Protein 9DFW (pdb70)

Organism: Hypocrea virens (strain Gv29-8 / FGSC 10586) (NCBI:txid413071)

Secondary structure (DSSP, 8-state):
-----EEEEE-----S---TT-SS--S------HHHHHHHHHHHHHHT--EEEEESS-GGG-HHHHHHHHHIIIIIS--SEEEEEE-STT--HHHHHHHGGG-SEEEEE---SSHHHHHHHTS-SS-HHHHHHHHHHHHHHHT-EEEEEEEE-TTTTT---HHHHHHH--SEEEEEEP---TTTSBSTTSS-B-GGG---HHHHHHHHHHTTT-TTEEEE-HHHHTTS--EE-TTSEEEE-TTSS-EEEEEHHHHHHHHHHHT----HHHHHHTT-SS--STT-/-----EEEEE-----S---TT-SS--S------HHHHHHHHHHHHHTT--EEEEESS-GGG-HHHHHHHHHHHHHTS--SEEEEEE-STT--HHHHHHHGGG-SEEEEE-S-S-HHHHHHHTS-SS-HHHHHHHHHHHHHHHT-EEEEEEEE-TTTTT---HHHHHHH--SEEEEEEP---TTTSBSTTSS-BGGGG---HHHHHHHHHHTTT-TTEEEE-HHHHTTS-EEE-TTSEEEE-GGG--EEEEEHHHH-HHHHHHTS---HHHHHHTT-SS--STT--GGGGGG---/-----EEEEE-----S---TT-SS--S------HHHHHHHHHHHHHHT--EEEEESS-GGG-HHHHHHHHHIIIIIS--SEEEEEE-STT--HHHHHHHGGG-SEEEEE-S-S-HHHHHHHTS-SS-HHHHHHHHHHHHHHHT-EEEEEEEE-TTTTT---HHHHHHH--SEEEEEEP---TTTSBSSSSS-B-GGG---HHHHHHHHHHTTT-TTEEEE-HHHHTTS--EE-TTSEEEE-GGG--EEEEEHHHH-HHHHHHTS---HHHHHHTT-SS--S--

Structure (mmCIF, N/CA/C/O backbone):
data_9DFW
#
_entry.id   9DFW
#
_cell.length_a   85.131
_cell.length_b   85.131
_cell.length_c   110.471
_cell.angle_alpha   90.00
_cell.angle_beta   90.00
_cell.angle_gamma   120.00
#
_symmetry.space_group_name_H-M   'P 31'
#
loop_
_entity.id
_entity.type
_entity.pdbx_description
1 polymer 'Radical SAM core domain-containing protein'
2 non-polymer 'IRON/SULFUR CLUSTER'
3 non-polymer S-ADENOSYLMETHIONINE
4 non-polymer "CYTIDINE-5'-TRIPHOSPHATE"
5 non-polymer '4-(2-HYDROXYETHYL)-1-PIPERAZINE ETHANESULFONIC ACID'
6 non-polymer 'MAGNESIUM ION'
7 non-polymer GLYCEROL
8 water water
#
loop_
_atom_site.group_PDB
_atom_site.id
_atom_site.type_symbol
_atom_site.label_atom_id
_atom_site.label_alt_id
_atom_site.label_comp_id
_atom_site.label_asym_id
_atom_site.label_entity_id
_atom_site.label_seq_id
_atom_site.pdbx_PDB_ins_code
_atom_site.Cartn_x
_atom_site.Cartn_y
_atom_site.Cartn_z
_atom_site.occupancy
_atom_site.B_iso_or_equiv
_atom_site.auth_seq_id
_atom_site.auth_comp_id
_atom_site.auth_asym_id
_atom_site.auth_atom_id
_atom_site.pdbx_PDB_model_num
ATOM 1 N N . GLY A 1 24 ? 22.506 -1.874 4.809 1.00 41.38 18 GLY A N 1
ATOM 2 C CA . GLY A 1 24 ? 21.514 -0.983 4.182 1.00 37.17 18 GLY A CA 1
ATOM 3 C C . GLY A 1 24 ? 20.109 -1.556 4.325 1.00 36.55 18 GLY A C 1
ATOM 4 O O . GLY A 1 24 ? 19.944 -2.687 4.815 1.00 34.50 18 GLY A O 1
ATOM 5 N N . GLN A 1 25 ? 19.102 -0.814 3.881 1.00 32.64 19 GLN A N 1
ATOM 6 C CA . GLN A 1 25 ? 17.685 -1.201 4.063 1.00 27.32 19 GLN A CA 1
ATOM 7 C C . GLN A 1 25 ? 17.356 -2.368 3.123 1.00 28.18 19 GLN A C 1
ATOM 8 O O . GLN A 1 25 ? 17.980 -2.485 2.063 1.00 30.81 19 GLN A O 1
ATOM 14 N N . VAL A 1 26 ? 16.448 -3.226 3.563 1.00 26.08 20 VAL A N 1
ATOM 15 C CA . VAL A 1 26 ? 15.898 -4.405 2.846 1.00 28.25 20 VAL A CA 1
ATOM 16 C C . VAL A 1 26 ? 14.622 -3.995 2.125 1.00 26.25 20 VAL A C 1
ATOM 17 O O . VAL A 1 26 ? 13.591 -3.708 2.757 1.00 25.64 20 VAL A O 1
ATOM 21 N N . PRO A 1 27 ? 14.666 -3.988 0.776 1.00 24.52 21 PRO A N 1
ATOM 22 C CA . PRO A 1 27 ? 13.534 -3.520 -0.020 1.00 23.90 21 PRO A CA 1
ATOM 23 C C . PRO A 1 27 ? 12.412 -4.556 -0.117 1.00 23.90 21 PRO A C 1
ATOM 24 O O . PRO A 1 27 ? 12.194 -5.123 -1.157 1.00 23.20 21 PRO A O 1
ATOM 28 N N . VAL A 1 28 ? 11.654 -4.737 0.955 1.00 22.79 22 VAL A N 1
ATOM 29 C CA . VAL A 1 28 ? 10.751 -5.902 1.099 1.00 21.19 22 VAL A CA 1
ATOM 30 C C . VAL A 1 28 ? 9.548 -5.787 0.140 1.00 21.69 22 VAL A C 1
ATOM 31 O O . VAL A 1 28 ? 8.958 -6.848 -0.240 1.00 20.69 22 VAL A O 1
ATOM 35 N N . SER A 1 29 ? 9.108 -4.560 -0.166 1.00 20.18 23 SER A N 1
ATOM 36 C CA . SER A 1 29 ? 7.864 -4.308 -0.932 1.00 19.43 23 SER A CA 1
ATOM 37 C C . SER A 1 29 ? 8.129 -3.137 -1.871 1.00 20.04 23 SER A C 1
ATOM 38 O O . SER A 1 29 ? 8.435 -2.066 -1.355 1.00 20.09 23 SER A O 1
ATOM 41 N N . VAL A 1 30 ? 8.138 -3.384 -3.173 1.00 19.56 24 VAL A N 1
ATOM 42 C CA . VAL A 1 30 ? 8.625 -2.406 -4.179 1.00 20.84 24 VAL A CA 1
ATOM 43 C C . VAL A 1 30 ? 7.536 -2.122 -5.203 1.00 18.87 24 VAL A C 1
ATOM 44 O O . VAL A 1 30 ? 6.842 -3.059 -5.628 1.00 19.49 24 VAL A O 1
ATOM 48 N N . ASN A 1 31 ? 7.422 -0.849 -5.565 1.00 18.11 25 ASN A N 1
ATOM 49 C CA . ASN A 1 31 ? 6.539 -0.352 -6.641 1.00 18.66 25 ASN A CA 1
ATOM 50 C C . ASN A 1 31 ? 7.381 -0.118 -7.895 1.00 18.17 25 ASN A C 1
ATOM 51 O O . ASN A 1 31 ? 8.288 0.731 -7.844 1.00 20.99 25 ASN A O 1
ATOM 56 N N . TYR A 1 32 ? 7.091 -0.838 -8.966 1.00 19.35 26 TYR A N 1
ATOM 57 C CA . TYR A 1 32 ? 7.799 -0.682 -10.259 1.00 18.12 26 TYR A CA 1
ATOM 58 C C . TYR A 1 32 ? 6.871 0.087 -11.221 1.00 16.37 26 TYR A C 1
ATOM 59 O O . TYR A 1 32 ? 5.899 -0.443 -11.711 1.00 18.00 26 TYR A O 1
ATOM 68 N N . HIS A 1 33 ? 7.082 1.395 -11.299 1.00 16.69 27 HIS A N 1
ATOM 69 C CA . HIS A 1 33 ? 6.391 2.308 -12.248 1.00 17.56 27 HIS A CA 1
ATOM 70 C C . HIS A 1 33 ? 7.070 2.138 -13.622 1.00 16.53 27 HIS A C 1
ATOM 71 O O . HIS A 1 33 ? 7.970 2.955 -13.982 1.00 17.16 27 HIS A O 1
ATOM 78 N N . PHE A 1 34 ? 6.765 1.049 -14.309 1.00 17.12 28 PHE A N 1
ATOM 79 C CA . PHE A 1 34 ? 7.604 0.585 -15.449 1.00 17.75 28 PHE A CA 1
ATOM 80 C C . PHE A 1 34 ? 7.373 1.453 -16.692 1.00 18.78 28 PHE A C 1
ATOM 81 O O . PHE A 1 34 ? 8.232 1.396 -17.605 1.00 20.40 28 PHE A O 1
ATOM 89 N N . SER A 1 35 ? 6.301 2.251 -16.740 1.00 16.94 29 SER A N 1
ATOM 90 C CA . SER A 1 35 ? 6.025 3.222 -17.827 1.00 19.49 29 SER A CA 1
ATOM 91 C C . SER A 1 35 ? 5.284 4.417 -17.237 1.00 19.62 29 SER A C 1
ATOM 92 O O . SER A 1 35 ? 4.572 4.213 -16.253 1.00 20.82 29 SER A O 1
ATOM 95 N N . ARG A 1 36 ? 5.451 5.603 -17.819 1.00 19.13 30 ARG A N 1
ATOM 96 C CA . ARG A 1 36 ? 4.696 6.803 -17.415 1.00 19.55 30 ARG A CA 1
ATOM 97 C C . ARG A 1 36 ? 3.521 7.085 -18.350 1.00 21.08 30 ARG A C 1
ATOM 98 O O . ARG A 1 36 ? 2.781 8.017 -18.058 1.00 20.94 30 ARG A O 1
ATOM 106 N N . LYS A 1 37 ? 3.309 6.285 -19.392 1.00 22.59 31 LYS A N 1
ATOM 107 C CA . LYS A 1 37 ? 2.199 6.493 -20.357 1.00 23.22 31 LYS A CA 1
ATOM 108 C C . LYS A 1 37 ? 0.864 6.188 -19.676 1.00 21.28 31 LYS A C 1
ATOM 109 O O . LYS A 1 37 ? 0.768 5.206 -18.916 1.00 19.60 31 LYS A O 1
ATOM 115 N N . CYS A 1 38 ? -0.162 6.973 -19.973 1.00 19.64 32 CYS A N 1
ATOM 116 C CA . CYS A 1 38 ? -1.524 6.752 -19.433 1.00 21.55 32 CYS A CA 1
ATOM 117 C C . CYS A 1 38 ? -2.631 7.210 -20.390 1.00 23.39 32 CYS A C 1
ATOM 118 O O . CYS A 1 38 ? -2.447 8.194 -21.071 1.00 27.79 32 CYS A O 1
ATOM 121 N N . ASN A 1 39 ? -3.752 6.492 -20.360 1.00 25.22 33 ASN A N 1
ATOM 122 C CA . ASN A 1 39 ? -4.946 6.771 -21.204 1.00 30.38 33 ASN A CA 1
ATOM 123 C C . ASN A 1 39 ? -5.892 7.813 -20.554 1.00 31.88 33 ASN A C 1
ATOM 124 O O . ASN A 1 39 ? -6.857 8.214 -21.238 1.00 32.30 33 ASN A O 1
ATOM 129 N N A LYS A 1 40 ? -5.640 8.255 -19.309 0.47 28.29 34 LYS A N 1
ATOM 130 N N B LYS A 1 40 ? -5.601 8.308 -19.342 0.53 27.14 34 LYS A N 1
ATOM 131 C CA A LYS A 1 40 ? -6.594 9.099 -18.529 0.47 26.57 34 LYS A CA 1
ATOM 132 C CA B LYS A 1 40 ? -6.568 9.137 -18.571 0.53 25.06 34 LYS A CA 1
ATOM 133 C C A LYS A 1 40 ? -5.952 10.454 -18.198 0.47 25.73 34 LYS A C 1
ATOM 134 C C B LYS A 1 40 ? -5.924 10.467 -18.171 0.53 24.89 34 LYS A C 1
ATOM 135 O O A LYS A 1 40 ? -4.801 10.678 -18.602 0.47 25.71 34 LYS A O 1
ATOM 136 O O B LYS A 1 40 ? -4.760 10.704 -18.529 0.53 25.09 34 LYS A O 1
ATOM 147 N N . GLU A 1 41 ? -6.697 11.332 -17.515 1.00 23.47 35 GLU A N 1
ATOM 148 C CA . GLU A 1 41 ? -6.378 12.769 -17.335 1.00 26.51 35 GLU A CA 1
ATOM 149 C C . GLU A 1 41 ? -6.610 13.215 -15.881 1.00 21.70 35 GLU A C 1
ATOM 150 O O . GLU A 1 41 ? -6.897 14.404 -15.679 1.00 19.66 35 GLU A O 1
ATOM 156 N N . CYS A 1 42 ? -6.463 12.331 -14.896 1.00 20.25 36 CYS A N 1
ATOM 157 C CA . CYS A 1 42 ? -6.726 12.660 -13.479 1.00 20.75 36 CYS A CA 1
ATOM 158 C C . CYS A 1 42 ? -6.043 13.977 -13.121 1.00 20.74 36 CYS A C 1
ATOM 159 O O . CYS A 1 42 ? -4.817 14.085 -13.271 1.00 17.57 36 CYS A O 1
ATOM 162 N N . LEU A 1 43 ? -6.803 14.952 -12.625 1.00 17.78 37 LEU A N 1
ATOM 163 C CA . LEU A 1 43 ? -6.275 16.319 -12.403 1.00 18.76 37 LEU A CA 1
ATOM 164 C C . LEU A 1 43 ? -5.172 16.317 -11.347 1.00 17.62 37 LEU A C 1
ATOM 165 O O . LEU A 1 43 ? -4.388 17.261 -11.364 1.00 21.11 37 LEU A O 1
ATOM 170 N N . PHE A 1 44 ? -5.132 15.321 -10.455 1.00 18.03 38 PHE A N 1
ATOM 171 C CA . PHE A 1 44 ? -4.183 15.316 -9.321 1.00 20.57 38 PHE A CA 1
ATOM 172 C C . PHE A 1 44 ? -2.975 14.428 -9.599 1.00 17.94 38 PHE A C 1
ATOM 173 O O . PHE A 1 44 ? -2.081 14.444 -8.766 1.00 18.87 38 PHE A O 1
ATOM 181 N N . CYS A 1 45 ? -2.883 13.794 -10.765 1.00 18.98 39 CYS A N 1
ATOM 182 C CA . CYS A 1 45 ? -1.892 12.708 -10.984 1.00 16.23 39 CYS A CA 1
ATOM 183 C C . CYS A 1 45 ? -0.507 13.130 -10.466 1.00 16.10 39 CYS A C 1
ATOM 184 O O . CYS A 1 45 ? 0.052 14.163 -10.936 1.00 16.51 39 CYS A O 1
ATOM 187 N N . PHE A 1 46 ? 0.116 12.291 -9.621 1.00 16.53 40 PHE A N 1
ATOM 188 C CA . PHE A 1 46 ? 1.467 12.579 -9.076 1.00 15.13 40 PHE A CA 1
ATOM 189 C C . PHE A 1 46 ? 2.554 11.735 -9.734 1.00 16.32 40 PHE A C 1
ATOM 190 O O . PHE A 1 46 ? 3.687 11.770 -9.229 1.00 17.11 40 PHE A O 1
ATOM 198 N N . HIS A 1 47 ? 2.267 11.066 -10.833 1.00 16.20 41 HIS A N 1
ATOM 199 C CA . HIS A 1 47 ? 3.290 10.267 -11.560 1.00 17.18 41 HIS A CA 1
ATOM 200 C C . HIS A 1 47 ? 3.012 10.377 -13.062 1.00 17.61 41 HIS A C 1
ATOM 201 O O . HIS A 1 47 ? 2.429 9.445 -13.632 1.00 18.02 41 HIS A O 1
ATOM 208 N N . THR A 1 48 ? 3.378 11.531 -13.630 1.00 19.17 42 THR A N 1
ATOM 209 C CA . THR A 1 48 ? 2.814 12.068 -14.890 1.00 19.55 42 THR A CA 1
ATOM 210 C C . THR A 1 48 ? 3.561 11.525 -16.109 1.00 19.96 42 THR A C 1
ATOM 211 O O . THR A 1 48 ? 4.664 10.963 -15.956 1.00 19.82 42 THR A O 1
ATOM 215 N N . ALA A 1 49 ? 3.036 11.780 -17.289 1.00 21.09 43 ALA A N 1
ATOM 216 C CA . ALA A 1 49 ? 3.514 11.161 -18.555 1.00 21.95 43 ALA A CA 1
ATOM 217 C C . ALA A 1 49 ? 4.659 11.970 -19.147 1.00 24.82 43 ALA A C 1
ATOM 218 O O . ALA A 1 49 ? 4.510 12.469 -20.269 1.00 27.90 43 ALA A O 1
ATOM 220 N N . THR A 1 50 ? 5.751 12.113 -18.406 1.00 24.36 44 THR A N 1
ATOM 221 C CA . THR A 1 50 ? 6.910 12.947 -18.804 1.00 26.98 44 THR A CA 1
ATOM 222 C C . THR A 1 50 ? 7.850 12.194 -19.743 1.00 28.09 44 THR A C 1
ATOM 223 O O . THR A 1 50 ? 8.717 12.854 -20.295 1.00 29.81 44 THR A O 1
ATOM 227 N N . THR A 1 51 ? 7.754 10.869 -19.828 1.00 27.66 45 THR A N 1
ATOM 228 C CA . THR A 1 51 ? 8.565 10.024 -20.746 1.00 29.20 45 THR A CA 1
ATOM 229 C C . THR A 1 51 ? 7.685 8.906 -21.299 1.00 27.13 45 THR A C 1
ATOM 230 O O . THR A 1 51 ? 6.519 8.757 -20.849 1.00 32.48 45 THR A O 1
ATOM 234 N N . SER A 1 52 ? 8.207 8.139 -22.257 1.00 29.48 46 SER A N 1
ATOM 235 C CA . SER A 1 52 ? 7.528 6.907 -22.730 1.00 30.20 46 SER A CA 1
ATOM 236 C C . SER A 1 52 ? 8.502 5.729 -22.758 1.00 26.57 46 SER A C 1
ATOM 237 O O . SER A 1 52 ? 8.046 4.642 -23.155 1.00 27.03 46 SER A O 1
ATOM 240 N N . HIS A 1 53 ? 9.729 5.902 -22.249 1.00 26.68 47 HIS A N 1
ATOM 241 C CA . HIS A 1 53 ? 10.699 4.783 -22.093 1.00 25.66 47 HIS A CA 1
ATOM 242 C C . HIS A 1 53 ? 10.103 3.645 -21.232 1.00 25.14 47 HIS A C 1
ATOM 243 O O . HIS A 1 53 ? 9.506 3.919 -20.162 1.00 23.81 47 HIS A O 1
ATOM 250 N N . VAL A 1 54 ? 10.279 2.406 -21.679 1.00 23.71 48 VAL A N 1
ATOM 251 C CA . VAL A 1 54 ? 10.022 1.156 -20.917 1.00 23.06 48 VAL A CA 1
ATOM 252 C C . VAL A 1 54 ? 11.245 0.254 -21.103 1.00 26.89 48 VAL A C 1
ATOM 253 O O . VAL A 1 54 ? 11.752 0.181 -22.241 1.00 24.03 48 VAL A O 1
ATOM 257 N N . GLU A 1 55 ? 11.715 -0.400 -20.041 1.00 25.58 49 GLU A N 1
ATOM 258 C CA . GLU A 1 55 ? 12.890 -1.307 -20.135 1.00 28.06 49 GLU A CA 1
ATOM 259 C C . GLU A 1 55 ? 12.522 -2.463 -21.056 1.00 2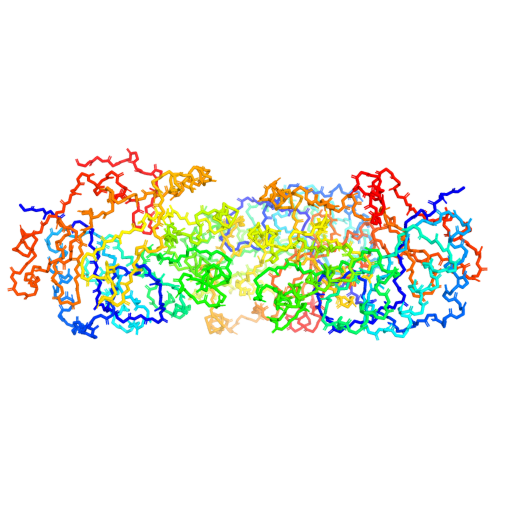6.60 49 GLU A C 1
ATOM 260 O O . GLU A 1 55 ? 11.361 -2.972 -20.998 1.00 24.75 49 GLU A O 1
ATOM 266 N N . LYS A 1 56 ? 13.480 -2.939 -21.853 1.00 26.07 50 LYS A N 1
ATOM 267 C CA . LYS A 1 56 ? 13.232 -4.209 -22.584 1.00 29.91 50 LYS A CA 1
ATOM 268 C C . LYS A 1 56 ? 13.100 -5.336 -21.561 1.00 28.29 50 LYS A C 1
ATOM 269 O O . LYS A 1 56 ? 13.724 -5.276 -20.507 1.00 28.27 50 LYS A O 1
ATOM 275 N N . PRO A 1 57 ? 12.300 -6.387 -21.842 1.00 28.77 51 PRO A N 1
ATOM 276 C CA . PRO A 1 57 ? 12.026 -7.452 -20.880 1.00 29.74 51 PRO A CA 1
ATOM 277 C C . PRO A 1 57 ? 13.280 -8.082 -20.243 1.00 30.39 51 PRO A C 1
ATOM 278 O O . PRO A 1 57 ? 13.227 -8.350 -19.078 1.00 25.59 51 PRO A O 1
ATOM 282 N N . GLU A 1 58 ? 14.359 -8.299 -20.989 1.00 31.51 52 GLU A N 1
ATOM 283 C CA . GLU A 1 58 ? 15.582 -8.938 -20.418 1.00 34.14 52 GLU A CA 1
ATOM 284 C C . GLU A 1 58 ? 16.134 -8.048 -19.281 1.00 30.92 52 GLU A C 1
ATOM 285 O O . GLU A 1 58 ? 16.578 -8.609 -18.259 1.00 27.24 52 GLU A O 1
ATOM 291 N N . ASN A 1 59 ? 16.144 -6.723 -19.466 1.00 26.94 53 ASN A N 1
ATOM 292 C CA . ASN A 1 59 ? 16.624 -5.720 -18.475 1.00 29.94 53 ASN A CA 1
ATOM 293 C C . ASN A 1 59 ? 15.650 -5.713 -17.290 1.00 28.17 53 ASN A C 1
ATOM 294 O O . ASN A 1 59 ? 16.130 -5.724 -16.142 1.00 25.29 53 ASN A O 1
ATOM 299 N N . ALA A 1 60 ? 14.327 -5.681 -17.515 1.00 24.20 54 ALA A N 1
ATOM 300 C CA . ALA A 1 60 ? 13.374 -5.632 -16.386 1.00 23.60 54 ALA A CA 1
ATOM 301 C C . ALA A 1 60 ? 13.547 -6.904 -15.539 1.00 24.57 54 ALA A C 1
ATOM 302 O O . ALA A 1 60 ? 13.533 -6.823 -14.298 1.00 22.67 54 ALA A O 1
ATOM 304 N N . LYS A 1 61 ? 13.715 -8.059 -16.186 1.00 25.28 55 LYS A N 1
ATOM 305 C CA . LYS A 1 61 ? 13.848 -9.345 -15.469 1.00 24.64 55 LYS A CA 1
ATOM 306 C C . LYS A 1 61 ? 15.125 -9.315 -14.633 1.00 25.25 55 LYS A C 1
ATOM 307 O O . LYS A 1 61 ? 15.071 -9.776 -13.478 1.00 26.74 55 LYS A O 1
ATOM 313 N N . ARG A 1 62 ? 16.222 -8.832 -15.193 1.00 23.04 56 ARG A N 1
ATOM 314 C CA . ARG A 1 62 ? 17.484 -8.661 -14.437 1.00 26.43 56 ARG A CA 1
ATOM 315 C C . ARG A 1 62 ? 17.228 -7.797 -13.191 1.00 24.34 56 ARG A C 1
ATOM 316 O O . ARG A 1 62 ? 17.649 -8.198 -12.091 1.00 23.76 56 ARG A O 1
ATOM 324 N N . GLY A 1 63 ? 16.601 -6.636 -13.341 1.00 22.66 57 GLY A N 1
ATOM 325 C CA . GLY A 1 63 ? 16.305 -5.736 -12.203 1.00 21.83 57 GLY A CA 1
ATOM 326 C C . GLY A 1 63 ? 15.497 -6.403 -11.102 1.00 21.42 57 GLY A C 1
ATOM 327 O O . GLY A 1 63 ? 15.864 -6.264 -9.916 1.00 22.72 57 GLY A O 1
ATOM 328 N N . LEU A 1 64 ? 14.402 -7.065 -11.453 1.00 20.37 58 LEU A N 1
ATOM 329 C CA . LEU A 1 64 ? 13.515 -7.797 -10.527 1.00 22.95 58 LEU A CA 1
ATOM 330 C C . LEU A 1 64 ? 14.296 -8.933 -9.838 1.00 24.00 58 LEU A C 1
ATOM 331 O O . LEU A 1 64 ? 14.071 -9.137 -8.642 1.00 22.34 58 LEU A O 1
ATOM 336 N N . THR A 1 65 ? 15.229 -9.583 -10.545 1.00 25.70 59 THR A N 1
ATOM 337 C CA . THR A 1 65 ? 16.130 -10.610 -9.961 1.00 26.22 59 THR A CA 1
ATOM 338 C C . THR A 1 65 ? 17.012 -9.976 -8.869 1.00 24.97 59 THR A C 1
ATOM 339 O O . THR A 1 65 ? 17.088 -10.555 -7.758 1.00 24.52 59 THR A O 1
ATOM 343 N N . LEU A 1 66 ? 17.631 -8.830 -9.139 1.00 24.06 60 LEU A N 1
ATOM 344 C CA . LEU A 1 66 ? 18.491 -8.108 -8.169 1.00 23.96 60 LEU A CA 1
ATOM 345 C C . LEU A 1 66 ? 17.649 -7.739 -6.927 1.00 26.90 60 LEU A C 1
ATOM 346 O O . LEU A 1 66 ? 18.161 -7.840 -5.776 1.00 24.54 60 LEU A O 1
ATOM 351 N N . LEU A 1 67 ? 16.412 -7.273 -7.124 1.00 25.58 61 LEU A N 1
ATOM 352 C CA . LEU A 1 67 ? 15.519 -6.933 -5.987 1.00 24.03 61 LEU A CA 1
ATOM 353 C C . LEU A 1 67 ? 15.195 -8.184 -5.159 1.00 25.20 61 LEU A C 1
ATOM 354 O O . LEU A 1 67 ? 15.271 -8.075 -3.932 1.00 25.02 61 LEU A O 1
ATOM 359 N N . LYS A 1 68 ? 14.841 -9.311 -5.784 1.00 23.78 62 LYS A N 1
ATOM 360 C CA . LYS A 1 68 ? 14.538 -10.591 -5.098 1.00 26.47 62 LYS A CA 1
ATOM 361 C C . LYS A 1 68 ? 15.757 -10.943 -4.233 1.00 26.49 62 LYS A C 1
ATOM 362 O O . LYS A 1 68 ? 15.578 -11.284 -3.056 1.00 28.64 62 LYS A O 1
ATOM 368 N N . GLN A 1 69 ? 16.956 -10.795 -4.778 1.00 27.49 63 GLN A N 1
ATOM 369 C CA . GLN A 1 69 ? 18.211 -11.167 -4.077 1.00 29.11 63 GLN A CA 1
ATOM 370 C C . GLN A 1 69 ? 18.453 -10.239 -2.898 1.00 30.21 63 GLN A C 1
ATOM 371 O O . GLN A 1 69 ? 19.080 -10.696 -1.929 1.00 30.33 63 GLN A O 1
ATOM 377 N N . ALA A 1 70 ? 17.955 -9.009 -2.962 1.00 28.85 64 ALA A N 1
ATOM 378 C CA . ALA A 1 70 ? 18.110 -7.998 -1.884 1.00 27.55 64 ALA A CA 1
ATOM 379 C C . ALA A 1 70 ? 17.050 -8.201 -0.794 1.00 26.16 64 ALA A C 1
ATOM 380 O O . ALA A 1 70 ? 17.187 -7.550 0.224 1.00 25.90 64 ALA A O 1
ATOM 382 N N . GLY A 1 71 ? 16.057 -9.072 -0.983 1.00 25.21 65 GLY A N 1
ATOM 383 C CA . GLY A 1 71 ? 15.041 -9.454 0.014 1.00 25.22 65 GLY A CA 1
ATOM 384 C C . GLY A 1 71 ? 13.622 -9.007 -0.329 1.00 25.08 65 GLY A C 1
ATOM 385 O O . GLY A 1 71 ? 12.741 -9.088 0.561 1.00 24.34 65 GLY A O 1
ATOM 386 N N . MET A 1 72 ? 13.350 -8.601 -1.584 1.00 24.28 66 MET A N 1
ATOM 387 C CA . MET A 1 72 ? 11.984 -8.250 -2.028 1.00 22.51 66 MET A CA 1
ATOM 388 C C . MET A 1 72 ? 11.063 -9.467 -1.915 1.00 23.21 66 MET A C 1
ATOM 389 O O . MET A 1 72 ? 11.436 -10.546 -2.350 1.00 24.74 66 MET A O 1
ATOM 394 N N . LYS A 1 73 ? 9.932 -9.306 -1.247 1.00 22.07 67 LYS A N 1
ATOM 395 C CA . LYS A 1 73 ? 8.882 -10.336 -1.100 1.00 23.74 67 LYS A CA 1
ATOM 396 C C . LYS A 1 73 ? 7.643 -9.944 -1.901 1.00 22.15 67 LYS A C 1
ATOM 397 O O . LYS A 1 73 ? 6.915 -10.843 -2.302 1.00 21.43 67 LYS A O 1
ATOM 403 N N . LYS A 1 74 ? 7.386 -8.644 -2.096 1.00 19.91 68 LYS A N 1
ATOM 404 C CA . LYS A 1 74 ? 6.183 -8.157 -2.798 1.00 20.45 68 LYS A CA 1
ATOM 405 C C . LYS A 1 74 ? 6.585 -7.118 -3.851 1.00 18.16 68 LYS A C 1
ATOM 406 O O . LYS A 1 74 ? 7.437 -6.296 -3.591 1.00 17.35 68 LYS A O 1
ATOM 412 N N . ILE A 1 75 ? 6.030 -7.256 -5.036 1.00 18.51 69 ILE A N 1
ATOM 413 C CA . ILE A 1 75 ? 6.236 -6.335 -6.181 1.00 18.38 69 ILE A CA 1
ATOM 414 C C . ILE A 1 75 ? 4.835 -5.860 -6.561 1.00 19.08 69 ILE A C 1
ATOM 415 O O . ILE A 1 75 ? 3.910 -6.699 -6.671 1.00 19.95 69 ILE A O 1
ATOM 420 N N . ASN A 1 76 ? 4.688 -4.547 -6.707 1.00 18.03 70 ASN A N 1
ATOM 421 C CA . ASN A 1 76 ? 3.465 -3.891 -7.213 1.00 19.73 70 ASN A CA 1
ATOM 422 C C . ASN A 1 76 ? 3.817 -3.236 -8.557 1.00 19.92 70 ASN A C 1
ATOM 423 O O . ASN A 1 76 ? 4.745 -2.416 -8.614 1.00 18.45 70 ASN A O 1
ATOM 428 N N . PHE A 1 77 ? 3.134 -3.644 -9.630 1.00 18.42 71 PHE A N 1
ATOM 429 C CA . PHE A 1 77 ? 3.318 -3.060 -10.982 1.00 19.02 71 PHE A CA 1
ATOM 430 C C . PHE A 1 77 ? 2.419 -1.840 -11.120 1.00 19.22 71 PHE A C 1
ATOM 431 O O . PHE A 1 77 ? 1.200 -1.961 -10.949 1.00 19.14 71 PHE A O 1
ATOM 439 N N . ALA A 1 78 ? 3.020 -0.684 -11.392 1.00 18.79 72 ALA A N 1
ATOM 440 C CA . ALA A 1 78 ? 2.277 0.592 -11.416 1.00 18.85 72 ALA A CA 1
ATOM 441 C C . ALA A 1 78 ? 2.754 1.414 -12.605 1.00 18.64 72 ALA A C 1
ATOM 442 O O . ALA A 1 78 ? 3.388 0.859 -13.475 1.00 19.72 72 ALA A O 1
ATOM 444 N N . GLY A 1 79 ? 2.496 2.721 -12.605 1.00 20.12 73 GLY A N 1
ATOM 445 C CA . GLY A 1 79 ? 2.882 3.621 -13.710 1.00 19.46 73 GLY A CA 1
ATOM 446 C C . GLY A 1 79 ? 2.381 5.020 -13.429 1.00 18.68 73 GLY A C 1
ATOM 447 O O . GLY A 1 79 ? 2.477 5.449 -12.283 1.00 20.81 73 GLY A O 1
ATOM 448 N N . GLY A 1 80 ? 1.840 5.718 -14.451 1.00 18.12 74 GLY A N 1
ATOM 449 C CA . GLY A 1 80 ? 1.410 5.172 -15.733 1.00 19.27 74 GLY A CA 1
ATOM 450 C C . GLY A 1 80 ? 0.277 4.169 -15.586 1.00 19.28 74 GLY A C 1
ATOM 451 O O . GLY A 1 80 ? -0.048 3.777 -14.439 1.00 20.23 74 GLY A O 1
ATOM 452 N N . GLU A 1 81 ? -0.304 3.733 -16.695 1.00 18.35 75 GLU A N 1
ATOM 453 C CA . GLU A 1 81 ? -1.341 2.695 -16.717 1.00 18.44 75 GLU A CA 1
ATOM 454 C C . GLU A 1 81 ? -0.707 1.372 -17.123 1.00 21.65 75 GLU A C 1
ATOM 455 O O . GLU A 1 81 ? -0.309 1.210 -18.278 1.00 21.13 75 GLU A O 1
ATOM 461 N N . PRO A 1 82 ? -0.587 0.374 -16.216 1.00 19.79 76 PRO A N 1
ATOM 462 C CA . PRO A 1 82 ? 0.073 -0.880 -16.584 1.00 19.13 76 PRO A CA 1
ATOM 463 C C . PRO A 1 82 ? -0.618 -1.654 -17.703 1.00 20.06 76 PRO A C 1
ATOM 464 O O . PRO A 1 82 ? 0.091 -2.304 -18.440 1.00 19.30 76 PRO A O 1
ATOM 468 N N . PHE A 1 83 ? -1.951 -1.567 -17.835 1.00 20.48 77 PHE A N 1
ATOM 469 C CA . PHE A 1 83 ? -2.683 -2.391 -18.835 1.00 21.51 77 PHE A CA 1
ATOM 470 C C . PHE A 1 83 ? -2.605 -1.792 -20.239 1.00 20.18 77 PHE A C 1
ATOM 471 O O . PHE A 1 83 ? -3.163 -2.398 -21.156 1.00 19.94 77 PHE A O 1
ATOM 479 N N . LEU A 1 84 ? -1.885 -0.699 -20.428 1.00 20.39 78 LEU A N 1
ATOM 480 C CA . LEU A 1 84 ? -1.435 -0.279 -21.7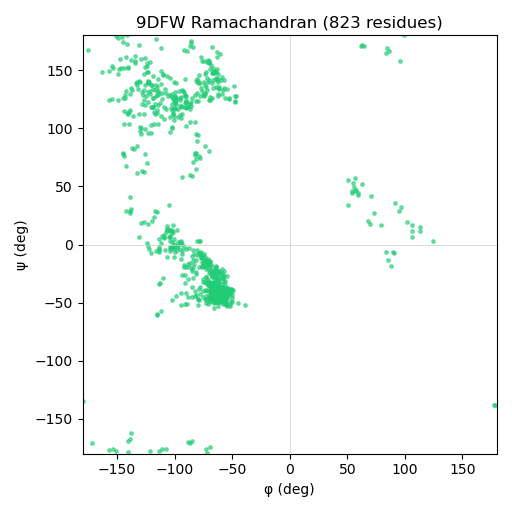64 1.00 20.60 78 LEU A CA 1
ATOM 481 C C . LEU A 1 84 ? -0.375 -1.264 -22.279 1.00 22.66 78 LEU A C 1
ATOM 482 O O . LEU A 1 84 ? -0.065 -1.194 -23.475 1.00 23.38 78 LEU A O 1
ATOM 487 N N . TYR A 1 85 ? 0.237 -2.072 -21.414 1.00 23.05 79 TYR A N 1
ATOM 488 C CA . TYR A 1 85 ? 1.367 -2.960 -21.814 1.00 21.07 79 TYR A CA 1
ATOM 489 C C . TYR A 1 85 ? 1.112 -4.386 -21.372 1.00 20.56 79 TYR A C 1
ATOM 490 O O . TYR A 1 85 ? 1.870 -4.956 -20.582 1.00 21.49 79 TYR A O 1
ATOM 499 N N . PRO A 1 86 ? 0.067 -5.028 -21.899 1.00 19.26 80 PRO A N 1
ATOM 500 C CA . PRO A 1 86 ? -0.303 -6.353 -21.428 1.00 19.53 80 PRO A CA 1
ATOM 501 C C . PRO A 1 86 ? 0.740 -7.429 -21.724 1.00 20.45 80 PRO A C 1
ATOM 502 O O . PRO A 1 86 ? 0.809 -8.399 -20.951 1.00 21.68 80 PRO A O 1
ATOM 506 N N . LYS A 1 87 ? 1.467 -7.303 -22.831 1.00 22.65 81 LYS A N 1
ATOM 507 C CA . LYS A 1 87 ? 2.537 -8.264 -23.178 1.00 23.61 81 LYS A CA 1
ATOM 508 C C . LYS A 1 87 ? 3.652 -8.151 -22.132 1.00 23.82 81 LYS A C 1
ATOM 509 O O . LYS A 1 87 ? 3.964 -9.187 -21.471 1.00 24.48 81 LYS A O 1
ATOM 515 N N . PHE A 1 88 ? 4.185 -6.948 -21.914 1.00 21.65 82 PHE A N 1
ATOM 516 C CA . PHE A 1 88 ? 5.224 -6.723 -20.866 1.00 21.43 82 PHE A CA 1
ATOM 517 C C . PHE A 1 88 ? 4.722 -7.182 -19.490 1.00 21.52 82 PHE A C 1
ATOM 518 O O . PHE A 1 88 ? 5.399 -7.883 -18.766 1.00 22.22 82 PHE A O 1
ATOM 526 N N . LEU A 1 89 ? 3.519 -6.777 -19.123 1.00 23.08 83 LEU A N 1
ATOM 527 C CA . LEU A 1 89 ? 2.974 -6.951 -17.775 1.00 22.97 83 LEU A CA 1
ATOM 528 C C . LEU A 1 89 ? 2.807 -8.448 -17.551 1.00 25.14 83 LEU A C 1
ATOM 529 O O . LEU A 1 89 ? 3.316 -8.916 -16.550 1.00 24.86 83 LEU A O 1
ATOM 534 N N . GLY A 1 90 ? 2.184 -9.155 -18.497 1.00 23.10 84 GLY A N 1
ATOM 535 C CA . GLY A 1 90 ? 2.063 -10.629 -18.449 1.00 24.96 84 GLY A CA 1
ATOM 536 C C . GLY A 1 90 ? 3.392 -11.352 -18.297 1.00 25.28 84 GLY A C 1
ATOM 537 O O . GLY A 1 90 ? 3.494 -12.298 -17.452 1.00 26.77 84 GLY A O 1
ATOM 538 N N . GLU A 1 91 ? 4.401 -10.964 -19.069 1.00 26.12 85 GLU A N 1
ATOM 539 C CA . GLU A 1 91 ? 5.750 -11.553 -18.970 1.00 28.06 85 GLU A CA 1
ATOM 540 C C . GLU A 1 91 ? 6.326 -11.346 -17.561 1.00 27.84 85 GLU A C 1
ATOM 541 O O . GLU A 1 91 ? 6.977 -12.282 -17.029 1.00 25.85 85 GLU A O 1
ATOM 547 N N . MET A 1 92 ? 6.201 -10.133 -17.010 1.00 24.60 86 MET A N 1
ATOM 548 C CA . MET A 1 92 ? 6.889 -9.810 -15.727 1.00 23.18 86 MET A CA 1
ATOM 549 C C . MET A 1 92 ? 6.151 -10.522 -14.568 1.00 22.15 86 MET A C 1
ATOM 550 O O . MET A 1 92 ? 6.819 -11.096 -13.687 1.00 25.48 86 MET A O 1
ATOM 555 N N . ILE A 1 93 ? 4.817 -10.574 -14.609 1.00 22.47 87 ILE A N 1
ATOM 556 C CA . ILE A 1 93 ? 3.959 -11.235 -13.589 1.00 25.43 87 ILE A CA 1
ATOM 557 C C . ILE A 1 93 ? 4.363 -12.711 -13.549 1.00 28.54 87 ILE A C 1
ATOM 558 O O . ILE A 1 93 ? 4.625 -13.222 -12.465 1.00 27.49 87 ILE A O 1
ATOM 563 N N . ASP A 1 94 ? 4.470 -13.350 -14.716 1.00 26.62 88 ASP A N 1
ATOM 564 C CA . ASP A 1 94 ? 4.763 -14.804 -14.810 1.00 27.33 88 ASP A CA 1
ATOM 565 C C . ASP A 1 94 ? 6.193 -15.034 -14.301 1.00 27.30 88 ASP A C 1
ATOM 566 O O . ASP A 1 94 ? 6.453 -16.013 -13.520 1.00 29.92 88 ASP A O 1
ATOM 571 N N . PHE A 1 95 ? 7.127 -14.183 -14.681 1.00 26.09 89 PHE A N 1
ATOM 572 C CA . PHE A 1 95 ? 8.542 -14.306 -14.239 1.00 26.08 89 PHE A CA 1
ATOM 573 C C . PHE A 1 95 ? 8.631 -14.165 -12.707 1.00 29.16 89 PHE A C 1
ATOM 574 O O . PHE A 1 95 ? 9.162 -15.073 -12.046 1.00 28.45 89 PHE A O 1
ATOM 582 N N . CYS A 1 96 ? 8.066 -13.086 -12.137 1.00 25.91 90 CYS A N 1
ATOM 583 C CA . CYS A 1 96 ? 8.087 -12.812 -10.678 1.00 24.23 90 CYS A CA 1
ATOM 584 C C . CYS A 1 96 ? 7.506 -13.968 -9.857 1.00 26.81 90 CYS A C 1
ATOM 585 O O . CYS A 1 96 ? 8.078 -14.248 -8.829 1.00 27.97 90 CYS A O 1
ATOM 588 N N . LYS A 1 97 ? 6.386 -14.557 -10.271 1.00 28.23 91 LYS A N 1
ATOM 589 C CA . LYS A 1 97 ? 5.696 -15.631 -9.516 1.00 31.95 91 LYS A CA 1
ATOM 590 C C . LYS A 1 97 ? 6.397 -16.966 -9.805 1.00 35.22 91 LYS A C 1
ATOM 591 O O . LYS A 1 97 ? 6.663 -17.677 -8.837 1.00 39.25 91 LYS A O 1
ATOM 597 N N . GLU A 1 98 ? 6.763 -17.272 -11.052 1.00 33.49 92 GLU A N 1
ATOM 598 C CA . GLU A 1 98 ? 7.191 -18.660 -11.408 1.00 37.98 92 GLU A CA 1
ATOM 599 C C . GLU A 1 98 ? 8.701 -18.811 -11.180 1.00 37.41 92 GLU A C 1
ATOM 600 O O . GLU A 1 98 ? 9.113 -19.829 -10.617 1.00 41.72 92 GLU A O 1
ATOM 606 N N . THR A 1 99 ? 9.504 -17.851 -11.613 1.00 30.85 93 THR A N 1
ATOM 607 C CA . THR A 1 99 ? 10.978 -17.935 -11.558 1.00 30.17 93 THR A CA 1
ATOM 608 C C . THR A 1 99 ? 11.464 -17.381 -10.214 1.00 33.40 93 THR A C 1
ATOM 609 O O . THR A 1 99 ? 12.248 -18.058 -9.532 1.00 31.28 93 THR A O 1
ATOM 613 N N . LEU A 1 100 ? 11.038 -16.182 -9.830 1.00 29.52 94 LEU A N 1
ATOM 614 C C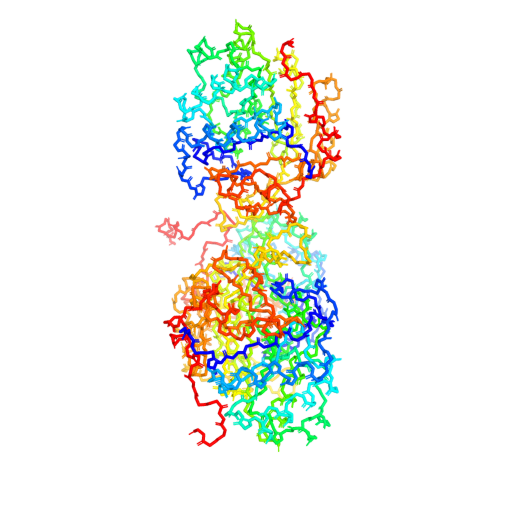A . LEU A 1 100 ? 11.583 -15.503 -8.631 1.00 29.90 94 LEU A CA 1
ATOM 615 C C . LEU A 1 100 ? 10.861 -16.007 -7.380 1.00 29.19 94 LEU A C 1
ATOM 616 O O . LEU A 1 100 ? 11.408 -15.811 -6.294 1.00 31.61 94 LEU A O 1
ATOM 621 N N . GLN A 1 101 ? 9.682 -16.597 -7.533 1.00 29.10 95 GLN A N 1
ATOM 622 C CA . GLN A 1 101 ? 8.898 -17.157 -6.417 1.00 34.18 95 GLN A CA 1
ATOM 623 C C . GLN A 1 101 ? 8.672 -16.064 -5.362 1.00 33.89 95 GLN A C 1
ATOM 624 O O . GLN A 1 101 ? 8.926 -16.326 -4.200 1.00 31.75 95 GLN A O 1
ATOM 630 N N . LEU A 1 102 ? 8.215 -14.874 -5.773 1.00 30.93 96 LEU A N 1
ATOM 631 C CA . LEU A 1 102 ? 7.819 -13.785 -4.835 1.00 29.50 96 LEU A CA 1
ATOM 632 C C . LEU A 1 102 ? 6.571 -14.200 -4.065 1.00 27.55 96 LEU A C 1
ATOM 633 O O . LEU A 1 102 ? 5.697 -14.905 -4.613 1.00 26.56 96 LEU A O 1
ATOM 638 N N . GLU A 1 103 ? 6.452 -13.742 -2.827 1.00 28.88 97 GLU A N 1
ATOM 639 C CA . GLU A 1 103 ? 5.258 -14.051 -2.016 1.00 28.95 97 GLU A CA 1
ATOM 640 C C . GLU A 1 103 ? 4.068 -13.334 -2.620 1.00 27.94 97 GLU A C 1
ATOM 641 O O . GLU A 1 103 ? 2.960 -13.848 -2.489 1.00 26.84 97 GLU A O 1
ATOM 647 N N . SER A 1 104 ? 4.255 -12.133 -3.182 1.00 26.43 98 SER A N 1
ATOM 648 C CA . SER A 1 104 ? 3.081 -11.325 -3.574 1.00 22.83 98 SER A CA 1
ATOM 649 C C . SER A 1 104 ? 3.357 -10.582 -4.870 1.00 22.17 98 SER A C 1
ATOM 650 O O . SER A 1 104 ? 4.361 -9.829 -4.902 1.00 22.61 98 SER A O 1
ATOM 653 N N . VAL A 1 105 ? 2.479 -10.758 -5.860 1.00 22.32 99 VAL A N 1
ATOM 654 C CA . VAL A 1 105 ? 2.553 -9.987 -7.136 1.00 21.92 99 VAL A CA 1
ATOM 655 C C . VAL A 1 105 ? 1.266 -9.203 -7.220 1.00 22.38 99 VAL A C 1
ATOM 656 O O . VAL A 1 105 ? 0.220 -9.839 -7.212 1.00 22.17 99 VAL A O 1
ATOM 660 N N . SER A 1 106 ? 1.341 -7.871 -7.249 1.00 20.56 100 SER A N 1
ATOM 661 C CA . SER A 1 106 ? 0.137 -7.001 -7.306 1.00 22.00 100 SER A CA 1
ATOM 662 C C . SER A 1 106 ? 0.227 -6.065 -8.516 1.00 19.57 100 SER A C 1
ATOM 663 O O . SER A 1 106 ? 1.338 -5.823 -9.043 1.00 20.30 100 SER A O 1
ATOM 666 N N . ILE A 1 107 ? -0.928 -5.604 -8.968 1.00 20.89 101 ILE A N 1
ATOM 667 C CA . ILE A 1 107 ? -1.024 -4.582 -10.036 1.00 19.19 101 ILE A CA 1
ATOM 668 C C . ILE A 1 107 ? -1.966 -3.489 -9.540 1.00 20.71 101 ILE A C 1
ATOM 669 O O . ILE A 1 107 ? -2.943 -3.808 -8.867 1.00 22.54 101 ILE A O 1
ATOM 674 N N . VAL A 1 108 ? -1.645 -2.230 -9.810 1.00 20.74 102 VAL A N 1
ATOM 675 C CA . VAL A 1 108 ? -2.608 -1.120 -9.563 1.00 20.26 102 VAL A CA 1
ATOM 676 C C . VAL A 1 108 ? -3.008 -0.534 -10.926 1.00 19.38 102 VAL A C 1
ATOM 677 O O . VAL A 1 108 ? -2.120 -0.205 -11.710 1.00 19.30 102 VAL A O 1
ATOM 681 N N . THR A 1 109 ? -4.309 -0.387 -11.181 1.00 19.48 103 THR A N 1
ATOM 682 C CA . THR A 1 109 ? -4.836 -0.038 -12.515 1.00 20.15 103 THR A CA 1
ATOM 683 C C . THR A 1 109 ? -6.048 0.889 -12.419 1.00 19.61 103 THR A C 1
ATOM 684 O O . THR A 1 109 ? -6.807 0.787 -11.446 1.00 19.73 103 THR A O 1
ATOM 688 N N . ASN A 1 110 ? -6.265 1.715 -13.449 1.00 18.15 104 ASN A N 1
ATOM 689 C CA . ASN A 1 110 ? -7.480 2.552 -13.546 1.00 19.45 104 ASN A CA 1
ATOM 690 C C . ASN A 1 110 ? -8.639 1.659 -13.997 1.00 21.06 104 ASN A C 1
ATOM 691 O O . ASN A 1 110 ? -9.769 2.153 -14.001 1.00 23.58 104 ASN A O 1
ATOM 696 N N . GLY A 1 111 ? -8.356 0.420 -14.434 1.00 22.21 105 GLY A N 1
ATOM 697 C CA . GLY A 1 111 ? -9.378 -0.613 -14.702 1.00 22.62 105 GLY A CA 1
ATOM 698 C C . GLY A 1 111 ? -9.937 -0.575 -16.131 1.00 22.21 105 GLY A C 1
ATOM 699 O O . GLY A 1 111 ? -10.506 -1.617 -16.556 1.00 23.01 105 GLY A O 1
ATOM 700 N N . SER A 1 112 ? -9.787 0.529 -16.852 1.00 20.95 106 SER A N 1
ATOM 701 C CA . SER A 1 112 ? -10.450 0.760 -18.173 1.00 25.36 106 SER A CA 1
ATOM 702 C C . SER A 1 112 ? -9.998 -0.275 -19.219 1.00 25.22 106 SER A C 1
ATOM 703 O O . SER A 1 112 ? -10.829 -0.643 -20.047 1.00 25.93 106 SER A O 1
ATOM 706 N N . LEU A 1 113 ? -8.765 -0.775 -19.171 1.00 23.28 107 LEU A N 1
ATOM 707 C CA . LEU A 1 113 ? -8.235 -1.653 -20.232 1.00 25.19 107 LEU A CA 1
ATOM 708 C C . LEU A 1 113 ? -8.059 -3.077 -19.715 1.00 25.52 107 LEU A C 1
ATOM 709 O O . LEU A 1 113 ? -7.478 -3.884 -20.464 1.00 31.78 107 LEU A O 1
ATOM 714 N N . VAL A 1 114 ? -8.514 -3.394 -18.499 1.00 25.98 108 VAL A N 1
ATOM 715 C CA . VAL A 1 114 ? -8.473 -4.786 -17.963 1.00 25.63 108 VAL A CA 1
ATOM 716 C C . VAL A 1 114 ? -9.496 -5.631 -18.745 1.00 28.01 108 VAL A C 1
ATOM 717 O O . VAL A 1 114 ? -10.672 -5.226 -18.825 1.00 26.68 108 VAL A O 1
ATOM 721 N N . LYS A 1 115 ? -9.028 -6.728 -19.339 1.00 31.43 109 LYS A N 1
ATOM 722 C CA . LYS A 1 115 ? -9.878 -7.702 -20.068 1.00 32.51 109 LYS A CA 1
ATOM 723 C C . LYS A 1 115 ? -9.851 -9.023 -19.326 1.00 25.84 109 LYS A C 1
ATOM 724 O O . LYS A 1 115 ? -8.800 -9.447 -18.867 1.00 26.48 109 LYS A O 1
ATOM 730 N N . GLU A 1 116 ? -10.994 -9.688 -19.293 1.00 28.14 110 GLU A N 1
ATOM 731 C CA . GLU A 1 116 ? -11.127 -10.986 -18.619 1.00 26.47 110 GLU A CA 1
ATOM 732 C C . GLU A 1 116 ? -10.067 -11.946 -19.150 1.00 27.21 110 GLU A C 1
ATOM 733 O O . GLU A 1 116 ? -9.538 -12.714 -18.342 1.00 27.76 110 GLU A O 1
ATOM 739 N N . GLN A 1 117 ? -9.748 -11.910 -20.441 1.00 28.11 111 GLN A N 1
ATOM 740 C CA . GLN A 1 117 ? -8.785 -12.878 -21.030 1.00 31.30 111 GLN A CA 1
ATOM 741 C C . GLN A 1 117 ? -7.428 -12.777 -20.328 1.00 30.14 111 GLN A C 1
ATOM 742 O O . GLN A 1 117 ? -6.748 -13.816 -20.213 1.00 26.34 111 GLN A O 1
ATOM 748 N N . PHE A 1 118 ? -6.990 -11.572 -19.942 1.00 26.54 112 PHE A N 1
ATOM 749 C CA . PHE A 1 118 ? -5.710 -11.378 -19.209 1.00 24.95 112 PHE A CA 1
ATOM 750 C C . PHE A 1 118 ? -5.752 -12.121 -17.867 1.00 23.18 112 PHE A C 1
ATOM 751 O O . PHE A 1 118 ? -4.780 -12.789 -17.487 1.00 25.91 112 PHE A O 1
ATOM 759 N N . LEU A 1 119 ? -6.850 -11.980 -17.134 1.00 27.43 113 LEU A N 1
ATOM 760 C CA . LEU A 1 119 ? -6.998 -12.618 -15.803 1.00 29.92 113 LEU A CA 1
ATOM 761 C C . LEU A 1 119 ? -7.062 -14.144 -15.964 1.00 31.98 113 LEU A C 1
ATOM 762 O O . LEU A 1 119 ? -6.400 -14.828 -15.166 1.00 31.46 113 LEU A O 1
ATOM 767 N N . GLN A 1 120 ? -7.719 -14.675 -17.004 1.00 32.75 114 GLN A N 1
ATOM 768 C CA . GLN A 1 120 ? -7.671 -16.136 -17.327 1.00 36.57 114 GLN A CA 1
ATOM 769 C C . GLN A 1 120 ? -6.222 -16.571 -17.585 1.00 35.77 114 GLN A C 1
ATOM 770 O O . GLN A 1 120 ? -5.797 -17.563 -17.002 1.00 35.05 114 GLN A O 1
ATOM 776 N N . LYS A 1 121 ? -5.478 -15.857 -18.437 1.00 31.55 115 LYS A N 1
ATOM 777 C CA . LYS A 1 121 ? -4.128 -16.305 -18.857 1.00 31.08 115 LYS A CA 1
ATOM 778 C C . LYS A 1 121 ? -3.140 -16.193 -17.688 1.00 32.98 115 LYS A C 1
ATOM 779 O O . LYS A 1 121 ? -2.313 -17.108 -17.539 1.00 35.32 115 LYS A O 1
ATOM 785 N N . HIS A 1 122 ? -3.157 -15.099 -16.909 1.00 29.21 116 HIS A N 1
ATOM 786 C CA . HIS A 1 122 ? -2.078 -14.815 -15.922 1.00 27.59 116 HIS A CA 1
ATOM 787 C C . HIS A 1 122 ? -2.544 -14.870 -14.457 1.00 25.73 116 HIS A C 1
ATOM 788 O O . HIS A 1 122 ? -1.675 -14.668 -13.578 1.00 27.91 116 HIS A O 1
ATOM 795 N N . GLY A 1 123 ? -3.835 -15.075 -14.207 1.00 28.12 117 GLY A N 1
ATOM 796 C CA . GLY A 1 123 ? -4.495 -14.933 -12.898 1.00 28.95 117 GLY A CA 1
ATOM 797 C C . GLY A 1 123 ? -3.871 -15.826 -11.845 1.00 30.28 117 GLY A C 1
ATOM 798 O O . GLY A 1 123 ? -3.921 -15.464 -10.665 1.00 30.88 117 GLY A O 1
ATOM 799 N N . ARG A 1 124 ? -3.304 -16.964 -12.232 1.00 31.84 118 ARG A N 1
ATOM 800 C CA . ARG A 1 124 ? -2.660 -17.892 -11.268 1.00 31.99 118 ARG A CA 1
ATOM 801 C C . ARG A 1 124 ? -1.439 -17.208 -10.632 1.00 31.24 118 ARG A C 1
ATOM 802 O O . ARG A 1 124 ? -1.035 -17.592 -9.521 1.00 31.05 118 ARG A O 1
ATOM 810 N N . ASN A 1 125 ? -0.847 -16.232 -11.319 1.00 28.18 119 ASN A N 1
ATOM 811 C CA . ASN A 1 125 ? 0.390 -15.536 -10.912 1.00 27.04 119 ASN A CA 1
ATOM 812 C C . ASN A 1 125 ? 0.084 -14.167 -10.278 1.00 28.09 119 ASN A C 1
ATOM 813 O O . ASN A 1 125 ? 1.070 -13.471 -9.899 1.00 29.98 119 ASN A O 1
ATOM 818 N N . ILE A 1 126 ? -1.183 -13.765 -10.245 1.00 27.30 120 ILE A N 1
ATOM 819 C CA . ILE A 1 126 ? -1.591 -12.441 -9.683 1.00 26.13 120 ILE A CA 1
ATOM 820 C C . ILE A 1 126 ? -2.152 -12.651 -8.278 1.00 23.40 120 ILE A C 1
ATOM 821 O O . ILE A 1 126 ? -3.267 -13.195 -8.150 1.00 27.06 120 ILE A O 1
ATOM 826 N N . ASP A 1 127 ? -1.460 -12.150 -7.254 1.00 23.78 121 ASP A N 1
ATOM 827 C CA . ASP A 1 127 ? -1.999 -12.243 -5.869 1.00 23.37 121 ASP A CA 1
ATOM 828 C C . ASP A 1 127 ? -3.117 -11.216 -5.670 1.00 21.98 121 ASP A C 1
ATOM 829 O O . ASP A 1 127 ? -4.147 -11.538 -5.075 1.00 22.73 121 ASP A O 1
ATOM 834 N N . ILE A 1 128 ? -2.915 -9.983 -6.116 1.00 21.11 122 ILE A N 1
ATOM 835 C CA . ILE A 1 128 ? -3.783 -8.828 -5.744 1.00 21.17 122 ILE A CA 1
ATOM 836 C C . ILE A 1 128 ? -3.932 -7.953 -6.973 1.00 19.93 122 ILE A C 1
ATOM 837 O O . ILE A 1 128 ? -2.909 -7.643 -7.585 1.00 20.93 122 ILE A O 1
ATOM 842 N N . LEU A 1 129 ? -5.161 -7.573 -7.288 1.00 20.43 123 LEU A N 1
ATOM 843 C CA . LEU A 1 129 ? -5.447 -6.529 -8.290 1.00 22.20 123 LEU A CA 1
ATOM 844 C C . LEU A 1 129 ? -6.144 -5.368 -7.576 1.00 22.18 123 LEU A C 1
ATOM 845 O O . LEU A 1 129 ? -7.265 -5.551 -7.063 1.00 21.75 123 LEU A O 1
ATOM 850 N N . ALA A 1 130 ? -5.532 -4.192 -7.645 1.00 20.32 124 ALA A N 1
ATOM 851 C CA . ALA A 1 130 ? -6.044 -2.922 -7.096 1.00 21.46 124 ALA A CA 1
ATOM 852 C C . ALA A 1 130 ? -6.618 -2.116 -8.249 1.00 21.94 124 ALA A C 1
ATOM 853 O O . ALA A 1 130 ? -5.896 -1.901 -9.215 1.00 20.79 124 ALA A O 1
ATOM 855 N N . VAL A 1 131 ? -7.865 -1.704 -8.135 1.00 19.39 125 VAL A N 1
ATOM 856 C CA . VAL A 1 131 ? -8.515 -0.801 -9.101 1.00 19.82 125 VAL A CA 1
ATOM 857 C C . VAL A 1 131 ? -8.662 0.557 -8.423 1.00 20.57 125 VAL A C 1
ATOM 858 O O . VAL A 1 131 ? -9.201 0.633 -7.279 1.00 18.57 125 VAL A O 1
ATOM 862 N N . SER A 1 132 ? -8.242 1.604 -9.116 1.00 18.96 126 SER A N 1
ATOM 863 C CA . SER A 1 132 ? -8.361 2.987 -8.646 1.00 20.69 126 SER A CA 1
ATOM 864 C C . SER A 1 132 ? -9.735 3.492 -9.050 1.00 23.79 126 SER A C 1
ATOM 865 O O . SER A 1 132 ? -9.992 3.592 -10.274 1.00 24.60 126 SER A O 1
ATOM 868 N N . CYS A 1 133 ? -10.570 3.816 -8.065 1.00 23.09 127 CYS A N 1
ATOM 869 C CA . CYS A 1 133 ? -11.895 4.455 -8.348 1.00 26.17 127 CYS A CA 1
ATOM 870 C C . CYS A 1 133 ? -12.186 5.454 -7.237 1.00 23.93 127 CYS A C 1
ATOM 871 O O . CYS A 1 133 ? -12.186 5.047 -6.096 1.00 24.96 127 CYS A O 1
ATOM 874 N N . ASP A 1 134 ? -12.247 6.736 -7.569 1.00 21.41 128 ASP A N 1
ATOM 875 C CA . ASP A 1 134 ? -12.259 7.795 -6.546 1.00 23.62 128 ASP A CA 1
ATOM 876 C C . ASP A 1 134 ? -13.688 8.102 -6.107 1.00 23.78 128 ASP A C 1
ATOM 877 O O . ASP A 1 134 ? -13.852 8.736 -5.046 1.00 25.70 128 ASP A O 1
ATOM 882 N N . SER A 1 135 ? -14.690 7.688 -6.874 1.00 24.16 129 SER A N 1
ATOM 883 C CA . SER A 1 135 ? -16.083 8.067 -6.571 1.00 22.53 129 SER A CA 1
ATOM 884 C C . SER A 1 135 ? -17.034 7.023 -7.143 1.00 24.82 129 SER A C 1
ATOM 885 O O . SER A 1 135 ? -16.699 6.337 -8.120 1.00 24.07 129 SER A O 1
ATOM 888 N N . PHE A 1 136 ? -18.199 6.911 -6.525 1.00 26.12 130 PHE A N 1
ATOM 889 C CA . PHE A 1 136 ? -19.314 6.105 -7.057 1.00 26.45 130 PHE A CA 1
ATOM 890 C C . PHE A 1 136 ? -20.292 7.017 -7.781 1.00 26.72 130 PHE A C 1
ATOM 891 O O . PHE A 1 136 ? -21.260 6.485 -8.363 1.00 29.63 130 PHE A O 1
ATOM 899 N N . ASN A 1 137 ? -20.040 8.317 -7.787 1.00 24.53 131 ASN A N 1
ATOM 900 C CA . ASN A 1 137 ? -20.840 9.288 -8.571 1.00 26.54 131 ASN A CA 1
ATOM 901 C C . ASN A 1 137 ? -20.126 9.580 -9.894 1.00 27.46 131 ASN A C 1
ATOM 902 O O . ASN A 1 137 ? -19.029 10.200 -9.879 1.00 24.17 131 ASN A O 1
ATOM 907 N N . GLU A 1 138 ? -20.746 9.242 -11.029 1.00 28.39 132 GLU A N 1
ATOM 908 C CA . GLU A 1 138 ? -20.053 9.386 -12.331 1.00 29.10 132 GLU A CA 1
ATOM 909 C C . GLU A 1 138 ? -19.747 10.850 -12.629 1.00 29.50 132 GLU A C 1
ATOM 910 O O . GLU A 1 138 ? -18.661 11.094 -13.170 1.00 29.60 132 GLU A O 1
ATOM 916 N N . ALA A 1 139 ? -20.562 11.821 -12.213 1.00 25.55 133 ALA A N 1
ATOM 917 C CA . ALA A 1 139 ? -20.251 13.239 -12.457 1.00 26.30 133 ALA A CA 1
ATOM 918 C C . ALA A 1 139 ? -18.919 13.599 -11.756 1.00 28.77 133 ALA A C 1
ATOM 919 O O . ALA A 1 139 ? -18.191 14.460 -12.286 1.00 26.31 133 ALA A O 1
ATOM 921 N N . THR A 1 140 ? -18.598 12.959 -10.632 1.00 24.46 134 THR A N 1
ATOM 922 C CA . THR A 1 140 ? -17.331 13.216 -9.900 1.00 25.74 134 THR A CA 1
ATOM 923 C C . THR A 1 140 ? -16.141 12.599 -10.676 1.00 24.37 134 THR A C 1
ATOM 924 O O . THR A 1 140 ? -15.085 13.254 -10.790 1.00 25.52 134 THR A O 1
ATOM 928 N N . ASN A 1 141 ? -16.282 11.350 -11.128 1.00 24.85 135 ASN A N 1
ATOM 929 C CA . ASN A 1 141 ? -15.227 10.653 -11.917 1.00 24.70 135 ASN A CA 1
ATOM 930 C C . ASN A 1 141 ? -14.906 11.496 -13.159 1.00 28.24 135 ASN A C 1
ATOM 931 O O . ASN A 1 141 ? -13.719 11.629 -13.488 1.00 23.08 135 ASN A O 1
ATOM 936 N N . ILE A 1 142 ? -15.932 12.059 -13.812 1.00 24.27 136 ILE A N 1
ATOM 937 C CA . ILE A 1 142 ? -15.752 12.889 -15.036 1.00 27.21 136 ILE A CA 1
ATOM 938 C C . ILE A 1 142 ? -15.022 14.177 -14.665 1.00 26.40 136 ILE A C 1
ATOM 939 O O . ILE A 1 142 ? -14.060 14.519 -15.376 1.00 27.07 136 ILE A O 1
ATOM 944 N N . LYS A 1 143 ? -15.412 14.861 -13.585 1.00 27.10 137 LYS A N 1
ATOM 945 C CA . LYS A 1 143 ? -14.768 16.124 -13.142 1.00 28.91 137 LYS A CA 1
ATOM 946 C C . LYS A 1 143 ? -13.298 15.859 -12.755 1.00 30.63 137 LYS A C 1
ATOM 947 O O . LYS A 1 143 ? -12.456 16.776 -12.930 1.00 27.37 137 LYS A O 1
ATOM 953 N N . ILE A 1 144 ? -12.996 14.686 -12.180 1.00 27.32 138 ILE A N 1
ATOM 954 C CA . ILE A 1 144 ? -11.600 14.360 -11.745 1.00 25.63 138 ILE A CA 1
ATOM 955 C C . ILE A 1 144 ? -10.707 14.170 -12.979 1.00 27.64 138 ILE A C 1
ATOM 956 O O . ILE A 1 144 ? -9.487 14.494 -12.874 1.00 28.69 138 ILE A O 1
ATOM 961 N N . GLY A 1 145 ? -11.272 13.607 -14.054 1.00 26.33 139 GLY A N 1
ATOM 962 C CA . GLY A 1 145 ? -10.599 13.278 -15.323 1.00 26.65 139 GLY A CA 1
ATOM 963 C C . GLY A 1 145 ? -10.266 11.805 -15.461 1.00 26.86 139 GLY A C 1
ATOM 964 O O . GLY A 1 145 ? -9.436 11.446 -16.348 1.00 26.45 139 GLY A O 1
ATOM 965 N N . ARG A 1 146 ? -10.925 10.952 -14.694 1.00 30.87 140 ARG A N 1
ATOM 966 C CA . ARG A 1 146 ? -10.602 9.508 -14.689 1.00 31.82 140 ARG A CA 1
ATOM 967 C C . ARG A 1 146 ? -11.503 8.734 -15.651 1.00 39.28 140 ARG A C 1
ATOM 968 O O . ARG A 1 146 ? -11.234 7.559 -15.926 1.00 36.92 140 ARG A O 1
ATOM 976 N N . GLY A 1 147 ? -12.560 9.328 -16.139 1.00 32.71 141 GLY A N 1
ATOM 977 C CA . GLY A 1 147 ? -13.377 8.542 -17.066 1.00 42.34 141 GLY A CA 1
ATOM 978 C C . GLY A 1 147 ? -14.439 9.382 -17.701 1.00 35.68 141 GLY A C 1
ATOM 979 O O . GLY A 1 147 ? -14.374 10.588 -17.546 1.00 36.97 141 GLY A O 1
ATOM 980 N N . SER A 1 148 ? -15.336 8.712 -18.412 1.00 40.44 142 SER A N 1
ATOM 981 C CA . SER A 1 148 ? -16.462 9.307 -19.159 1.00 44.08 142 SER A CA 1
ATOM 982 C C . SER A 1 148 ? -17.755 8.579 -18.772 1.00 44.22 142 SER A C 1
ATOM 983 O O . SER A 1 148 ? -18.711 8.688 -19.501 1.00 40.75 142 SER A O 1
ATOM 986 N N . GLY A 1 149 ? -17.778 7.863 -17.643 1.00 45.74 143 GLY A N 1
ATOM 987 C CA . GLY A 1 149 ? -19.036 7.490 -16.965 1.00 43.84 143 GLY A CA 1
ATOM 988 C C . GLY A 1 149 ? -19.209 6.004 -16.725 1.00 43.06 143 GLY A C 1
ATOM 989 O O . GLY A 1 149 ? -20.286 5.635 -16.182 1.00 47.21 143 GLY A O 1
ATOM 990 N N . ASP A 1 150 ? -18.230 5.155 -17.062 1.00 37.90 144 ASP A N 1
ATOM 991 C CA . ASP A 1 150 ? -18.400 3.682 -16.962 1.00 40.01 144 ASP A CA 1
ATOM 992 C C . ASP A 1 150 ? -17.483 3.085 -15.879 1.00 33.96 144 ASP A C 1
ATOM 993 O O . ASP A 1 150 ? -17.501 1.846 -15.736 1.00 27.15 144 ASP A O 1
ATOM 998 N N . ASN A 1 151 ? -16.752 3.920 -15.125 1.00 32.41 145 ASN A N 1
ATOM 999 C CA . ASN A 1 151 ? -15.762 3.453 -14.110 1.00 31.69 145 ASN A CA 1
ATOM 1000 C C . ASN A 1 151 ? -16.447 2.535 -13.100 1.00 28.15 145 ASN A C 1
ATOM 1001 O O . ASN A 1 151 ? -15.944 1.430 -12.841 1.00 25.46 145 ASN A O 1
ATOM 1006 N N . VAL A 1 152 ? -17.596 2.941 -12.571 1.00 28.42 146 VAL A N 1
ATOM 1007 C CA . VAL A 1 152 ? -18.272 2.136 -11.513 1.00 28.82 146 VAL A CA 1
ATOM 1008 C C . VAL A 1 152 ? -18.686 0.773 -12.071 1.00 27.83 146 VAL A C 1
ATOM 1009 O O . VAL A 1 152 ? -18.403 -0.246 -11.437 1.00 24.75 146 VAL A O 1
ATOM 1013 N N . GLN A 1 153 ? -19.346 0.730 -13.220 1.00 31.08 147 GLN A N 1
ATOM 1014 C CA . GLN A 1 153 ? -19.763 -0.574 -13.807 1.00 30.03 147 GLN A CA 1
ATOM 1015 C C . GLN A 1 153 ? -18.516 -1.443 -14.030 1.00 26.69 147 GLN A C 1
ATOM 1016 O O . GLN A 1 153 ? -18.561 -2.623 -13.744 1.00 24.06 147 GLN A O 1
ATOM 1022 N N . LYS A 1 154 ? -17.440 -0.891 -14.570 1.00 26.06 148 LYS A N 1
ATOM 1023 C CA . LYS A 1 154 ? -16.205 -1.681 -14.814 1.00 26.30 148 LYS A CA 1
ATOM 1024 C C . LYS A 1 154 ? -15.657 -2.214 -13.481 1.00 23.40 148 LYS A C 1
ATOM 1025 O O . LYS A 1 154 ? -15.176 -3.358 -13.435 1.00 23.33 148 LYS A O 1
ATOM 1031 N N . LEU A 1 155 ? -15.679 -1.399 -12.429 1.00 25.72 149 LEU A N 1
ATOM 1032 C CA . LEU A 1 155 ? -15.126 -1.790 -11.095 1.00 24.23 149 LEU A CA 1
ATOM 1033 C C . LEU A 1 155 ? -15.856 -3.040 -10.555 1.00 23.88 149 LEU A C 1
ATOM 1034 O O . LEU A 1 155 ? -15.196 -3.969 -10.088 1.00 23.44 149 LEU A O 1
ATOM 1039 N N . TYR A 1 156 ? -17.190 -3.064 -10.596 1.00 27.44 150 TYR A N 1
ATOM 1040 C CA . TYR A 1 156 ? -18.022 -4.228 -10.172 1.00 27.77 150 TYR A CA 1
ATOM 1041 C C . TYR A 1 156 ? -17.687 -5.467 -11.013 1.00 26.97 150 TYR A C 1
ATOM 1042 O O . TYR A 1 156 ? -17.532 -6.565 -10.473 1.00 29.99 150 TYR A O 1
ATOM 1051 N N . GLU A 1 157 ? -17.446 -5.289 -12.313 1.00 29.42 151 GLU A N 1
ATOM 1052 C CA . GLU A 1 157 ? -17.103 -6.417 -13.219 1.00 29.60 151 GLU A CA 1
ATOM 1053 C C . GLU A 1 157 ? -15.722 -6.944 -12.839 1.00 27.54 151 GLU A C 1
ATOM 1054 O O . GLU A 1 157 ? -15.540 -8.153 -12.718 1.00 29.83 151 GLU A O 1
ATOM 1060 N N . ILE A 1 158 ? -14.748 -6.059 -12.636 1.00 24.83 152 ILE A N 1
ATOM 1061 C CA . ILE A 1 158 ? -13.401 -6.539 -12.210 1.00 25.10 152 ILE A CA 1
ATOM 1062 C C . ILE A 1 158 ? -13.513 -7.291 -10.873 1.00 22.41 152 ILE A C 1
ATOM 1063 O O . ILE A 1 158 ? -12.860 -8.323 -10.726 1.00 25.15 152 ILE A O 1
ATOM 1068 N N . GLY A 1 159 ? -14.262 -6.768 -9.904 1.00 25.72 153 GLY A N 1
ATOM 1069 C CA . GLY A 1 159 ? -14.534 -7.469 -8.640 1.00 27.52 153 GLY A CA 1
ATOM 1070 C C . GLY A 1 159 ? -15.035 -8.893 -8.865 1.00 29.28 153 GLY A C 1
ATOM 1071 O O . GLY A 1 159 ? -14.537 -9.801 -8.198 1.00 28.52 153 GLY A O 1
ATOM 1072 N N . SER A 1 160 ? -15.986 -9.103 -9.776 1.00 33.09 154 SER A N 1
ATOM 1073 C CA . SER A 1 160 ? -16.492 -10.464 -10.124 1.00 34.10 154 SER A CA 1
ATOM 1074 C C . SER A 1 160 ? -15.364 -11.302 -10.695 1.00 30.91 154 SER A C 1
ATOM 1075 O O . SER A 1 160 ? -15.253 -12.461 -10.294 1.00 33.10 154 SER A O 1
ATOM 1078 N N . TRP A 1 161 ? -14.576 -10.751 -11.620 1.00 29.24 155 TRP A N 1
ATOM 1079 C CA . TRP A 1 161 ? -13.471 -11.508 -12.261 1.00 28.93 155 TRP A CA 1
ATOM 1080 C C . TRP A 1 161 ? -12.489 -11.952 -11.188 1.00 27.69 155 TRP A C 1
ATOM 1081 O O . TRP A 1 161 ? -11.977 -13.060 -11.314 1.00 30.01 155 TRP A O 1
ATOM 1092 N N . CYS A 1 162 ? -12.208 -11.121 -10.185 1.00 29.40 156 CYS A N 1
ATOM 1093 C CA . CYS A 1 162 ? -11.219 -11.463 -9.130 1.00 28.54 156 CYS A CA 1
ATOM 1094 C C . CYS A 1 162 ? -11.731 -12.668 -8.327 1.00 30.38 156 CYS A C 1
ATOM 1095 O O . CYS A 1 162 ? -10.943 -13.529 -7.975 1.00 30.74 156 CYS A O 1
ATOM 1098 N N . GLN A 1 163 ? -13.023 -12.714 -8.050 1.00 33.90 157 GLN A N 1
ATOM 1099 C CA . GLN A 1 163 ? -13.651 -13.882 -7.385 1.00 36.60 157 GLN A CA 1
ATOM 1100 C C . GLN A 1 163 ? -13.552 -15.123 -8.287 1.00 36.41 157 GLN A C 1
ATOM 1101 O O . GLN A 1 163 ? -13.198 -16.179 -7.759 1.00 35.65 157 GLN A O 1
ATOM 1107 N N . LYS A 1 164 ? -13.834 -15.014 -9.592 1.00 39.67 158 LYS A N 1
ATOM 1108 C CA . LYS A 1 164 ? -13.765 -16.166 -10.538 1.00 39.21 158 LYS A CA 1
ATOM 1109 C C . LYS A 1 164 ? -12.334 -16.715 -10.643 1.00 41.90 158 LYS A C 1
ATOM 1110 O O . LYS A 1 164 ? -12.223 -17.936 -10.727 1.00 38.49 158 LYS A O 1
ATOM 1116 N N . TYR A 1 165 ? -11.281 -15.872 -10.674 1.00 33.25 159 TYR A N 1
ATOM 1117 C CA . TYR A 1 165 ? -9.891 -16.301 -11.008 1.00 34.59 159 TYR A CA 1
ATOM 1118 C C . TYR A 1 165 ? -9.021 -16.295 -9.751 1.00 33.25 159 TYR A C 1
ATOM 1119 O O . TYR A 1 165 ? -7.779 -16.454 -9.886 1.00 33.75 159 TYR A O 1
ATOM 1128 N N . ASP A 1 166 ? -9.646 -16.151 -8.567 1.00 33.34 160 ASP A N 1
ATOM 1129 C CA . ASP A 1 166 ? -8.988 -16.342 -7.248 1.00 33.28 160 ASP A CA 1
ATOM 1130 C C . ASP A 1 166 ? -7.877 -15.303 -7.085 1.00 28.96 160 ASP A C 1
ATOM 1131 O O . ASP A 1 166 ? -6.739 -15.662 -6.812 1.00 29.91 160 ASP A O 1
ATOM 1136 N N . ILE A 1 167 ? -8.230 -14.038 -7.296 1.00 28.88 161 ILE A N 1
ATOM 1137 C CA . ILE A 1 167 ? -7.325 -12.869 -7.143 1.00 26.45 161 ILE A CA 1
ATOM 1138 C C . ILE A 1 167 ? -7.904 -12.036 -5.998 1.00 25.30 161 ILE A C 1
ATOM 1139 O O . ILE A 1 167 ? -9.144 -11.891 -5.956 1.00 24.25 161 ILE A O 1
ATOM 1144 N N . LYS A 1 168 ? -7.071 -11.553 -5.073 1.00 24.46 162 LYS A N 1
ATOM 1145 C CA . LYS A 1 168 ? -7.581 -10.672 -3.970 1.00 25.09 162 LYS A CA 1
ATOM 1146 C C . LYS A 1 168 ? -7.947 -9.311 -4.571 1.00 25.50 162 LYS A C 1
ATOM 1147 O O . LYS A 1 168 ? -7.129 -8.754 -5.366 1.00 23.21 162 LYS A O 1
ATOM 1153 N N . PHE A 1 169 ? -9.116 -8.795 -4.237 1.00 22.90 163 PHE A N 1
ATOM 1154 C CA . PHE A 1 169 ? -9.657 -7.571 -4.855 1.00 25.54 163 PHE A CA 1
ATOM 1155 C C . PHE A 1 169 ? -9.405 -6.382 -3.924 1.00 23.78 163 PHE A C 1
ATOM 1156 O O . PHE A 1 169 ? -9.880 -6.379 -2.788 1.00 22.19 163 PHE A O 1
ATOM 1164 N N . LYS A 1 170 ? -8.715 -5.374 -4.462 1.00 20.67 164 LYS A N 1
ATOM 1165 C CA . LYS A 1 170 ? -8.306 -4.160 -3.729 1.00 21.64 164 LYS A CA 1
ATOM 1166 C C . LYS A 1 170 ? -8.853 -2.915 -4.426 1.00 20.22 164 LYS A C 1
ATOM 1167 O O . LYS A 1 170 ? -8.881 -2.872 -5.639 1.00 20.67 164 LYS A O 1
ATOM 1173 N N . LEU A 1 171 ? -9.302 -1.932 -3.654 1.00 19.35 165 LEU A N 1
ATOM 1174 C CA . LEU A 1 171 ? -9.827 -0.655 -4.149 1.00 18.30 165 LEU A CA 1
ATOM 1175 C C . LEU A 1 171 ? -8.909 0.482 -3.652 1.00 19.69 165 LEU A C 1
ATOM 1176 O O . LEU A 1 171 ? -8.575 0.513 -2.464 1.00 19.00 165 LEU A O 1
ATOM 1181 N N . ASN A 1 172 ? -8.529 1.399 -4.536 1.00 19.44 166 ASN A N 1
ATOM 1182 C CA . ASN A 1 172 ? -7.699 2.592 -4.226 1.00 18.47 166 ASN A CA 1
ATOM 1183 C C . ASN A 1 172 ? -8.525 3.838 -4.499 1.00 18.56 166 ASN A C 1
ATOM 1184 O O . ASN A 1 172 ? -9.084 3.951 -5.598 1.00 18.61 166 ASN A O 1
ATOM 1189 N N . THR A 1 173 ? -8.601 4.734 -3.527 1.00 16.92 167 THR A N 1
ATOM 1190 C CA . THR A 1 173 ? -9.382 5.989 -3.580 1.00 18.73 167 THR A CA 1
ATOM 1191 C C . THR A 1 173 ? -8.447 7.120 -3.209 1.00 19.77 167 THR A C 1
ATOM 1192 O O . THR A 1 173 ? -7.879 7.014 -2.136 1.00 18.25 167 THR A O 1
ATOM 1196 N N . VAL A 1 174 ? -8.389 8.161 -4.036 1.00 18.61 168 VAL A N 1
ATOM 1197 C CA . VAL A 1 174 ? -7.728 9.437 -3.714 1.00 18.83 168 VAL A CA 1
ATOM 1198 C C . VAL A 1 174 ? -8.787 10.373 -3.144 1.00 18.50 168 VAL A C 1
ATOM 1199 O O . VAL A 1 174 ? -9.743 10.653 -3.849 1.00 19.06 168 VAL A O 1
ATOM 1203 N N . VAL A 1 175 ? -8.606 10.786 -1.908 1.00 17.60 169 VAL A N 1
ATOM 1204 C CA . VAL A 1 175 ? -9.599 11.653 -1.215 1.00 18.87 169 VAL A CA 1
ATOM 1205 C C . VAL A 1 175 ? -9.160 13.071 -1.541 1.00 19.11 169 VAL A C 1
ATOM 1206 O O . VAL A 1 175 ? -8.068 13.469 -1.158 1.00 19.86 169 VAL A O 1
ATOM 1210 N N . ASN A 1 176 ? -10.010 13.804 -2.222 1.00 18.50 170 ASN A N 1
ATOM 1211 C CA . ASN A 1 176 ? -9.638 15.129 -2.778 1.00 19.44 170 ASN A CA 1
ATOM 1212 C C . ASN A 1 176 ? -10.844 16.072 -2.622 1.00 19.85 170 ASN A C 1
ATOM 1213 O O . ASN A 1 176 ? -11.899 15.651 -2.104 1.00 21.41 170 ASN A O 1
ATOM 1218 N N . LYS A 1 177 ? -10.697 17.310 -3.063 1.00 22.29 171 LYS A N 1
ATOM 1219 C CA . LYS A 1 177 ? -11.745 18.348 -2.909 1.00 25.05 171 LYS A CA 1
ATOM 1220 C C . LYS A 1 177 ? -13.045 17.892 -3.569 1.00 23.94 171 LYS A C 1
ATOM 1221 O O . LYS A 1 177 ? -14.120 18.259 -3.057 1.00 23.93 171 LYS A O 1
ATOM 1227 N N . PHE A 1 178 ? -13.006 17.082 -4.621 1.00 24.62 172 PHE A N 1
ATOM 1228 C CA . PHE A 1 178 ? -14.265 16.725 -5.349 1.00 25.93 172 PHE A CA 1
ATOM 1229 C C . PHE A 1 178 ? -15.023 15.601 -4.651 1.00 23.98 172 PHE A C 1
ATOM 1230 O O . PHE A 1 178 ? -16.225 15.447 -4.933 1.00 24.71 172 PHE A O 1
ATOM 1238 N N . ASN A 1 179 ? -14.385 14.748 -3.841 1.00 21.31 173 ASN A N 1
ATOM 1239 C CA . ASN A 1 179 ? -15.079 13.564 -3.283 1.00 20.00 173 ASN A CA 1
ATOM 1240 C C . ASN A 1 179 ? -15.037 13.484 -1.747 1.00 20.22 173 ASN A C 1
ATOM 1241 O O . ASN A 1 179 ? -15.539 12.528 -1.205 1.00 20.63 173 ASN A O 1
ATOM 1246 N N . HIS A 1 180 ? -14.446 14.422 -1.029 1.00 19.77 174 HIS A N 1
ATOM 1247 C CA . HIS A 1 180 ? -14.127 14.184 0.404 1.00 22.09 174 HIS A CA 1
ATOM 1248 C C . HIS A 1 180 ? -15.399 14.161 1.284 1.00 23.12 174 HIS A C 1
ATOM 1249 O O . HIS A 1 180 ? -15.314 13.656 2.386 1.00 20.83 174 HIS A O 1
ATOM 1256 N N . LEU A 1 181 ? -16.540 14.655 0.775 1.00 22.80 175 LEU A N 1
ATOM 1257 C CA . LEU A 1 181 ? -17.826 14.685 1.520 1.00 22.23 175 LEU A CA 1
ATOM 1258 C C . LEU A 1 181 ? -18.661 13.452 1.217 1.00 23.70 175 LEU A C 1
ATOM 1259 O O . LEU A 1 181 ? -19.688 13.296 1.867 1.00 23.64 175 LEU A O 1
ATOM 1264 N N . GLU A 1 182 ? -18.224 12.593 0.286 1.00 21.73 176 GLU A N 1
ATOM 1265 C CA . GLU A 1 182 ? -19.051 11.486 -0.225 1.00 22.66 176 GLU A CA 1
ATOM 1266 C C . GLU A 1 182 ? -19.122 10.381 0.831 1.00 24.80 176 GLU A C 1
ATOM 1267 O O . GLU A 1 182 ? -18.113 10.127 1.516 1.00 22.20 176 GLU A O 1
ATOM 1273 N N . ASP A 1 183 ? -20.308 9.788 0.977 1.00 22.55 177 ASP A N 1
ATOM 1274 C CA . ASP A 1 183 ? -20.585 8.529 1.729 1.00 24.44 177 ASP A CA 1
ATOM 1275 C C . ASP A 1 183 ? -20.607 7.369 0.727 1.00 23.98 177 ASP A C 1
ATOM 1276 O O . ASP A 1 183 ? -21.566 7.262 -0.097 1.00 24.01 177 ASP A O 1
ATOM 1281 N N . MET A 1 184 ? -19.584 6.509 0.787 1.00 22.44 178 MET A N 1
ATOM 1282 C CA . MET A 1 184 ? -19.382 5.374 -0.129 1.00 21.50 178 MET A CA 1
ATOM 1283 C C . MET A 1 184 ? -19.725 4.038 0.556 1.00 22.57 178 MET A C 1
ATOM 1284 O O . MET A 1 184 ? -19.478 2.993 -0.068 1.00 22.80 178 MET A O 1
ATOM 1289 N N . ASN A 1 185 ? -20.278 4.036 1.784 1.00 20.98 179 ASN A N 1
ATOM 1290 C CA . ASN A 1 185 ? -20.513 2.804 2.580 1.00 20.73 179 ASN A CA 1
ATOM 1291 C C . ASN A 1 185 ? -21.338 1.758 1.806 1.00 22.37 179 ASN A C 1
ATOM 1292 O O . ASN A 1 185 ? -20.983 0.565 1.826 1.00 21.86 179 ASN A O 1
ATOM 1297 N N . ASP A 1 186 ? -22.394 2.177 1.105 1.00 26.25 180 ASP A N 1
ATOM 1298 C CA . ASP A 1 186 ? -23.344 1.228 0.467 1.00 30.55 180 ASP A CA 1
ATOM 1299 C C . ASP A 1 186 ? -22.632 0.445 -0.642 1.00 27.86 180 ASP A C 1
ATOM 1300 O O . ASP A 1 186 ? -22.795 -0.766 -0.716 1.00 29.09 180 ASP A O 1
ATOM 1305 N N . HIS A 1 187 ? -21.813 1.117 -1.448 1.00 29.62 181 HIS A N 1
ATOM 1306 C CA . HIS A 1 187 ? -20.974 0.480 -2.492 1.00 28.92 181 HIS A CA 1
ATOM 1307 C C . HIS A 1 187 ? -19.875 -0.377 -1.853 1.00 27.16 181 HIS A C 1
ATOM 1308 O O . HIS A 1 187 ? -19.682 -1.502 -2.311 1.00 27.41 181 HIS A O 1
ATOM 1315 N N . LEU A 1 188 ? -19.163 0.111 -0.828 1.00 26.43 182 LEU A N 1
ATOM 1316 C CA . LEU A 1 188 ? -18.129 -0.726 -0.169 1.00 24.46 182 LEU A CA 1
ATOM 1317 C C . LEU A 1 188 ? -18.748 -2.016 0.406 1.00 24.62 182 LEU A C 1
ATOM 1318 O O . LEU A 1 188 ? -18.066 -3.088 0.412 1.00 23.45 182 LEU A O 1
ATOM 1323 N N . ASN A 1 189 ? -19.968 -1.937 0.950 1.00 26.06 183 ASN A N 1
ATOM 1324 C CA . ASN A 1 189 ? -20.690 -3.109 1.544 1.00 27.08 183 ASN A CA 1
ATOM 1325 C C . ASN A 1 189 ? -21.052 -4.119 0.436 1.00 28.35 183 ASN A C 1
ATOM 1326 O O . ASN A 1 189 ? -21.037 -5.317 0.703 1.00 31.90 183 ASN A O 1
ATOM 1331 N N . ALA A 1 190 ? -21.325 -3.665 -0.787 1.00 28.88 184 ALA A N 1
ATOM 1332 C CA . ALA A 1 190 ? -21.605 -4.559 -1.937 1.00 28.04 184 ALA A CA 1
ATOM 1333 C C . ALA A 1 190 ? -20.286 -5.133 -2.498 1.00 31.06 184 ALA A C 1
ATOM 1334 O O . ALA A 1 190 ? -20.203 -6.349 -2.659 1.00 32.57 184 ALA A O 1
ATOM 1336 N N . LEU A 1 191 ? -19.256 -4.307 -2.738 1.00 31.19 185 LEU A N 1
ATOM 1337 C CA . LEU A 1 191 ? -17.958 -4.709 -3.388 1.00 30.36 185 LEU A CA 1
ATOM 1338 C C . LEU A 1 191 ? -17.092 -5.555 -2.466 1.00 29.86 185 LEU A C 1
ATOM 1339 O O . LEU A 1 191 ? -16.418 -6.468 -2.976 1.00 29.13 185 LEU A O 1
ATOM 1344 N N . GLN A 1 192 ? -17.040 -5.209 -1.177 1.00 29.53 186 GLN A N 1
ATOM 1345 C CA . GLN A 1 192 ? -16.271 -5.960 -0.153 1.00 31.26 186 GLN A CA 1
ATOM 1346 C C . GLN A 1 192 ? -14.824 -6.217 -0.585 1.00 30.33 186 GLN A C 1
ATOM 1347 O O . GLN A 1 192 ? -14.328 -7.345 -0.523 1.00 28.04 186 GLN A O 1
ATOM 1353 N N . PRO A 1 193 ? -14.033 -5.173 -0.931 1.00 26.23 187 PRO A N 1
ATOM 1354 C CA . PRO A 1 193 ? -12.602 -5.391 -1.160 1.00 25.42 187 PRO A CA 1
ATOM 1355 C C . PRO A 1 193 ? -11.941 -5.824 0.146 1.00 25.71 187 PRO A C 1
ATOM 1356 O O . PRO A 1 193 ? -12.411 -5.407 1.172 1.00 27.61 187 PRO A O 1
ATOM 1360 N N . PHE A 1 194 ? -10.905 -6.649 0.106 1.00 24.88 188 PHE A N 1
ATOM 1361 C CA . PHE A 1 194 ? -10.191 -7.069 1.324 1.00 24.38 188 PHE A CA 1
ATOM 1362 C C . PHE A 1 194 ? -9.364 -5.877 1.818 1.00 25.59 188 PHE A C 1
ATOM 1363 O O . PHE A 1 194 ? -9.061 -5.834 2.998 1.00 25.46 188 PHE A O 1
ATOM 1371 N N . ARG A 1 195 ? -9.069 -4.904 0.950 1.00 22.48 189 ARG A N 1
ATOM 1372 C CA . ARG A 1 195 ? -8.150 -3.780 1.249 1.00 21.22 189 ARG A CA 1
ATOM 1373 C C . ARG A 1 195 ? -8.623 -2.572 0.450 1.00 20.86 189 ARG A C 1
ATOM 1374 O O . ARG A 1 195 ? -8.859 -2.722 -0.751 1.00 20.28 189 ARG A O 1
ATOM 1382 N N . TRP A 1 196 ? -8.876 -1.461 1.141 1.00 20.50 190 TRP A N 1
ATOM 1383 C CA . TRP A 1 196 ? -9.374 -0.198 0.572 1.00 20.68 190 TRP A CA 1
ATOM 1384 C C . TRP A 1 196 ? -8.417 0.909 0.980 1.00 23.03 190 TRP A C 1
ATOM 1385 O O . TRP A 1 196 ? -8.527 1.404 2.123 1.00 21.21 190 TRP A O 1
ATOM 1396 N N . LYS A 1 197 ? -7.519 1.283 0.064 1.00 20.07 191 LYS A N 1
ATOM 1397 C CA . LYS A 1 197 ? -6.567 2.377 0.318 1.00 20.34 191 LYS A CA 1
ATOM 1398 C C . LYS A 1 197 ? -7.294 3.701 0.150 1.00 20.38 191 LYS A C 1
ATOM 1399 O O . LYS A 1 197 ? -7.890 3.896 -0.915 1.00 19.12 191 LYS A O 1
ATOM 1405 N N . CYS A 1 198 ? -7.209 4.583 1.139 1.00 18.63 192 CYS A N 1
ATOM 1406 C CA . CYS A 1 198 ? -7.751 5.961 1.048 1.00 17.67 192 CYS A CA 1
ATOM 1407 C C . CYS A 1 198 ? -6.574 6.919 1.180 1.00 18.22 192 CYS A C 1
ATOM 1408 O O . CYS A 1 198 ? -6.076 7.068 2.266 1.00 17.90 192 CYS A O 1
ATOM 1411 N N . PHE A 1 199 ? -6.145 7.485 0.052 1.00 19.08 193 PHE A N 1
ATOM 1412 C CA . PHE A 1 199 ? -4.967 8.383 0.009 1.00 18.71 193 PHE A CA 1
ATOM 1413 C C . PHE A 1 199 ? -5.465 9.820 0.130 1.00 19.43 193 PHE A C 1
ATOM 1414 O O . PHE A 1 199 ? -6.234 10.255 -0.723 1.00 20.80 193 PHE A O 1
ATOM 1422 N N . GLN A 1 200 ? -4.923 10.588 1.074 1.00 18.96 194 GLN A N 1
ATOM 1423 C CA . GLN A 1 200 ? -5.038 12.056 0.989 1.00 18.30 194 GLN A CA 1
ATOM 1424 C C . GLN A 1 200 ? -4.288 12.478 -0.268 1.00 18.54 194 GLN A C 1
ATOM 1425 O O . GLN A 1 200 ? -3.122 11.990 -0.512 1.00 18.81 194 GLN A O 1
ATOM 1431 N N . VAL A 1 201 ? -4.866 13.373 -1.064 1.00 18.75 195 VAL A N 1
ATOM 1432 C CA . VAL A 1 201 ? -4.185 13.849 -2.289 1.00 19.86 195 VAL A CA 1
ATOM 1433 C C . VAL A 1 201 ? -2.831 14.472 -1.877 1.00 18.35 195 VAL A C 1
ATOM 1434 O O . VAL A 1 201 ? -2.725 15.219 -0.862 1.00 19.24 195 VAL A O 1
ATOM 1438 N N . LEU A 1 202 ? -1.788 14.096 -2.597 1.00 18.08 196 LEU A N 1
ATOM 1439 C CA . LEU A 1 202 ? -0.392 14.438 -2.262 1.00 17.97 196 LEU A CA 1
ATOM 1440 C C . LEU A 1 202 ? 0.201 15.266 -3.403 1.00 20.27 196 LEU A C 1
ATOM 1441 O O . LEU A 1 202 ? 0.031 14.888 -4.585 1.00 19.95 196 LEU A O 1
ATOM 1446 N N . ILE A 1 203 ? 0.870 16.361 -3.047 1.00 19.87 197 ILE A N 1
ATOM 1447 C CA . ILE A 1 203 ? 1.636 17.228 -3.979 1.00 21.01 197 ILE A CA 1
ATOM 1448 C C . ILE A 1 203 ? 3.079 16.729 -4.036 1.00 21.50 197 ILE A C 1
ATOM 1449 O O . ILE A 1 203 ? 3.653 16.460 -2.964 1.00 21.67 197 ILE A O 1
ATOM 1454 N N . ILE A 1 204 ? 3.586 16.521 -5.249 1.00 20.99 198 ILE A N 1
ATOM 1455 C CA . ILE A 1 204 ? 5.003 16.167 -5.525 1.00 21.13 198 ILE A CA 1
ATOM 1456 C C . ILE A 1 204 ? 5.597 17.213 -6.492 1.00 22.87 198 ILE A C 1
ATOM 1457 O O . ILE A 1 204 ? 5.103 17.387 -7.598 1.00 22.17 198 ILE A O 1
ATOM 1462 N N . GLU A 1 205 ? 6.675 17.865 -6.068 1.00 26.09 199 GLU A N 1
ATOM 1463 C CA . GLU A 1 205 ? 7.418 18.864 -6.882 1.00 28.81 199 GLU A CA 1
ATOM 1464 C C . GLU A 1 205 ? 7.900 18.182 -8.165 1.00 29.78 199 GLU A C 1
ATOM 1465 O O . GLU A 1 205 ? 8.409 17.040 -8.084 1.00 31.25 199 GLU A O 1
ATOM 1471 N N . GLY A 1 206 ? 7.622 18.805 -9.318 1.00 26.57 200 GLY A N 1
ATOM 1472 C CA . GLY A 1 206 ? 7.950 18.302 -10.667 1.00 26.58 200 GLY A CA 1
ATOM 1473 C C . GLY A 1 206 ? 6.857 17.437 -11.292 1.00 31.09 200 GLY A C 1
ATOM 1474 O O . GLY A 1 206 ? 6.986 17.093 -12.481 1.00 27.63 200 GLY A O 1
ATOM 1475 N N . GLU A 1 207 ? 5.786 17.101 -10.559 1.00 23.80 201 GLU A N 1
ATOM 1476 C CA . GLU A 1 207 ? 4.717 16.234 -11.069 1.00 23.22 201 GLU A CA 1
ATOM 1477 C C . GLU A 1 207 ? 3.434 17.041 -11.145 1.00 22.67 201 GLU A C 1
ATOM 1478 O O . GLU A 1 207 ? 2.892 17.156 -12.245 1.00 22.29 201 GLU A O 1
ATOM 1484 N N . ASN A 1 208 ? 2.963 17.565 -10.013 1.00 20.96 202 ASN A N 1
ATOM 1485 C CA . ASN A 1 208 ? 1.594 18.124 -9.962 1.00 19.26 202 ASN A CA 1
ATOM 1486 C C . ASN A 1 208 ? 1.564 19.417 -9.154 1.00 21.04 202 ASN A C 1
ATOM 1487 O O . ASN A 1 208 ? 0.496 19.717 -8.648 1.00 20.89 202 ASN A O 1
ATOM 1492 N N . ASP A 1 209 ? 2.659 20.180 -9.109 1.00 22.10 203 ASP A N 1
ATOM 1493 C CA . ASP A 1 209 ? 2.809 21.282 -8.117 1.00 24.11 203 ASP A CA 1
ATOM 1494 C C . ASP A 1 209 ? 2.829 22.668 -8.767 1.00 23.08 203 ASP A C 1
ATOM 1495 O O . ASP A 1 209 ? 2.878 23.668 -8.009 1.00 24.72 203 ASP A O 1
ATOM 1500 N N . SER A 1 210 ? 2.848 22.760 -10.093 1.00 23.26 204 SER A N 1
ATOM 1501 C CA . SER A 1 210 ? 3.243 24.003 -10.795 1.00 21.93 204 SER A CA 1
ATOM 1502 C C . SER A 1 210 ? 2.286 24.354 -11.928 1.00 23.31 204 SER A C 1
ATOM 1503 O O . SER A 1 210 ? 1.612 23.485 -12.497 1.00 22.69 204 SER A O 1
ATOM 1506 N N . ASP A 1 211 ? 2.278 25.634 -12.296 1.00 21.91 205 ASP A N 1
ATOM 1507 C CA . ASP A 1 211 ? 1.719 26.126 -13.582 1.00 24.71 205 ASP A CA 1
ATOM 1508 C C . ASP A 1 211 ? 2.367 25.376 -14.764 1.00 24.33 205 ASP A C 1
ATOM 1509 O O . ASP A 1 211 ? 1.752 25.304 -15.850 1.00 25.19 205 ASP A O 1
ATOM 1514 N N . LYS A 1 212 ? 3.595 24.893 -14.593 1.00 23.07 206 LYS A N 1
ATOM 1515 C CA . LYS A 1 212 ? 4.447 24.424 -15.717 1.00 26.70 206 LYS A CA 1
ATOM 1516 C C . LYS A 1 212 ? 4.446 22.901 -15.838 1.00 26.69 206 LYS A C 1
ATOM 1517 O O . LYS A 1 212 ? 4.969 22.414 -16.864 1.00 25.35 206 LYS A O 1
ATOM 1523 N N . THR A 1 213 ? 3.911 22.174 -14.856 1.00 24.67 207 THR A N 1
ATOM 1524 C CA . THR A 1 213 ? 3.971 20.683 -14.854 1.00 24.00 207 THR A CA 1
ATOM 1525 C C . THR A 1 213 ? 2.793 20.181 -15.677 1.00 22.36 207 THR A C 1
ATOM 1526 O O . THR A 1 213 ? 1.925 20.992 -16.029 1.00 23.18 207 THR A O 1
ATOM 1530 N N . LEU A 1 214 ? 2.699 18.874 -15.890 1.00 21.66 208 LEU A N 1
ATOM 1531 C CA . LEU A 1 214 ? 1.585 18.261 -16.659 1.00 22.68 208 LEU A CA 1
ATOM 1532 C C . LEU A 1 214 ? 0.290 18.353 -15.857 1.00 22.70 208 LEU A C 1
ATOM 1533 O O . LEU A 1 214 ? -0.807 18.252 -16.478 1.00 21.54 208 LEU A O 1
ATOM 1538 N N . ARG A 1 215 ? 0.402 18.451 -14.525 1.00 19.66 209 ARG A N 1
ATOM 1539 C CA . ARG A 1 215 ? -0.791 18.627 -13.674 1.00 21.59 209 ARG A CA 1
ATOM 1540 C C . ARG A 1 215 ? -0.491 19.709 -12.662 1.00 20.12 209 ARG A C 1
ATOM 1541 O O . ARG A 1 215 ? 0.682 19.956 -12.363 1.00 21.00 209 ARG A O 1
ATOM 1549 N N . ASN A 1 216 ? -1.553 20.233 -12.079 1.00 21.41 210 ASN A N 1
ATOM 1550 C CA . ASN A 1 216 ? -1.492 21.169 -10.941 1.00 21.41 210 ASN A CA 1
ATOM 1551 C C . ASN A 1 216 ? -2.630 20.761 -9.996 1.00 21.73 210 ASN A C 1
ATOM 1552 O O . ASN A 1 216 ? -3.830 20.991 -10.327 1.00 21.83 210 ASN A O 1
ATOM 1557 N N . ALA A 1 217 ? -2.279 20.091 -8.897 1.00 21.10 211 ALA A N 1
ATOM 1558 C CA . ALA A 1 217 ? -3.270 19.479 -7.992 1.00 21.53 211 ALA A CA 1
ATOM 1559 C C . ALA A 1 217 ? -3.635 20.460 -6.879 1.00 21.79 211 ALA A C 1
ATOM 1560 O O . ALA A 1 217 ? -4.383 20.050 -5.969 1.00 21.31 211 ALA A O 1
ATOM 1562 N N . HIS A 1 218 ? -3.033 21.653 -6.835 1.00 23.09 212 HIS A N 1
ATOM 1563 C CA . HIS A 1 218 ? -3.171 22.544 -5.645 1.00 22.34 212 HIS A CA 1
ATOM 1564 C C . HIS A 1 218 ? -4.630 22.870 -5.336 1.00 25.06 212 HIS A C 1
ATOM 1565 O O . HIS A 1 218 ? -4.959 22.960 -4.143 1.00 26.80 212 HIS A O 1
ATOM 1572 N N . SER A 1 219 ? -5.504 22.965 -6.332 1.00 22.89 213 SER A N 1
ATOM 1573 C CA . SER A 1 219 ? -6.943 23.283 -6.113 1.00 25.35 213 SER A CA 1
ATOM 1574 C C . SER A 1 219 ? -7.691 22.087 -5.526 1.00 27.13 213 SER A C 1
ATOM 1575 O O . SER A 1 219 ? -8.828 22.275 -5.037 1.00 27.69 213 SER A O 1
ATOM 1578 N N . LEU A 1 220 ? -7.103 20.891 -5.548 1.00 24.07 214 LEU A N 1
ATOM 1579 C CA . LEU A 1 220 ? -7.814 19.649 -5.174 1.00 24.04 214 LEU A CA 1
ATOM 1580 C C . LEU A 1 220 ? -7.390 19.180 -3.773 1.00 22.02 214 LEU A C 1
ATOM 1581 O O . LEU A 1 220 ? -7.957 18.200 -3.318 1.00 22.26 214 LEU A O 1
ATOM 1586 N N . THR A 1 221 ? -6.442 19.844 -3.126 1.00 21.40 215 THR A N 1
ATOM 1587 C CA . THR A 1 221 ? -5.935 19.438 -1.788 1.00 22.52 215 THR A CA 1
ATOM 1588 C C . THR A 1 221 ? -7.016 19.671 -0.718 1.00 24.36 215 THR A C 1
ATOM 1589 O O . THR A 1 221 ? -7.907 20.547 -0.887 1.00 22.91 215 THR A O 1
ATOM 1593 N N . ILE A 1 222 ? -6.957 18.854 0.324 1.00 22.67 216 ILE A N 1
ATOM 1594 C CA . ILE A 1 222 ? -7.860 18.943 1.498 1.00 24.11 216 ILE A CA 1
ATOM 1595 C C . ILE A 1 222 ? -7.008 19.033 2.756 1.00 23.79 216 ILE A C 1
ATOM 1596 O O . ILE A 1 222 ? -5.806 18.667 2.759 1.00 24.00 216 ILE A O 1
ATOM 1601 N N . SER A 1 223 ? -7.638 19.508 3.821 1.00 23.34 217 SER A N 1
ATOM 1602 C CA . SER A 1 223 ? -6.993 19.638 5.138 1.00 24.01 217 SER A CA 1
ATOM 1603 C C . SER A 1 223 ? -6.917 18.258 5.793 1.00 22.32 217 SER A C 1
ATOM 1604 O O . SER A 1 223 ? -7.655 17.334 5.409 1.00 21.19 217 SER A O 1
ATOM 1607 N N . ASP A 1 224 ? -6.037 18.134 6.776 1.00 25.63 218 ASP A N 1
ATOM 1608 C CA . ASP A 1 224 ? -5.917 16.950 7.651 1.00 26.75 218 ASP A CA 1
ATOM 1609 C C . ASP A 1 224 ? -7.286 16.634 8.290 1.00 24.59 218 ASP A C 1
ATOM 1610 O O . ASP A 1 224 ? -7.638 15.471 8.288 1.00 23.05 218 ASP A O 1
ATOM 1615 N N . ASP A 1 225 ? -8.066 17.633 8.730 1.00 23.04 219 ASP A N 1
ATOM 1616 C CA . ASP A 1 225 ? -9.389 17.455 9.388 1.00 27.28 219 ASP A CA 1
ATOM 1617 C C . ASP A 1 225 ? -10.432 16.942 8.371 1.00 22.03 219 ASP A C 1
ATOM 1618 O O . ASP A 1 225 ? -11.179 16.030 8.714 1.00 24.65 219 ASP A O 1
ATOM 1623 N N . GLU A 1 226 ? -10.424 17.432 7.140 1.00 23.15 220 GLU A N 1
ATOM 1624 C CA . GLU A 1 226 ? -11.330 16.969 6.050 1.00 23.79 220 GLU A CA 1
ATOM 1625 C C . GLU A 1 226 ? -11.039 15.499 5.744 1.00 21.40 220 GLU A C 1
ATOM 1626 O O . GLU A 1 226 ? -11.970 14.718 5.607 1.00 21.63 220 GLU A O 1
ATOM 1632 N N . PHE A 1 227 ? -9.766 15.128 5.678 1.00 21.89 221 PHE A N 1
ATOM 1633 C CA . PHE A 1 227 ? -9.341 13.729 5.458 1.00 21.94 221 PHE A CA 1
ATOM 1634 C C . PHE A 1 227 ? -9.792 12.857 6.638 1.00 21.39 221 PHE A C 1
ATOM 1635 O O . PHE A 1 227 ? -10.364 11.798 6.402 1.00 21.23 221 PHE A O 1
ATOM 1643 N N . ASP A 1 228 ? -9.573 13.305 7.880 1.00 23.65 222 ASP A N 1
ATOM 1644 C CA . ASP A 1 228 ? -10.027 12.563 9.092 1.00 27.04 222 ASP A CA 1
ATOM 1645 C C . ASP A 1 228 ? -11.557 12.397 9.057 1.00 23.97 222 ASP A C 1
ATOM 1646 O O . 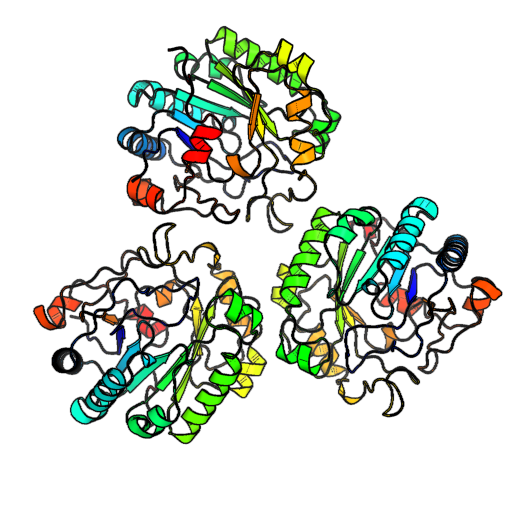ASP A 1 228 ? -12.022 11.299 9.394 1.00 24.24 222 ASP A O 1
ATOM 1651 N N . ARG A 1 229 ? -12.313 13.410 8.602 1.00 23.28 223 ARG A N 1
ATOM 1652 C CA . ARG A 1 229 ? -13.806 13.322 8.550 1.00 23.16 223 ARG A CA 1
ATOM 1653 C C . ARG A 1 229 ? -14.241 12.313 7.496 1.00 21.55 223 ARG A C 1
ATOM 1654 O O . ARG A 1 229 ? -15.175 11.524 7.764 1.00 22.86 223 ARG A O 1
ATOM 1662 N N . PHE A 1 230 ? -13.530 12.225 6.370 1.00 21.70 224 PHE A N 1
ATOM 1663 C CA . PHE A 1 230 ? -13.765 11.160 5.377 1.00 21.56 224 PHE A CA 1
ATOM 1664 C C . PHE A 1 230 ? -13.599 9.789 6.029 1.00 20.10 224 PHE A C 1
ATOM 1665 O O . PHE A 1 230 ? -14.445 8.907 5.844 1.00 21.57 224 PHE A O 1
ATOM 1673 N N . CYS A 1 231 ? -12.496 9.545 6.725 1.00 20.49 225 CYS A N 1
ATOM 1674 C CA . CYS A 1 231 ? -12.258 8.236 7.381 1.00 21.92 225 CYS A CA 1
ATOM 1675 C C . CYS A 1 231 ? -13.354 7.962 8.447 1.00 21.60 225 CYS A C 1
ATOM 1676 O O . CYS A 1 231 ? -13.798 6.846 8.510 1.00 22.48 225 CYS A O 1
ATOM 1679 N N . GLU A 1 232 ? -13.718 8.929 9.281 1.00 23.90 226 GLU A N 1
ATOM 1680 C CA . GLU A 1 232 ? -14.756 8.786 10.326 1.00 26.08 226 GLU A CA 1
ATOM 1681 C C . GLU A 1 232 ? -16.074 8.436 9.633 1.00 24.25 226 GLU A C 1
ATOM 1682 O O . GLU A 1 232 ? -16.822 7.600 10.129 1.00 23.09 226 GLU A O 1
ATOM 1688 N N . ARG A 1 233 ? -16.334 8.998 8.463 1.00 24.17 227 ARG A N 1
ATOM 1689 C CA . ARG A 1 233 ? -17.620 8.737 7.762 1.00 22.01 227 ARG A CA 1
ATOM 1690 C C . ARG A 1 233 ? -17.671 7.261 7.386 1.00 21.10 227 ARG A C 1
ATOM 1691 O O . ARG A 1 233 ? -18.766 6.730 7.181 1.00 25.05 227 ARG A O 1
ATOM 1699 N N . HIS A 1 234 ? -16.520 6.611 7.284 1.00 19.72 228 HIS A N 1
ATOM 1700 C CA . HIS A 1 234 ? -16.394 5.215 6.819 1.00 20.52 228 HIS A CA 1
ATOM 1701 C C . HIS A 1 234 ? -15.816 4.315 7.924 1.00 23.79 228 HIS A C 1
ATOM 1702 O O . HIS A 1 234 ? -15.198 3.274 7.603 1.00 21.21 228 HIS A O 1
ATOM 1709 N N . SER A 1 235 ? -16.051 4.650 9.191 1.00 25.86 229 SER A N 1
ATOM 1710 C CA . SER A 1 235 ? -15.530 3.903 10.378 1.00 26.85 229 SER A CA 1
ATOM 1711 C C . SER A 1 235 ? -16.014 2.442 10.418 1.00 26.57 229 SER A C 1
ATOM 1712 O O . SER A 1 235 ? -15.293 1.612 10.975 1.00 29.43 229 SER A O 1
ATOM 1715 N N . SER A 1 236 ? -17.137 2.087 9.795 1.00 26.93 230 SER A N 1
ATOM 1716 C CA . SER A 1 236 ? -17.631 0.690 9.747 1.00 28.53 230 SER A CA 1
ATOM 1717 C C . SER A 1 236 ? -16.841 -0.152 8.734 1.00 28.94 230 SER A C 1
ATOM 1718 O O . SER A 1 236 ? -16.952 -1.382 8.780 1.00 27.30 230 SER A O 1
ATOM 1721 N N . GLN A 1 237 ? -16.014 0.443 7.874 1.00 24.72 231 GLN A N 1
ATOM 1722 C CA . GLN A 1 237 ? -15.272 -0.351 6.850 1.00 23.82 231 GLN A CA 1
ATOM 1723 C C . GLN A 1 237 ? -13.935 -0.795 7.438 1.00 25.62 231 GLN A C 1
ATOM 1724 O O . GLN A 1 237 ? -13.003 0.052 7.523 1.00 26.14 231 GLN A O 1
ATOM 1730 N N . THR A 1 238 ? -13.868 -2.060 7.853 1.00 25.54 232 THR A N 1
ATOM 1731 C CA . THR A 1 238 ? -12.671 -2.667 8.488 1.00 28.12 232 THR A CA 1
ATOM 1732 C C . THR A 1 238 ? -11.562 -2.790 7.425 1.00 30.39 232 THR A C 1
ATOM 1733 O O . THR A 1 238 ? -10.374 -2.799 7.813 1.00 28.50 232 THR A O 1
ATOM 1737 N N . CYS A 1 239 ? -11.893 -2.794 6.127 1.00 24.46 233 CYS A N 1
ATOM 1738 C CA . CYS A 1 239 ? -10.880 -2.835 5.036 1.00 25.91 233 CYS A CA 1
ATOM 1739 C C . CYS A 1 239 ? -10.154 -1.483 4.810 1.00 22.13 233 CYS A C 1
ATOM 1740 O O . CYS A 1 239 ? -9.139 -1.469 4.070 1.00 20.76 233 CYS A O 1
ATOM 1743 N N A LEU A 1 240 ? -10.622 -0.398 5.427 0.32 22.09 234 LEU A N 1
ATOM 1744 N N B LEU A 1 240 ? -10.586 -0.393 5.448 0.68 22.53 234 LEU A N 1
ATOM 1745 C CA A LEU A 1 240 ? -10.071 0.966 5.224 0.32 21.63 234 LEU A CA 1
ATOM 1746 C CA B LEU A 1 240 ? -10.066 0.961 5.138 0.68 22.40 234 LEU A CA 1
ATOM 1747 C C A LEU A 1 240 ? -8.597 0.991 5.661 0.32 20.92 234 LEU A C 1
ATOM 1748 C C B LEU A 1 240 ? -8.626 1.075 5.663 0.68 21.12 234 LEU A C 1
ATOM 1749 O O A LEU A 1 240 ? -8.317 0.572 6.793 0.32 20.57 234 LEU A O 1
ATOM 1750 O O B LEU A 1 240 ? -8.422 0.891 6.867 0.68 20.44 234 LEU A O 1
ATOM 1759 N N . VAL A 1 241 ? -7.695 1.432 4.774 1.00 20.58 235 VAL A N 1
ATOM 1760 C CA . VAL A 1 241 ? -6.262 1.713 5.079 1.00 21.36 235 VAL A CA 1
ATOM 1761 C C . VAL A 1 241 ? -6.023 3.191 4.771 1.00 23.26 235 VAL A C 1
ATOM 1762 O O . VAL A 1 241 ? -5.929 3.596 3.611 1.00 19.73 235 VAL A O 1
ATOM 1766 N N . PRO A 1 242 ? -6.048 4.054 5.801 1.00 21.66 236 PRO A N 1
ATOM 1767 C CA . PRO A 1 242 ? -5.938 5.490 5.576 1.00 20.53 236 PRO A CA 1
ATOM 1768 C C . PRO A 1 242 ? -4.476 5.894 5.384 1.00 21.08 236 PRO A C 1
ATOM 1769 O O . PRO A 1 242 ? -3.598 5.412 6.124 1.00 20.72 236 PRO A O 1
ATOM 1773 N N . GLU A 1 243 ? -4.240 6.821 4.463 1.00 19.29 237 GLU A N 1
ATOM 1774 C CA . GLU A 1 243 ? -2.871 7.305 4.201 1.00 18.82 237 GLU A CA 1
ATOM 1775 C C . GLU A 1 243 ? -2.889 8.812 4.044 1.00 18.89 237 GLU A C 1
ATOM 1776 O O . GLU A 1 243 ? -2.897 9.337 2.934 1.00 18.60 237 GLU A O 1
ATOM 1782 N N . PRO A 1 244 ? -2.863 9.533 5.187 1.00 17.72 238 PRO A N 1
ATOM 1783 C CA . PRO A 1 244 ? -2.627 10.971 5.169 1.00 18.18 238 PRO A CA 1
ATOM 1784 C C . PRO A 1 244 ? -1.231 11.228 4.616 1.00 18.96 238 PRO A C 1
ATOM 1785 O O . PRO A 1 244 ? -0.424 10.318 4.570 1.00 17.97 238 PRO A O 1
ATOM 1789 N N . ASN A 1 245 ? -0.977 12.453 4.170 1.00 18.04 239 ASN A N 1
ATOM 1790 C CA . ASN A 1 245 ? 0.308 12.801 3.537 1.00 18.79 239 ASN A CA 1
ATOM 1791 C C . ASN A 1 245 ? 1.464 12.343 4.414 1.00 19.41 239 ASN A C 1
ATOM 1792 O O . ASN A 1 245 ? 2.475 11.905 3.844 1.00 19.72 239 ASN A O 1
ATOM 1797 N N . ARG A 1 246 ? 1.358 12.502 5.743 1.00 20.57 240 ARG A N 1
ATOM 1798 C CA . ARG A 1 246 ? 2.509 12.214 6.648 1.00 22.20 240 ARG A CA 1
ATOM 1799 C C . ARG A 1 246 ? 2.876 10.738 6.553 1.00 21.80 240 ARG A C 1
ATOM 1800 O O . ARG A 1 246 ? 4.058 10.421 6.779 1.00 23.43 240 ARG A O 1
ATOM 1808 N N . LEU A 1 247 ? 1.922 9.857 6.250 1.00 19.63 241 LEU A N 1
ATOM 1809 C CA . LEU A 1 247 ? 2.217 8.410 6.101 1.00 18.41 241 LEU A CA 1
ATOM 1810 C C . LEU A 1 247 ? 2.571 8.061 4.656 1.00 21.25 241 LEU A C 1
ATOM 1811 O O . LEU A 1 247 ? 3.349 7.109 4.485 1.00 24.78 241 LEU A O 1
ATOM 1816 N N . MET A 1 248 ? 1.981 8.731 3.658 1.00 19.30 242 MET A N 1
ATOM 1817 C CA . MET A 1 248 ? 2.149 8.335 2.238 1.00 21.08 242 MET A CA 1
ATOM 1818 C C . MET A 1 248 ? 3.484 8.803 1.642 1.00 19.68 242 MET A C 1
ATOM 1819 O O . MET A 1 248 ? 4.043 8.060 0.839 1.00 20.42 242 MET A O 1
ATOM 1824 N N . ALA A 1 249 ? 3.965 9.996 1.977 1.00 20.32 243 ALA A N 1
ATOM 1825 C CA . ALA A 1 249 ? 4.961 10.730 1.157 1.00 21.20 243 ALA A CA 1
ATOM 1826 C C . ALA A 1 249 ? 6.258 9.922 1.000 1.00 21.26 243 ALA A C 1
ATOM 1827 O O . ALA A 1 249 ? 6.757 9.810 -0.139 1.00 20.25 243 ALA A O 1
ATOM 1829 N N . LYS A 1 250 ? 6.788 9.374 2.094 1.00 19.66 244 LYS A N 1
ATOM 1830 C CA . LYS A 1 250 ? 8.178 8.816 2.120 1.00 20.10 244 LYS A CA 1
ATOM 1831 C C . LYS A 1 250 ? 8.219 7.344 2.538 1.00 17.68 244 LYS A C 1
ATOM 1832 O O . LYS A 1 250 ? 9.320 6.814 2.887 1.00 20.81 244 LYS A O 1
ATOM 1838 N N . SER A 1 251 ? 7.104 6.657 2.473 1.00 17.75 245 SER A N 1
ATOM 1839 C CA . SER A 1 251 ? 6.982 5.286 3.021 1.00 16.37 245 SER A CA 1
ATOM 1840 C C . SER A 1 251 ? 7.003 4.241 1.906 1.00 17.17 245 SER A C 1
ATOM 1841 O O . SER A 1 251 ? 6.715 3.063 2.236 1.00 17.47 245 SER A O 1
ATOM 1844 N N . TYR A 1 252 ? 7.246 4.629 0.638 1.00 18.46 246 TYR A N 1
ATOM 1845 C CA . TYR A 1 252 ? 7.222 3.706 -0.514 1.00 18.85 246 TYR A CA 1
ATOM 1846 C C . TYR A 1 252 ? 8.626 3.555 -1.057 1.00 19.38 246 TYR A C 1
ATOM 1847 O O . TYR A 1 252 ? 9.460 4.440 -0.922 1.00 19.36 246 TYR A O 1
ATOM 1856 N N . LEU A 1 253 ? 8.888 2.385 -1.611 1.00 19.85 247 LEU A N 1
ATOM 1857 C CA . LEU A 1 253 ? 10.102 2.144 -2.422 1.00 18.98 247 LEU A CA 1
ATOM 1858 C C . LEU A 1 253 ? 9.624 2.205 -3.869 1.00 20.79 247 LEU A C 1
ATOM 1859 O O . LEU A 1 253 ? 8.804 1.346 -4.277 1.00 20.31 247 LEU A O 1
ATOM 1864 N N . ILE A 1 254 ? 10.067 3.242 -4.575 1.00 19.34 248 ILE A N 1
ATOM 1865 C CA . ILE A 1 254 ? 9.489 3.601 -5.896 1.00 19.22 248 ILE A CA 1
ATOM 1866 C C . ILE A 1 254 ? 10.581 3.457 -6.936 1.00 18.95 248 ILE A C 1
ATOM 1867 O O . ILE A 1 254 ? 11.526 4.215 -6.847 1.00 20.63 248 ILE A O 1
ATOM 1872 N N . LEU A 1 255 ? 10.445 2.488 -7.829 1.00 19.33 249 LEU A N 1
ATOM 1873 C CA . LEU A 1 255 ? 11.351 2.289 -8.978 1.00 20.70 249 LEU A CA 1
ATOM 1874 C C . LEU A 1 255 ? 10.706 2.905 -10.236 1.00 20.36 249 LEU A C 1
ATOM 1875 O O . LEU A 1 255 ? 9.572 2.515 -10.563 1.00 21.40 249 LEU A O 1
ATOM 1880 N N . ASP A 1 256 ? 11.400 3.786 -10.930 1.00 19.71 250 ASP A N 1
ATOM 1881 C CA . ASP A 1 256 ? 10.873 4.477 -12.141 1.00 20.33 250 ASP A CA 1
ATOM 1882 C C . ASP A 1 256 ? 11.134 3.609 -13.381 1.00 21.13 250 ASP A C 1
ATOM 1883 O O . ASP A 1 256 ? 11.543 2.419 -13.268 1.00 18.65 250 ASP A O 1
ATOM 1888 N N . GLU A 1 257 ? 10.880 4.187 -14.543 1.00 19.26 251 GLU A N 1
ATOM 1889 C CA . GLU A 1 257 ? 10.838 3.450 -15.824 1.00 20.64 251 GLU A CA 1
ATOM 1890 C C . GLU A 1 257 ? 12.281 3.069 -16.252 1.00 19.95 251 GLU A C 1
ATOM 1891 O O . GLU A 1 257 ? 12.424 2.197 -17.158 1.00 20.40 251 GLU A O 1
ATOM 1897 N N . TYR A 1 258 ? 13.305 3.666 -15.627 1.00 20.75 252 TYR A N 1
ATOM 1898 C CA . TYR A 1 258 ? 14.737 3.296 -15.820 1.00 22.88 252 TYR A CA 1
ATOM 1899 C C . TYR A 1 258 ? 15.256 2.424 -14.672 1.00 23.94 252 TYR A C 1
ATOM 1900 O O . TYR A 1 258 ? 16.490 2.207 -14.605 1.00 25.04 252 TYR A O 1
ATOM 1909 N N . MET A 1 259 ? 14.365 1.938 -13.802 1.00 21.63 253 MET A N 1
ATOM 1910 C CA . MET A 1 259 ? 14.706 1.174 -12.571 1.00 20.98 253 MET A CA 1
ATOM 1911 C C . MET A 1 259 ? 15.694 1.969 -11.705 1.00 21.66 253 MET A C 1
ATOM 1912 O O . MET A 1 259 ? 16.640 1.379 -11.095 1.00 22.99 253 MET A O 1
ATOM 1917 N N . ARG A 1 260 ? 15.412 3.266 -11.562 1.00 20.73 254 ARG A N 1
ATOM 1918 C CA . ARG A 1 260 ? 16.016 4.158 -10.552 1.00 21.13 254 ARG A CA 1
ATOM 1919 C C . ARG A 1 260 ? 15.064 4.325 -9.356 1.00 22.71 254 ARG A C 1
ATOM 1920 O O . ARG A 1 260 ? 13.819 4.465 -9.580 1.00 18.87 254 ARG A O 1
ATOM 1928 N N . PHE A 1 261 ? 15.612 4.317 -8.138 1.00 20.73 255 PHE A N 1
ATOM 1929 C CA . PHE A 1 261 ? 14.792 4.586 -6.925 1.00 20.66 255 PHE A CA 1
ATOM 1930 C C . PHE A 1 261 ? 14.497 6.076 -6.903 1.00 20.53 255 PHE A C 1
ATOM 1931 O O . PHE A 1 261 ? 15.412 6.863 -7.126 1.00 23.34 255 PHE A O 1
ATOM 1939 N N . LEU A 1 262 ? 13.250 6.444 -6.581 1.00 20.64 256 LEU A N 1
ATOM 1940 C CA . LEU A 1 262 ? 12.875 7.862 -6.421 1.00 21.53 256 LEU A CA 1
ATOM 1941 C C . LEU A 1 262 ? 12.852 8.227 -4.938 1.00 22.58 256 LEU A C 1
ATOM 1942 O O . LEU A 1 262 ? 12.124 7.584 -4.146 1.00 22.84 256 LEU A O 1
ATOM 1947 N N . ASN A 1 263 ? 13.589 9.287 -4.618 1.00 21.50 257 ASN A N 1
ATOM 1948 C CA . ASN A 1 263 ? 13.790 9.817 -3.257 1.00 25.16 257 ASN A CA 1
ATOM 1949 C C . ASN A 1 263 ? 12.768 10.924 -3.061 1.00 23.77 257 ASN A C 1
ATOM 1950 O O . ASN A 1 263 ? 12.809 11.914 -3.850 1.00 26.61 257 ASN A O 1
ATOM 1955 N N . CYS A 1 264 ? 11.878 10.789 -2.087 1.00 25.05 258 CYS A N 1
ATOM 1956 C CA . CYS A 1 264 ? 10.818 11.802 -1.848 1.00 26.10 258 CYS A CA 1
ATOM 1957 C C . CYS A 1 264 ? 11.155 12.710 -0.667 1.00 29.17 258 CYS A C 1
ATOM 1958 O O . CYS A 1 264 ? 10.292 13.500 -0.279 1.00 30.32 258 CYS A O 1
ATOM 1961 N N . THR A 1 265 ? 12.391 12.673 -0.186 1.00 31.07 259 THR A N 1
ATOM 1962 C CA . THR A 1 265 ? 12.817 13.442 1.001 1.00 42.05 259 THR A CA 1
ATOM 1963 C C . THR A 1 265 ? 12.451 14.910 0.748 1.00 47.76 259 THR A C 1
ATOM 1964 O O . THR A 1 265 ? 11.915 15.545 1.667 1.00 53.98 259 THR A O 1
ATOM 1968 N N . GLY A 1 266 ? 12.614 15.410 -0.476 1.00 46.96 260 GLY A N 1
ATOM 1969 C CA . GLY A 1 266 ? 12.419 16.846 -0.761 1.00 52.29 260 GLY A CA 1
ATOM 1970 C C . GLY A 1 266 ? 10.958 17.242 -0.929 1.00 52.99 260 GLY A C 1
ATOM 1971 O O . GLY A 1 266 ? 10.694 18.451 -1.073 1.00 51.34 260 GLY A O 1
ATOM 1972 N N . GLY A 1 267 ? 10.029 16.281 -0.912 1.00 50.29 261 GLY A N 1
ATOM 1973 C CA . GLY A 1 267 ? 8.718 16.417 -1.575 1.00 42.27 261 GLY A CA 1
ATOM 1974 C C . GLY A 1 267 ? 8.887 16.443 -3.100 1.00 33.64 261 GLY A C 1
ATOM 1975 O O . GLY A 1 267 ? 8.011 16.960 -3.772 1.00 29.47 261 GLY A O 1
ATOM 1976 N N . ARG A 1 268 ? 10.010 15.948 -3.609 1.00 31.48 262 ARG A N 1
ATOM 1977 C CA . ARG A 1 268 ? 10.320 15.757 -5.042 1.00 31.84 262 ARG A CA 1
ATOM 1978 C C . ARG A 1 268 ? 10.269 14.255 -5.350 1.00 28.96 262 ARG A C 1
ATOM 1979 O O . ARG A 1 268 ? 9.918 13.465 -4.440 1.00 31.71 262 ARG A O 1
ATOM 1987 N N . LYS A 1 269 ? 10.601 13.860 -6.579 1.00 23.76 263 LYS A N 1
ATOM 1988 C CA . LYS A 1 269 ? 10.874 12.448 -6.939 1.00 26.75 263 LYS A CA 1
ATOM 1989 C C . LYS A 1 269 ? 12.258 12.399 -7.590 1.00 25.90 263 LYS A C 1
ATOM 1990 O O . LYS A 1 269 ? 12.319 12.445 -8.807 1.00 32.31 263 LYS A O 1
ATOM 1996 N N . ASP A 1 270 ? 13.317 12.451 -6.791 1.00 27.89 264 ASP A N 1
ATOM 1997 C CA . ASP A 1 270 ? 14.699 12.621 -7.297 1.00 27.35 264 ASP A CA 1
ATOM 1998 C C . ASP A 1 270 ? 15.268 11.233 -7.513 1.00 25.81 264 ASP A C 1
ATOM 1999 O O . ASP A 1 270 ? 15.324 10.434 -6.575 1.00 26.85 264 ASP A O 1
ATOM 2004 N N . PRO A 1 271 ? 15.692 10.904 -8.748 1.00 25.01 265 PRO A N 1
ATOM 2005 C CA . PRO A 1 271 ? 16.160 9.553 -9.047 1.00 24.44 265 PRO A CA 1
ATOM 2006 C C . PRO A 1 271 ? 17.595 9.259 -8.600 1.00 25.73 265 PRO A C 1
ATOM 2007 O O . PRO A 1 271 ? 18.470 10.098 -8.732 1.00 28.28 265 PRO A O 1
ATOM 2011 N N . SER A 1 272 ? 17.797 8.069 -8.070 1.00 24.44 266 SER A N 1
ATOM 2012 C CA . SER A 1 272 ? 19.126 7.458 -7.861 1.00 25.18 266 SER A CA 1
ATOM 2013 C C . SER A 1 272 ? 19.736 7.105 -9.233 1.00 27.95 266 SER A C 1
ATOM 2014 O O . SER A 1 272 ? 19.074 7.287 -10.255 1.00 26.26 266 SER A O 1
ATOM 2017 N N . LYS A 1 273 ? 20.889 6.442 -9.243 1.00 28.91 267 LYS A N 1
ATOM 2018 C CA . LYS A 1 273 ? 21.365 5.671 -10.424 1.00 30.01 267 LYS A CA 1
ATOM 2019 C C . LYS A 1 273 ? 20.507 4.421 -10.602 1.00 25.37 267 LYS A C 1
ATOM 2020 O O . LYS A 1 273 ? 19.894 3.982 -9.631 1.00 26.12 267 LYS A O 1
ATOM 2026 N N . SER A 1 274 ? 20.472 3.848 -11.796 1.00 24.21 268 SER A N 1
ATOM 2027 C CA . SER A 1 274 ? 19.681 2.615 -12.058 1.00 24.90 268 SER A CA 1
ATOM 2028 C C . SER A 1 274 ? 20.279 1.451 -11.280 1.00 25.12 268 SER A C 1
ATOM 2029 O O . SER A 1 274 ? 21.536 1.364 -11.178 1.00 26.93 268 SER A O 1
ATOM 2032 N N . ILE A 1 275 ? 19.417 0.589 -10.752 1.00 22.67 269 ILE A N 1
ATOM 2033 C CA . ILE A 1 275 ? 19.851 -0.694 -10.149 1.00 24.19 269 ILE A CA 1
ATOM 2034 C C . ILE A 1 275 ? 20.540 -1.541 -11.225 1.00 26.79 269 ILE A C 1
ATOM 2035 O O . ILE A 1 275 ? 21.409 -2.316 -10.844 1.00 24.95 269 ILE A O 1
ATOM 2040 N N . LEU A 1 276 ? 20.268 -1.316 -12.517 1.00 27.29 270 LEU A N 1
ATOM 2041 C CA . LEU A 1 276 ? 20.964 -2.023 -13.636 1.00 27.55 270 LEU A CA 1
ATOM 2042 C C . LEU A 1 276 ? 22.384 -1.473 -13.866 1.00 27.36 270 LEU A C 1
ATOM 2043 O O . LEU A 1 276 ? 23.169 -2.194 -14.522 1.00 31.90 270 LEU A O 1
ATOM 2048 N N . GLU A 1 277 ? 22.722 -0.279 -13.385 1.00 29.76 271 GLU A N 1
ATOM 2049 C CA . GLU A 1 277 ? 24.085 0.322 -13.451 1.00 35.30 271 GLU A CA 1
ATOM 2050 C C . GLU A 1 277 ? 24.869 0.021 -12.153 1.00 37.91 271 GLU A C 1
ATOM 2051 O O . GLU A 1 277 ? 25.980 -0.502 -12.278 1.00 34.29 271 GLU A O 1
ATOM 2057 N N . VAL A 1 278 ? 24.329 0.310 -10.954 1.00 33.99 272 VAL A N 1
ATOM 2058 C CA . VAL A 1 278 ? 25.125 0.310 -9.670 1.00 34.75 272 VAL A CA 1
ATOM 2059 C C . VAL A 1 278 ? 24.687 -0.793 -8.694 1.00 34.12 272 VAL A C 1
ATOM 2060 O O . VAL A 1 278 ? 25.338 -0.914 -7.614 1.00 35.60 272 VAL A O 1
ATOM 2064 N N . GLY A 1 279 ? 23.632 -1.558 -9.000 1.00 29.88 273 GLY A N 1
ATOM 2065 C CA . GLY A 1 279 ? 23.054 -2.545 -8.071 1.00 30.41 273 GLY A CA 1
ATOM 2066 C C . GLY A 1 279 ? 22.063 -1.928 -7.077 1.00 26.57 273 GLY A C 1
ATOM 2067 O O . GLY A 1 279 ? 22.044 -0.711 -6.895 1.00 27.00 273 GLY A O 1
ATOM 2068 N N . VAL A 1 280 ? 21.282 -2.766 -6.419 1.00 29.31 274 VAL A N 1
ATOM 2069 C CA . VAL A 1 280 ? 20.220 -2.317 -5.465 1.00 29.32 274 VAL A CA 1
ATOM 2070 C C . VAL A 1 280 ? 20.845 -1.570 -4.273 1.00 32.43 274 VAL A C 1
ATOM 2071 O O . VAL A 1 280 ? 20.363 -0.490 -3.906 1.00 27.58 274 VAL A O 1
ATOM 2075 N N . GLN A 1 281 ? 21.897 -2.120 -3.672 1.00 31.88 275 GLN A N 1
ATOM 2076 C CA . GLN A 1 281 ? 22.446 -1.578 -2.405 1.00 35.31 275 GLN A CA 1
ATOM 2077 C C . GLN A 1 281 ? 22.952 -0.153 -2.635 1.00 30.36 275 GLN A C 1
ATOM 2078 O O . GLN A 1 281 ? 22.509 0.776 -1.913 1.00 28.48 275 GLN A O 1
ATOM 2084 N N . GLN A 1 282 ? 23.748 0.068 -3.679 1.00 29.36 276 GLN A N 1
ATOM 2085 C CA . GLN A 1 282 ? 24.270 1.415 -3.988 1.00 34.02 276 GLN A CA 1
ATOM 2086 C C . GLN A 1 282 ? 23.115 2.349 -4.351 1.00 30.31 276 GLN A C 1
ATOM 2087 O O . GLN A 1 282 ? 23.185 3.495 -3.969 1.00 29.50 276 GLN A O 1
ATOM 2093 N N . ALA A 1 283 ? 22.093 1.892 -5.088 1.00 28.26 277 ALA A N 1
ATOM 2094 C CA . ALA A 1 283 ? 21.001 2.792 -5.541 1.00 27.11 277 ALA A CA 1
ATOM 2095 C C . ALA A 1 283 ? 20.167 3.240 -4.330 1.00 26.94 277 ALA A C 1
ATOM 2096 O O . ALA A 1 283 ? 19.781 4.422 -4.254 1.00 28.36 277 ALA A O 1
ATOM 2098 N N . LEU A 1 284 ? 19.907 2.318 -3.409 1.00 27.13 278 LEU A N 1
ATOM 2099 C CA . LEU A 1 284 ? 19.058 2.548 -2.213 1.00 28.18 278 LEU A CA 1
ATOM 2100 C C . LEU A 1 284 ? 19.793 3.420 -1.191 1.00 33.22 278 LEU A C 1
ATOM 2101 O O . LEU A 1 284 ? 19.107 4.180 -0.441 1.00 27.83 278 LEU A O 1
ATOM 2106 N N . GLN A 1 285 ? 21.131 3.367 -1.190 1.00 32.89 279 GLN A N 1
ATOM 2107 C CA . GLN A 1 285 ? 21.959 3.889 -0.072 1.00 39.62 279 GLN A CA 1
ATOM 2108 C C . GLN A 1 285 ? 21.533 5.309 0.281 1.00 37.49 279 GLN A C 1
ATOM 2109 O O . GLN A 1 285 ? 21.298 5.559 1.487 1.00 45.66 279 GLN A O 1
ATOM 2115 N N . ALA A 1 286 ? 21.421 6.197 -0.704 1.00 36.53 280 ALA A N 1
ATOM 2116 C CA . ALA A 1 286 ? 21.060 7.625 -0.509 1.00 39.69 280 ALA A CA 1
ATOM 2117 C C . ALA A 1 286 ? 19.601 7.875 -0.944 1.00 39.47 280 ALA A C 1
ATOM 2118 O O . ALA A 1 286 ? 19.297 8.908 -1.574 1.00 43.95 280 ALA A O 1
ATOM 2120 N N . VAL A 1 287 ? 18.736 6.895 -0.737 1.00 34.18 281 VAL A N 1
ATOM 2121 C CA . VAL A 1 287 ? 17.272 7.083 -0.878 1.00 32.05 281 VAL A CA 1
ATOM 2122 C C . VAL A 1 287 ? 16.708 7.039 0.543 1.00 28.05 281 VAL A C 1
ATOM 2123 O O . VAL A 1 287 ? 17.025 6.106 1.289 1.00 27.32 281 VAL A O 1
ATOM 2127 N N . PHE A 1 288 ? 15.830 7.980 0.870 1.00 24.28 282 PHE A N 1
ATOM 2128 C CA . PHE A 1 288 ? 15.084 7.942 2.148 1.00 24.27 282 PHE A CA 1
ATOM 2129 C C . PHE A 1 288 ? 13.885 7.001 1.969 1.00 23.08 282 PHE A C 1
ATOM 2130 O O . PHE A 1 288 ? 13.137 7.106 0.989 1.00 26.36 282 PHE A O 1
ATOM 2138 N N . TRP A 1 289 ? 13.748 6.063 2.881 1.00 21.15 283 TRP A N 1
ATOM 2139 C CA . TRP A 1 289 ? 12.585 5.166 3.002 1.00 20.97 283 TRP A CA 1
ATOM 2140 C C . TRP A 1 289 ? 12.225 5.091 4.488 1.00 22.96 283 TRP A C 1
ATOM 2141 O O . TRP A 1 289 ? 13.053 4.578 5.258 1.00 23.59 283 TRP A O 1
ATOM 2152 N N . ASP A 1 290 ? 11.088 5.674 4.860 1.00 21.77 284 ASP A N 1
ATOM 2153 C CA . ASP A 1 290 ? 10.631 5.748 6.275 1.00 22.87 284 ASP A CA 1
ATOM 2154 C C . ASP A 1 290 ? 9.966 4.425 6.654 1.00 20.94 284 ASP A C 1
ATOM 2155 O O . ASP A 1 290 ? 8.742 4.221 6.422 1.00 22.05 284 ASP A O 1
ATOM 2160 N N . GLU A 1 291 ? 10.742 3.543 7.248 1.00 20.60 285 GLU A N 1
ATOM 2161 C CA . GLU A 1 291 ? 10.250 2.199 7.580 1.00 22.13 285 GLU A CA 1
ATOM 2162 C C . GLU A 1 291 ? 9.215 2.265 8.700 1.00 21.21 285 GLU A C 1
ATOM 2163 O O . GLU A 1 291 ? 8.278 1.464 8.670 1.00 21.01 285 GLU A O 1
ATOM 2169 N N . GLU A 1 292 ? 9.320 3.209 9.626 1.00 18.97 286 GLU A N 1
ATOM 2170 C CA . GLU A 1 292 ? 8.271 3.319 10.675 1.00 20.51 286 GLU A CA 1
ATOM 2171 C C . GLU A 1 292 ? 6.952 3.727 9.998 1.00 21.02 286 GLU A C 1
ATOM 2172 O O . GLU A 1 292 ? 5.896 3.150 10.313 1.00 21.85 286 GLU A O 1
ATOM 2178 N N . ALA A 1 293 ? 6.971 4.697 9.088 1.00 19.02 287 ALA A N 1
ATOM 2179 C CA . ALA A 1 293 ? 5.751 5.093 8.330 1.00 19.33 287 ALA A CA 1
ATOM 2180 C C . ALA A 1 293 ? 5.234 3.886 7.538 1.00 18.33 287 ALA A C 1
ATOM 2181 O O . ALA A 1 293 ? 4.012 3.679 7.479 1.00 18.72 287 ALA A O 1
ATOM 2183 N N . PHE A 1 294 ? 6.126 3.133 6.914 1.00 17.49 288 PHE A N 1
ATOM 2184 C CA . PHE A 1 294 ? 5.755 1.960 6.076 1.00 17.79 288 PHE A CA 1
ATOM 2185 C C . PHE A 1 294 ? 5.010 0.929 6.938 1.00 18.56 288 PHE A C 1
ATOM 2186 O O . PHE A 1 294 ? 3.898 0.464 6.593 1.00 19.14 288 PHE A O 1
ATOM 2194 N N . VAL A 1 295 ? 5.560 0.599 8.098 1.00 19.01 289 VAL A N 1
ATOM 2195 C CA . VAL A 1 295 ? 4.877 -0.334 9.036 1.00 20.29 289 VAL A CA 1
ATOM 2196 C C . VAL A 1 295 ? 3.545 0.297 9.502 1.00 19.30 289 VAL A C 1
ATOM 2197 O O . VAL A 1 295 ? 2.520 -0.383 9.448 1.00 20.05 289 VAL A O 1
ATOM 2201 N N . GLU A 1 296 ? 3.534 1.577 9.875 1.00 18.65 290 GLU A N 1
ATOM 2202 C CA . GLU A 1 296 ? 2.341 2.232 10.452 1.00 19.32 290 GLU A CA 1
ATOM 2203 C C . GLU A 1 296 ? 1.195 2.215 9.453 1.00 19.74 290 GLU A C 1
ATOM 2204 O O . GLU A 1 296 ? 0.073 1.962 9.886 1.00 20.11 290 GLU A O 1
ATOM 2210 N N . ARG A 1 297 ? 1.441 2.450 8.153 1.00 19.30 291 ARG A N 1
ATOM 2211 C CA . ARG A 1 297 ? 0.334 2.443 7.169 1.00 20.42 291 ARG A CA 1
ATOM 2212 C C . ARG A 1 297 ? -0.145 1.023 6.863 1.00 22.11 291 ARG A C 1
ATOM 2213 O O . ARG A 1 297 ? -1.134 0.896 6.128 1.00 25.42 291 ARG A O 1
ATOM 2221 N N . GLY A 1 298 ? 0.532 -0.017 7.338 1.00 21.07 292 GLY A N 1
ATOM 2222 C CA . GLY A 1 298 ? 0.161 -1.410 7.051 1.00 22.67 292 GLY A CA 1
ATOM 2223 C C . GLY A 1 298 ? 0.846 -1.985 5.812 1.00 22.54 292 GLY A C 1
ATOM 2224 O O . GLY A 1 298 ? 0.226 -2.825 5.132 1.00 21.97 292 GLY A O 1
ATOM 2225 N N . GLY A 1 299 ? 2.099 -1.620 5.557 1.00 21.78 293 GLY A N 1
ATOM 2226 C CA . GLY A 1 299 ? 2.869 -2.098 4.402 1.00 23.87 293 GLY A CA 1
ATOM 2227 C C . GLY A 1 299 ? 3.137 -3.594 4.422 1.00 23.36 293 GLY A C 1
ATOM 2228 O O . GLY A 1 299 ? 3.355 -4.166 3.346 1.00 22.36 293 GLY A O 1
ATOM 2229 N N . ILE A 1 300 ? 3.199 -4.202 5.620 1.00 25.23 294 ILE A N 1
ATOM 2230 C CA . ILE A 1 300 ? 3.335 -5.674 5.814 1.00 26.55 294 ILE A CA 1
ATOM 2231 C C . ILE A 1 300 ? 1.968 -6.212 6.198 1.00 24.94 294 ILE A C 1
ATOM 2232 O O . ILE A 1 300 ? 1.408 -5.765 7.216 1.00 26.72 294 ILE A O 1
ATOM 2237 N N . TYR A 1 301 ? 1.420 -7.081 5.357 1.00 24.30 295 TYR A N 1
ATOM 2238 C CA . TYR A 1 301 ? 0.079 -7.650 5.572 1.00 24.03 295 TYR A CA 1
ATOM 2239 C C . TYR A 1 301 ? 0.010 -9.038 4.955 1.00 25.77 295 TYR A C 1
ATOM 2240 O O . TYR A 1 301 ? 1.011 -9.473 4.378 1.00 24.55 295 TYR A O 1
ATOM 2249 N N . ASP A 1 302 ? -1.156 -9.669 5.089 1.00 27.35 296 ASP A N 1
ATOM 2250 C CA . ASP A 1 302 ? -1.490 -10.981 4.466 1.00 31.02 296 ASP A CA 1
ATOM 2251 C C . ASP A 1 302 ? -1.720 -10.759 2.958 1.00 24.94 296 ASP A C 1
ATOM 2252 O O . ASP A 1 302 ? -2.866 -10.567 2.528 1.00 28.70 296 ASP A O 1
ATOM 2257 N N . TRP A 1 303 ? -0.635 -10.762 2.202 1.00 25.90 297 TRP A N 1
ATOM 2258 C CA . TRP A 1 303 ? -0.592 -10.268 0.804 1.00 26.49 297 TRP A CA 1
ATOM 2259 C C . TRP A 1 303 ? -0.618 -11.414 -0.211 1.00 28.64 297 TRP A C 1
ATOM 2260 O O . TRP A 1 303 ? -0.352 -11.167 -1.395 1.00 25.02 297 TRP A O 1
ATOM 2271 N N . ASN A 1 304 ? -1.014 -12.611 0.213 1.00 30.12 298 ASN A N 1
ATOM 2272 C CA . ASN A 1 304 ? -1.352 -13.705 -0.738 1.00 33.93 298 ASN A CA 1
ATOM 2273 C C . ASN A 1 304 ? -2.437 -14.598 -0.135 1.00 39.61 298 ASN A C 1
ATOM 2274 O O . ASN A 1 304 ? -2.835 -14.351 1.025 1.00 37.37 298 ASN A O 1
ATOM 2279 N N . LYS A 1 305 ? -2.892 -15.606 -0.882 1.00 46.40 299 LYS A N 1
ATOM 2280 C CA . LYS A 1 305 ? -4.087 -16.416 -0.513 1.00 55.31 299 LYS A CA 1
ATOM 2281 C C . LYS A 1 305 ? -3.783 -17.375 0.653 1.00 64.07 299 LYS A C 1
ATOM 2282 O O . LYS A 1 305 ? -4.704 -17.625 1.440 1.00 73.77 299 LYS A O 1
ATOM 2288 N N . SER A 1 306 ? -2.563 -17.898 0.786 1.00 69.29 300 SER A N 1
ATOM 2289 C CA . SER A 1 306 ? -2.207 -18.851 1.872 1.00 78.45 300 SER A CA 1
ATOM 2290 C C . SER A 1 306 ? -2.037 -18.102 3.209 1.00 89.11 300 SER A C 1
ATOM 2291 O O . SER A 1 306 ? -2.121 -18.767 4.265 1.00 95.49 300 SER A O 1
ATOM 2294 N N . SER A 1 307 ? -1.825 -16.778 3.178 1.00 85.56 301 SER A N 1
ATOM 2295 C CA . SER A 1 307 ? -1.687 -15.912 4.382 1.00 86.41 301 SER A CA 1
ATOM 2296 C C . SER A 1 307 ? -2.963 -16.007 5.227 1.00 84.21 301 SER A C 1
ATOM 2297 O O . SER A 1 307 ? -2.954 -16.659 6.267 1.00 88.60 301 SER A O 1
ATOM 2300 N N . GLY B 1 24 ? -62.999 31.694 13.288 1.00 46.74 18 GLY B N 1
ATOM 2301 C CA . GLY B 1 24 ? -62.305 31.211 12.047 1.00 41.01 18 GLY B CA 1
ATOM 2302 C C . GLY B 1 24 ? -60.792 31.287 12.191 1.00 37.89 18 GLY B C 1
ATOM 2303 O O . GLY B 1 24 ? -60.321 32.264 12.763 1.00 33.68 18 GLY B O 1
ATOM 2304 N N . GLN B 1 25 ? -60.052 30.284 11.692 1.00 35.59 19 GLN B N 1
ATOM 2305 C CA . GLN B 1 25 ? -58.571 30.196 11.822 1.00 33.00 19 GLN B CA 1
ATOM 2306 C C . GLN B 1 25 ? -57.945 31.255 10.904 1.00 33.98 19 GLN B C 1
ATOM 2307 O O . GLN B 1 25 ? -58.534 31.537 9.824 1.00 33.97 19 GLN B O 1
ATOM 2313 N N . VAL B 1 26 ? -56.841 31.872 11.338 1.00 28.51 20 VAL B N 1
ATOM 2314 C CA . VAL B 1 26 ? -56.080 32.881 10.552 1.00 25.89 20 VAL B CA 1
ATOM 2315 C C . VAL B 1 26 ? -55.007 32.141 9.743 1.00 27.40 20 VAL B C 1
ATOM 2316 O O . VAL B 1 26 ? -54.102 31.552 10.328 1.00 26.28 20 VAL B O 1
ATOM 2320 N N . PRO B 1 27 ? -55.051 32.199 8.393 1.00 26.12 21 PRO B N 1
ATOM 2321 C CA . PRO B 1 27 ? -54.168 31.386 7.547 1.00 25.63 21 PRO B CA 1
ATOM 2322 C C . PRO B 1 27 ? -52.787 32.030 7.408 1.00 24.41 21 PRO B C 1
ATOM 2323 O O . PRO B 1 27 ? -52.470 32.591 6.357 1.00 25.76 21 PRO B O 1
ATOM 2327 N N . VAL B 1 28 ? -51.983 31.970 8.481 1.00 22.96 22 VAL B N 1
ATOM 2328 C CA . VAL B 1 28 ? -50.756 32.804 8.574 1.00 22.35 22 VAL B CA 1
ATOM 2329 C C . VAL B 1 28 ? -49.709 32.332 7.547 1.00 20.39 22 VAL B C 1
ATOM 2330 O O . VAL B 1 28 ? -48.916 33.177 7.107 1.00 21.59 22 VAL B O 1
ATOM 2334 N N . SER B 1 29 ? -49.655 31.035 7.241 1.00 22.29 23 SER B N 1
ATOM 2335 C CA . SER B 1 29 ? -48.590 30.445 6.387 1.00 22.24 23 SER B CA 1
ATOM 2336 C C . SER B 1 29 ? -49.244 29.419 5.470 1.00 19.90 23 SER B C 1
ATOM 2337 O O . SER B 1 29 ? -49.777 28.432 5.983 1.00 20.92 23 SER B O 1
ATOM 2340 N N . VAL B 1 30 ? -49.245 29.687 4.164 1.00 20.66 24 VAL B N 1
ATOM 2341 C CA . VAL B 1 30 ? -50.030 28.895 3.179 1.00 20.18 24 VAL B CA 1
ATOM 2342 C C . VAL B 1 30 ? -49.108 28.338 2.088 1.00 18.04 24 VAL B C 1
ATOM 2343 O O . VAL B 1 30 ? -48.261 29.085 1.576 1.00 20.79 24 VAL B O 1
ATOM 2347 N N . ASN B 1 31 ? -49.383 27.096 1.698 1.00 20.30 25 ASN B N 1
ATOM 2348 C CA . ASN B 1 31 ? -48.774 26.387 0.555 1.00 20.34 25 ASN B CA 1
ATOM 2349 C C . ASN B 1 31 ? -49.736 26.450 -0.626 1.00 20.97 25 ASN B C 1
ATOM 2350 O O . ASN B 1 31 ? -50.852 25.940 -0.499 1.00 21.72 25 ASN B O 1
ATOM 2355 N N . TYR B 1 32 ? -49.310 27.109 -1.691 1.00 20.74 26 TYR B N 1
ATOM 2356 C CA . TYR B 1 32 ? -50.064 27.154 -2.963 1.00 19.30 26 TYR B CA 1
ATOM 2357 C C . TYR B 1 32 ? -49.390 26.187 -3.929 1.00 18.28 26 TYR B C 1
ATOM 2358 O O . TYR B 1 32 ? -48.374 26.500 -4.544 1.00 18.18 26 TYR B O 1
ATOM 2367 N N . HIS B 1 33 ? -49.976 25.008 -4.058 1.00 20.26 27 HIS B N 1
ATOM 2368 C CA . HIS B 1 33 ? -49.578 24.015 -5.077 1.00 20.19 27 HIS B CA 1
ATOM 2369 C C . HIS B 1 33 ? -50.277 24.411 -6.381 1.00 21.77 27 HIS B C 1
ATOM 2370 O O . HIS B 1 33 ? -51.371 23.918 -6.679 1.00 22.32 27 HIS B O 1
ATOM 2377 N N . PHE B 1 34 ? -49.728 25.401 -7.071 1.00 20.69 28 PHE B N 1
ATOM 2378 C CA . PHE B 1 34 ? -50.418 26.090 -8.175 1.00 20.84 28 PHE B CA 1
ATOM 2379 C C . PHE B 1 34 ? -50.515 25.241 -9.460 1.00 22.04 28 PHE B C 1
ATOM 2380 O O . PHE B 1 34 ? -51.311 25.579 -10.349 1.00 21.75 28 PHE B O 1
ATOM 2388 N N A SER B 1 35 ? -49.740 24.162 -9.548 0.69 19.84 29 SER B N 1
ATOM 2389 N N B SER B 1 35 ? -49.706 24.189 -9.559 0.31 21.09 29 SER B N 1
ATOM 2390 C CA A SER B 1 35 ? -49.588 23.303 -10.752 0.69 21.06 29 SER B CA 1
ATOM 2391 C CA B SER B 1 35 ? -49.617 23.286 -10.733 0.31 21.72 29 SER B CA 1
ATOM 2392 C C A SER B 1 35 ? -49.150 21.907 -10.300 0.69 21.88 29 SER B C 1
ATOM 2393 C C B SER B 1 35 ? -49.249 21.889 -10.240 0.31 22.12 29 SER B C 1
ATOM 2394 O O A SER B 1 35 ? -48.536 21.812 -9.218 0.69 20.41 29 SER B O 1
ATOM 2395 O O B SER B 1 35 ? -48.734 21.785 -9.102 0.31 20.83 29 SER B O 1
ATOM 2400 N N . ARG B 1 36 ? -49.559 20.860 -11.036 1.00 22.49 30 ARG B N 1
ATOM 2401 C CA . ARG B 1 36 ? -49.276 19.464 -10.668 1.00 21.68 30 ARG B CA 1
ATOM 2402 C C . ARG B 1 36 ? -48.258 18.834 -11.620 1.00 22.85 30 ARG B C 1
ATOM 2403 O O . ARG B 1 36 ? -47.851 17.708 -11.322 1.00 22.07 30 ARG B O 1
ATOM 2411 N N . LYS B 1 37 ? -47.842 19.529 -12.670 1.00 23.61 31 LYS B N 1
ATOM 2412 C CA . LYS B 1 37 ? -46.869 18.980 -13.639 1.00 22.97 31 LYS B CA 1
ATOM 2413 C C . LYS B 1 37 ? -45.529 18.822 -12.915 1.00 22.43 31 LYS B C 1
ATOM 2414 O O . LYS B 1 37 ? -45.186 19.700 -12.068 1.00 20.58 31 LYS B O 1
ATOM 2420 N N . CYS B 1 38 ? -44.740 17.824 -13.299 1.00 19.04 32 CYS B N 1
ATOM 2421 C CA . CYS B 1 38 ? -43.370 17.677 -12.754 1.00 18.76 32 CYS B CA 1
ATOM 2422 C C . CYS B 1 38 ? -42.472 16.936 -13.756 1.00 21.08 32 CYS B C 1
ATOM 2423 O O . CYS B 1 38 ? -42.994 16.129 -14.525 1.00 22.64 32 CYS B O 1
ATOM 2426 N N . ASN B 1 39 ? -41.181 17.217 -13.714 1.00 21.24 33 ASN B N 1
ATOM 2427 C CA . ASN B 1 39 ? -40.173 16.628 -14.628 1.00 23.18 33 ASN B CA 1
ATOM 2428 C C . ASN B 1 39 ? -39.505 15.417 -13.971 1.00 24.17 33 ASN B C 1
ATOM 2429 O O . ASN B 1 39 ? -38.735 14.740 -14.647 1.00 25.07 33 ASN B O 1
ATOM 2434 N N . LYS B 1 40 ? -39.828 15.105 -12.718 1.00 22.80 34 LYS B N 1
ATOM 2435 C CA . LYS B 1 40 ? -39.175 13.999 -11.993 1.00 21.84 34 LYS B CA 1
ATOM 2436 C C . LYS B 1 40 ? -40.213 12.937 -11.672 1.00 22.50 34 LYS B C 1
ATOM 2437 O O . LYS B 1 40 ? -41.359 13.094 -12.116 1.00 23.45 34 LYS B O 1
ATOM 2443 N N . GLU B 1 41 ? -39.795 11.819 -11.074 1.00 20.04 35 GLU B N 1
ATOM 2444 C CA . GLU B 1 41 ? -40.656 10.618 -10.895 1.00 23.11 35 GLU B CA 1
ATOM 2445 C C . GLU B 1 41 ? -40.476 9.999 -9.514 1.00 20.75 35 GLU B C 1
ATOM 2446 O O . GLU B 1 41 ? -40.504 8.751 -9.392 1.00 20.70 35 GLU B O 1
ATOM 2452 N N . CYS B 1 42 ? -40.378 10.811 -8.462 1.00 21.73 36 CYS B N 1
ATOM 2453 C CA . CYS B 1 42 ? -40.131 10.320 -7.087 1.00 21.14 36 CYS B CA 1
ATOM 2454 C C . CYS B 1 42 ? -41.230 9.310 -6.722 1.00 21.73 36 CYS B C 1
ATOM 2455 O O . CYS B 1 42 ? -42.445 9.643 -6.843 1.00 22.17 36 CYS B O 1
ATOM 2458 N N . LEU B 1 43 ? -40.847 8.110 -6.300 1.00 21.22 37 LEU B N 1
ATOM 2459 C CA . LEU B 1 43 ? -41.775 6.974 -6.082 1.00 21.86 37 LEU B CA 1
ATOM 2460 C C . LEU B 1 43 ? -42.769 7.263 -4.957 1.00 20.58 37 LEU B C 1
ATOM 2461 O O . LEU B 1 43 ? -43.816 6.632 -4.929 1.00 21.22 37 LEU B O 1
ATOM 2466 N N . PHE B 1 44 ? -42.485 8.217 -4.075 1.00 20.81 38 PHE B N 1
ATOM 2467 C CA . PHE B 1 44 ? -43.321 8.478 -2.880 1.00 21.50 38 PHE B CA 1
ATOM 2468 C C . PHE B 1 44 ? -44.191 9.719 -3.068 1.00 19.30 38 PHE B C 1
ATOM 2469 O O . PHE B 1 44 ? -44.975 9.953 -2.154 1.00 20.33 38 PHE B O 1
ATOM 2477 N N . CYS B 1 45 ? -44.098 10.431 -4.192 1.00 18.17 39 CYS B N 1
ATOM 2478 C CA . CYS B 1 45 ? -44.659 11.782 -4.360 1.00 19.38 39 CYS B CA 1
ATOM 2479 C C . CYS B 1 45 ? -46.104 11.797 -3.851 1.00 20.34 39 CYS B C 1
ATOM 2480 O O . CYS B 1 45 ? -46.922 10.991 -4.365 1.00 19.63 39 CYS B O 1
ATOM 2483 N N . PHE B 1 46 ? -46.459 12.733 -2.972 1.00 20.52 40 PHE B N 1
ATOM 2484 C CA . PHE B 1 46 ? -47.844 12.807 -2.416 1.00 20.00 40 PHE B CA 1
ATOM 2485 C C . PHE B 1 46 ? -48.639 13.949 -3.053 1.00 19.66 40 PHE B C 1
ATOM 2486 O O . PHE B 1 46 ? -49.701 14.333 -2.520 1.00 21.25 40 PHE B O 1
ATOM 2494 N N . HIS B 1 47 ? -48.147 14.532 -4.138 1.00 19.34 41 HIS B N 1
ATOM 2495 C CA . HIS B 1 47 ? -48.872 15.615 -4.831 1.00 20.92 41 HIS B CA 1
ATOM 2496 C C . HIS B 1 47 ? -48.631 15.482 -6.339 1.00 23.06 41 HIS B C 1
ATOM 2497 O O . HIS B 1 47 ? -47.838 16.257 -6.889 1.00 24.21 41 HIS B O 1
ATOM 2504 N N . THR B 1 48 ? -49.365 14.546 -6.948 1.00 21.87 42 THR B N 1
ATOM 2505 C CA . THR B 1 48 ? -49.082 13.878 -8.232 1.00 24.54 42 THR B CA 1
ATOM 2506 C C . THR B 1 48 ? -49.752 14.628 -9.405 1.00 24.17 42 THR B C 1
ATOM 2507 O O . THR B 1 48 ? -50.611 15.516 -9.172 1.00 23.99 42 THR B O 1
ATOM 2511 N N . ALA B 1 49 ? -49.360 14.269 -10.626 1.00 23.49 43 ALA B N 1
ATOM 2512 C CA . ALA B 1 49 ? -49.632 14.997 -11.883 1.00 25.27 43 ALA B CA 1
ATOM 2513 C C . ALA B 1 49 ? -51.012 14.601 -12.433 1.00 25.78 43 ALA B C 1
ATOM 2514 O O . ALA B 1 49 ? -51.049 14.097 -13.572 1.00 26.94 43 ALA B O 1
ATOM 2516 N N . THR B 1 50 ? -52.078 14.816 -11.660 1.00 26.98 44 THR B N 1
ATOM 2517 C CA . THR B 1 50 ? -53.471 14.375 -11.972 1.00 28.06 44 THR B CA 1
ATOM 2518 C C . THR B 1 50 ? -54.198 15.385 -12.874 1.00 30.99 44 THR B C 1
ATOM 2519 O O . THR B 1 50 ? -55.196 14.976 -13.495 1.00 32.79 44 THR B O 1
ATOM 2523 N N . THR B 1 51 ? -53.773 16.652 -12.936 1.00 27.89 45 THR B N 1
ATOM 2524 C CA . THR B 1 51 ? -54.376 17.698 -13.816 1.00 29.11 45 THR B CA 1
ATOM 2525 C C . THR B 1 51 ? -53.261 18.581 -14.367 1.00 30.44 45 THR B C 1
ATOM 2526 O O . THR B 1 51 ? -52.176 18.621 -13.771 1.00 30.37 45 THR B O 1
ATOM 2530 N N . SER B 1 52 ? -53.533 19.306 -15.447 1.00 27.89 46 SER B N 1
ATOM 2531 C CA . SER B 1 52 ? -52.604 20.320 -15.989 1.00 28.97 46 SER B CA 1
ATOM 2532 C C . SER B 1 52 ? -53.175 21.723 -15.734 1.00 26.10 46 SER B C 1
ATOM 2533 O O . SER B 1 52 ? -52.583 22.687 -16.222 1.00 26.86 46 SER B O 1
ATOM 2536 N N . HIS B 1 53 ? -54.263 21.839 -14.968 1.00 24.75 47 HIS B N 1
ATOM 2537 C CA . HIS B 1 53 ? -54.936 23.145 -14.756 1.00 24.59 47 HIS B CA 1
ATOM 2538 C C . HIS B 1 53 ? -53.995 24.060 -13.959 1.00 23.21 47 HIS B C 1
ATOM 2539 O O . HIS B 1 53 ? -53.444 23.602 -12.919 1.00 23.33 47 HIS B O 1
ATOM 2546 N N . VAL B 1 54 ? -53.862 25.318 -14.394 1.00 22.76 48 VAL B N 1
ATOM 2547 C CA . VAL B 1 54 ? -53.225 26.412 -13.601 1.00 23.00 48 VAL B CA 1
ATOM 2548 C C . VAL B 1 54 ? -54.127 27.627 -13.685 1.00 26.26 48 VAL B C 1
ATOM 2549 O O . VAL B 1 54 ? -54.723 27.844 -14.777 1.00 25.65 48 VAL B O 1
ATOM 2553 N N . GLU B 1 55 ? -54.307 28.343 -12.583 1.00 25.67 49 GLU B N 1
ATOM 2554 C CA . GLU B 1 55 ? -55.170 29.551 -12.574 1.00 25.29 49 GLU B CA 1
ATOM 2555 C C . GLU B 1 55 ? -54.557 30.558 -13.534 1.00 25.72 49 GLU B C 1
ATOM 2556 O O . GLU B 1 55 ? -53.326 30.575 -13.684 1.00 26.43 49 GLU B O 1
ATOM 2562 N N . LYS B 1 56 ? -55.384 31.350 -14.203 1.00 26.08 50 LYS B N 1
ATOM 2563 C CA . LYS B 1 56 ? -54.898 32.526 -14.956 1.00 30.52 50 LYS B CA 1
ATOM 2564 C C . LYS B 1 56 ? -54.255 33.486 -13.963 1.00 28.70 50 LYS B C 1
ATOM 2565 O O . LYS B 1 56 ? -54.785 33.672 -12.864 1.00 27.33 50 LYS B O 1
ATOM 2571 N N . PRO B 1 57 ? -53.144 34.169 -14.315 1.00 29.21 51 PRO B N 1
ATOM 2572 C CA . PRO B 1 57 ? -52.480 35.054 -13.357 1.00 30.76 51 PRO B CA 1
ATOM 2573 C C . PRO B 1 57 ? -53.421 36.052 -12.643 1.00 28.93 51 PRO B C 1
ATOM 2574 O O . PRO B 1 57 ? -53.242 36.282 -11.471 1.00 28.89 51 PRO B O 1
ATOM 2578 N N . GLU B 1 58 ? -54.401 36.629 -13.345 1.00 31.13 52 GLU B N 1
ATOM 2579 C CA . GLU B 1 58 ? -55.344 37.615 -12.756 1.00 32.68 52 GLU B CA 1
ATOM 2580 C C . GLU B 1 58 ? -56.147 36.955 -11.627 1.00 30.80 52 GLU B C 1
ATOM 2581 O O . GLU B 1 58 ? -56.427 37.614 -10.621 1.00 32.08 52 GLU B O 1
ATOM 2587 N N . ASN B 1 59 ? -56.530 35.695 -11.804 1.00 30.17 53 ASN B N 1
ATOM 2588 C CA . ASN B 1 59 ? -57.318 34.919 -10.817 1.00 27.66 53 ASN B CA 1
ATOM 2589 C C . ASN B 1 59 ? -56.406 34.554 -9.629 1.00 27.40 53 ASN B C 1
ATOM 2590 O O . ASN B 1 59 ? -56.825 34.783 -8.480 1.00 24.22 53 ASN B O 1
ATOM 2595 N N . ALA B 1 60 ? -55.170 34.111 -9.875 1.00 25.25 54 ALA B N 1
ATOM 2596 C CA . ALA B 1 60 ? -54.208 33.809 -8.794 1.00 24.54 54 ALA B CA 1
ATOM 2597 C C . ALA B 1 60 ? -53.959 35.065 -7.952 1.00 25.59 54 ALA B C 1
ATOM 2598 O O . ALA B 1 60 ? -54.026 34.970 -6.695 1.00 26.98 54 ALA B O 1
ATOM 2600 N N . LYS B 1 61 ? -53.748 36.212 -8.595 1.00 27.40 55 LYS B N 1
ATOM 2601 C CA . LYS B 1 61 ? -53.523 37.502 -7.890 1.00 29.19 55 LYS B CA 1
ATOM 2602 C C . LYS B 1 61 ? -54.722 37.867 -7.014 1.00 29.57 55 LYS B C 1
ATOM 2603 O O . LYS B 1 61 ? -54.504 38.332 -5.884 1.00 27.32 55 LYS B O 1
ATOM 2609 N N A ARG B 1 62 ? -55.964 37.686 -7.473 0.47 31.19 56 ARG B N 1
ATOM 2610 N N B ARG B 1 62 ? -55.937 37.688 -7.537 0.53 29.84 56 ARG B N 1
ATOM 2611 C CA A ARG B 1 62 ? -57.129 38.007 -6.604 0.47 31.97 56 ARG B CA 1
ATOM 2612 C CA B ARG B 1 62 ? -57.219 37.868 -6.803 0.53 29.45 56 ARG B CA 1
ATOM 2613 C C A ARG B 1 62 ? -57.133 37.044 -5.412 0.47 29.24 56 ARG B C 1
ATOM 2614 C C B ARG B 1 62 ? -57.153 37.048 -5.506 0.53 28.17 56 ARG B C 1
ATOM 2615 O O A ARG B 1 62 ? -57.398 37.510 -4.289 0.47 28.56 56 ARG B O 1
ATOM 2616 O O B ARG B 1 62 ? -57.346 37.625 -4.429 0.53 28.59 56 ARG B O 1
ATOM 2631 N N . GLY B 1 63 ? -56.835 35.758 -5.620 1.00 26.79 57 GLY B N 1
ATOM 2632 C CA . GLY B 1 63 ? -56.837 34.800 -4.502 1.00 23.76 57 GLY B CA 1
ATOM 2633 C C . GLY B 1 63 ? -55.770 35.148 -3.485 1.00 23.45 57 GLY B C 1
ATOM 2634 O O . GLY B 1 63 ? -56.042 35.044 -2.275 1.00 23.99 57 GLY B O 1
ATOM 2635 N N . LEU B 1 64 ? -54.582 35.512 -3.948 1.00 23.49 58 LEU B N 1
ATOM 2636 C CA . LEU B 1 64 ? -53.472 35.887 -3.045 1.00 25.50 58 LEU B CA 1
ATOM 2637 C C . LEU B 1 64 ? -53.857 37.152 -2.264 1.00 26.66 58 LEU B C 1
ATOM 2638 O O . LEU B 1 64 ? -53.577 37.176 -1.071 1.00 22.89 58 LEU B O 1
ATOM 2643 N N . THR B 1 65 ? -54.514 38.123 -2.916 1.00 26.83 59 THR B N 1
ATOM 2644 C CA . THR B 1 65 ? -55.062 39.356 -2.285 1.00 28.41 59 THR B CA 1
ATOM 2645 C C . THR B 1 65 ? -56.014 38.946 -1.154 1.00 25.90 59 THR B C 1
ATOM 2646 O O . THR B 1 65 ? -55.868 39.488 -0.049 1.00 27.53 59 THR B O 1
ATOM 2650 N N . LEU B 1 66 ? -56.956 38.037 -1.389 1.00 25.64 60 LEU B N 1
ATOM 2651 C CA . LEU B 1 66 ? -57.927 37.588 -0.360 1.00 25.41 60 LEU B CA 1
ATOM 2652 C C . LEU B 1 66 ? -57.194 36.903 0.811 1.00 27.44 60 LEU B C 1
ATOM 2653 O O . LEU B 1 66 ? -57.668 37.009 1.961 1.00 29.18 60 LEU B O 1
ATOM 2658 N N . LEU B 1 67 ? -56.089 36.200 0.556 1.00 24.55 61 LEU B N 1
ATOM 2659 C CA . LEU B 1 67 ? -55.347 35.522 1.631 1.00 24.67 61 LEU B CA 1
ATOM 2660 C C . LEU B 1 67 ? -54.637 36.551 2.515 1.00 24.13 61 LEU B C 1
ATOM 2661 O O . LEU B 1 67 ? -54.684 36.400 3.775 1.00 24.32 61 LEU B O 1
ATOM 2666 N N . LYS B 1 68 ? -53.975 37.523 1.889 1.00 23.75 62 LYS B N 1
ATOM 2667 C CA . LYS B 1 68 ? -53.355 38.688 2.563 1.00 26.50 62 LYS B CA 1
ATOM 2668 C C . LYS B 1 68 ? -54.393 39.344 3.481 1.00 30.69 62 LYS B C 1
ATOM 2669 O O . LYS B 1 68 ? -54.090 39.586 4.659 1.00 28.05 62 LYS B O 1
ATOM 2675 N N . GLN B 1 69 ? -55.593 39.586 2.964 1.00 32.28 63 GLN B N 1
ATOM 2676 C CA . GLN B 1 69 ? -56.649 40.308 3.714 1.00 31.98 63 GLN B CA 1
ATOM 2677 C C . GLN B 1 69 ? -57.097 39.439 4.893 1.00 29.97 63 GLN B C 1
ATOM 2678 O O . GLN B 1 69 ? -57.509 40.024 5.924 1.00 31.20 63 GLN B O 1
ATOM 2684 N N . ALA B 1 70 ? -56.970 38.107 4.804 1.00 28.39 64 ALA B N 1
ATOM 2685 C CA . ALA B 1 70 ? -57.366 37.161 5.869 1.00 27.72 64 ALA B CA 1
ATOM 2686 C C . ALA B 1 70 ? -56.245 37.008 6.915 1.00 27.88 64 ALA B C 1
ATOM 2687 O O . ALA B 1 70 ? -56.483 36.323 7.923 1.00 27.72 64 ALA B O 1
ATOM 2689 N N . GLY B 1 71 ? -55.082 37.625 6.700 1.00 26.01 65 GLY B N 1
ATOM 2690 C CA . GLY B 1 71 ? -53.969 37.634 7.671 1.00 28.26 65 GLY B CA 1
ATOM 2691 C C . GLY B 1 71 ? -52.799 36.741 7.275 1.00 28.38 65 GLY B C 1
ATOM 2692 O O . GLY B 1 71 ? -51.937 36.474 8.135 1.00 27.87 65 GLY B O 1
ATOM 2693 N N . MET B 1 72 ? -52.703 36.328 6.008 1.00 27.48 66 MET B N 1
ATOM 2694 C CA . MET B 1 72 ? -51.513 35.566 5.530 1.00 25.69 66 MET B CA 1
ATOM 2695 C C . MET B 1 72 ? -50.257 36.427 5.683 1.00 23.85 66 MET B C 1
ATOM 2696 O O . MET B 1 72 ? -50.277 37.601 5.227 1.00 27.22 66 MET B O 1
ATOM 2701 N N . LYS B 1 73 ? -49.178 35.838 6.190 1.00 23.02 67 LYS B N 1
ATOM 2702 C CA . LYS B 1 73 ? -47.849 36.480 6.291 1.00 24.90 67 LYS B CA 1
ATOM 2703 C C . LYS B 1 73 ? -46.830 35.798 5.373 1.00 23.29 67 LYS B C 1
ATOM 2704 O O . LYS B 1 73 ? -45.909 36.495 4.866 1.00 24.36 67 LYS B O 1
ATOM 2710 N N . LYS B 1 74 ? -46.958 34.493 5.192 1.00 21.94 68 LYS B N 1
ATOM 2711 C CA . LYS B 1 74 ? -45.989 33.689 4.418 1.00 20.61 68 LYS B CA 1
ATOM 2712 C C . LYS B 1 74 ? -46.755 32.911 3.343 1.00 19.73 68 LYS B C 1
ATOM 2713 O O . LYS B 1 74 ? -47.698 32.223 3.674 1.00 19.17 68 LYS B O 1
ATOM 2719 N N . ILE B 1 75 ? -46.256 32.943 2.122 1.00 21.49 69 ILE B N 1
ATOM 2720 C CA . ILE B 1 75 ? -46.760 32.072 1.024 1.00 21.46 69 ILE B CA 1
ATOM 2721 C C . ILE B 1 75 ? -45.590 31.212 0.573 1.00 21.21 69 ILE B C 1
ATOM 2722 O O . ILE B 1 75 ? -44.474 31.747 0.437 1.00 22.06 69 ILE B O 1
ATOM 2727 N N . ASN B 1 76 ? -45.831 29.941 0.349 1.00 18.67 70 ASN B N 1
ATOM 2728 C CA . ASN B 1 76 ? -44.847 29.010 -0.243 1.00 18.55 70 ASN B CA 1
ATOM 2729 C C . ASN B 1 76 ? -45.454 28.501 -1.547 1.00 18.20 70 ASN B C 1
ATOM 2730 O O . ASN B 1 76 ? -46.547 27.913 -1.492 1.00 19.02 70 ASN B O 1
ATOM 2735 N N . PHE B 1 77 ? -44.712 28.654 -2.628 1.00 18.95 71 PHE B N 1
ATOM 2736 C CA . PHE B 1 77 ? -45.075 28.195 -3.987 1.00 20.88 71 PHE B CA 1
ATOM 2737 C C . PHE B 1 77 ? -44.533 26.785 -4.113 1.00 19.25 71 PHE B C 1
ATOM 2738 O O . PHE B 1 77 ? -43.340 26.564 -3.913 1.00 22.46 71 PHE B O 1
ATOM 2746 N N . ALA B 1 78 ? -45.415 25.857 -4.401 1.00 19.11 72 ALA B N 1
ATOM 2747 C CA . ALA B 1 78 ? -45.164 24.416 -4.403 1.00 21.38 72 ALA B CA 1
ATOM 2748 C C . ALA B 1 78 ? -45.903 23.807 -5.586 1.00 19.04 72 ALA B C 1
ATOM 2749 O O . ALA B 1 78 ? -46.421 24.567 -6.404 1.00 20.73 72 ALA B O 1
ATOM 2751 N N . GLY B 1 79 ? -45.973 22.485 -5.622 1.00 21.46 73 GLY B N 1
ATOM 2752 C CA . GLY B 1 79 ? -46.662 21.752 -6.696 1.00 20.08 73 GLY B CA 1
ATOM 2753 C C . GLY B 1 79 ? -46.521 20.268 -6.447 1.00 19.82 73 GLY B C 1
ATOM 2754 O O . GLY B 1 79 ? -46.680 19.855 -5.308 1.00 21.44 73 GLY B O 1
ATOM 2755 N N . GLY B 1 80 ? -46.259 19.475 -7.502 1.00 20.21 74 GLY B N 1
ATOM 2756 C CA . GLY B 1 80 ? -45.723 19.928 -8.763 1.00 22.51 74 GLY B CA 1
ATOM 2757 C C . GLY B 1 80 ? -44.344 20.553 -8.650 1.00 22.20 74 GLY B C 1
ATOM 2758 O O . GLY B 1 80 ? -43.909 20.852 -7.518 1.00 21.85 74 GLY B O 1
ATOM 2759 N N . GLU B 1 81 ? -43.713 20.815 -9.793 1.00 21.89 75 GLU B N 1
ATOM 2760 C CA . GLU B 1 81 ? -42.436 21.549 -9.878 1.00 20.39 75 GLU B CA 1
ATOM 2761 C C . GLU B 1 81 ? -42.682 22.995 -10.277 1.00 20.13 75 GLU B C 1
ATOM 2762 O O . GLU B 1 81 ? -42.977 23.282 -11.446 1.00 20.58 75 GLU B O 1
ATOM 2768 N N . PRO B 1 82 ? -42.534 23.982 -9.355 1.00 18.17 76 PRO B N 1
ATOM 2769 C CA . PRO B 1 82 ? -42.823 25.375 -9.705 1.00 18.94 76 PRO B CA 1
ATOM 2770 C C . PRO B 1 82 ? -42.051 25.922 -10.911 1.00 19.06 76 PRO B C 1
ATOM 2771 O O . PRO B 1 82 ? -42.558 26.782 -11.592 1.00 21.60 76 PRO B O 1
ATOM 2775 N N . PHE B 1 83 ? -40.806 25.501 -11.100 1.00 22.00 77 PHE B N 1
ATOM 2776 C CA . PHE B 1 83 ? -39.930 26.082 -12.149 1.00 20.87 77 PHE B CA 1
ATOM 2777 C C . PHE B 1 83 ? -40.278 25.529 -13.543 1.00 20.85 77 PHE B C 1
ATOM 2778 O O . PHE B 1 83 ? -39.646 25.990 -14.489 1.00 20.29 77 PHE B O 1
ATOM 2786 N N . LEU B 1 84 ? -41.301 24.679 -13.683 1.00 22.93 78 LEU B N 1
ATOM 2787 C CA . LEU B 1 84 ? -41.918 24.395 -15.011 1.00 22.56 78 LEU B CA 1
ATOM 2788 C C . LEU B 1 84 ? -42.768 25.581 -15.464 1.00 23.54 78 LEU B C 1
ATOM 2789 O O . LEU B 1 84 ? -43.048 25.650 -16.661 1.00 22.10 78 LEU B O 1
ATOM 2794 N N . TYR B 1 85 ? -43.135 26.488 -14.557 1.00 20.19 79 TYR B N 1
ATOM 2795 C CA . TYR B 1 85 ? -43.971 27.677 -14.854 1.00 21.85 79 TYR B CA 1
ATOM 2796 C C . TYR B 1 85 ? -43.279 28.940 -14.367 1.00 21.80 79 TYR B C 1
ATOM 2797 O O . TYR B 1 85 ? -43.843 29.629 -13.530 1.00 22.02 79 TYR B O 1
ATOM 2806 N N . PRO B 1 86 ? -42.085 29.299 -14.897 1.00 20.89 80 PRO B N 1
ATOM 2807 C CA . PRO B 1 86 ? -41.329 30.438 -14.404 1.00 22.24 80 PRO B CA 1
ATOM 2808 C C . PRO B 1 86 ? -42.052 31.744 -14.704 1.00 24.48 80 PRO B C 1
ATOM 2809 O O . PRO B 1 86 ? -41.868 32.693 -13.941 1.00 24.78 80 PRO B O 1
ATOM 2813 N N . LYS B 1 87 ? -42.879 31.792 -15.750 1.00 21.57 81 LYS B N 1
ATOM 2814 C CA . LYS B 1 87 ? -43.557 33.089 -16.058 1.00 23.37 81 LYS B CA 1
ATOM 2815 C C . LYS B 1 87 ? -44.615 33.347 -14.981 1.00 22.58 81 LYS B C 1
ATOM 2816 O O . LYS B 1 87 ? -44.640 34.466 -14.392 1.00 23.26 81 LYS B O 1
ATOM 2822 N N . PHE B 1 88 ? -45.483 32.363 -14.730 1.00 21.17 82 PHE B N 1
ATOM 2823 C CA . PHE B 1 88 ? -46.489 32.419 -13.645 1.00 22.82 82 PHE B CA 1
ATOM 2824 C C . PHE B 1 88 ? -45.781 32.697 -12.300 1.00 20.34 82 PHE B C 1
ATOM 2825 O O . PHE B 1 88 ? -46.181 33.616 -11.559 1.00 20.35 82 PHE B O 1
ATOM 2833 N N . LEU B 1 89 ? -44.775 31.906 -11.982 1.00 21.38 83 LEU B N 1
ATOM 2834 C CA . LEU B 1 89 ? -44.053 31.957 -10.674 1.00 22.06 83 LEU B CA 1
ATOM 2835 C C . LEU B 1 89 ? -43.426 33.353 -10.476 1.00 24.24 83 LEU B C 1
ATOM 2836 O O . LEU B 1 89 ? -43.630 33.934 -9.394 1.00 23.43 83 LEU B O 1
ATOM 2841 N N . GLY B 1 90 ? -42.760 33.904 -11.495 1.00 23.58 84 GLY B N 1
ATOM 2842 C CA . GLY B 1 90 ? -42.161 35.255 -11.445 1.00 25.36 84 GLY B CA 1
ATOM 2843 C C . GLY B 1 90 ? -43.207 36.328 -11.199 1.00 27.00 84 GLY B C 1
ATOM 2844 O O . GLY B 1 90 ? -42.967 37.224 -10.354 1.00 24.56 84 GLY B O 1
ATOM 2845 N N . GLU B 1 91 ? -44.364 36.232 -11.862 1.00 25.03 85 GLU B N 1
ATOM 2846 C CA . GLU B 1 91 ? -45.459 37.230 -11.743 1.00 26.61 85 GLU B CA 1
ATOM 2847 C C . GLU B 1 91 ? -46.041 37.189 -10.328 1.00 27.00 85 GLU B C 1
ATOM 2848 O O . GLU B 1 91 ? -46.369 38.265 -9.797 1.00 24.36 85 GLU B O 1
ATOM 2854 N N . MET B 1 92 ? -46.203 35.993 -9.755 1.00 23.82 86 MET B N 1
ATOM 2855 C CA . MET B 1 92 ? -46.835 35.810 -8.427 1.00 24.90 86 MET B CA 1
ATOM 2856 C C . MET B 1 92 ? -45.851 36.236 -7.339 1.00 25.99 86 MET B C 1
ATOM 2857 O O . MET B 1 92 ? -46.307 36.903 -6.391 1.00 25.73 86 MET B O 1
ATOM 2862 N N . ILE B 1 93 ? -44.564 35.923 -7.488 1.00 25.57 87 ILE B N 1
ATOM 2863 C CA . ILE B 1 93 ? -43.525 36.338 -6.495 1.00 25.74 87 ILE B CA 1
ATOM 2864 C C . ILE B 1 93 ? -43.450 37.867 -6.453 1.00 26.43 87 ILE B C 1
ATOM 2865 O O . ILE B 1 93 ? -43.469 38.447 -5.337 1.00 25.24 87 ILE B O 1
ATOM 2870 N N . ASP B 1 94 ? -43.346 38.520 -7.608 1.00 25.85 88 ASP B N 1
ATOM 2871 C CA . ASP B 1 94 ? -43.255 40.003 -7.638 1.00 27.80 88 ASP B CA 1
ATOM 2872 C C . ASP B 1 94 ? -44.516 40.636 -7.039 1.00 26.14 88 ASP B C 1
ATOM 2873 O O . ASP B 1 94 ? -44.388 41.597 -6.256 1.00 25.72 88 ASP B O 1
ATOM 2878 N N . PHE B 1 95 ? -45.698 40.128 -7.377 1.00 25.61 89 PHE B N 1
ATOM 2879 C CA . PHE B 1 95 ? -46.981 40.648 -6.848 1.00 26.90 89 PHE B CA 1
ATOM 2880 C C . PHE B 1 95 ? -47.055 40.506 -5.320 1.00 28.94 89 PHE B C 1
ATOM 2881 O O . PHE B 1 95 ? -47.467 41.457 -4.618 1.00 26.79 89 PHE B O 1
ATOM 2889 N N . CYS B 1 96 ? -46.695 39.338 -4.806 1.00 25.19 90 CYS B N 1
ATOM 2890 C CA . CYS B 1 96 ? -46.742 39.020 -3.363 1.00 27.84 90 CYS B CA 1
ATOM 2891 C C . CYS B 1 96 ? -45.819 39.941 -2.551 1.00 27.37 90 CYS B C 1
ATOM 2892 O O . CYS B 1 96 ? -46.266 40.408 -1.467 1.00 32.16 90 CYS B O 1
ATOM 2895 N N . LYS B 1 97 ? -44.603 40.190 -3.010 1.00 29.72 91 LYS B N 1
ATOM 2896 C CA . LYS B 1 97 ? -43.661 41.073 -2.269 1.00 31.39 91 LYS B CA 1
ATOM 2897 C C . LYS B 1 97 ? -43.987 42.546 -2.531 1.00 33.34 91 LYS B C 1
ATOM 2898 O O . LYS B 1 97 ? -44.132 43.273 -1.552 1.00 35.39 91 LYS B O 1
ATOM 2904 N N . GLU B 1 98 ? -44.100 42.974 -3.791 1.00 33.81 92 GLU B N 1
ATOM 2905 C CA . GLU B 1 98 ? -44.161 44.413 -4.170 1.00 32.38 92 GLU B CA 1
ATOM 2906 C C . GLU B 1 98 ? -45.547 44.999 -3.902 1.00 37.30 92 GLU B C 1
ATOM 2907 O O . GLU B 1 98 ? -45.596 46.177 -3.536 1.00 39.07 92 GLU B O 1
ATOM 2913 N N . THR B 1 99 ? -46.630 44.251 -4.106 1.00 36.15 93 THR B N 1
ATOM 2914 C CA . THR B 1 99 ? -48.017 44.782 -3.990 1.00 35.13 93 THR B CA 1
ATOM 2915 C C . THR B 1 99 ? -48.624 44.337 -2.662 1.00 32.75 93 THR B C 1
ATOM 2916 O O . THR B 1 99 ? -49.239 45.164 -1.998 1.00 36.25 93 THR B O 1
ATOM 2920 N N . LEU B 1 100 ? -48.520 43.063 -2.308 1.00 30.88 94 LEU B N 1
ATOM 2921 C CA . LEU B 1 100 ? -49.170 42.552 -1.089 1.00 28.82 94 LEU B CA 1
ATOM 2922 C C . LEU B 1 100 ? -48.260 42.808 0.113 1.00 29.78 94 LEU B C 1
ATOM 2923 O O . LEU B 1 100 ? -48.777 42.748 1.231 1.00 32.74 94 LEU B O 1
ATOM 2928 N N . GLN B 1 101 ? -46.960 42.975 -0.098 1.00 31.51 95 GLN B N 1
ATOM 2929 C CA . GLN B 1 101 ? -45.973 43.235 0.989 1.00 34.40 95 GLN B CA 1
ATOM 2930 C C . GLN B 1 101 ? -46.052 42.094 1.999 1.00 34.73 95 GLN B C 1
ATOM 2931 O O . GLN B 1 101 ? -46.091 42.368 3.207 1.00 34.45 95 GLN B O 1
ATOM 2937 N N . LEU B 1 102 ? -46.066 40.846 1.521 1.00 30.16 96 LEU B N 1
ATOM 2938 C CA . LEU B 1 102 ? -46.062 39.665 2.418 1.00 29.61 96 LEU B CA 1
ATOM 2939 C C . LEU B 1 102 ? -44.749 39.663 3.182 1.00 27.27 96 LEU B C 1
ATOM 2940 O O . LEU B 1 102 ? -43.768 40.176 2.625 1.00 25.32 96 LEU B O 1
ATOM 2945 N N . GLU B 1 103 ? -44.747 39.152 4.414 1.00 28.73 97 GLU B N 1
ATOM 2946 C CA . GLU B 1 103 ? -43.516 39.049 5.240 1.00 29.07 97 GLU B CA 1
ATOM 2947 C C . GLU B 1 103 ? -42.569 38.060 4.574 1.00 27.46 97 GLU B C 1
ATOM 2948 O O . GLU B 1 103 ? -41.354 38.288 4.602 1.00 27.99 97 GLU B O 1
ATOM 2954 N N . SER B 1 104 ? -43.084 36.974 3.989 1.00 23.90 98 SER B N 1
ATOM 2955 C CA . SER B 1 104 ? -42.183 35.897 3.497 1.00 21.88 98 SER B CA 1
ATOM 2956 C C . SER B 1 104 ? -42.735 35.283 2.218 1.00 21.15 98 SER B C 1
ATOM 2957 O O . SER B 1 104 ? -43.902 34.862 2.203 1.00 22.47 98 SER B O 1
ATOM 2960 N N . VAL B 1 105 ? -41.919 35.265 1.193 1.00 21.38 99 VAL B N 1
ATOM 2961 C CA . VAL B 1 105 ? -42.246 34.597 -0.086 1.00 22.10 99 VAL B CA 1
ATOM 2962 C C . VAL B 1 105 ? -41.233 33.466 -0.217 1.00 21.42 99 VAL B C 1
ATOM 2963 O O . VAL B 1 105 ? -40.033 33.745 -0.260 1.00 24.01 99 VAL B O 1
ATOM 2967 N N . SER B 1 106 ? -41.712 32.234 -0.201 1.00 22.41 100 SER B N 1
ATOM 2968 C CA . SER B 1 106 ? -40.832 31.056 -0.310 1.00 22.67 100 SER B CA 1
ATOM 2969 C C . SER B 1 106 ? -41.252 30.229 -1.533 1.00 21.46 100 SER B C 1
ATOM 2970 O O . SER B 1 106 ? -42.409 30.364 -2.020 1.00 20.10 100 SER B O 1
ATOM 2973 N N . ILE B 1 107 ? -40.310 29.453 -2.018 1.00 22.12 101 ILE B N 1
ATOM 2974 C CA . ILE B 1 107 ? -40.508 28.448 -3.105 1.00 22.45 101 ILE B CA 1
ATOM 2975 C C . ILE B 1 107 ? -39.856 27.142 -2.670 1.00 22.67 101 ILE B C 1
ATOM 2976 O O . ILE B 1 107 ? -38.750 27.185 -2.055 1.00 24.84 101 ILE B O 1
ATOM 2981 N N . VAL B 1 108 ? -40.500 26.022 -2.954 1.00 20.33 102 VAL B N 1
ATOM 2982 C CA . VAL B 1 108 ? -39.876 24.684 -2.799 1.00 18.86 102 VAL B CA 1
ATOM 2983 C C . VAL B 1 108 ? -39.763 24.064 -4.200 1.00 22.00 102 VAL B C 1
ATOM 2984 O O . VAL B 1 108 ? -40.748 24.078 -4.970 1.00 20.18 102 VAL B O 1
ATOM 2988 N N . THR B 1 109 ? -38.570 23.594 -4.535 1.00 19.38 103 THR B N 1
ATOM 2989 C CA . THR B 1 109 ? -38.212 23.171 -5.899 1.00 19.11 103 THR B CA 1
ATOM 2990 C C . THR B 1 109 ? -37.353 21.913 -5.822 1.00 20.78 103 THR B C 1
ATOM 2991 O O . THR B 1 109 ? -36.487 21.796 -4.884 1.00 18.71 103 THR B O 1
ATOM 2995 N N . ASN B 1 110 ? -37.411 21.090 -6.878 1.00 18.10 104 ASN B N 1
ATOM 2996 C CA . ASN B 1 110 ? -36.437 19.980 -7.072 1.00 18.79 104 ASN B CA 1
ATOM 2997 C C . ASN B 1 110 ? -35.093 20.526 -7.592 1.00 19.53 104 ASN B C 1
ATOM 2998 O O . ASN B 1 110 ? -34.139 19.707 -7.697 1.00 22.07 104 ASN B O 1
ATOM 3003 N N . GLY B 1 111 ? -35.015 21.814 -7.915 1.00 20.12 105 GLY B N 1
ATOM 3004 C CA . GLY B 1 111 ? -33.778 22.540 -8.302 1.00 22.15 105 GLY B CA 1
ATOM 3005 C C . GLY B 1 111 ? -33.286 22.344 -9.750 1.00 22.67 105 GLY B C 1
ATOM 3006 O O . GLY B 1 111 ? -32.451 23.140 -10.206 1.00 25.05 105 GLY B O 1
ATOM 3007 N N A SER B 1 112 ? -33.811 21.354 -10.471 0.72 23.59 106 SER B N 1
ATOM 3008 N N B SER B 1 112 ? -33.754 21.325 -10.466 0.28 23.35 106 SER B N 1
ATOM 3009 C CA A SER B 1 112 ? -33.324 20.950 -11.827 0.72 24.34 106 SER B CA 1
ATOM 3010 C CA B SER B 1 112 ? -33.262 21.011 -11.837 0.28 23.62 106 SER B CA 1
ATOM 3011 C C A SER B 1 112 ? -33.490 22.078 -12.847 0.72 24.12 106 SER B C 1
ATOM 3012 C C B SER B 1 112 ? -33.377 22.235 -12.745 0.28 23.71 106 SER B C 1
ATOM 3013 O O A SER B 1 112 ? -32.628 22.184 -13.750 0.72 22.43 106 SER B O 1
ATOM 3014 O O B SER B 1 112 ? -32.385 22.557 -13.432 0.28 22.75 106 SER B O 1
ATOM 3019 N N . LEU B 1 113 ? -34.522 22.916 -12.721 1.00 23.35 107 LEU B N 1
ATOM 3020 C CA . LEU B 1 113 ? -34.838 23.940 -13.736 1.00 24.83 107 LEU B CA 1
ATOM 3021 C C . LEU B 1 113 ? -34.570 25.358 -13.229 1.00 25.33 107 LEU B C 1
ATOM 3022 O O . LEU B 1 113 ? -34.952 26.321 -13.934 1.00 27.27 107 LEU B O 1
ATOM 3027 N N . VAL B 1 114 ? -33.888 25.519 -12.095 1.00 23.24 108 VAL B N 1
ATOM 3028 C CA . VAL B 1 114 ? -33.576 26.860 -11.530 1.00 24.89 108 VAL B CA 1
ATOM 3029 C C . VAL B 1 114 ? -32.370 27.389 -12.296 1.00 25.65 108 VAL B C 1
ATOM 3030 O O . VAL B 1 114 ? -31.376 26.664 -12.372 1.00 24.07 108 VAL B O 1
ATOM 3034 N N . LYS B 1 115 ? -32.447 28.623 -12.787 1.00 30.20 109 LYS B N 1
ATOM 3035 C CA . LYS B 1 115 ? -31.332 29.266 -13.527 1.00 32.75 109 LYS B CA 1
ATOM 3036 C C . LYS B 1 115 ? -31.011 30.562 -12.803 1.00 29.73 109 LYS B C 1
ATOM 3037 O O . LYS B 1 115 ? -31.936 31.168 -12.242 1.00 28.37 109 LYS B O 1
ATOM 3043 N N . GLU B 1 116 ? -29.777 31.029 -12.914 1.00 29.35 110 GLU B N 1
ATOM 3044 C CA . GLU B 1 116 ? -29.337 32.254 -12.221 1.00 32.96 110 GLU B CA 1
ATOM 3045 C C . GLU B 1 116 ? -30.210 33.412 -12.688 1.00 30.22 110 GLU B C 1
ATOM 3046 O O . GLU B 1 116 ? -30.578 34.265 -11.837 1.00 30.63 110 GLU B O 1
ATOM 3052 N N . GLN B 1 117 ? -30.560 33.437 -13.979 1.00 29.86 111 GLN B N 1
ATOM 3053 C CA . GLN B 1 117 ? -31.325 34.566 -14.587 1.00 29.44 111 GLN B CA 1
ATOM 3054 C C . GLN B 1 117 ? -32.606 34.807 -13.798 1.00 26.13 111 GLN B C 1
ATOM 3055 O O . GLN B 1 117 ? -32.983 35.974 -13.627 1.00 25.50 111 GLN B O 1
ATOM 3061 N N . PHE B 1 118 ? -33.275 33.763 -13.308 1.00 27.45 112 PHE B N 1
ATOM 3062 C CA . PHE B 1 118 ? -34.546 33.913 -12.544 1.00 25.51 112 PHE B CA 1
ATOM 3063 C C . PHE B 1 118 ? -34.283 34.648 -11.224 1.00 26.26 112 PHE B C 1
ATOM 3064 O O . PHE B 1 118 ? -35.074 35.528 -10.853 1.00 28.35 112 PHE B O 1
ATOM 3072 N N . LEU B 1 119 ? -33.193 34.309 -10.535 1.00 29.13 113 LEU B N 1
ATOM 3073 C CA . LEU B 1 119 ? -32.855 34.910 -9.206 1.00 31.54 113 LEU B CA 1
ATOM 3074 C C . LEU B 1 119 ? -32.329 36.331 -9.392 1.00 29.75 113 LEU B C 1
ATOM 3075 O O . LEU B 1 119 ? -32.687 37.139 -8.574 1.00 29.84 113 LEU B O 1
ATOM 3080 N N . GLN B 1 120 ? -31.682 36.646 -10.512 1.00 32.34 114 GLN B N 1
ATOM 3081 C CA . GLN B 1 120 ? -31.337 38.042 -10.852 1.00 33.74 114 GLN B CA 1
ATOM 3082 C C . GLN B 1 120 ? -32.617 38.840 -11.042 1.00 33.82 114 GLN B C 1
ATOM 3083 O O . GLN B 1 120 ? -32.687 39.963 -10.544 1.00 33.03 114 GLN B O 1
ATOM 3089 N N . LYS B 1 121 ? -33.584 38.304 -11.793 1.00 28.77 115 LYS B N 1
ATOM 3090 C CA . LYS B 1 121 ? -34.823 39.058 -12.085 1.00 29.36 115 LYS B CA 1
ATOM 3091 C C . LYS B 1 121 ? -35.680 39.197 -10.824 1.00 27.29 115 LYS B C 1
ATOM 3092 O O . LYS B 1 121 ? -36.268 40.265 -10.639 1.00 29.18 115 LYS B O 1
ATOM 3098 N N . HIS B 1 122 ? -35.886 38.126 -10.063 1.00 25.09 116 HIS B N 1
ATOM 3099 C CA . HIS B 1 122 ? -36.943 38.072 -9.020 1.00 24.97 116 HIS B CA 1
ATOM 3100 C C . HIS B 1 122 ? -36.375 37.921 -7.597 1.00 26.48 116 HIS B C 1
ATOM 3101 O O . HIS B 1 122 ? -37.192 37.904 -6.673 1.00 25.38 116 HIS B O 1
ATOM 3108 N N . GLY B 1 123 ? -35.063 37.746 -7.446 1.00 26.08 117 GLY B N 1
ATOM 3109 C CA . GLY B 1 123 ? -34.402 37.426 -6.167 1.00 29.13 117 GLY B CA 1
ATOM 3110 C C . GLY B 1 123 ? -34.685 38.453 -5.087 1.00 28.97 117 GLY B C 1
ATOM 3111 O O . GLY B 1 123 ? -34.869 38.068 -3.937 1.00 27.31 117 GLY B O 1
ATOM 3112 N N . ARG B 1 124 ? -34.765 39.729 -5.415 1.00 30.65 118 ARG B N 1
ATOM 3113 C CA . ARG B 1 124 ? -35.059 40.743 -4.370 1.00 36.30 118 ARG B CA 1
ATOM 3114 C C . ARG B 1 124 ? -36.417 40.415 -3.709 1.00 35.90 118 ARG B C 1
ATOM 3115 O O . ARG B 1 124 ? -36.623 40.803 -2.561 1.00 34.72 118 ARG B O 1
ATOM 3123 N N . ASN B 1 125 ? -37.321 39.709 -4.393 1.00 29.27 119 ASN B N 1
ATOM 3124 C CA . ASN B 1 125 ? -38.706 39.482 -3.927 1.00 27.42 119 ASN B CA 1
ATOM 3125 C C . ASN B 1 125 ? -38.841 38.114 -3.242 1.00 24.44 119 ASN B C 1
ATOM 3126 O O . ASN B 1 125 ? -39.964 37.819 -2.800 1.00 25.70 119 ASN B O 1
ATOM 3131 N N . ILE B 1 126 ? -37.783 37.300 -3.238 1.00 24.87 120 ILE B N 1
ATOM 3132 C CA . ILE B 1 126 ? -37.794 35.931 -2.666 1.00 23.47 120 ILE B CA 1
ATOM 3133 C C . ILE B 1 126 ? -37.098 35.978 -1.312 1.00 23.61 120 ILE B C 1
ATOM 3134 O O . ILE B 1 126 ? -35.915 36.348 -1.289 1.00 26.10 120 ILE B O 1
ATOM 3139 N N . ASP B 1 127 ? -37.744 35.481 -0.260 1.00 23.74 121 ASP B N 1
ATOM 3140 C CA . ASP B 1 127 ? -37.126 35.426 1.086 1.00 24.26 121 ASP B CA 1
ATOM 3141 C C . ASP B 1 127 ? -36.379 34.104 1.264 1.00 22.35 121 ASP B C 1
ATOM 3142 O O . ASP B 1 127 ? -35.329 34.079 1.939 1.00 22.81 121 ASP B O 1
ATOM 3147 N N . ILE B 1 128 ? -36.976 33.008 0.809 1.00 21.96 122 ILE B N 1
ATOM 3148 C CA . ILE B 1 128 ? -36.524 31.623 1.103 1.00 21.97 122 ILE B CA 1
ATOM 3149 C C . ILE B 1 128 ? -36.633 30.784 -0.170 1.00 21.74 122 ILE B C 1
ATOM 3150 O O . ILE B 1 128 ? -37.702 30.761 -0.790 1.00 20.55 122 ILE B O 1
ATOM 3155 N N . LEU B 1 129 ? -35.565 30.092 -0.520 1.00 19.77 123 LEU B N 1
ATOM 3156 C CA . LEU B 1 129 ? -35.609 29.103 -1.613 1.00 21.57 123 LEU B CA 1
ATOM 3157 C C . LEU B 1 129 ? -35.261 27.772 -0.988 1.00 21.39 123 LEU B C 1
ATOM 3158 O O . LEU B 1 129 ? -34.166 27.657 -0.435 1.00 22.67 123 LEU B O 1
ATOM 3163 N N . ALA B 1 130 ? -36.170 26.808 -1.036 1.00 19.37 124 ALA B N 1
ATOM 3164 C CA . ALA B 1 130 ? -35.961 25.443 -0.510 1.00 19.56 124 ALA B CA 1
ATOM 3165 C C . ALA B 1 130 ? -35.712 24.506 -1.691 1.00 20.30 124 ALA B C 1
ATOM 3166 O O . ALA B 1 130 ? -36.499 24.519 -2.643 1.00 20.89 124 ALA B O 1
ATOM 3168 N N . VAL B 1 131 ? -34.640 23.727 -1.628 1.00 19.06 125 VAL B N 1
ATOM 3169 C CA . VAL B 1 131 ? -34.325 22.706 -2.642 1.00 19.52 125 VAL B CA 1
ATOM 3170 C C . VAL B 1 131 ? -34.497 21.347 -2.009 1.00 20.64 125 VAL B C 1
ATOM 3171 O O . VAL B 1 131 ? -33.994 21.094 -0.885 1.00 19.51 125 VAL B O 1
ATOM 3175 N N . SER B 1 132 ? -35.240 20.490 -2.701 1.00 19.91 126 SER B N 1
ATOM 3176 C CA . SER B 1 132 ? -35.372 19.076 -2.294 1.00 20.27 126 SER B CA 1
ATOM 3177 C C . SER B 1 132 ? -34.085 18.326 -2.628 1.00 23.83 126 SER B C 1
ATOM 3178 O O . SER B 1 132 ? -33.641 18.394 -3.783 1.00 23.70 126 SER B O 1
ATOM 3181 N N . CYS B 1 133 ? -33.520 17.628 -1.645 1.00 23.86 127 CYS B N 1
ATOM 3182 C CA . CYS B 1 133 ? -32.315 16.775 -1.823 1.00 24.23 127 CYS B CA 1
ATOM 3183 C C . CYS B 1 133 ? -32.488 15.566 -0.933 1.00 24.74 127 CYS B C 1
ATOM 3184 O O . CYS B 1 133 ? -32.319 15.690 0.294 1.00 23.57 127 CYS B O 1
ATOM 3187 N N . ASP B 1 134 ? -32.823 14.438 -1.538 1.00 22.74 128 ASP B N 1
ATOM 3188 C CA . ASP B 1 134 ? -33.007 13.176 -0.800 1.00 22.33 128 ASP B CA 1
ATOM 3189 C C . ASP B 1 134 ? -31.681 12.429 -0.668 1.00 23.12 128 ASP B C 1
ATOM 3190 O O . ASP B 1 134 ? -31.625 11.549 0.162 1.00 23.61 128 ASP B O 1
ATOM 3195 N N . SER B 1 135 ? -30.682 12.721 -1.491 1.00 22.01 129 SER B N 1
ATOM 3196 C CA . SER B 1 135 ? -29.409 11.971 -1.464 1.00 23.25 129 SER B CA 1
ATOM 3197 C C . SER B 1 135 ? -28.346 12.760 -2.182 1.00 22.45 129 SER B C 1
ATOM 3198 O O . SER B 1 135 ? -28.687 13.459 -3.162 1.00 20.92 129 SER B O 1
ATOM 3201 N N . PHE B 1 136 ? -27.108 12.592 -1.714 1.00 23.79 130 PHE B N 1
ATOM 3202 C CA . PHE B 1 136 ? -25.893 13.135 -2.369 1.00 23.15 130 PHE B CA 1
ATOM 3203 C C . PHE B 1 136 ? -25.280 12.047 -3.261 1.00 23.39 130 PHE B C 1
ATOM 3204 O O . PHE B 1 136 ? -24.261 12.362 -3.884 1.00 26.69 130 PHE B O 1
ATOM 3212 N N . ASN B 1 137 ? -25.904 10.865 -3.361 1.00 24.39 131 ASN B N 1
ATOM 3213 C CA . ASN B 1 137 ? -25.416 9.707 -4.154 1.00 24.48 131 ASN B CA 1
ATOM 3214 C C . ASN B 1 137 ? -26.318 9.461 -5.371 1.00 25.60 131 ASN B C 1
ATOM 3215 O O . ASN B 1 137 ? -27.552 9.243 -5.212 1.00 22.10 131 ASN B O 1
ATOM 3220 N N . GLU B 1 138 ? -25.706 9.436 -6.560 1.00 25.63 132 GLU B N 1
ATOM 3221 C CA . GLU B 1 138 ? -26.412 9.174 -7.851 1.00 28.12 132 GLU B CA 1
ATOM 3222 C C . GLU B 1 138 ? -27.241 7.907 -7.767 1.00 24.95 132 GLU B C 1
ATOM 3223 O O . GLU B 1 138 ? -28.427 7.949 -8.159 1.00 28.28 132 GLU B O 1
ATOM 3229 N N . ALA B 1 139 ? -26.670 6.789 -7.329 1.00 25.39 133 ALA B N 1
ATOM 3230 C CA . ALA B 1 139 ? -27.372 5.489 -7.348 1.00 26.44 133 ALA B CA 1
ATOM 3231 C C . ALA B 1 139 ? -28.666 5.587 -6.520 1.00 26.92 133 ALA B C 1
ATOM 3232 O O . ALA B 1 139 ? -29.685 5.011 -6.892 1.00 26.04 133 ALA B O 1
ATOM 3234 N N . THR B 1 140 ? -28.622 6.325 -5.424 1.00 24.00 134 THR B N 1
ATOM 3235 C CA . THR B 1 140 ? -29.768 6.447 -4.491 1.00 22.80 134 THR B CA 1
ATOM 3236 C C . THR B 1 140 ? -30.843 7.315 -5.163 1.00 19.95 134 THR B C 1
ATOM 3237 O O . THR B 1 140 ? -32.040 6.934 -5.128 1.00 24.23 134 THR B O 1
ATOM 3241 N N . ASN B 1 141 ? -30.443 8.443 -5.720 1.00 21.25 135 ASN B N 1
ATOM 3242 C CA . ASN B 1 141 ? -31.352 9.325 -6.491 1.00 22.48 135 ASN B CA 1
ATOM 3243 C C . ASN B 1 141 ? -32.014 8.518 -7.603 1.00 23.51 135 ASN B C 1
ATOM 3244 O O . ASN B 1 141 ? -33.207 8.731 -7.849 1.00 21.78 135 ASN B O 1
ATOM 3249 N N . ILE B 1 142 ? -31.267 7.668 -8.294 1.00 23.69 136 ILE B N 1
ATOM 3250 C CA . ILE B 1 142 ? -31.852 6.867 -9.400 1.00 23.45 136 ILE B CA 1
ATOM 3251 C C . ILE B 1 142 ? -32.947 5.970 -8.838 1.00 22.40 136 ILE B C 1
ATOM 3252 O O . ILE B 1 142 ? -34.061 5.966 -9.432 1.00 23.22 136 ILE B O 1
ATOM 3257 N N . LYS B 1 143 ? -32.720 5.302 -7.720 1.00 21.61 137 LYS B N 1
ATOM 3258 C CA . LYS B 1 143 ? -33.725 4.357 -7.161 1.00 23.93 137 LYS B CA 1
ATOM 3259 C C . LYS B 1 143 ? -34.952 5.117 -6.676 1.00 24.09 137 LYS B C 1
ATOM 3260 O O . LYS B 1 143 ? -36.057 4.602 -6.841 1.00 24.50 137 LYS B O 1
ATOM 3266 N N . ILE B 1 144 ? -34.756 6.303 -6.121 1.00 21.17 138 ILE B N 1
ATOM 3267 C CA . ILE B 1 144 ? -35.901 7.091 -5.574 1.00 22.29 138 ILE B CA 1
ATOM 3268 C C . ILE B 1 144 ? -36.786 7.589 -6.729 1.00 21.96 138 ILE B C 1
ATOM 3269 O O . ILE B 1 144 ? -38.011 7.734 -6.498 1.00 22.26 138 ILE B O 1
ATOM 3274 N N . GLY B 1 145 ? -36.214 7.918 -7.883 1.00 23.22 139 GLY B N 1
ATOM 3275 C CA . GLY B 1 145 ? -36.937 8.586 -8.992 1.00 25.19 139 GLY B CA 1
ATOM 3276 C C . GLY B 1 145 ? -36.580 10.046 -9.145 1.00 21.68 139 GLY B C 1
ATOM 3277 O O . GLY B 1 145 ? -37.217 10.720 -9.974 1.00 21.68 139 GLY B O 1
ATOM 3278 N N . ARG B 1 146 ? -35.516 10.519 -8.473 1.00 22.14 140 ARG B N 1
ATOM 3279 C CA . ARG B 1 146 ? -35.030 11.913 -8.601 1.00 22.08 140 ARG B CA 1
ATOM 3280 C C . ARG B 1 146 ? -34.108 12.041 -9.822 1.00 23.52 140 ARG B C 1
ATOM 3281 O O . ARG B 1 146 ? -33.792 13.182 -10.183 1.00 26.42 140 ARG B O 1
ATOM 3289 N N . GLY B 1 147 ? -33.655 10.927 -10.399 1.00 25.85 141 GLY B N 1
ATOM 3290 C CA . GLY B 1 147 ? -32.888 10.907 -11.661 1.00 27.55 141 GLY B CA 1
ATOM 3291 C C . GLY B 1 147 ? -31.385 10.788 -11.459 1.00 27.99 141 GLY B C 1
ATOM 3292 O O . GLY B 1 147 ? -30.938 10.779 -10.308 1.00 26.58 141 GLY B O 1
ATOM 3293 N N . SER B 1 148 ? -30.612 10.760 -12.556 1.00 27.90 142 SER B N 1
ATOM 3294 C CA . SER B 1 148 ? -29.153 10.446 -12.561 1.00 30.87 142 SER B CA 1
ATOM 3295 C C . SER B 1 148 ? -28.295 11.709 -12.741 1.00 31.71 142 SER B C 1
ATOM 3296 O O . SER B 1 148 ? -27.065 11.579 -12.849 1.00 37.85 142 SER B O 1
ATOM 3299 N N . GLY B 1 149 ? -28.915 12.884 -12.809 1.00 31.86 143 GLY B N 1
ATOM 3300 C CA . GLY B 1 149 ? -28.232 14.171 -13.045 1.00 32.19 143 GLY B CA 1
ATOM 3301 C C . GLY B 1 149 ? -27.343 14.584 -11.883 1.00 30.38 143 GLY B C 1
ATOM 3302 O O . GLY B 1 149 ? -27.395 13.956 -10.804 1.00 28.26 143 GLY B O 1
ATOM 3303 N N . ASP B 1 150 ? -26.538 15.623 -12.103 1.00 32.99 144 ASP B N 1
ATOM 3304 C CA . ASP B 1 150 ? -25.575 16.144 -11.100 1.00 32.06 144 ASP B CA 1
ATOM 3305 C C . ASP B 1 150 ? -26.347 17.110 -10.173 1.00 28.70 144 ASP B C 1
ATOM 3306 O O . ASP B 1 150 ? -26.124 18.322 -10.268 1.00 24.55 144 ASP B O 1
ATOM 3311 N N . ASN B 1 151 ? -27.225 16.576 -9.317 1.00 28.97 145 ASN B N 1
ATOM 3312 C CA . ASN B 1 151 ? -28.056 17.384 -8.376 1.00 30.12 145 ASN B CA 1
ATOM 3313 C C . ASN B 1 151 ? -27.150 18.095 -7.358 1.00 28.55 145 ASN B C 1
ATOM 3314 O O . ASN B 1 151 ? -27.431 19.255 -7.003 1.00 28.60 145 ASN B O 1
ATOM 3319 N N . VAL B 1 152 ? -26.029 17.485 -6.974 1.00 28.45 146 VAL B N 1
ATOM 3320 C CA . VAL B 1 152 ? -25.153 18.064 -5.920 1.00 27.54 146 VAL B CA 1
ATOM 3321 C C . VAL B 1 152 ? -24.487 19.318 -6.480 1.00 27.21 146 VAL B C 1
ATOM 3322 O O . VAL B 1 152 ? -24.499 20.352 -5.811 1.00 24.25 146 VAL B O 1
ATOM 3326 N N . GLN B 1 153 ? -23.952 19.279 -7.704 1.00 26.83 147 GLN B N 1
ATOM 3327 C CA . GLN B 1 153 ? -23.368 20.517 -8.275 1.00 24.12 147 GLN B CA 1
ATOM 3328 C C . GLN B 1 153 ? -24.425 21.618 -8.314 1.00 22.92 147 GLN B C 1
ATOM 3329 O O . GLN B 1 153 ? -24.075 22.777 -8.016 1.00 22.33 147 GLN B O 1
ATOM 3335 N N . LYS B 1 154 ? -25.669 21.280 -8.691 1.00 23.87 148 LYS B N 1
ATOM 3336 C CA . LYS B 1 154 ? -26.771 22.277 -8.822 1.00 25.32 148 LYS B CA 1
ATOM 3337 C C . LYS B 1 154 ? -27.127 22.849 -7.438 1.00 22.28 148 LYS B C 1
ATOM 3338 O O . LYS B 1 154 ? -27.382 24.037 -7.314 1.00 23.09 148 LYS B O 1
ATOM 3344 N N . LEU B 1 155 ? -27.057 22.016 -6.413 1.00 24.57 149 LEU B N 1
ATOM 3345 C CA . LEU B 1 155 ? -27.367 22.409 -5.029 1.00 27.66 149 LEU B CA 1
ATOM 3346 C C . LEU B 1 155 ? -26.335 23.432 -4.535 1.00 24.77 149 LEU B C 1
ATOM 3347 O O . LEU B 1 155 ? -26.739 24.492 -4.029 1.00 26.22 149 LEU B O 1
ATOM 3352 N N . TYR B 1 156 ? -25.026 23.197 -4.734 1.00 29.67 150 TYR B N 1
ATOM 3353 C CA . TYR B 1 156 ? -23.960 24.167 -4.349 1.00 28.74 150 TYR B CA 1
ATOM 3354 C C . TYR B 1 156 ? -24.159 25.443 -5.169 1.00 29.10 150 TYR B C 1
ATOM 3355 O O . TYR B 1 156 ? -24.036 26.544 -4.608 1.00 28.71 150 TYR B O 1
ATOM 3364 N N . GLU B 1 157 ? -24.572 25.339 -6.445 1.00 29.02 151 GLU B N 1
ATOM 3365 C CA . GLU B 1 157 ? -24.771 26.540 -7.283 1.00 27.91 151 GLU B CA 1
ATOM 3366 C C . GLU B 1 157 ? -25.922 27.369 -6.723 1.00 24.27 151 GLU B C 1
ATOM 3367 O O . GLU B 1 157 ? -25.780 28.594 -6.649 1.00 26.18 151 GLU B O 1
ATOM 3373 N N . ILE B 1 158 ? -27.079 26.740 -6.465 1.00 24.03 152 ILE B N 1
ATOM 3374 C CA . ILE B 1 158 ? -28.227 27.485 -5.900 1.00 23.76 152 ILE B CA 1
ATOM 3375 C C . ILE B 1 158 ? -27.845 28.178 -4.576 1.00 22.59 152 ILE B C 1
ATOM 3376 O O . ILE B 1 158 ? -28.236 29.354 -4.357 1.00 26.42 152 ILE B O 1
ATOM 3381 N N . GLY B 1 159 ? -27.145 27.473 -3.692 1.00 26.49 153 GLY B N 1
ATOM 3382 C CA . GLY B 1 159 ? -26.690 27.989 -2.385 1.00 30.17 153 GLY B CA 1
ATOM 3383 C C . GLY B 1 159 ? -25.860 29.244 -2.573 1.00 27.81 153 GLY B C 1
ATOM 3384 O O . GLY B 1 159 ? -26.138 30.246 -1.897 1.00 29.49 153 GLY B O 1
ATOM 3385 N N . SER B 1 160 ? -24.952 29.240 -3.549 1.00 28.76 154 SER B N 1
ATOM 3386 C CA . SER B 1 160 ? -24.141 30.426 -3.923 1.00 29.82 154 SER B CA 1
ATOM 3387 C C . SER B 1 160 ? -25.033 31.554 -4.450 1.00 29.02 154 SER B C 1
ATOM 3388 O O . SER B 1 160 ? -24.869 32.675 -3.984 1.00 28.59 154 SER B O 1
ATOM 3391 N N . TRP B 1 161 ? -25.987 31.284 -5.354 1.00 26.27 155 TRP B N 1
ATOM 3392 C CA . TRP B 1 161 ? -26.922 32.329 -5.845 1.00 27.56 155 TRP B CA 1
ATOM 3393 C C . TRP B 1 161 ? -27.732 32.924 -4.686 1.00 25.05 155 TRP B C 1
ATOM 3394 O O . TRP B 1 161 ? -27.978 34.137 -4.698 1.00 25.21 155 TRP B O 1
ATOM 3405 N N . CYS B 1 162 ? -28.203 32.118 -3.728 1.00 26.05 156 CYS B N 1
ATOM 3406 C CA . CYS B 1 162 ? -28.990 32.634 -2.582 1.00 24.18 156 CYS B CA 1
ATOM 3407 C C . CYS B 1 162 ? -28.162 33.688 -1.821 1.00 25.14 156 CYS B C 1
ATOM 3408 O O . CYS B 1 162 ? -28.705 34.717 -1.387 1.00 28.73 156 CYS B O 1
ATOM 3411 N N . GLN B 1 163 ? -26.865 33.447 -1.667 1.00 26.56 157 GLN B N 1
ATOM 3412 C CA . GLN B 1 163 ? -25.970 34.396 -0.964 1.00 29.91 157 GLN B CA 1
ATOM 3413 C C . GLN B 1 163 ? -25.935 35.718 -1.739 1.00 30.41 157 GLN B C 1
ATOM 3414 O O . GLN B 1 163 ? -26.128 36.784 -1.125 1.00 38.14 157 GLN B O 1
ATOM 3420 N N . LYS B 1 164 ? -25.813 35.644 -3.061 1.00 32.22 158 LYS B N 1
ATOM 3421 C CA . LYS B 1 164 ? -25.653 36.817 -3.935 1.00 31.88 158 LYS B CA 1
ATOM 3422 C C . LYS B 1 164 ? -26.929 37.656 -3.934 1.00 34.70 158 LYS B C 1
ATOM 3423 O O . LYS B 1 164 ? -26.806 38.914 -3.950 1.00 32.32 158 LYS B O 1
ATOM 3429 N N . TYR B 1 165 ? -28.107 37.014 -3.918 1.00 30.42 159 TYR B N 1
ATOM 3430 C CA . TYR B 1 165 ? -29.402 37.710 -4.127 1.00 32.68 159 TYR B CA 1
ATOM 3431 C C . TYR B 1 165 ? -30.094 37.851 -2.771 1.00 31.10 159 TYR B C 1
ATOM 3432 O O . TYR B 1 165 ? -31.242 38.292 -2.762 1.00 34.52 159 TYR B O 1
ATOM 3441 N N . ASP B 1 166 ? -29.376 37.582 -1.679 1.00 32.16 160 ASP B N 1
ATOM 3442 C CA . ASP B 1 166 ? -29.863 37.756 -0.292 1.00 31.84 160 ASP B CA 1
ATOM 3443 C C . ASP B 1 166 ? -31.156 36.931 -0.119 1.00 30.46 160 ASP B C 1
ATOM 3444 O O . ASP B 1 166 ? -32.193 37.520 0.284 1.00 30.29 160 ASP B O 1
ATOM 3449 N N . ILE B 1 167 ? -31.083 35.619 -0.382 1.00 26.87 161 ILE B N 1
ATOM 3450 C CA . ILE B 1 167 ? -32.186 34.643 -0.177 1.00 26.47 161 ILE B CA 1
ATOM 3451 C C . ILE B 1 167 ? -31.739 33.652 0.891 1.00 24.67 161 ILE B C 1
ATOM 3452 O O . ILE B 1 167 ? -30.587 33.222 0.870 1.00 24.99 161 ILE B O 1
ATOM 3457 N N . LYS B 1 168 ? -32.617 33.307 1.812 1.00 26.15 162 LYS B N 1
ATOM 3458 C CA . LYS B 1 168 ? -32.349 32.230 2.795 1.00 24.28 162 LYS B CA 1
ATOM 3459 C C . LYS B 1 168 ? -32.434 30.870 2.092 1.00 25.06 162 LYS B C 1
ATOM 3460 O O . LYS B 1 168 ? -33.435 30.591 1.399 1.00 23.43 162 LYS B O 1
ATOM 3466 N N . PHE B 1 169 ? -31.411 30.054 2.287 1.00 22.07 163 PHE B N 1
ATOM 3467 C CA . PHE B 1 169 ? -31.248 28.742 1.611 1.00 22.45 163 PHE B CA 1
ATOM 3468 C C . PHE B 1 169 ? -31.691 27.611 2.531 1.00 21.10 163 PHE B C 1
ATOM 3469 O O . PHE B 1 169 ? -31.191 27.449 3.683 1.00 21.47 163 PHE B O 1
ATOM 3477 N N . LYS B 1 170 ? -32.671 26.840 2.062 1.00 20.61 164 LYS B N 1
ATOM 3478 C CA . LYS B 1 170 ? -33.306 25.724 2.827 1.00 18.97 164 LYS B CA 1
ATOM 3479 C C . LYS B 1 170 ? -33.201 24.405 2.063 1.00 18.85 164 LYS B C 1
ATOM 3480 O O . LYS B 1 170 ? -33.200 24.398 0.828 1.00 19.29 164 LYS B O 1
ATOM 3486 N N . LEU B 1 171 ? -33.098 23.296 2.783 1.00 19.69 165 LEU B N 1
ATOM 3487 C CA . LEU B 1 171 ? -33.018 21.948 2.197 1.00 20.45 165 LEU B CA 1
ATOM 3488 C C . LEU B 1 171 ? -34.171 21.144 2.755 1.00 19.97 165 LEU B C 1
ATOM 3489 O O . LEU B 1 171 ? -34.418 21.244 3.959 1.00 19.85 165 LEU B O 1
ATOM 3494 N N . ASN B 1 172 ? -34.794 20.338 1.892 1.00 17.95 166 ASN B N 1
ATOM 3495 C CA . ASN B 1 172 ? -35.865 19.391 2.256 1.00 18.34 166 ASN B CA 1
ATOM 3496 C C . ASN B 1 172 ? -35.417 17.982 1.872 1.00 19.83 166 ASN B C 1
ATOM 3497 O O . ASN B 1 172 ? -35.021 17.769 0.698 1.00 21.53 166 ASN B O 1
ATOM 3502 N N . THR B 1 173 ? -35.516 17.040 2.789 1.00 18.19 167 THR B N 1
ATOM 3503 C CA . THR B 1 173 ? -35.135 15.628 2.582 1.00 19.19 167 THR B CA 1
ATOM 3504 C C . THR B 1 173 ? -36.316 14.761 3.007 1.00 19.95 167 THR B C 1
ATOM 3505 O O . THR B 1 173 ? -36.789 14.967 4.144 1.00 19.46 167 THR B O 1
ATOM 3509 N N . VAL B 1 174 ? -36.710 13.798 2.166 1.00 19.10 168 VAL B N 1
ATOM 3510 C CA . VAL B 1 174 ? -37.643 12.697 2.532 1.00 20.17 168 VAL B CA 1
ATOM 3511 C C . VAL B 1 174 ? -36.818 11.481 2.945 1.00 19.86 168 VAL B C 1
ATOM 3512 O O . VAL B 1 174 ? -36.107 10.919 2.091 1.00 18.86 168 VAL B O 1
ATOM 3516 N N . VAL B 1 175 ? -36.981 11.042 4.188 1.00 20.43 169 VAL B N 1
ATOM 3517 C CA . VAL B 1 175 ? -36.206 9.898 4.743 1.00 20.64 169 VAL B CA 1
ATOM 3518 C C . VAL B 1 175 ? -36.962 8.640 4.350 1.00 23.03 169 VAL B C 1
ATOM 3519 O O . VAL B 1 175 ? -38.120 8.480 4.781 1.00 24.34 169 VAL B O 1
ATOM 3523 N N . ASN B 1 176 ? -36.326 7.755 3.586 1.00 21.35 170 ASN B N 1
ATOM 3524 C CA . ASN B 1 176 ? -37.056 6.661 2.904 1.00 21.56 170 ASN B CA 1
ATOM 3525 C C . ASN B 1 176 ? -36.176 5.418 2.853 1.00 22.83 170 ASN B C 1
ATOM 3526 O O . ASN B 1 176 ? -35.035 5.459 3.351 1.00 20.99 170 ASN B O 1
ATOM 3531 N N . LYS B 1 177 ? -36.720 4.343 2.298 1.00 23.38 171 LYS B N 1
ATOM 3532 C CA . LYS B 1 177 ? -36.067 3.014 2.230 1.00 26.03 171 LYS B CA 1
ATOM 3533 C C . LYS B 1 177 ? -34.659 3.143 1.645 1.00 23.52 171 LYS B C 1
ATOM 3534 O O . LYS B 1 177 ? -33.778 2.446 2.140 1.00 23.76 171 LYS B O 1
ATOM 3540 N N . PHE B 1 178 ? -34.453 3.984 0.638 1.00 23.99 172 PHE B N 1
ATOM 3541 C CA . PHE B 1 178 ? -33.169 4.048 -0.097 1.00 23.45 172 PHE B CA 1
ATOM 3542 C C . PHE B 1 178 ? -32.139 4.940 0.616 1.00 24.16 172 PHE B C 1
ATOM 3543 O O . PHE B 1 178 ? -30.961 4.683 0.365 1.00 25.50 172 PHE B O 1
ATOM 3551 N N . ASN B 1 179 ? -32.504 5.982 1.386 1.00 20.75 173 ASN B N 1
ATOM 3552 C CA . ASN B 1 179 ? -31.498 6.965 1.899 1.00 19.95 173 ASN B CA 1
ATOM 3553 C C . ASN B 1 179 ? -31.334 6.922 3.437 1.00 21.09 173 ASN B C 1
ATOM 3554 O O . ASN B 1 179 ? -30.521 7.705 3.951 1.00 22.97 173 ASN B O 1
ATOM 3559 N N . HIS B 1 180 ? -32.085 6.099 4.177 1.00 20.85 174 HIS B N 1
ATOM 3560 C CA . HIS B 1 180 ? -32.194 6.228 5.658 1.00 21.75 174 HIS B CA 1
ATOM 3561 C C . HIS B 1 180 ? -30.868 5.867 6.355 1.00 23.03 174 HIS B C 1
ATOM 3562 O O . HIS B 1 180 ? -30.690 6.340 7.492 1.00 21.30 174 HIS B O 1
ATOM 3569 N N . LEU B 1 181 ? -29.939 5.163 5.682 1.00 22.91 175 LEU B N 1
ATOM 3570 C CA . LEU B 1 181 ? -28.611 4.835 6.250 1.00 23.41 175 LEU B CA 1
ATOM 3571 C C . LEU B 1 181 ? -27.553 5.873 5.851 1.00 24.46 175 LEU B C 1
ATOM 3572 O O . LEU B 1 181 ? -26.432 5.764 6.372 1.00 24.67 175 LEU B O 1
ATOM 3577 N N . GLU B 1 182 ? -27.849 6.816 4.960 1.00 24.09 176 GLU B N 1
ATOM 3578 C CA . GLU B 1 182 ? -26.860 7.788 4.438 1.00 25.50 176 GLU B CA 1
ATOM 3579 C C . GLU B 1 182 ? -26.417 8.729 5.561 1.00 24.47 176 GLU B C 1
ATOM 3580 O O . GLU B 1 182 ? -27.217 9.075 6.473 1.00 24.64 176 GLU B O 1
ATOM 3586 N N . ASP B 1 183 ? -25.157 9.144 5.475 1.00 24.24 177 ASP B N 1
ATOM 3587 C CA . ASP B 1 183 ? -24.530 10.155 6.338 1.00 23.13 177 ASP B CA 1
ATOM 3588 C C . ASP B 1 183 ? -24.305 11.404 5.498 1.00 24.41 177 ASP B C 1
ATOM 3589 O O . ASP B 1 183 ? -23.406 11.404 4.605 1.00 24.90 177 ASP B O 1
ATOM 3594 N N . MET B 1 184 ? -25.108 12.428 5.772 1.00 22.56 178 MET B N 1
ATOM 3595 C CA . MET B 1 184 ? -25.176 13.708 5.044 1.00 23.88 178 MET B CA 1
ATOM 3596 C C . MET B 1 184 ? -24.493 14.835 5.834 1.00 20.67 178 MET B C 1
ATOM 3597 O O . MET B 1 184 ? -24.485 15.967 5.357 1.00 23.47 178 MET B O 1
ATOM 3602 N N . ASN B 1 185 ? -23.990 14.554 7.044 1.00 22.48 179 ASN B N 1
ATOM 3603 C CA . ASN B 1 185 ? -23.514 15.580 8.008 1.00 22.91 179 ASN B CA 1
ATOM 3604 C C . ASN B 1 185 ? -22.522 16.529 7.319 1.00 22.57 179 ASN B C 1
ATOM 3605 O O . ASN B 1 185 ? -22.672 17.744 7.465 1.00 23.32 179 ASN B O 1
ATOM 3610 N N . ASP B 1 186 ? -21.472 15.991 6.674 1.00 23.77 180 ASP B N 1
ATOM 3611 C CA . ASP B 1 186 ? -20.378 16.849 6.169 1.00 24.00 180 ASP B CA 1
ATOM 3612 C C . ASP B 1 186 ? -20.866 17.679 4.969 1.00 21.22 180 ASP B C 1
ATOM 3613 O O . ASP B 1 186 ? -20.474 18.860 4.872 1.00 22.95 180 ASP B O 1
ATOM 3618 N N . HIS B 1 187 ? -21.747 17.142 4.126 1.00 23.33 181 HIS B N 1
ATOM 3619 C CA . HIS B 1 187 ? -22.415 17.942 3.078 1.00 22.68 181 HIS B CA 1
ATOM 3620 C C . HIS B 1 187 ? -23.241 19.064 3.725 1.00 21.70 181 HIS B C 1
ATOM 3621 O O . HIS B 1 187 ? -23.143 20.214 3.270 1.00 23.84 181 HIS B O 1
ATOM 3628 N N . LEU B 1 188 ? -24.071 18.745 4.710 1.00 25.96 182 LEU B N 1
ATOM 3629 C CA . LEU B 1 188 ? -24.902 19.782 5.383 1.00 26.75 182 LEU B CA 1
ATOM 3630 C C . LEU B 1 188 ? -24.005 20.858 6.010 1.00 24.77 182 LEU B C 1
ATOM 3631 O O . LEU B 1 188 ? -24.368 22.041 5.928 1.00 28.79 182 LEU B O 1
ATOM 3636 N N . ASN B 1 189 ? -22.869 20.490 6.609 1.00 25.40 183 ASN B N 1
ATOM 3637 C CA . ASN B 1 189 ? -21.923 21.481 7.204 1.00 26.96 183 ASN B CA 1
ATOM 3638 C C . ASN B 1 189 ? -21.384 22.406 6.109 1.00 26.73 183 ASN B C 1
ATOM 3639 O O . ASN B 1 189 ? -21.261 23.622 6.398 1.00 27.31 183 ASN B O 1
ATOM 3644 N N . ALA B 1 190 ? -21.110 21.866 4.908 1.00 27.70 184 ALA B N 1
ATOM 3645 C CA . ALA B 1 190 ? -20.617 22.611 3.727 1.00 27.22 184 ALA B CA 1
ATOM 3646 C C . ALA B 1 190 ? -21.712 23.544 3.185 1.00 28.70 184 ALA B C 1
ATOM 3647 O O . ALA B 1 190 ? -21.463 24.746 3.030 1.00 29.01 184 ALA B O 1
ATOM 3649 N N . LEU B 1 191 ? -22.927 23.035 2.974 1.00 29.98 185 LEU B N 1
ATOM 3650 C CA . LEU B 1 191 ? -24.060 23.825 2.410 1.00 28.07 185 LEU B CA 1
ATOM 3651 C C . LEU B 1 191 ? -24.608 24.862 3.401 1.00 26.10 185 LEU B C 1
ATOM 3652 O O . LEU B 1 191 ? -25.109 25.902 2.946 1.00 27.51 185 LEU B O 1
ATOM 3657 N N . GLN B 1 192 ? -24.620 24.565 4.703 1.00 27.48 186 GLN B N 1
ATOM 3658 C CA . GLN B 1 192 ? -25.036 25.534 5.749 1.00 30.98 186 GLN B CA 1
ATOM 3659 C C . GLN B 1 192 ? -26.451 26.060 5.495 1.00 26.70 186 GLN B C 1
ATOM 3660 O O . GLN B 1 192 ? -26.700 27.252 5.636 1.00 28.51 186 GLN B O 1
ATOM 3666 N N . PRO B 1 193 ? -27.462 25.229 5.172 1.00 25.32 187 PRO B N 1
ATOM 3667 C CA . PRO B 1 193 ? -28.823 25.754 5.098 1.00 23.49 187 PRO B CA 1
ATOM 3668 C C . PRO B 1 193 ? -29.267 26.253 6.477 1.00 22.56 187 PRO B C 1
ATOM 3669 O O . PRO B 1 193 ? -28.865 25.680 7.475 1.00 24.84 187 PRO B O 1
ATOM 3673 N N . PHE B 1 194 ? -30.157 27.238 6.541 1.00 23.68 188 PHE B N 1
ATOM 3674 C CA . PHE B 1 194 ? -30.640 27.794 7.825 1.00 22.19 188 PHE B CA 1
ATOM 3675 C C . PHE B 1 194 ? -31.734 26.877 8.382 1.00 23.41 188 PHE B C 1
ATOM 3676 O O . PHE B 1 194 ? -32.151 27.006 9.550 1.00 23.37 188 PHE B O 1
ATOM 3684 N N . ARG B 1 195 ? -32.226 25.970 7.543 1.00 20.79 189 ARG B N 1
ATOM 3685 C CA . ARG B 1 195 ? -33.439 25.159 7.812 1.00 18.82 189 ARG B CA 1
ATOM 3686 C C . ARG B 1 195 ? -33.331 23.911 6.939 1.00 18.04 189 ARG B C 1
ATOM 3687 O O . ARG B 1 195 ? -33.133 24.056 5.724 1.00 19.93 189 ARG B O 1
ATOM 3695 N N . TRP B 1 196 ? -33.406 22.748 7.567 1.00 19.02 190 TRP B N 1
ATOM 3696 C CA . TRP B 1 196 ? -33.287 21.437 6.910 1.00 18.70 190 TRP B CA 1
ATOM 3697 C C . TRP B 1 196 ? -34.447 20.553 7.335 1.00 19.40 190 TRP B C 1
ATOM 3698 O O . TRP B 1 196 ? -34.397 20.024 8.452 1.00 19.90 190 TRP B O 1
ATOM 3709 N N . LYS B 1 197 ? -35.498 20.472 6.518 1.00 18.47 191 LYS B N 1
ATOM 3710 C CA . LYS B 1 197 ? -36.663 19.628 6.834 1.00 19.21 191 LYS B CA 1
ATOM 3711 C C . LYS B 1 197 ? -36.303 18.178 6.571 1.00 19.14 191 LYS B C 1
ATOM 3712 O O . LYS B 1 197 ? -35.830 17.879 5.460 1.00 21.17 191 LYS B O 1
ATOM 3718 N N . CYS B 1 198 ? -36.588 17.274 7.512 1.00 19.85 192 CYS B N 1
ATOM 3719 C CA . CYS B 1 198 ? -36.481 15.803 7.321 1.00 19.12 192 CYS B CA 1
ATOM 3720 C C . CYS B 1 198 ? -37.859 15.194 7.556 1.00 19.02 192 CYS B C 1
ATOM 3721 O O . CYS B 1 198 ? -38.250 15.011 8.710 1.00 19.84 192 CYS B O 1
ATOM 3724 N N . PHE B 1 199 ? -38.515 14.859 6.463 1.00 19.93 193 PHE B N 1
ATOM 3725 C CA . PHE B 1 199 ? -39.898 14.352 6.430 1.00 18.73 193 PHE B CA 1
ATOM 3726 C C . PHE B 1 199 ? -39.891 12.840 6.458 1.00 20.66 193 PHE B C 1
ATOM 3727 O O . PHE B 1 199 ? -39.127 12.193 5.686 1.00 20.23 193 PHE B O 1
ATOM 3735 N N . GLN B 1 200 ? -40.721 12.280 7.325 1.00 19.22 194 GLN B N 1
ATOM 3736 C CA . GLN B 1 200 ? -41.114 10.865 7.217 1.00 21.54 194 GLN B CA 1
ATOM 3737 C C . GLN B 1 200 ? -42.031 10.734 5.997 1.00 21.92 194 GLN B C 1
ATOM 3738 O O . GLN B 1 200 ? -42.831 11.657 5.747 1.00 20.03 194 GLN B O 1
ATOM 3744 N N . VAL B 1 201 ? -41.879 9.668 5.216 1.00 21.84 195 VAL B N 1
ATOM 3745 C CA . VAL B 1 201 ? -42.791 9.417 4.067 1.00 21.38 195 VAL B CA 1
ATOM 3746 C C . VAL B 1 201 ? -44.243 9.451 4.566 1.00 21.34 195 VAL B C 1
ATOM 3747 O O . VAL B 1 201 ? -44.602 8.728 5.553 1.00 22.19 195 VAL B O 1
ATOM 3751 N N . LEU B 1 202 ? -45.063 10.293 3.950 1.00 21.75 196 LEU B N 1
ATOM 3752 C CA . LEU B 1 202 ? -46.504 10.409 4.287 1.00 21.36 196 LEU B CA 1
ATOM 3753 C C . LEU B 1 202 ? -47.339 9.741 3.186 1.00 22.26 196 LEU B C 1
ATOM 3754 O O . LEU B 1 202 ? -47.171 10.098 1.976 1.00 22.65 196 LEU B O 1
ATOM 3759 N N . ILE B 1 203 ? -48.228 8.828 3.588 1.00 23.51 197 ILE B N 1
ATOM 3760 C CA . ILE B 1 203 ? -49.215 8.186 2.663 1.00 25.23 197 ILE B CA 1
ATOM 3761 C C . ILE B 1 203 ? -50.504 9.020 2.653 1.00 25.10 197 ILE B C 1
ATOM 3762 O O . ILE B 1 203 ? -51.002 9.379 3.736 1.00 25.39 197 ILE B O 1
ATOM 3767 N N . ILE B 1 204 ? -50.966 9.391 1.472 1.00 25.26 198 ILE B N 1
ATOM 3768 C CA . ILE B 1 204 ? -52.209 10.178 1.258 1.00 26.63 198 ILE B CA 1
ATOM 3769 C C . ILE B 1 204 ? -53.076 9.376 0.285 1.00 27.29 198 ILE B C 1
ATOM 3770 O O . ILE B 1 204 ? -52.631 9.105 -0.866 1.00 26.71 198 ILE B O 1
ATOM 3775 N N . GLU B 1 205 ? -54.268 9.005 0.738 1.00 30.96 199 GLU B N 1
ATOM 3776 C CA . GLU B 1 205 ? -55.250 8.245 -0.072 1.00 34.54 199 GLU B CA 1
ATOM 3777 C C . GLU B 1 205 ? -55.667 9.064 -1.287 1.00 32.37 199 GLU B C 1
ATOM 3778 O O . GLU B 1 205 ? -55.974 10.236 -1.121 1.00 31.90 199 GLU B O 1
ATOM 3784 N N . GLY B 1 206 ? -55.597 8.458 -2.478 1.00 31.47 200 GLY B N 1
ATOM 3785 C CA . GLY B 1 206 ? -55.906 9.089 -3.766 1.00 28.31 200 GLY B CA 1
ATOM 3786 C C . GLY B 1 206 ? -54.692 9.729 -4.393 1.00 30.90 200 GLY B C 1
ATOM 3787 O O . GLY B 1 206 ? -54.807 10.156 -5.539 1.00 32.98 200 GLY B O 1
ATOM 3788 N N . GLU B 1 207 ? -53.549 9.792 -3.691 1.00 28.66 201 GLU B N 1
ATOM 3789 C CA . GLU B 1 207 ? -52.292 10.335 -4.272 1.00 26.94 201 GLU B CA 1
ATOM 3790 C C . GLU B 1 207 ? -51.258 9.222 -4.454 1.00 24.45 201 GLU B C 1
ATOM 3791 O O . GLU B 1 207 ? -50.739 9.085 -5.537 1.00 22.54 201 GLU B O 1
ATOM 3797 N N . ASN B 1 208 ? -50.903 8.527 -3.388 1.00 22.44 202 ASN B N 1
ATOM 3798 C CA . ASN B 1 208 ? -49.697 7.663 -3.410 1.00 23.55 202 ASN B CA 1
ATOM 3799 C C . ASN B 1 208 ? -49.944 6.377 -2.629 1.00 24.39 202 ASN B C 1
ATOM 3800 O O . ASN B 1 208 ? -48.965 5.808 -2.119 1.00 24.16 202 ASN B O 1
ATOM 3805 N N . ASP B 1 209 ? -51.187 5.889 -2.557 1.00 24.53 203 ASP B N 1
ATOM 3806 C CA . ASP B 1 209 ? -51.498 4.798 -1.593 1.00 28.86 203 ASP B CA 1
ATOM 3807 C C . ASP B 1 209 ? -51.748 3.437 -2.253 1.00 28.77 203 ASP B C 1
ATOM 3808 O O . ASP B 1 209 ? -51.926 2.490 -1.459 1.00 28.45 203 ASP B O 1
ATOM 3813 N N . SER B 1 210 ? -51.779 3.310 -3.586 1.00 28.59 204 SER B N 1
ATOM 3814 C CA . SER B 1 210 ? -52.093 2.012 -4.262 1.00 31.05 204 SER B CA 1
ATOM 3815 C C . SER B 1 210 ? -51.434 1.860 -5.644 1.00 29.53 204 SER B C 1
ATOM 3816 O O . SER B 1 210 ? -50.765 2.791 -6.127 1.00 26.64 204 SER B O 1
ATOM 3819 N N . ASP B 1 211 ? -51.706 0.733 -6.327 1.00 29.54 205 ASP B N 1
ATOM 3820 C CA . ASP B 1 211 ? -51.308 0.500 -7.739 1.00 30.24 205 ASP B CA 1
ATOM 3821 C C . ASP B 1 211 ? -52.150 1.368 -8.688 1.00 29.62 205 ASP B C 1
ATOM 3822 O O . ASP B 1 211 ? -51.716 1.543 -9.828 1.00 30.55 205 ASP B O 1
ATOM 3827 N N . LYS B 1 212 ? -53.293 1.899 -8.236 1.00 28.48 206 LYS B N 1
ATOM 3828 C CA . LYS B 1 212 ? -54.249 2.660 -9.073 1.00 30.86 206 LYS B CA 1
ATOM 3829 C C . LYS B 1 212 ? -53.937 4.154 -9.082 1.00 32.32 206 LYS B C 1
ATOM 3830 O O . LYS B 1 212 ? -54.405 4.807 -10.000 1.00 32.41 206 LYS B O 1
ATOM 3836 N N . THR B 1 213 ? -53.172 4.665 -8.116 1.00 29.16 207 THR B N 1
ATOM 3837 C CA . THR B 1 213 ? -52.722 6.084 -8.103 1.00 27.23 207 THR B CA 1
ATOM 3838 C C . THR B 1 213 ? -51.473 6.228 -8.968 1.00 26.79 207 THR B C 1
ATOM 3839 O O . THR B 1 213 ? -50.950 5.216 -9.444 1.00 26.96 207 THR B O 1
ATOM 3843 N N . LEU B 1 214 ? -51.041 7.453 -9.239 1.00 26.83 208 LEU B N 1
ATOM 3844 C CA . LEU B 1 214 ? -49.882 7.680 -10.123 1.00 26.38 208 LEU B CA 1
ATOM 3845 C C . LEU B 1 214 ? -48.617 7.179 -9.422 1.00 24.80 208 LEU B C 1
ATOM 3846 O O . LEU B 1 214 ? -47.647 6.916 -10.141 1.00 26.64 208 LEU B O 1
ATOM 3851 N N . ARG B 1 215 ? -48.619 7.132 -8.087 1.00 26.37 209 ARG B N 1
ATOM 3852 C CA . ARG B 1 215 ? -47.470 6.615 -7.295 1.00 24.71 209 ARG B CA 1
ATOM 3853 C C . ARG B 1 215 ? -47.966 5.688 -6.208 1.00 23.51 209 ARG B C 1
ATOM 3854 O O . ARG B 1 215 ? -49.133 5.740 -5.841 1.00 23.86 209 ARG B O 1
ATOM 3862 N N . ASN B 1 216 ? -47.094 4.798 -5.751 1.00 27.24 210 ASN B N 1
ATOM 3863 C CA . ASN B 1 216 ? -47.332 3.925 -4.594 1.00 24.89 210 ASN B CA 1
ATOM 3864 C C . ASN B 1 216 ? -46.130 4.055 -3.641 1.00 26.36 210 ASN B C 1
ATOM 3865 O O . ASN B 1 216 ? -45.090 3.381 -3.863 1.00 24.89 210 ASN B O 1
ATOM 3870 N N . ALA B 1 217 ? -46.296 4.848 -2.588 1.00 24.31 211 ALA B N 1
ATOM 3871 C CA . ALA B 1 217 ? -45.206 5.163 -1.633 1.00 24.41 211 ALA B CA 1
ATOM 3872 C C . ALA B 1 217 ? -44.994 4.007 -0.655 1.00 25.39 211 ALA B C 1
ATOM 3873 O O . ALA B 1 217 ? -44.033 4.079 0.114 1.00 23.96 211 ALA B O 1
ATOM 3875 N N . HIS B 1 218 ? -45.833 2.970 -0.649 1.00 27.01 212 HIS B N 1
ATOM 3876 C CA . HIS B 1 218 ? -45.797 1.960 0.454 1.00 29.53 212 HIS B CA 1
ATOM 3877 C C . HIS B 1 218 ? -44.434 1.267 0.544 1.00 29.72 212 HIS B C 1
ATOM 3878 O O . HIS B 1 218 ? -43.941 1.063 1.676 1.00 34.64 212 HIS B O 1
ATOM 3885 N N . SER B 1 219 ? -43.812 0.964 -0.580 1.00 32.59 213 SER B N 1
ATOM 3886 C CA . SER B 1 219 ? -42.490 0.285 -0.591 1.00 36.99 213 SER B CA 1
ATOM 3887 C C . SER B 1 219 ? -41.345 1.238 -0.178 1.00 35.68 213 SER B C 1
ATOM 3888 O O . SER B 1 219 ? -40.243 0.741 0.006 1.00 38.77 213 SER B O 1
ATOM 3891 N N . LEU B 1 220 ? -41.543 2.553 -0.072 1.00 32.52 214 LEU B N 1
ATOM 3892 C CA . LEU B 1 220 ? -40.423 3.473 0.290 1.00 31.31 214 LEU B CA 1
ATOM 3893 C C . LEU B 1 220 ? -40.473 3.846 1.778 1.00 31.06 214 LEU B C 1
ATOM 3894 O O . LEU B 1 220 ? -39.533 4.542 2.215 1.00 29.35 214 LEU B O 1
ATOM 3899 N N . THR B 1 221 ? -41.528 3.437 2.505 1.00 28.77 215 THR B N 1
ATOM 3900 C CA . THR B 1 221 ? -41.686 3.703 3.952 1.00 29.75 215 THR B CA 1
ATOM 3901 C C . THR B 1 221 ? -40.666 2.874 4.740 1.00 29.41 215 THR B C 1
ATOM 3902 O O . THR B 1 221 ? -40.183 1.849 4.234 1.00 31.24 215 THR B O 1
ATOM 3906 N N . ILE B 1 222 ? -40.357 3.348 5.934 1.00 28.39 216 ILE B N 1
ATOM 3907 C CA . ILE B 1 222 ? -39.426 2.702 6.893 1.00 28.27 216 ILE B CA 1
ATOM 3908 C C . ILE B 1 222 ? -40.118 2.640 8.256 1.00 29.33 216 ILE B C 1
ATOM 3909 O O . ILE B 1 222 ? -41.145 3.308 8.476 1.00 28.35 216 ILE B O 1
ATOM 3914 N N . SER B 1 223 ? -39.508 1.938 9.198 1.00 30.27 217 SER B N 1
ATOM 3915 C CA . SER B 1 223 ? -40.006 1.887 10.589 1.00 32.74 217 SER B CA 1
ATOM 3916 C C . SER B 1 223 ? -39.788 3.242 11.268 1.00 32.49 217 SER B C 1
ATOM 3917 O O . SER B 1 223 ? -38.921 4.063 10.814 1.00 26.96 217 SER B O 1
ATOM 3920 N N . ASP B 1 224 ? -40.569 3.499 12.308 1.00 31.58 218 ASP B N 1
ATOM 3921 C CA . ASP B 1 224 ? -40.437 4.735 13.114 1.00 35.03 218 ASP B CA 1
ATOM 3922 C C . ASP B 1 224 ? -39.020 4.757 13.709 1.00 32.22 218 ASP B C 1
ATOM 3923 O O . ASP B 1 224 ? -38.417 5.840 13.786 1.00 30.33 218 ASP B O 1
ATOM 3928 N N . ASP B 1 225 ? -38.504 3.601 14.109 1.00 30.06 219 ASP B N 1
ATOM 3929 C CA . ASP B 1 225 ? -37.141 3.473 14.686 1.00 31.90 219 ASP B CA 1
ATOM 3930 C C . ASP B 1 225 ? -36.088 3.840 13.635 1.00 28.70 219 ASP B C 1
ATOM 3931 O O . ASP B 1 225 ? -35.096 4.486 14.001 1.00 29.68 219 ASP B O 1
ATOM 3936 N N . GLU B 1 226 ? -36.257 3.417 12.392 1.00 25.29 220 GLU B N 1
ATOM 3937 C CA . GLU B 1 226 ? -35.309 3.762 11.294 1.00 25.90 220 GLU B CA 1
ATOM 3938 C C . GLU B 1 226 ? -35.339 5.271 11.037 1.00 24.81 220 GLU B C 1
ATOM 3939 O O . GLU B 1 226 ? -34.259 5.874 10.831 1.00 24.13 220 GLU B O 1
ATOM 3945 N N . PHE B 1 227 ? -36.515 5.890 11.086 1.00 25.09 221 PHE B N 1
ATOM 3946 C CA . PHE B 1 227 ? -36.634 7.362 10.914 1.00 24.80 221 PHE B CA 1
ATOM 3947 C C . PHE B 1 227 ? -35.884 8.039 12.063 1.00 26.73 221 PHE B C 1
ATOM 3948 O O . PHE B 1 227 ? -35.068 8.965 11.817 1.00 24.06 221 PHE B O 1
ATOM 3956 N N . ASP B 1 228 ? -36.119 7.576 13.290 1.00 26.80 222 ASP B N 1
ATOM 3957 C CA . ASP B 1 228 ? -35.491 8.197 14.489 1.00 28.96 222 ASP B CA 1
ATOM 3958 C C . ASP B 1 228 ? -33.978 8.061 14.378 1.00 26.40 222 ASP B C 1
ATOM 3959 O O . ASP B 1 228 ? -33.272 9.027 14.716 1.00 26.83 222 ASP B O 1
ATOM 3964 N N . ARG B 1 229 ? -33.488 6.908 13.910 1.00 26.84 223 ARG B N 1
ATOM 3965 C CA . ARG B 1 229 ? -32.027 6.678 13.842 1.00 26.53 223 ARG B CA 1
ATOM 3966 C C . ARG B 1 229 ? -31.401 7.611 12.803 1.00 24.58 223 ARG B C 1
ATOM 3967 O O . ARG B 1 229 ? -30.274 8.063 13.058 1.00 25.10 223 ARG B O 1
ATOM 3975 N N . PHE B 1 230 ? -32.073 7.881 11.668 1.00 23.49 224 PHE B N 1
ATOM 3976 C CA . PHE B 1 230 ? -31.594 8.898 10.698 1.00 21.82 224 PHE B CA 1
ATOM 3977 C C . PHE B 1 230 ? -31.448 10.227 11.434 1.00 21.73 224 PHE B C 1
ATOM 3978 O O . PHE B 1 230 ? -30.412 10.879 11.315 1.00 21.96 224 PHE B O 1
ATOM 3986 N N . CYS B 1 231 ? -32.480 10.662 12.166 1.00 24.63 225 CYS B N 1
ATOM 3987 C CA . CYS B 1 231 ? -32.452 11.993 12.828 1.00 25.80 225 CYS B CA 1
ATOM 3988 C C . CYS B 1 231 ? -31.306 12.032 13.861 1.00 25.22 225 CYS B C 1
ATOM 3989 O O . CYS B 1 231 ? -30.575 13.037 13.882 1.00 24.29 225 CYS B O 1
ATOM 3992 N N . GLU B 1 232 ? -31.145 10.970 14.651 1.00 27.22 226 GLU B N 1
ATOM 3993 C CA . GLU B 1 232 ? -30.103 10.843 15.711 1.00 29.24 226 GLU B CA 1
ATOM 3994 C C . GLU B 1 232 ? -28.705 10.933 15.085 1.00 29.80 226 GLU B C 1
ATOM 3995 O O . GLU B 1 232 ? -27.877 11.661 15.639 1.00 26.74 226 GLU B O 1
ATOM 4001 N N . ARG B 1 233 ? -28.467 10.304 13.926 1.00 26.80 227 ARG B N 1
ATOM 4002 C CA A ARG B 1 233 ? -27.123 10.306 13.285 0.50 27.19 227 ARG B CA 1
ATOM 4003 C CA B ARG B 1 233 ? -27.133 10.302 13.263 0.50 27.22 227 ARG B CA 1
ATOM 4004 C C . ARG B 1 233 ? -26.799 11.729 12.785 1.00 27.00 227 ARG B C 1
ATOM 4005 O O . ARG B 1 233 ? -25.605 12.012 12.521 1.00 25.85 227 ARG B O 1
ATOM 4020 N N . HIS B 1 234 ? -27.790 12.624 12.702 1.00 21.89 228 HIS B N 1
ATOM 4021 C CA . HIS B 1 234 ? -27.608 14.008 12.190 1.00 22.55 228 HIS B CA 1
ATOM 4022 C C . HIS B 1 234 ? -27.945 15.006 13.313 1.00 24.57 228 HIS B C 1
ATOM 4023 O O . HIS B 1 234 ? -28.231 16.165 13.001 1.00 21.01 228 HIS B O 1
ATOM 4030 N N . SER B 1 235 ? -27.858 14.582 14.584 1.00 27.60 229 SER B N 1
ATOM 4031 C CA . SER B 1 235 ? -28.200 15.427 15.760 1.00 30.76 229 SER B CA 1
ATOM 4032 C C . SER B 1 235 ? -27.247 16.625 15.872 1.00 30.19 229 SER B C 1
ATOM 4033 O O . SER B 1 235 ? -27.664 17.614 16.459 1.00 32.29 229 SER B O 1
ATOM 4036 N N . SER B 1 236 ? -26.058 16.617 15.255 1.00 28.02 230 SER B N 1
ATOM 4037 C CA . SER B 1 236 ? -25.158 17.804 15.285 1.00 29.67 230 SER B CA 1
ATOM 4038 C C . SER B 1 236 ? -25.684 18.944 14.406 1.00 30.23 230 SER B C 1
ATOM 4039 O O . SER B 1 236 ? -25.196 20.092 14.585 1.00 28.90 230 SER B O 1
ATOM 4042 N N . GLN B 1 237 ? -26.671 18.696 13.525 1.00 28.37 231 GLN B N 1
ATOM 4043 C CA . GLN B 1 237 ? -27.252 19.737 12.619 1.00 27.07 231 GLN B CA 1
ATOM 4044 C C . GLN B 1 237 ? -28.294 20.541 13.393 1.00 26.43 231 GLN B C 1
ATOM 4045 O O . GLN B 1 237 ? -29.424 20.036 13.633 1.00 28.19 231 GLN B O 1
ATOM 4051 N N . THR B 1 238 ? -27.961 21.761 13.764 1.00 29.68 232 THR B N 1
ATOM 4052 C CA . THR B 1 238 ? -28.868 22.654 14.526 1.00 31.05 232 THR B CA 1
ATOM 4053 C C . THR B 1 238 ? -30.027 23.098 13.622 1.00 29.82 232 THR B C 1
ATOM 4054 O O . THR B 1 238 ? -31.086 23.418 14.178 1.00 31.11 232 THR B O 1
ATOM 4058 N N . CYS B 1 239 ? -29.854 23.043 12.293 1.00 28.74 233 CYS B N 1
ATOM 4059 C CA . CYS B 1 239 ? -30.893 23.412 11.278 1.00 27.85 233 CYS B CA 1
ATOM 4060 C C . CYS B 1 239 ? -31.969 22.315 11.120 1.00 25.87 233 CYS B C 1
ATOM 4061 O O . CYS B 1 239 ? -32.981 22.570 10.383 1.00 23.48 233 CYS B O 1
ATOM 4064 N N . LEU B 1 240 ? -31.773 21.126 11.695 1.00 23.34 234 LEU B N 1
ATOM 4065 C CA . LEU B 1 240 ? -32.621 19.928 11.422 1.00 22.72 234 LEU B CA 1
ATOM 4066 C C . LEU B 1 240 ? -34.011 20.147 12.002 1.00 25.16 234 LEU B C 1
ATOM 4067 O O . LEU B 1 240 ? -34.113 20.475 13.185 1.00 23.47 234 LEU B O 1
ATOM 4072 N N . VAL B 1 241 ? -35.043 20.021 11.169 1.00 24.23 235 VAL B N 1
ATOM 4073 C CA . VAL B 1 241 ? -36.471 20.112 11.554 1.00 22.45 235 VAL B CA 1
ATOM 4074 C C . VAL B 1 241 ? -37.118 18.781 11.187 1.00 21.51 235 VAL B C 1
ATOM 4075 O O . VAL B 1 241 ? -37.458 18.544 10.028 1.00 21.57 235 VAL B O 1
ATOM 4079 N N . PRO B 1 242 ? -37.245 17.839 12.135 1.00 21.27 236 PRO B N 1
ATOM 4080 C CA . PRO B 1 242 ? -37.822 16.523 11.840 1.00 23.40 236 PRO B CA 1
ATOM 4081 C C . PRO B 1 242 ? -39.349 16.597 11.810 1.00 23.72 236 PRO B C 1
ATOM 4082 O O . PRO B 1 242 ? -39.921 17.297 12.628 1.00 23.05 236 PRO B O 1
ATOM 4086 N N . GLU B 1 243 ? -39.964 15.893 10.876 1.00 21.85 237 GLU B N 1
ATOM 4087 C CA . GLU B 1 243 ? -41.437 15.878 10.683 1.00 21.38 237 GLU B CA 1
ATOM 4088 C C . GLU B 1 243 ? -41.909 14.456 10.485 1.00 21.67 237 GLU B C 1
ATOM 4089 O O . GLU B 1 243 ? -42.120 14.015 9.352 1.00 22.53 237 GLU B O 1
ATOM 4095 N N . PRO B 1 244 ? -42.096 13.720 11.594 1.00 22.85 238 PRO B N 1
ATOM 4096 C CA . PRO B 1 244 ? -42.810 12.455 11.554 1.00 22.99 238 PRO B CA 1
ATOM 4097 C C . PRO B 1 244 ? -44.249 12.685 11.062 1.00 21.31 238 PRO B C 1
ATOM 4098 O O . PRO B 1 244 ? -44.716 13.806 11.084 1.00 20.89 238 PRO B O 1
ATOM 4102 N N . ASN B 1 245 ? -44.934 11.631 10.653 1.00 22.73 239 ASN B N 1
ATOM 4103 C CA . ASN B 1 245 ? -46.347 11.734 10.169 1.00 23.07 239 ASN B CA 1
ATOM 4104 C C . ASN B 1 245 ? -47.240 12.490 11.171 1.00 23.05 239 ASN B C 1
ATOM 4105 O O . ASN B 1 245 ? -48.080 13.323 10.747 1.00 22.83 239 ASN B O 1
ATOM 4110 N N . ARG B 1 246 ? -47.035 12.282 12.467 1.00 22.48 240 ARG B N 1
ATOM 4111 C CA . ARG B 1 246 ? -47.891 12.883 13.523 1.00 25.31 240 ARG B CA 1
ATOM 4112 C C . ARG B 1 246 ? -47.863 14.399 13.357 1.00 23.95 240 ARG B C 1
ATOM 4113 O O . ARG B 1 246 ? -48.905 15.048 13.577 1.00 25.71 240 ARG B O 1
ATOM 4121 N N . LEU B 1 247 ? -46.709 14.981 13.049 1.00 23.08 241 LEU B N 1
ATOM 4122 C CA . LEU B 1 247 ? -46.597 16.463 12.922 1.00 21.59 241 LEU B CA 1
ATOM 4123 C C . LEU B 1 247 ? -46.845 16.935 11.482 1.00 22.14 241 LEU B C 1
ATOM 4124 O O . LEU B 1 247 ? -47.178 18.136 11.301 1.00 27.26 241 LEU B O 1
ATOM 4129 N N . MET B 1 248 ? -46.607 16.103 10.464 1.00 20.88 242 MET B N 1
ATOM 4130 C CA . MET B 1 248 ? -46.675 16.596 9.067 1.00 20.97 242 MET B CA 1
ATOM 4131 C C . MET B 1 248 ? -48.133 16.560 8.548 1.00 21.40 242 MET B C 1
ATOM 4132 O O . MET B 1 248 ? -48.508 17.460 7.789 1.00 21.26 242 MET B O 1
ATOM 4137 N N . ALA B 1 249 ? -48.918 15.557 8.920 1.00 21.11 243 ALA B N 1
ATOM 4138 C CA . ALA B 1 249 ? -50.108 15.166 8.137 1.00 22.84 243 ALA B CA 1
ATOM 4139 C C . ALA B 1 249 ? -51.109 16.339 8.065 1.00 24.51 243 ALA B C 1
ATOM 4140 O O . ALA B 1 249 ? -51.616 16.610 6.936 1.00 23.11 243 ALA B O 1
ATOM 4142 N N . LYS B 1 250 ? -51.385 17.044 9.172 1.00 21.27 244 LYS B N 1
ATOM 4143 C CA . LYS B 1 250 ? -52.548 17.979 9.213 1.00 23.44 244 LYS B CA 1
ATOM 4144 C C . LYS B 1 250 ? -52.141 19.383 9.657 1.00 23.15 244 LYS B C 1
ATOM 4145 O O . LYS B 1 250 ? -53.053 20.178 10.003 1.00 22.99 244 LYS B O 1
ATOM 4151 N N . SER B 1 251 ? -50.846 19.717 9.570 1.00 19.57 245 SER B N 1
ATOM 4152 C CA . SER B 1 251 ? -50.263 20.945 10.136 1.00 20.45 245 SER B CA 1
ATOM 4153 C C . SER B 1 251 ? -50.040 21.986 9.040 1.00 20.38 245 SER B C 1
ATOM 4154 O O . SER B 1 251 ? -49.515 23.048 9.362 1.00 19.59 245 SER B O 1
ATOM 4157 N N . TYR B 1 252 ? -50.413 21.704 7.797 1.00 18.30 246 TYR B N 1
ATOM 4158 C CA . TYR B 1 252 ? -50.227 22.637 6.670 1.00 18.29 246 TYR B CA 1
ATOM 4159 C C . TYR B 1 252 ? -51.584 23.169 6.206 1.00 19.10 246 TYR B C 1
ATOM 4160 O O . TYR B 1 252 ? -52.567 22.422 6.244 1.00 21.89 246 TYR B O 1
ATOM 4169 N N . LEU B 1 253 ? -51.573 24.417 5.744 1.00 19.24 247 LEU B N 1
ATOM 4170 C CA . LEU B 1 253 ? -52.652 25.039 4.937 1.00 19.80 247 LEU B CA 1
ATOM 4171 C C . LEU B 1 253 ? -52.270 24.882 3.463 1.00 20.48 247 LEU B C 1
ATOM 4172 O O . LEU B 1 253 ? -51.252 25.477 3.037 1.00 20.35 247 LEU B O 1
ATOM 4177 N N . ILE B 1 254 ? -53.025 24.044 2.747 1.00 20.88 248 ILE B N 1
ATOM 4178 C CA . ILE B 1 254 ? -52.668 23.568 1.380 1.00 20.13 248 ILE B CA 1
ATOM 4179 C C . ILE B 1 254 ? -53.725 24.039 0.386 1.00 19.77 248 ILE B C 1
ATOM 4180 O O . ILE B 1 254 ? -54.859 23.581 0.494 1.00 22.10 248 ILE B O 1
ATOM 4185 N N . LEU B 1 255 ? -53.352 24.904 -0.532 1.00 19.33 249 LEU B N 1
ATOM 4186 C CA . LEU B 1 255 ? -54.219 25.343 -1.647 1.00 21.60 249 LEU B CA 1
ATOM 4187 C C . LEU B 1 255 ? -53.827 24.571 -2.911 1.00 21.63 249 LEU B C 1
ATOM 4188 O O . LEU B 1 255 ? -52.642 24.570 -3.266 1.00 20.89 249 LEU B O 1
ATOM 4193 N N . ASP B 1 256 ? -54.798 23.950 -3.580 1.00 22.08 250 ASP B N 1
ATOM 4194 C CA . ASP B 1 256 ? -54.552 23.196 -4.830 1.00 19.89 250 ASP B CA 1
ATOM 4195 C C . ASP B 1 256 ? -54.576 24.169 -6.019 1.00 21.29 250 ASP B C 1
ATOM 4196 O O . ASP B 1 256 ? -54.613 25.404 -5.806 1.00 19.10 250 ASP B O 1
ATOM 4201 N N . GLU B 1 257 ? -54.604 23.616 -7.235 1.00 19.15 251 GLU B N 1
ATOM 4202 C CA . GLU B 1 257 ? -54.397 24.394 -8.461 1.00 19.10 251 GLU B CA 1
ATOM 4203 C C . GLU B 1 257 ? -55.665 25.191 -8.783 1.00 19.32 251 GLU B C 1
ATOM 4204 O O . GLU B 1 257 ? -55.588 26.058 -9.685 1.00 21.43 251 GLU B O 1
ATOM 4210 N N . TYR B 1 258 ? -56.768 24.915 -8.088 1.00 21.26 252 TYR B N 1
ATOM 4211 C CA . TYR B 1 258 ? -58.052 25.648 -8.229 1.00 22.17 252 TYR B CA 1
ATOM 4212 C C . TYR B 1 258 ? -58.254 26.598 -7.037 1.00 22.82 252 TYR B C 1
ATOM 4213 O O . TYR B 1 258 ? -59.351 27.197 -6.897 1.00 26.86 252 TYR B O 1
ATOM 4222 N N . MET B 1 259 ? -57.229 26.735 -6.178 1.00 23.92 253 MET B N 1
ATOM 4223 C CA . MET B 1 259 ? -57.210 27.558 -4.939 1.00 23.45 253 MET B CA 1
ATOM 4224 C C . MET B 1 259 ? -58.320 27.081 -3.996 1.00 22.41 253 MET B C 1
ATOM 4225 O O . MET B 1 259 ? -59.001 27.885 -3.360 1.00 22.23 253 MET B O 1
ATOM 4230 N N . ARG B 1 260 ? -58.452 25.767 -3.883 1.00 21.34 254 ARG B N 1
ATOM 4231 C CA . ARG B 1 260 ? -59.244 25.076 -2.852 1.00 20.31 254 ARG B CA 1
ATOM 4232 C C . ARG B 1 260 ? -58.279 24.570 -1.747 1.00 22.72 254 ARG B C 1
ATOM 4233 O O . ARG B 1 260 ? -57.207 24.062 -2.077 1.00 19.80 254 ARG B O 1
ATOM 4241 N N . PHE B 1 261 ? -58.677 24.681 -0.480 1.00 22.18 255 PHE B N 1
ATOM 4242 C CA . PHE B 1 261 ? -57.968 24.096 0.679 1.00 22.20 255 PHE B CA 1
ATOM 4243 C C . PHE B 1 261 ? -58.190 22.598 0.649 1.00 21.70 255 PHE B C 1
ATOM 4244 O O . PHE B 1 261 ? -59.323 22.116 0.407 1.00 21.47 255 PHE B O 1
ATOM 4252 N N . LEU B 1 262 ? -57.118 21.854 0.879 1.00 22.77 256 LEU B N 1
ATOM 4253 C CA . LEU B 1 262 ? -57.179 20.385 0.931 1.00 23.54 256 LEU B CA 1
ATOM 4254 C C . LEU B 1 262 ? -57.248 19.963 2.404 1.00 24.27 256 LEU B C 1
ATOM 4255 O O . LEU B 1 262 ? -56.400 20.387 3.189 1.00 26.01 256 LEU B O 1
ATOM 4260 N N . ASN B 1 263 ? -58.277 19.201 2.748 1.00 24.84 257 ASN B N 1
ATOM 4261 C CA . ASN B 1 263 ? -58.493 18.655 4.109 1.00 27.44 257 ASN B CA 1
ATOM 4262 C C . ASN B 1 263 ? -57.816 17.281 4.203 1.00 28.07 257 ASN B C 1
ATOM 4263 O O . ASN B 1 263 ? -58.165 16.400 3.413 1.00 27.63 257 ASN B O 1
ATOM 4268 N N . CYS B 1 264 ? -56.895 17.104 5.142 1.00 28.83 258 CYS B N 1
ATOM 4269 C CA . CYS B 1 264 ? -56.133 15.843 5.306 1.00 29.62 258 CYS B CA 1
ATOM 4270 C C . CYS B 1 264 ? -56.598 15.059 6.542 1.00 31.81 258 CYS B C 1
ATOM 4271 O O . CYS B 1 264 ? -55.906 14.093 6.856 1.00 33.04 258 CYS B O 1
ATOM 4274 N N . THR B 1 265 ? -57.744 15.369 7.183 1.00 33.46 259 THR B N 1
ATOM 4275 C CA . THR B 1 265 ? -58.295 14.490 8.264 1.00 38.68 259 THR B CA 1
ATOM 4276 C C . THR B 1 265 ? -58.622 13.126 7.653 1.00 43.33 259 THR B C 1
ATOM 4277 O O . THR B 1 265 ? -59.056 13.089 6.519 1.00 47.56 259 THR B O 1
ATOM 4281 N N . GLY B 1 266 ? -58.342 12.036 8.360 1.00 47.43 260 GLY B N 1
ATOM 4282 C CA . GLY B 1 266 ? -58.477 10.672 7.802 1.00 52.72 260 GLY B CA 1
ATOM 4283 C C . GLY B 1 266 ? -57.785 10.486 6.446 1.00 50.12 260 GLY B C 1
ATOM 4284 O O . GLY B 1 266 ? -58.348 9.760 5.611 1.00 46.41 260 GLY B O 1
ATOM 4285 N N . GLY B 1 267 ? -56.650 11.161 6.215 1.00 41.43 261 GLY B N 1
ATOM 4286 C CA . GLY B 1 267 ? -55.562 10.723 5.319 1.00 40.61 261 GLY B CA 1
ATOM 4287 C C . GLY B 1 267 ? -55.802 10.959 3.837 1.00 38.04 261 GLY B C 1
ATOM 4288 O O . GLY B 1 267 ? -55.068 10.351 3.033 1.00 32.78 261 GLY B O 1
ATOM 4289 N N . ARG B 1 268 ? -56.758 11.804 3.450 1.00 37.39 262 ARG B N 1
ATOM 4290 C CA . ARG B 1 268 ? -57.009 12.112 2.015 1.00 36.63 262 ARG B CA 1
ATOM 4291 C C . ARG B 1 268 ? -56.586 13.563 1.780 1.00 31.66 262 ARG B C 1
ATOM 4292 O O . ARG B 1 268 ? -56.020 14.163 2.698 1.00 31.72 262 ARG B O 1
ATOM 4300 N N . LYS B 1 269 ? -56.801 14.067 0.577 1.00 28.48 263 LYS B N 1
ATOM 4301 C CA . LYS B 1 269 ? -56.604 15.495 0.214 1.00 28.03 263 LYS B CA 1
ATOM 4302 C C . LYS B 1 269 ? -57.927 16.014 -0.360 1.00 28.87 263 LYS B C 1
ATOM 4303 O O . LYS B 1 269 ? -58.014 16.219 -1.583 1.00 30.72 263 LYS B O 1
ATOM 4309 N N . ASP B 1 270 ? -58.936 16.159 0.491 1.00 27.87 264 ASP B N 1
ATOM 4310 C CA . ASP B 1 270 ? -60.336 16.441 0.057 1.00 30.29 264 ASP B CA 1
ATOM 4311 C C . ASP B 1 270 ? -60.520 17.953 -0.069 1.00 25.84 264 ASP B C 1
ATOM 4312 O O . ASP B 1 270 ? -60.327 18.700 0.902 1.00 25.44 264 ASP B O 1
ATOM 4317 N N . PRO B 1 271 ? -60.886 18.445 -1.272 1.00 24.60 265 PRO B N 1
ATOM 4318 C CA . PRO B 1 271 ? -60.910 19.879 -1.518 1.00 24.00 265 PRO B CA 1
ATOM 4319 C C . PRO B 1 271 ? -62.165 20.579 -0.987 1.00 26.30 265 PRO B C 1
ATOM 4320 O O . PRO B 1 271 ? -63.250 20.057 -1.110 1.00 26.86 265 PRO B O 1
ATOM 4324 N N . SER B 1 272 ? -61.965 21.777 -0.469 1.00 24.43 266 SER B N 1
ATOM 4325 C CA . SER B 1 272 ? -63.031 22.752 -0.145 1.00 24.28 266 SER B CA 1
ATOM 4326 C C . SER B 1 272 ? -63.570 23.306 -1.456 1.00 25.02 266 SER B C 1
ATOM 4327 O O . SER B 1 272 ? -63.045 22.944 -2.519 1.00 23.53 266 SER B O 1
ATOM 4330 N N . LYS B 1 273 ? -64.532 24.215 -1.402 1.00 27.10 267 LYS B N 1
ATOM 4331 C CA . LYS B 1 273 ? -64.799 25.083 -2.569 1.00 27.07 267 LYS B CA 1
ATOM 4332 C C . LYS B 1 273 ? -63.647 26.079 -2.687 1.00 24.74 267 LYS B C 1
ATOM 4333 O O . LYS B 1 273 ? -62.954 26.295 -1.690 1.00 24.76 267 LYS B O 1
ATOM 4339 N N . SER B 1 274 ? -63.435 26.624 -3.881 1.00 22.84 268 SER B N 1
ATOM 4340 C CA . SER B 1 274 ? -62.322 27.553 -4.174 1.00 23.14 268 SER B CA 1
ATOM 4341 C C . SER B 1 274 ? -62.503 28.805 -3.324 1.00 25.54 268 SER B C 1
ATOM 4342 O O . SER B 1 274 ? -63.663 29.293 -3.191 1.00 27.36 268 SER B O 1
ATOM 4345 N N . ILE B 1 275 ? -61.404 29.349 -2.811 1.00 23.33 269 ILE B N 1
ATOM 4346 C CA . ILE B 1 275 ? -61.441 30.707 -2.214 1.00 24.12 269 ILE B CA 1
ATOM 4347 C C . ILE B 1 275 ? -61.933 31.718 -3.252 1.00 24.19 269 ILE B C 1
ATOM 4348 O O . ILE B 1 275 ? -62.396 32.762 -2.839 1.00 23.71 269 ILE B O 1
ATOM 4353 N N . LEU B 1 276 ? -61.754 31.474 -4.551 1.00 23.42 270 LEU B N 1
ATOM 4354 C CA . LEU B 1 276 ? -62.194 32.418 -5.606 1.00 24.99 270 LEU B CA 1
ATOM 4355 C C . LEU B 1 276 ? -63.730 32.396 -5.745 1.00 27.23 270 LEU B C 1
ATOM 4356 O O . LEU B 1 276 ? -64.224 33.333 -6.356 1.00 30.20 270 LEU B O 1
ATOM 4361 N N . GLU B 1 277 ? -64.423 31.382 -5.217 1.00 26.97 271 GLU B N 1
ATOM 4362 C CA . GLU B 1 277 ? -65.904 31.238 -5.261 1.00 28.53 271 GLU B CA 1
ATOM 4363 C C . GLU B 1 277 ? -66.542 31.697 -3.949 1.00 27.20 271 GLU B C 1
ATOM 4364 O O . GLU B 1 277 ? -67.617 32.324 -4.022 1.00 25.18 271 GLU B O 1
ATOM 4370 N N . VAL B 1 278 ? -65.990 31.327 -2.788 1.00 24.73 272 VAL B N 1
ATOM 4371 C CA . VAL B 1 278 ? -66.708 31.487 -1.489 1.00 25.95 272 VAL B CA 1
ATOM 4372 C C . VAL B 1 278 ? -65.909 32.349 -0.506 1.00 24.08 272 VAL B C 1
ATOM 4373 O O . VAL B 1 278 ? -66.423 32.628 0.574 1.00 27.87 272 VAL B O 1
ATOM 4377 N N . GLY B 1 279 ? -64.706 32.756 -0.866 1.00 23.37 273 GLY B N 1
ATOM 4378 C CA . GLY B 1 279 ? -63.829 33.540 0.013 1.00 23.66 273 GLY B CA 1
ATOM 4379 C C . GLY B 1 279 ? -63.012 32.630 0.924 1.00 24.32 273 GLY B C 1
ATOM 4380 O O . GLY B 1 279 ? -63.330 31.429 1.047 1.00 23.19 273 GLY B O 1
ATOM 4381 N N . VAL B 1 280 ? -61.998 33.192 1.563 1.00 25.83 274 VAL B N 1
ATOM 4382 C CA . VAL B 1 280 ? -61.026 32.430 2.406 1.00 24.25 274 VAL B CA 1
ATOM 4383 C C . VAL B 1 280 ? -61.732 31.830 3.628 1.00 25.80 274 VAL B C 1
ATOM 4384 O O . VAL B 1 280 ? -61.603 30.610 3.882 1.00 25.62 274 VAL B O 1
ATOM 4388 N N . GLN B 1 281 ? -62.529 32.620 4.349 1.00 29.86 275 GLN B N 1
ATOM 4389 C CA . GLN B 1 281 ? -63.122 32.167 5.646 1.00 32.82 275 GLN B CA 1
ATOM 4390 C C . GLN B 1 281 ? -64.024 30.954 5.415 1.00 29.39 275 GLN B C 1
ATOM 4391 O O . GLN B 1 281 ? -63.884 29.940 6.119 1.00 28.89 275 GLN B O 1
ATOM 4397 N N . GLN B 1 282 ? -64.898 31.001 4.408 1.00 30.02 276 GLN B N 1
ATOM 4398 C CA . GLN B 1 282 ? -65.812 29.876 4.143 1.00 27.07 276 GLN B CA 1
ATOM 4399 C C . GLN B 1 282 ? -65.027 28.639 3.675 1.00 27.06 276 GLN B C 1
ATOM 4400 O O . GLN B 1 282 ? -65.369 27.505 4.103 1.00 27.07 276 GLN B O 1
ATOM 4406 N N . ALA B 1 283 ? -64.066 28.809 2.767 1.00 25.02 277 ALA B N 1
ATOM 4407 C CA . ALA B 1 283 ? -63.260 27.658 2.282 1.00 25.76 277 ALA B CA 1
ATOM 4408 C C . ALA B 1 283 ? -62.513 27.014 3.465 1.00 25.35 277 ALA B C 1
ATOM 4409 O O . ALA B 1 283 ? -62.524 25.785 3.582 1.00 28.02 277 ALA B O 1
ATOM 4411 N N . LEU B 1 284 ? -61.938 27.817 4.345 1.00 25.83 278 LEU B N 1
ATOM 4412 C CA . LEU B 1 284 ? -61.118 27.319 5.484 1.00 29.22 278 LEU B CA 1
ATOM 4413 C C . LEU B 1 284 ? -61.988 26.667 6.568 1.00 32.93 278 LEU B C 1
ATOM 4414 O O . LEU B 1 284 ? -61.515 25.728 7.249 1.00 31.56 278 LEU B O 1
ATOM 4419 N N . GLN B 1 285 ? -63.251 27.065 6.715 1.00 35.18 279 GLN B N 1
ATOM 4420 C CA . GLN B 1 285 ? -64.085 26.549 7.831 1.00 39.68 279 GLN B CA 1
ATOM 4421 C C . GLN B 1 285 ? -64.309 25.053 7.590 1.00 40.77 279 GLN B C 1
ATOM 4422 O O . GLN B 1 285 ? -64.516 24.320 8.545 1.00 43.54 279 GLN B O 1
ATOM 4428 N N . ALA B 1 286 ? -64.166 24.646 6.335 1.00 42.07 280 ALA B N 1
ATOM 4429 C CA . ALA B 1 286 ? -64.393 23.296 5.779 1.00 45.81 280 ALA B CA 1
ATOM 4430 C C . ALA B 1 286 ? -63.279 22.315 6.202 1.00 43.51 280 ALA B C 1
ATOM 4431 O O . ALA B 1 286 ? -63.492 21.110 6.059 1.00 41.63 280 ALA B O 1
ATOM 4433 N N . VAL B 1 287 ? -62.112 22.807 6.633 1.00 36.23 281 VAL B N 1
ATOM 4434 C CA . VAL B 1 287 ? -60.871 21.979 6.645 1.00 34.32 281 VAL B CA 1
ATOM 4435 C C . VAL B 1 287 ? -60.314 21.976 8.053 1.00 30.74 281 VAL B C 1
ATOM 4436 O O . VAL B 1 287 ? -60.413 22.992 8.767 1.00 28.42 281 VAL B O 1
ATOM 4440 N N . PHE B 1 288 ? -59.683 20.870 8.399 1.00 25.84 282 PHE B N 1
ATOM 4441 C CA . PHE B 1 288 ? -58.935 20.749 9.661 1.00 26.06 282 PHE B CA 1
ATOM 4442 C C . PHE B 1 288 ? -57.530 21.307 9.456 1.00 22.75 282 PHE B C 1
ATOM 4443 O O . PHE B 1 288 ? -56.831 20.876 8.538 1.00 25.60 282 PHE B O 1
ATOM 4451 N N . TRP B 1 289 ? -57.120 22.242 10.285 1.00 23.28 283 TRP B N 1
ATOM 4452 C CA . TRP B 1 289 ? -55.700 22.672 10.371 1.00 22.72 283 TRP B CA 1
ATOM 4453 C C . TRP B 1 289 ? -55.271 22.574 11.830 1.00 24.32 283 TRP B C 1
ATOM 4454 O O . TRP B 1 289 ? -55.784 23.341 12.691 1.00 22.96 283 TRP B O 1
ATOM 4465 N N . ASP B 1 290 ? -54.375 21.648 12.116 1.00 22.21 284 ASP B N 1
ATOM 4466 C CA . ASP B 1 290 ? -53.901 21.407 13.495 1.00 22.93 284 ASP B CA 1
ATOM 4467 C C . ASP B 1 290 ? -52.850 22.464 13.834 1.00 22.64 284 ASP B C 1
ATOM 4468 O O . ASP B 1 290 ? -51.661 22.263 13.504 1.00 21.72 284 ASP B O 1
ATOM 4473 N N . GLU B 1 291 ? -53.278 23.565 14.472 1.00 22.35 285 GLU B N 1
ATOM 4474 C CA . GLU B 1 291 ? -52.368 24.695 14.744 1.00 23.78 285 GLU B CA 1
ATOM 4475 C C . GLU B 1 291 ? -51.372 24.314 15.828 1.00 20.19 285 GLU B C 1
ATOM 4476 O O . GLU B 1 291 ? -50.275 24.885 15.817 1.00 22.70 285 GLU B O 1
ATOM 4482 N N . GLU B 1 292 ? -51.751 23.457 16.783 1.00 20.36 286 GLU B N 1
ATOM 4483 C CA . GLU B 1 292 ? -50.805 22.929 17.796 1.00 22.07 286 GLU B CA 1
ATOM 4484 C C . GLU B 1 292 ? -49.657 22.184 17.078 1.00 21.29 286 GLU B C 1
ATOM 4485 O O . GLU B 1 292 ? -48.482 22.437 17.406 1.00 18.87 286 GLU B O 1
ATOM 4491 N N . ALA B 1 293 ? -49.954 21.284 16.151 1.00 19.79 287 ALA B N 1
ATOM 4492 C CA . ALA B 1 293 ? -48.928 20.575 15.355 1.00 18.98 287 ALA B CA 1
ATOM 4493 C C . ALA B 1 293 ? -48.097 21.574 14.546 1.00 21.10 287 ALA B C 1
ATOM 4494 O O . ALA B 1 293 ? -46.856 21.404 14.464 1.00 23.97 287 ALA B O 1
ATOM 4496 N N . PHE B 1 294 ? -48.725 22.626 14.015 1.00 19.55 288 PHE B N 1
ATOM 4497 C CA . PHE B 1 294 ? -48.080 23.663 13.184 1.00 20.08 288 PHE B CA 1
ATOM 4498 C C . PHE B 1 294 ? -46.995 24.333 14.022 1.00 21.32 288 PHE B C 1
ATOM 4499 O O . PHE B 1 294 ? -45.847 24.471 13.586 1.00 20.13 288 PHE B O 1
ATOM 4507 N N . VAL B 1 295 ? -47.342 24.737 15.244 1.00 19.29 289 VAL B N 1
ATOM 4508 C CA . VAL B 1 295 ? -46.338 25.395 16.132 1.00 19.71 289 VAL B CA 1
ATOM 4509 C C . VAL B 1 295 ? -45.258 24.374 16.512 1.00 18.99 289 VAL B C 1
ATOM 4510 O O . VAL B 1 295 ? -44.052 24.740 16.470 1.00 22.34 289 VAL B O 1
ATOM 4514 N N . GLU B 1 296 ? -45.652 23.175 16.911 1.00 20.51 290 GLU B N 1
ATOM 4515 C CA . GLU B 1 296 ? -44.727 22.154 17.459 1.00 19.81 290 GLU B CA 1
ATOM 4516 C C . GLU B 1 296 ? -43.664 21.785 16.416 1.00 21.17 290 GLU B C 1
ATOM 4517 O O . GLU B 1 296 ? -42.538 21.513 16.824 1.00 21.20 290 GLU B O 1
ATOM 4523 N N . ARG B 1 297 ? -44.010 21.712 15.138 1.00 21.76 291 ARG B N 1
ATOM 4524 C CA . ARG B 1 297 ? -43.031 21.325 14.075 1.00 22.52 291 ARG B CA 1
ATOM 4525 C C . ARG B 1 297 ? -42.124 22.508 13.722 1.00 22.81 291 ARG B C 1
ATOM 4526 O O . ARG B 1 297 ? -41.164 22.294 12.968 1.00 25.37 291 ARG B O 1
ATOM 4534 N N . GLY B 1 298 ? -42.393 23.715 14.231 1.00 24.05 292 GLY B N 1
ATOM 4535 C CA . GLY B 1 298 ? -41.588 24.923 13.977 1.00 24.05 292 GLY B CA 1
ATOM 4536 C C . GLY B 1 298 ? -42.133 25.768 12.836 1.00 23.87 292 GLY B C 1
ATOM 4537 O O . GLY B 1 298 ? -41.342 26.433 12.164 1.00 24.10 292 GLY B O 1
ATOM 4538 N N . GLY B 1 299 ? -43.446 25.734 12.610 1.00 21.80 293 GLY B N 1
ATOM 4539 C CA . GLY B 1 299 ? -44.122 26.467 11.519 1.00 24.30 293 GLY B CA 1
ATOM 4540 C C . GLY B 1 299 ? -43.947 27.984 11.604 1.00 25.16 293 GLY B C 1
ATOM 4541 O O . GLY B 1 299 ? -44.006 28.657 10.521 1.00 24.98 293 GLY B O 1
ATOM 4542 N N . ILE B 1 300 ? -43.745 28.542 12.810 1.00 22.96 294 ILE B N 1
ATOM 4543 C CA . ILE B 1 300 ? -43.446 29.991 12.974 1.00 24.11 294 ILE B CA 1
ATOM 4544 C C . ILE B 1 300 ? -41.951 30.158 13.225 1.00 24.79 294 ILE B C 1
ATOM 4545 O O . ILE B 1 300 ? -41.457 29.604 14.217 1.00 24.98 294 ILE B O 1
ATOM 4550 N N . TYR B 1 301 ? -41.258 30.906 12.364 1.00 24.49 295 TYR B N 1
ATOM 4551 C CA . TYR B 1 301 ? -39.808 31.134 12.498 1.00 23.44 295 TYR B CA 1
ATOM 4552 C C . TYR B 1 301 ? -39.406 32.452 11.850 1.00 24.03 295 TYR B C 1
ATOM 4553 O O . TYR B 1 301 ? -40.293 33.160 11.400 1.00 24.13 295 TYR B O 1
ATOM 4562 N N . ASP B 1 302 ? -38.096 32.743 11.831 1.00 25.07 296 ASP B N 1
ATOM 4563 C CA . ASP B 1 302 ? -37.476 33.943 11.207 1.00 28.19 296 ASP B CA 1
ATOM 4564 C C . ASP B 1 302 ? -37.586 33.815 9.672 1.00 26.47 296 ASP B C 1
ATOM 4565 O O . ASP B 1 302 ? -36.647 33.373 9.037 1.00 25.09 296 ASP B O 1
ATOM 4570 N N . TRP B 1 303 ? -38.726 34.120 9.079 1.00 26.17 297 TRP B N 1
ATOM 4571 C CA . TRP B 1 303 ? -38.993 33.706 7.678 1.00 25.25 297 TRP B CA 1
ATOM 4572 C C . TRP B 1 303 ? -38.768 34.868 6.698 1.00 28.45 297 TRP B C 1
ATOM 4573 O O . TRP B 1 303 ? -38.975 34.705 5.492 1.00 24.81 297 TRP B O 1
ATOM 4584 N N . ASN B 1 304 ? -38.426 36.046 7.216 1.00 31.65 298 ASN B N 1
ATOM 4585 C CA . ASN B 1 304 ? -38.155 37.242 6.383 1.00 32.78 298 ASN B CA 1
ATOM 4586 C C . ASN B 1 304 ? -36.666 37.207 6.105 1.00 34.29 298 ASN B C 1
ATOM 4587 O O . ASN B 1 304 ? -35.911 36.897 7.068 1.00 35.81 298 ASN B O 1
ATOM 4592 N N . LYS B 1 305 ? -36.234 37.598 4.896 1.00 39.64 299 LYS B N 1
ATOM 4593 C CA . LYS B 1 305 ? -34.795 37.555 4.507 1.00 44.48 299 LYS B CA 1
ATOM 4594 C C . LYS B 1 305 ? -33.926 38.384 5.490 1.00 46.38 299 LYS B C 1
ATOM 4595 O O . LYS B 1 305 ? -32.725 38.086 5.596 1.00 44.83 299 LYS B O 1
ATOM 4601 N N . SER B 1 306 ? -34.478 39.353 6.219 1.00 48.62 300 SER B N 1
ATOM 4602 C CA . SER B 1 306 ? -33.688 40.227 7.130 1.00 54.67 300 SER B CA 1
ATOM 4603 C C . SER B 1 306 ? -33.683 39.675 8.568 1.00 58.51 300 SER B C 1
ATOM 4604 O O . SER B 1 306 ? -32.697 39.957 9.281 1.00 66.42 300 SER B O 1
ATOM 4607 N N . SER B 1 307 ? -34.705 38.899 8.969 1.00 55.95 301 SER B N 1
ATOM 4608 C CA . SER B 1 307 ? -34.900 38.307 10.330 1.00 56.60 301 SER B CA 1
ATOM 4609 C C . SER B 1 307 ? -33.735 37.382 10.737 1.00 54.02 301 SER B C 1
ATOM 4610 O O . SER B 1 307 ? -33.296 36.578 9.892 1.00 55.95 301 SER B O 1
ATOM 4613 N N . CYS B 1 308 ? -33.326 37.415 12.013 1.00 52.73 302 CYS B N 1
ATOM 4614 C CA . CYS B 1 308 ? -32.332 36.487 12.639 1.00 57.44 302 CYS B CA 1
ATOM 4615 C C . CYS B 1 308 ? -33.038 35.488 13.580 1.00 49.74 302 CYS B C 1
ATOM 4616 O O . CYS B 1 308 ? -33.996 35.905 14.248 1.00 43.73 302 CYS B O 1
ATOM 4619 N N . SER B 1 309 ? -32.572 34.234 13.673 1.00 48.36 303 SER B N 1
ATOM 4620 C CA . SER B 1 309 ? -33.075 33.238 14.668 1.00 55.40 303 SER B CA 1
ATOM 4621 C C . SER B 1 309 ? -32.738 33.689 16.111 1.00 55.37 303 SER B C 1
ATOM 4622 O O . SER B 1 309 ? -33.486 33.296 17.042 1.00 48.50 303 SER B O 1
ATOM 4625 N N . SER B 1 310 ? -31.690 34.517 16.290 1.00 57.84 304 SER B N 1
ATOM 4626 C CA . SER B 1 310 ? -31.201 35.064 17.591 1.00 62.64 304 SER B CA 1
ATOM 4627 C C . SER B 1 310 ? -32.195 36.076 18.178 1.00 59.57 304 SER B C 1
ATOM 4628 O O . SER B 1 310 ? -32.045 36.408 19.385 1.00 58.39 304 SER B O 1
ATOM 4631 N N . ASP B 1 311 ? -33.142 36.558 17.360 1.00 52.06 305 ASP B N 1
ATOM 4632 C CA . ASP B 1 311 ? -34.163 37.559 17.760 1.00 55.62 305 ASP B CA 1
ATOM 4633 C C . ASP B 1 311 ? -35.451 36.839 18.200 1.00 48.86 305 ASP B C 1
ATOM 4634 O O . ASP B 1 311 ? -36.408 37.554 18.550 1.00 44.61 305 ASP B O 1
ATOM 4639 N N . SER B 1 312 ? -35.496 35.492 18.232 1.00 43.53 306 SER B N 1
ATOM 4640 C CA . SER B 1 312 ? -36.695 34.755 18.739 1.00 39.29 306 SER B CA 1
ATOM 4641 C C . SER B 1 312 ? -36.984 35.204 20.188 1.00 35.64 306 SER B C 1
ATOM 4642 O O . SER B 1 312 ? -38.173 35.153 20.619 1.00 34.42 306 SER B O 1
ATOM 4645 N N . LYS B 1 313 ? -35.952 35.645 20.923 1.00 33.15 307 LYS B N 1
ATOM 4646 C CA . LYS B 1 313 ? -36.102 36.093 22.339 1.00 34.36 307 LYS B CA 1
ATOM 4647 C C . LYS B 1 313 ? -36.943 37.374 22.415 1.00 35.35 307 LYS B C 1
ATOM 4648 O O . LYS B 1 313 ? -37.530 37.621 23.510 1.00 31.40 307 LYS B O 1
ATOM 4654 N N . ASP B 1 314 ? -37.016 38.148 21.319 1.00 34.81 308 ASP B N 1
ATOM 4655 C CA . ASP B 1 314 ? -37.670 39.488 21.288 1.00 41.65 308 ASP B CA 1
ATOM 4656 C C . ASP B 1 314 ? -39.165 39.381 20.928 1.00 42.09 308 ASP B C 1
ATOM 4657 O O . ASP B 1 314 ? -39.833 40.437 20.957 1.00 41.68 308 ASP B O 1
ATOM 4662 N N . LEU B 1 315 ? -39.690 38.184 20.616 1.00 45.78 309 LEU B N 1
ATOM 4663 C CA . LEU B 1 315 ? -41.102 37.984 20.157 1.00 48.44 309 LEU B CA 1
ATOM 4664 C C . LEU B 1 315 ? -42.021 37.655 21.345 1.00 46.68 309 LEU B C 1
ATOM 4665 O O . LEU B 1 315 ? -41.629 36.816 22.166 1.00 43.70 309 LEU B O 1
ATOM 4670 N N . GLU B 1 316 ? -43.187 38.309 21.441 1.00 46.95 310 GLU B N 1
ATOM 4671 C CA . GLU B 1 316 ? -44.299 37.936 22.371 1.00 49.14 310 GLU B CA 1
ATOM 4672 C C . GLU B 1 316 ? -45.573 37.849 21.518 1.00 44.82 310 GLU B C 1
ATOM 4673 O O . GLU B 1 316 ? -45.869 38.832 20.849 1.00 50.56 310 GLU B O 1
ATOM 4679 N N . TRP B 1 317 ? -46.246 36.696 21.479 1.00 38.84 311 TRP B N 1
ATOM 4680 C CA . TRP B 1 317 ? -47.429 36.442 20.597 1.00 43.28 311 TRP B CA 1
ATOM 4681 C C . TRP B 1 317 ? -48.693 37.118 21.150 1.00 43.99 311 TRP B C 1
ATOM 4682 O O . TRP B 1 317 ? -49.104 36.700 22.219 1.00 52.52 311 TRP B O 1
ATOM 4693 N N . GLY C 1 24 ? 13.403 32.123 -16.338 1.00 60.63 18 GLY C N 1
ATOM 4694 C CA . GLY C 1 24 ? 12.049 32.366 -16.961 1.00 58.64 18 GLY C CA 1
ATOM 4695 C C . GLY C 1 24 ? 11.680 33.844 -17.030 1.00 57.38 18 GLY C C 1
ATOM 4696 O O . GLY C 1 24 ? 12.412 34.605 -17.681 1.00 59.50 18 GLY C O 1
ATOM 4697 N N . GLN C 1 25 ? 10.565 34.265 -16.415 1.00 49.03 19 GLN C N 1
ATOM 4698 C CA . GLN C 1 25 ? 10.098 35.682 -16.509 1.00 40.50 19 GLN C CA 1
ATOM 4699 C C . GLN C 1 25 ? 11.003 36.566 -15.624 1.00 38.08 19 GLN C C 1
ATOM 4700 O O . GLN C 1 25 ? 11.631 36.026 -14.698 1.00 39.53 19 GLN C O 1
ATOM 4706 N N . VAL C 1 26 ? 11.074 37.874 -15.871 1.00 32.86 20 VAL C N 1
ATOM 4707 C CA . VAL C 1 26 ? 11.759 38.829 -14.942 1.00 31.97 20 VAL C CA 1
ATOM 4708 C C . VAL C 1 26 ? 10.685 39.500 -14.070 1.00 29.68 20 VAL C C 1
ATOM 4709 O O . VAL C 1 26 ? 9.777 40.170 -14.592 1.00 27.43 20 VAL C O 1
ATOM 4713 N N . PRO C 1 27 ? 10.752 39.369 -12.728 1.00 23.84 21 PRO C N 1
ATOM 4714 C CA . PRO C 1 27 ? 9.723 39.933 -11.851 1.00 22.56 21 PRO C CA 1
ATOM 4715 C C . PRO C 1 27 ? 9.956 41.424 -11.600 1.00 22.59 21 PRO C C 1
ATOM 4716 O O . PRO C 1 27 ? 10.441 41.818 -10.534 1.00 25.03 21 PRO C O 1
ATOM 4720 N N . VAL C 1 28 ? 9.581 42.246 -12.572 1.00 21.61 22 VAL C N 1
ATOM 4721 C CA . VAL C 1 28 ? 10.021 43.656 -12.642 1.00 21.71 22 VAL C CA 1
ATOM 4722 C C . VAL C 1 28 ? 9.269 44.504 -11.611 1.00 21.33 22 VAL C C 1
ATOM 4723 O O . VAL C 1 28 ? 9.831 45.465 -11.108 1.00 22.41 22 VAL C O 1
ATOM 4727 N N . SER C 1 29 ? 8.014 44.173 -11.306 1.00 21.46 23 SER C N 1
ATOM 4728 C CA . SER C 1 29 ? 7.169 44.989 -10.396 1.00 18.73 23 SER C CA 1
ATOM 4729 C C . SER C 1 29 ? 6.397 44.042 -9.479 1.00 18.86 23 SER C C 1
ATOM 4730 O O . SER C 1 29 ? 5.669 43.200 -10.020 1.00 20.46 23 SER C O 1
ATOM 4733 N N . VAL C 1 30 ? 6.666 44.094 -8.175 1.00 18.24 24 VAL C N 1
ATOM 4734 C CA . VAL C 1 30 ? 6.166 43.074 -7.217 1.00 17.29 24 VAL C CA 1
ATOM 4735 C C . VAL C 1 30 ? 5.344 43.729 -6.111 1.00 18.34 24 VAL C C 1
ATOM 4736 O O . VAL C 1 30 ? 5.743 44.789 -5.575 1.00 18.50 24 VAL C O 1
ATOM 4740 N N . ASN C 1 31 ? 4.245 43.081 -5.755 1.00 18.45 25 ASN C N 1
ATOM 4741 C CA . ASN C 1 31 ? 3.405 43.487 -4.614 1.00 17.00 25 ASN C CA 1
ATOM 4742 C C . ASN C 1 31 ? 3.730 42.603 -3.412 1.00 17.66 25 ASN C C 1
ATOM 4743 O O . ASN C 1 31 ? 3.613 41.378 -3.529 1.00 19.03 25 ASN C O 1
ATOM 4748 N N . TYR C 1 32 ? 4.228 43.197 -2.353 1.00 17.45 26 TYR C N 1
ATOM 4749 C CA . TYR C 1 32 ? 4.511 42.462 -1.103 1.00 17.46 26 TYR C CA 1
ATOM 4750 C C . TYR C 1 32 ? 3.409 42.760 -0.101 1.00 17.05 26 TYR C C 1
ATOM 4751 O O . TYR C 1 32 ? 3.458 43.843 0.522 1.00 18.30 26 TYR C O 1
ATOM 4760 N N . HIS C 1 33 ? 2.460 41.807 0.037 1.00 18.14 27 HIS C N 1
ATOM 4761 C CA . HIS C 1 33 ? 1.353 41.852 1.029 1.00 18.48 27 HIS C CA 1
ATOM 4762 C C . HIS C 1 33 ? 1.943 41.332 2.355 1.00 18.21 27 HIS C C 1
ATOM 4763 O O . HIS C 1 33 ? 1.800 40.128 2.690 1.00 19.22 27 HIS C O 1
ATOM 4770 N N . PHE C 1 34 ? 2.708 42.174 3.049 1.00 18.72 28 PHE C N 1
ATOM 4771 C CA . PHE C 1 34 ? 3.616 41.676 4.115 1.00 19.67 28 PHE C CA 1
ATOM 4772 C C . PHE C 1 34 ? 2.811 41.290 5.366 1.00 19.61 28 PHE C C 1
ATOM 4773 O O . PHE C 1 34 ? 3.353 40.563 6.227 1.00 19.69 28 PHE C O 1
ATOM 4781 N N . SER C 1 35 ? 1.570 41.771 5.483 1.00 20.10 29 SER C N 1
ATOM 4782 C CA A SER C 1 35 ? 0.667 41.380 6.592 0.50 20.88 29 SER C CA 1
ATOM 4783 C CA B SER C 1 35 ? 0.664 41.460 6.616 0.50 21.57 29 SER C CA 1
ATOM 4784 C C . SER C 1 35 ? -0.783 41.399 6.116 1.00 20.67 29 SER C C 1
ATOM 4785 O O . SER C 1 35 ? -1.092 42.119 5.161 1.00 19.87 29 SER C O 1
ATOM 4790 N N . ARG C 1 36 ? -1.622 40.581 6.746 1.00 21.35 30 ARG C N 1
ATOM 4791 C CA . ARG C 1 36 ? -3.064 40.509 6.387 1.00 21.68 30 ARG C CA 1
ATOM 4792 C C . ARG C 1 36 ? -3.923 41.266 7.394 1.00 21.60 30 ARG C C 1
ATOM 4793 O O . ARG C 1 36 ? -5.131 41.378 7.154 1.00 22.70 30 ARG C O 1
ATOM 4801 N N . LYS C 1 37 ? -3.354 41.823 8.465 1.00 23.82 31 LYS C N 1
ATOM 4802 C CA . LYS C 1 37 ? -4.135 42.590 9.476 1.00 24.68 31 LYS C CA 1
ATOM 4803 C C . LYS C 1 37 ? -4.672 43.875 8.859 1.00 21.34 31 LYS C C 1
ATOM 4804 O O . LYS C 1 37 ? -3.945 44.543 8.063 1.00 20.21 31 LYS C O 1
ATOM 4810 N N . CYS C 1 38 ? -5.914 44.223 9.183 1.00 20.87 32 CYS C N 1
ATOM 4811 C CA . CYS C 1 38 ? -6.517 45.489 8.749 1.00 22.52 32 CYS C CA 1
ATOM 4812 C C . CYS C 1 38 ? -7.501 46.079 9.765 1.00 23.52 32 CYS C C 1
ATOM 4813 O O . CYS C 1 38 ? -8.132 45.312 10.496 1.00 26.10 32 CYS C O 1
ATOM 4816 N N . ASN C 1 39 ? -7.638 47.399 9.749 1.00 27.57 33 ASN C N 1
ATOM 4817 C CA . ASN C 1 39 ? -8.495 48.153 10.695 1.00 32.90 33 ASN C CA 1
ATOM 4818 C C . ASN C 1 39 ? -9.855 48.458 10.072 1.00 31.60 33 ASN C C 1
ATOM 4819 O O . ASN C 1 39 ? -10.655 49.117 10.746 1.00 33.73 33 ASN C O 1
ATOM 4824 N N . LYS C 1 40 ? -10.138 48.008 8.849 1.00 26.93 34 LYS C N 1
ATOM 4825 C CA . LYS C 1 40 ? -11.419 48.340 8.168 1.00 27.03 34 LYS C CA 1
ATOM 4826 C C . LYS C 1 40 ? -12.161 47.048 7.827 1.00 24.02 34 LYS C C 1
ATOM 4827 O O . LYS C 1 40 ? -11.681 46.014 8.187 1.00 27.64 34 LYS C O 1
ATOM 4833 N N . GLU C 1 41 ? -13.316 47.149 7.163 1.00 26.09 35 GLU C N 1
ATOM 4834 C CA . GLU C 1 41 ? -14.302 46.042 7.005 1.00 26.97 35 GLU C CA 1
ATOM 4835 C C . GLU C 1 41 ? -14.852 45.995 5.580 1.00 27.24 35 GLU C C 1
ATOM 4836 O O . GLU C 1 41 ? -16.005 45.547 5.414 1.00 26.50 35 GLU C O 1
ATOM 4842 N N . CYS C 1 42 ? -14.072 46.399 4.573 1.00 23.92 36 CYS C N 1
ATOM 4843 C CA . CYS C 1 42 ? -14.590 46.556 3.203 1.00 23.64 36 CYS C CA 1
ATOM 4844 C C . CYS C 1 42 ? -15.275 45.243 2.814 1.00 23.26 36 CYS C C 1
ATOM 4845 O O . CYS C 1 42 ? -14.611 44.164 2.863 1.00 21.25 36 CYS C O 1
ATOM 4848 N N . LEU C 1 43 ? -16.548 45.322 2.387 1.00 23.02 37 LEU C N 1
ATOM 4849 C CA . LEU C 1 43 ? -17.373 44.114 2.089 1.00 23.62 37 LEU C CA 1
ATOM 4850 C C . LEU C 1 43 ? -16.752 43.297 0.948 1.00 22.64 37 LEU C C 1
ATOM 4851 O O . LEU C 1 43 ? -16.975 42.087 0.919 1.00 23.41 37 LEU C O 1
ATOM 4856 N N . PHE C 1 44 ? -15.980 43.895 0.055 1.00 19.96 38 PHE C N 1
ATOM 4857 C CA . PHE C 1 44 ? -15.458 43.156 -1.126 1.00 21.25 38 PHE C CA 1
ATOM 4858 C C . PHE C 1 44 ? -14.029 42.636 -0.921 1.00 20.12 38 PHE C C 1
ATOM 4859 O O . PHE C 1 44 ? -13.510 42.005 -1.856 1.00 20.50 38 PHE C O 1
ATOM 4867 N N . CYS C 1 45 ? -13.408 42.883 0.231 1.00 21.24 39 CYS C N 1
ATOM 4868 C CA . CYS C 1 45 ? -11.932 42.716 0.390 1.00 21.27 39 CYS C CA 1
ATOM 4869 C C . CYS C 1 45 ? -11.483 41.375 -0.182 1.00 19.84 39 CYS C C 1
ATOM 4870 O O . CYS C 1 45 ? -11.956 40.307 0.313 1.00 20.77 39 CYS C O 1
ATOM 4873 N N . PHE C 1 46 ? -10.550 41.378 -1.139 1.00 18.22 40 PHE C N 1
ATOM 4874 C CA . PHE C 1 46 ? -9.965 40.123 -1.700 1.00 16.74 40 PHE C CA 1
ATOM 4875 C C . PHE C 1 46 ? -8.614 39.706 -1.114 1.00 16.99 40 PHE C C 1
ATOM 4876 O O . PHE C 1 46 ? -7.948 38.804 -1.704 1.00 19.00 40 PHE C O 1
ATOM 4884 N N . HIS C 1 47 ? -8.194 40.301 -0.014 1.00 18.52 41 HIS C N 1
ATOM 4885 C CA . HIS C 1 47 ? -6.923 39.905 0.644 1.00 18.89 41 HIS C CA 1
ATOM 4886 C C . HIS C 1 47 ? -7.130 40.038 2.149 1.00 20.10 41 HIS C C 1
ATOM 4887 O O . HIS C 1 47 ? -6.738 41.067 2.735 1.00 22.05 41 HIS C O 1
ATOM 4894 N N . THR C 1 48 ? -7.813 39.049 2.706 1.00 18.82 42 THR C N 1
ATOM 4895 C CA . THR C 1 48 ? -8.497 39.129 4.021 1.00 19.81 42 THR C CA 1
ATOM 4896 C C . THR C 1 48 ? -7.563 38.728 5.174 1.00 20.81 42 THR C C 1
ATOM 4897 O O . THR C 1 48 ? -6.457 38.153 4.950 1.00 20.41 42 THR C O 1
ATOM 4901 N N . ALA C 1 49 ? -8.004 39.034 6.390 1.00 21.46 43 ALA C N 1
ATOM 4902 C CA . ALA C 1 49 ? -7.210 38.892 7.638 1.00 22.76 43 ALA C CA 1
ATOM 4903 C C . ALA C 1 49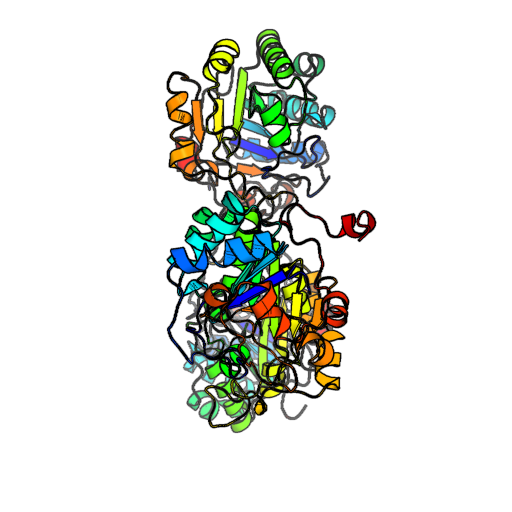 ? -7.250 37.438 8.117 1.00 23.99 43 ALA C C 1
ATOM 4904 O O . ALA C 1 49 ? -7.773 37.173 9.228 1.00 27.46 43 ALA C O 1
ATOM 4906 N N . THR C 1 50 ? -6.684 36.515 7.345 1.00 24.04 44 THR C N 1
ATOM 4907 C CA . THR C 1 50 ? -6.711 35.067 7.669 1.00 27.51 44 THR C CA 1
ATOM 4908 C C . THR C 1 50 ? -5.536 34.671 8.587 1.00 29.61 44 THR C C 1
ATOM 4909 O O . THR C 1 50 ? -5.569 33.569 9.145 1.00 27.70 44 THR C O 1
ATOM 4913 N N . THR C 1 51 ? -4.510 35.506 8.719 1.00 25.96 45 THR C N 1
ATOM 4914 C CA . THR C 1 51 ? -3.330 35.232 9.586 1.00 27.14 45 THR C CA 1
ATOM 4915 C C . THR C 1 51 ? -2.827 36.559 10.130 1.00 27.11 45 THR C C 1
ATOM 4916 O O . THR C 1 51 ? -3.141 37.590 9.531 1.00 29.41 45 THR C O 1
ATOM 4920 N N . SER C 1 52 ? -2.062 36.521 11.221 1.00 26.52 46 SER C N 1
ATOM 4921 C CA . SER C 1 52 ? -1.338 37.693 11.764 1.00 28.09 46 SER C CA 1
ATOM 4922 C C . SER C 1 52 ? 0.183 37.553 11.544 1.00 26.01 46 SER C C 1
ATOM 4923 O O . SER C 1 52 ? 0.905 38.420 12.019 1.00 28.64 46 SER C O 1
ATOM 4926 N N . HIS C 1 53 ? 0.662 36.531 10.831 1.00 23.78 47 HIS C N 1
ATOM 4927 C CA . HIS C 1 53 ? 2.102 36.327 10.560 1.00 22.70 47 HIS C CA 1
ATOM 4928 C C . HIS C 1 53 ? 2.679 37.494 9.762 1.00 24.41 47 HIS C C 1
ATOM 4929 O O . HIS C 1 53 ? 2.108 37.900 8.715 1.00 22.25 47 HIS C O 1
ATOM 4936 N N . VAL C 1 54 ? 3.834 37.964 10.203 1.00 21.60 48 VAL C N 1
ATOM 4937 C CA . VAL C 1 54 ? 4.650 38.965 9.469 1.00 21.73 48 VAL C CA 1
ATOM 4938 C C . VAL C 1 54 ? 6.103 38.501 9.592 1.00 22.81 48 VAL C C 1
ATOM 4939 O O . VAL C 1 54 ? 6.526 38.152 10.716 1.00 22.52 48 VAL C O 1
ATOM 4943 N N . GLU C 1 55 ? 6.842 38.524 8.497 1.00 23.66 49 GLU C N 1
ATOM 4944 C CA . GLU C 1 55 ? 8.267 38.136 8.496 1.00 24.20 49 GLU C CA 1
ATOM 4945 C C . GLU C 1 55 ? 9.010 39.052 9.472 1.00 26.99 49 GLU C C 1
ATOM 4946 O O . GLU C 1 55 ? 8.722 40.264 9.496 1.00 24.44 49 GLU C O 1
ATOM 4952 N N . LYS C 1 56 ? 10.010 38.501 10.161 1.00 26.69 50 LYS C N 1
ATOM 4953 C CA . LYS C 1 56 ? 11.042 39.334 10.838 1.00 33.61 50 LYS C CA 1
ATOM 4954 C C . LYS C 1 56 ? 11.709 40.249 9.817 1.00 29.15 50 LYS C C 1
ATOM 4955 O O . LYS C 1 56 ? 12.009 39.839 8.694 1.00 26.34 50 LYS C O 1
ATOM 4961 N N . PRO C 1 57 ? 12.024 41.500 10.178 1.00 29.43 51 PRO C N 1
ATOM 4962 C CA . PRO C 1 57 ? 12.641 42.421 9.225 1.00 32.14 51 PRO C CA 1
ATOM 4963 C C . PRO C 1 57 ? 13.892 41.838 8.539 1.00 28.74 51 PRO C C 1
ATOM 4964 O O . PRO C 1 57 ? 14.021 42.010 7.360 1.00 25.25 51 PRO C O 1
ATOM 4968 N N . GLU C 1 58 ? 14.794 41.175 9.271 1.00 29.52 52 GLU C N 1
ATOM 4969 C CA . GLU C 1 58 ? 16.009 40.560 8.673 1.00 28.40 52 GLU C CA 1
ATOM 4970 C C . GLU C 1 58 ? 15.588 39.593 7.554 1.00 27.86 52 GLU C C 1
ATOM 4971 O O . GLU C 1 58 ? 16.279 39.516 6.506 1.00 26.68 52 GLU C O 1
ATOM 4977 N N . ASN C 1 59 ? 14.507 38.853 7.730 1.00 27.38 53 ASN C N 1
ATOM 4978 C CA . ASN C 1 59 ? 14.095 37.830 6.735 1.00 25.81 53 ASN C CA 1
ATOM 4979 C C . ASN C 1 59 ? 13.414 38.525 5.549 1.00 23.52 53 ASN C C 1
ATOM 4980 O O . ASN C 1 59 ? 13.645 38.123 4.370 1.00 23.87 53 ASN C O 1
ATOM 4985 N N . ALA C 1 60 ? 12.565 39.502 5.808 1.00 22.33 54 ALA C N 1
ATOM 4986 C CA . ALA C 1 60 ? 11.973 40.304 4.723 1.00 22.62 54 ALA C CA 1
ATOM 4987 C C . ALA C 1 60 ? 13.113 40.924 3.894 1.00 23.41 54 ALA C C 1
ATOM 4988 O O . ALA C 1 60 ? 13.038 40.919 2.651 1.00 21.09 54 ALA C O 1
ATOM 4990 N N . LYS C 1 61 ? 14.157 41.440 4.549 1.00 23.14 55 LYS C N 1
ATOM 4991 C CA . LYS C 1 61 ? 15.311 42.032 3.826 1.00 25.30 55 LYS C CA 1
ATOM 4992 C C . LYS C 1 61 ? 15.982 40.965 2.944 1.00 22.67 55 LYS C C 1
ATOM 4993 O O . LYS C 1 61 ? 16.389 41.302 1.798 1.00 24.95 55 LYS C O 1
ATOM 4999 N N . ARG C 1 62 ? 16.136 39.742 3.436 1.00 24.54 56 ARG C N 1
ATOM 5000 C CA . ARG C 1 62 ? 16.735 38.630 2.664 1.00 23.22 56 ARG C CA 1
ATOM 5001 C C . ARG C 1 62 ? 15.908 38.463 1.386 1.00 22.59 56 ARG C C 1
ATOM 5002 O O . ARG C 1 62 ? 16.484 38.368 0.284 1.00 24.31 56 ARG C O 1
ATOM 5010 N N . GLY C 1 63 ? 14.580 38.434 1.510 1.00 20.96 57 GLY C N 1
ATOM 5011 C CA . GLY C 1 63 ? 13.705 38.196 0.359 1.00 21.53 57 GLY C CA 1
ATOM 5012 C C . GLY C 1 63 ? 13.776 39.322 -0.667 1.00 21.50 57 GLY C C 1
ATOM 5013 O O . GLY C 1 63 ? 13.830 39.016 -1.876 1.00 22.68 57 GLY C O 1
ATOM 5014 N N . LEU C 1 64 ? 13.690 40.572 -0.213 1.00 20.85 58 LEU C N 1
ATOM 5015 C CA . LEU C 1 64 ? 13.710 41.749 -1.094 1.00 21.35 58 LEU C CA 1
ATOM 5016 C C . LEU C 1 64 ? 15.066 41.778 -1.819 1.00 22.14 58 LEU C C 1
ATOM 5017 O O . LEU C 1 64 ? 15.091 42.075 -3.004 1.00 23.77 58 LEU C O 1
ATOM 5022 N N . THR C 1 65 ? 16.146 41.362 -1.156 1.00 23.66 59 THR C N 1
ATOM 5023 C CA . THR C 1 65 ? 17.475 41.263 -1.793 1.00 26.52 59 THR C CA 1
ATOM 5024 C C . THR C 1 65 ? 17.408 40.247 -2.937 1.00 23.17 59 THR C C 1
ATOM 5025 O O . THR C 1 65 ? 17.917 40.567 -4.009 1.00 22.67 59 THR C O 1
ATOM 5029 N N . LEU C 1 66 ? 16.808 39.076 -2.717 1.00 22.37 60 LEU C N 1
ATOM 5030 C CA . LEU C 1 66 ? 16.713 38.045 -3.792 1.00 21.65 60 LEU C CA 1
ATOM 5031 C C . LEU C 1 66 ? 15.935 38.621 -4.993 1.00 23.72 60 LEU C C 1
ATOM 5032 O O . LEU C 1 66 ? 16.297 38.356 -6.125 1.00 22.46 60 LEU C O 1
ATOM 5037 N N . LEU C 1 67 ? 14.880 39.400 -4.743 1.00 22.75 61 LEU C N 1
ATOM 5038 C CA . LEU C 1 67 ? 14.034 39.959 -5.807 1.00 23.33 61 LEU C CA 1
ATOM 5039 C C . LEU C 1 67 ? 14.835 41.002 -6.597 1.00 23.52 61 LEU C C 1
ATOM 5040 O O . LEU C 1 67 ? 14.742 40.981 -7.838 1.00 23.21 61 LEU C O 1
ATOM 5045 N N . LYS C 1 68 ? 15.560 41.892 -5.918 1.00 22.21 62 LYS C N 1
ATOM 5046 C CA . LYS C 1 68 ? 16.435 42.865 -6.582 1.00 23.49 62 LYS C CA 1
ATOM 5047 C C . LYS C 1 68 ? 17.402 42.104 -7.517 1.00 23.62 62 LYS C C 1
ATOM 5048 O O . LYS C 1 68 ? 17.537 42.521 -8.675 1.00 24.71 62 LYS C O 1
ATOM 5054 N N . GLN C 1 69 ? 18.067 41.054 -7.025 1.00 24.82 63 GLN C N 1
ATOM 5055 C CA . GLN C 1 69 ? 19.038 40.222 -7.806 1.00 28.20 63 GLN C CA 1
ATOM 505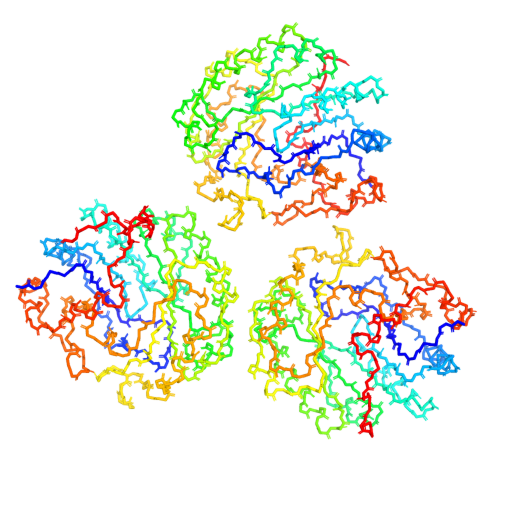6 C C . GLN C 1 69 ? 18.323 39.664 -9.044 1.00 30.41 63 GLN C C 1
ATOM 5057 O O . GLN C 1 69 ? 18.967 39.589 -10.114 1.00 29.45 63 GLN C O 1
ATOM 5063 N N . ALA C 1 70 ? 17.038 39.280 -8.921 1.00 24.97 64 ALA C N 1
ATOM 5064 C CA . ALA C 1 70 ? 16.242 38.656 -9.995 1.00 25.03 64 ALA C CA 1
ATOM 5065 C C . ALA C 1 70 ? 15.723 39.682 -11.001 1.00 23.85 64 ALA C C 1
ATOM 5066 O O . ALA C 1 70 ? 15.210 39.236 -12.057 1.00 28.19 64 ALA C O 1
ATOM 5068 N N . GLY C 1 71 ? 15.889 40.981 -10.749 1.00 24.42 65 GLY C N 1
ATOM 5069 C CA . GLY C 1 71 ? 15.566 42.029 -11.740 1.00 24.79 65 GLY C CA 1
ATOM 5070 C C . GLY C 1 71 ? 14.398 42.920 -11.332 1.00 23.74 65 GLY C C 1
ATOM 5071 O O . GLY C 1 71 ? 13.911 43.707 -12.170 1.00 23.55 65 GLY C O 1
ATOM 5072 N N . MET C 1 72 ? 13.951 42.849 -10.082 1.00 24.10 66 MET C N 1
ATOM 5073 C CA . MET C 1 72 ? 12.862 43.734 -9.610 1.00 20.51 66 MET C CA 1
ATOM 5074 C C . MET C 1 72 ? 13.326 45.174 -9.710 1.00 21.26 66 MET C C 1
ATOM 5075 O O . MET C 1 72 ? 14.470 45.482 -9.256 1.00 20.66 66 MET C O 1
ATOM 5080 N N . LYS C 1 73 ? 12.454 46.027 -10.243 1.00 20.49 67 LYS C N 1
ATOM 5081 C CA . LYS C 1 73 ? 12.671 47.482 -10.313 1.00 21.14 67 LYS C CA 1
ATOM 5082 C C . LYS C 1 73 ? 11.702 48.238 -9.414 1.00 21.50 67 LYS C C 1
ATOM 5083 O O . LYS C 1 73 ? 12.077 49.296 -8.940 1.00 19.25 67 LYS C O 1
ATOM 5089 N N . LYS C 1 74 ? 10.467 47.753 -9.242 1.00 18.19 68 LYS C N 1
ATOM 5090 C CA . LYS C 1 74 ? 9.466 48.416 -8.400 1.00 17.70 68 LYS C CA 1
ATOM 5091 C C . LYS C 1 74 ? 8.928 47.425 -7.365 1.00 17.65 68 LYS C C 1
ATOM 5092 O O . LYS C 1 74 ? 8.658 46.262 -7.740 1.00 18.58 68 LYS C O 1
ATOM 5098 N N . ILE C 1 75 ? 8.774 47.897 -6.136 1.00 18.39 69 ILE C N 1
ATOM 5099 C CA . ILE C 1 75 ? 8.126 47.155 -5.011 1.00 18.53 69 ILE C CA 1
ATOM 5100 C C . ILE C 1 75 ? 6.944 47.994 -4.536 1.00 19.33 69 ILE C C 1
ATOM 5101 O O . ILE C 1 75 ? 7.115 49.211 -4.314 1.00 18.96 69 ILE C O 1
ATOM 5106 N N . ASN C 1 76 ? 5.781 47.362 -4.373 1.00 16.80 70 ASN C N 1
ATOM 5107 C CA . ASN C 1 76 ? 4.587 47.965 -3.772 1.00 17.42 70 ASN C CA 1
ATOM 5108 C C . ASN C 1 76 ? 4.330 47.242 -2.449 1.00 17.90 70 ASN C C 1
ATOM 5109 O O . ASN C 1 76 ? 4.176 45.994 -2.463 1.00 18.60 70 ASN C O 1
ATOM 5114 N N . PHE C 1 77 ? 4.307 47.987 -1.338 1.00 18.58 71 PHE C N 1
ATOM 5115 C CA . PHE C 1 77 ? 3.922 47.459 -0.013 1.00 17.97 71 PHE C CA 1
ATOM 5116 C C . PHE C 1 77 ? 2.414 47.542 0.101 1.00 19.29 71 PHE C C 1
ATOM 5117 O O . PHE C 1 77 ? 1.855 48.627 0.021 1.00 20.05 71 PHE C O 1
ATOM 5125 N N . ALA C 1 78 ? 1.797 46.400 0.352 1.00 19.92 72 ALA C N 1
ATOM 5126 C CA . ALA C 1 78 ? 0.345 46.220 0.406 1.00 20.91 72 ALA C CA 1
ATOM 5127 C C . ALA C 1 78 ? 0.009 45.307 1.586 1.00 20.53 72 ALA C C 1
ATOM 5128 O O . ALA C 1 78 ? 0.866 45.061 2.402 1.00 20.98 72 ALA C O 1
ATOM 5130 N N . GLY C 1 79 ? -1.223 44.820 1.646 1.00 20.33 73 GLY C N 1
ATOM 5131 C CA . GLY C 1 79 ? -1.692 43.923 2.695 1.00 19.22 73 GLY C CA 1
ATOM 5132 C C . GLY C 1 79 ? -3.145 43.559 2.425 1.00 18.02 73 GLY C C 1
ATOM 5133 O O . GLY C 1 79 ? -3.489 43.303 1.275 1.00 18.12 73 GLY C O 1
ATOM 5134 N N . GLY C 1 80 ? -3.980 43.608 3.468 1.00 19.65 74 GLY C N 1
ATOM 5135 C CA . GLY C 1 80 ? -3.697 44.205 4.758 1.00 18.69 74 GLY C CA 1
ATOM 5136 C C . GLY C 1 80 ? -3.489 45.699 4.687 1.00 18.59 74 GLY C C 1
ATOM 5137 O O . GLY C 1 80 ? -3.450 46.253 3.581 1.00 20.23 74 GLY C O 1
ATOM 5138 N N . GLU C 1 81 ? -3.411 46.352 5.854 1.00 20.07 75 GLU C N 1
ATOM 5139 C CA . GLU C 1 81 ? -3.147 47.799 5.936 1.00 18.89 75 GLU C CA 1
ATOM 5140 C C . GLU C 1 81 ? -1.696 47.988 6.362 1.00 19.91 75 GLU C C 1
ATOM 5141 O O . GLU C 1 81 ? -1.342 47.695 7.524 1.00 19.18 75 GLU C O 1
ATOM 5147 N N . PRO C 1 82 ? -0.835 48.465 5.439 1.00 20.34 76 PRO C N 1
ATOM 5148 C CA . PRO C 1 82 ? 0.589 48.606 5.725 1.00 20.70 76 PRO C CA 1
ATOM 5149 C C . PRO C 1 82 ? 0.889 49.523 6.918 1.00 20.42 76 PRO C C 1
ATOM 5150 O O . PRO C 1 82 ? 1.828 49.269 7.648 1.00 22.05 76 PRO C O 1
ATOM 5154 N N . PHE C 1 83 ? 0.089 50.564 7.114 1.00 21.79 77 PHE C N 1
ATOM 5155 C CA . PHE C 1 83 ? 0.363 51.574 8.162 1.00 21.63 77 PHE C CA 1
ATOM 5156 C C . PHE C 1 83 ? -0.046 51.069 9.548 1.00 23.82 77 PHE C C 1
ATOM 5157 O O . PHE C 1 83 ? 0.167 51.845 10.527 1.00 24.16 77 PHE C O 1
ATOM 5165 N N . LEU C 1 84 ? -0.531 49.822 9.693 1.00 21.59 78 LEU C N 1
ATOM 5166 C CA . LEU C 1 84 ? -0.554 49.145 11.013 1.00 22.45 78 LEU C CA 1
ATOM 5167 C C . LEU C 1 84 ? 0.868 48.806 11.485 1.00 23.01 78 LEU C C 1
ATOM 5168 O O . LEU C 1 84 ? 1.026 48.465 12.673 1.00 21.12 78 LEU C O 1
ATOM 5173 N N . TYR C 1 85 ? 1.863 48.868 10.596 1.00 21.50 79 TYR C N 1
ATOM 5174 C CA . TYR C 1 85 ? 3.254 48.435 10.897 1.00 21.31 79 TYR C CA 1
ATOM 5175 C C . TYR C 1 85 ? 4.256 49.476 10.432 1.00 21.38 79 TYR C C 1
ATOM 5176 O O . TYR C 1 85 ? 5.101 49.161 9.592 1.00 19.90 79 TYR C O 1
ATOM 5185 N N . PRO C 1 86 ? 4.220 50.715 10.958 1.00 20.66 80 PRO C N 1
ATOM 5186 C CA . PRO C 1 86 ? 5.114 51.767 10.476 1.00 22.39 80 PRO C CA 1
ATOM 5187 C C . PRO C 1 86 ? 6.603 51.554 10.780 1.00 22.93 80 PRO C C 1
ATOM 5188 O O . PRO C 1 86 ? 7.408 52.071 10.022 1.00 22.52 80 PRO C O 1
ATOM 5192 N N . LYS C 1 87 ? 6.954 50.769 11.805 1.00 22.27 81 LYS C N 1
ATOM 5193 C CA . LYS C 1 87 ? 8.390 50.463 12.062 1.00 22.78 81 LYS C CA 1
ATOM 5194 C C . LYS C 1 87 ? 8.873 49.491 10.966 1.00 22.87 81 LYS C C 1
ATOM 5195 O O . LYS C 1 87 ? 9.897 49.763 10.327 1.00 22.40 81 LYS C O 1
ATOM 5201 N N . PHE C 1 88 ? 8.154 48.398 10.729 1.00 21.04 82 PHE C N 1
ATOM 5202 C CA . PHE C 1 88 ? 8.523 47.413 9.675 1.00 22.09 82 PHE C CA 1
ATOM 5203 C C . PHE C 1 88 ? 8.541 48.148 8.337 1.00 20.18 82 PHE C C 1
ATOM 5204 O O . PHE C 1 88 ? 9.494 47.983 7.523 1.00 20.09 82 PHE C O 1
ATOM 5212 N N . LEU C 1 89 ? 7.482 48.917 8.071 1.00 21.25 83 LEU C N 1
ATOM 5213 C CA . LEU C 1 89 ? 7.279 49.574 6.749 1.00 22.54 83 LEU C CA 1
ATOM 5214 C C . LEU C 1 89 ? 8.395 50.592 6.486 1.00 23.37 83 LEU C C 1
ATOM 5215 O O . LEU C 1 89 ? 9.052 50.508 5.410 1.00 23.13 83 LEU C O 1
ATOM 5220 N N . GLY C 1 90 ? 8.672 51.438 7.464 1.00 22.40 84 GLY C N 1
ATOM 5221 C CA . GLY C 1 90 ? 9.786 52.400 7.408 1.00 22.81 84 GLY C CA 1
ATOM 5222 C C . GLY C 1 90 ? 11.111 51.739 7.145 1.00 24.41 84 GLY C C 1
ATOM 5223 O O . GLY C 1 90 ? 11.839 52.246 6.284 1.00 23.61 84 GLY C O 1
ATOM 5224 N N . GLU C 1 91 ? 11.416 50.637 7.834 1.00 25.55 85 GLU C N 1
ATOM 5225 C CA . GLU C 1 91 ? 12.697 49.900 7.662 1.00 26.81 85 GLU C CA 1
ATOM 5226 C C . GLU C 1 91 ? 12.789 49.332 6.241 1.00 26.13 85 GLU C C 1
ATOM 5227 O O . GLU C 1 91 ? 13.849 49.451 5.636 1.00 23.67 85 GLU C O 1
ATOM 5233 N N . MET C 1 92 ? 11.732 48.699 5.724 1.00 22.45 86 MET C N 1
ATOM 5234 C CA . MET C 1 92 ? 11.766 48.066 4.379 1.00 23.04 86 MET C CA 1
ATOM 5235 C C . MET C 1 92 ? 11.861 49.143 3.273 1.00 23.06 86 MET C C 1
ATOM 5236 O O . MET C 1 92 ? 12.566 48.931 2.322 1.00 22.90 86 MET C O 1
ATOM 5241 N N . ILE C 1 93 ? 11.189 50.280 3.410 1.00 22.35 87 ILE C N 1
ATOM 5242 C CA . ILE C 1 93 ? 11.215 51.395 2.430 1.00 24.14 87 ILE C CA 1
ATOM 5243 C C . ILE C 1 93 ? 12.637 51.971 2.383 1.00 26.39 87 ILE C C 1
ATOM 5244 O O . ILE C 1 93 ? 13.202 52.075 1.273 1.00 23.12 87 ILE C O 1
ATOM 5249 N N . ASP C 1 94 ? 13.221 52.266 3.545 1.00 25.13 88 ASP C N 1
ATOM 5250 C CA . ASP C 1 94 ? 14.606 52.800 3.576 1.00 26.64 88 ASP C CA 1
ATOM 5251 C C . ASP C 1 94 ? 15.571 51.755 2.986 1.00 25.06 88 ASP C C 1
ATOM 5252 O O . ASP C 1 94 ? 16.437 52.152 2.188 1.00 25.23 88 ASP C O 1
ATOM 5257 N N . PHE C 1 95 ? 15.472 50.475 3.352 1.00 22.47 89 PHE C N 1
ATOM 5258 C CA . PHE C 1 95 ? 16.344 49.409 2.790 1.00 23.58 89 PHE C CA 1
ATOM 5259 C C . PHE C 1 95 ? 16.226 49.365 1.252 1.00 24.48 89 PHE C C 1
ATOM 5260 O O . PHE C 1 95 ? 17.247 49.291 0.555 1.00 23.51 89 PHE C O 1
ATOM 5268 N N . CYS C 1 96 ? 14.986 49.388 0.727 1.00 23.17 90 CYS C N 1
ATOM 5269 C CA . CYS C 1 96 ? 14.687 49.202 -0.701 1.00 23.07 90 CYS C CA 1
ATOM 5270 C C . CYS C 1 96 ? 15.276 50.348 -1.505 1.00 23.31 90 CYS C C 1
ATOM 5271 O O . CYS C 1 96 ? 15.876 50.076 -2.555 1.00 24.17 90 CYS C O 1
ATOM 5274 N N . LYS C 1 97 ? 15.116 51.566 -1.021 1.00 25.15 91 LYS C N 1
ATOM 5275 C CA . LYS C 1 97 ? 15.614 52.736 -1.764 1.00 26.86 91 LYS C CA 1
ATOM 5276 C C . LYS C 1 97 ? 17.122 52.883 -1.542 1.00 27.80 91 LYS C C 1
ATOM 5277 O O . LYS C 1 97 ? 17.806 53.066 -2.539 1.00 31.88 91 LYS C O 1
ATOM 5283 N N . GLU C 1 98 ? 17.617 52.802 -0.305 1.00 32.55 92 GLU C N 1
ATOM 5284 C CA . GLU C 1 98 ? 19.018 53.176 0.035 1.00 34.58 92 GLU C CA 1
ATOM 5285 C C . GLU C 1 98 ? 19.973 52.012 -0.223 1.00 36.21 92 GLU C C 1
ATOM 5286 O O . GLU C 1 98 ? 21.026 52.288 -0.778 1.00 36.89 92 GLU C O 1
ATOM 5292 N N . THR C 1 99 ? 19.661 50.770 0.171 1.00 31.90 93 THR C N 1
ATOM 5293 C CA . THR C 1 99 ? 20.590 49.633 0.001 1.00 28.89 93 THR C CA 1
ATOM 5294 C C . THR C 1 99 ? 20.330 48.968 -1.347 1.00 29.13 93 THR C C 1
ATOM 5295 O O . THR C 1 99 ? 21.276 48.735 -2.082 1.00 28.97 93 THR C O 1
ATOM 5299 N N . LEU C 1 100 ? 19.086 48.627 -1.661 1.00 26.07 94 LEU C N 1
ATOM 5300 C CA . LEU C 1 100 ? 18.800 47.926 -2.935 1.00 25.70 94 LEU C CA 1
ATOM 5301 C C . LEU C 1 100 ? 18.784 48.907 -4.121 1.00 25.86 94 LEU C C 1
ATOM 5302 O O . LEU C 1 100 ? 18.883 48.411 -5.226 1.00 28.40 94 LEU C O 1
ATOM 5307 N N . GLN C 1 101 ? 18.626 50.219 -3.906 1.00 26.51 95 GLN C N 1
ATOM 5308 C CA . GLN C 1 101 ? 18.569 51.224 -5.001 1.00 29.05 95 GLN C CA 1
ATOM 5309 C C . GLN C 1 101 ? 17.487 50.820 -6.018 1.00 30.11 95 GLN C C 1
ATOM 5310 O O . GLN C 1 101 ? 17.734 50.876 -7.215 1.00 27.44 95 GLN C O 1
ATOM 5316 N N . LEU C 1 102 ? 16.297 50.435 -5.558 1.00 26.32 96 LEU C N 1
ATOM 5317 C CA . LEU C 1 102 ? 15.184 50.122 -6.468 1.00 26.84 96 LEU C CA 1
ATOM 5318 C C . LEU C 1 102 ? 14.760 51.404 -7.175 1.00 26.54 96 LEU C C 1
ATOM 5319 O O . LEU C 1 102 ? 14.840 52.496 -6.552 1.00 26.12 96 LEU C O 1
ATOM 5324 N N . GLU C 1 103 ? 14.224 51.248 -8.390 1.00 24.31 97 GLU C N 1
ATOM 5325 C CA . GLU C 1 103 ? 13.750 52.393 -9.193 1.00 26.09 97 GLU C CA 1
ATOM 5326 C C . GLU C 1 103 ? 12.503 53.013 -8.575 1.00 25.33 97 GLU C C 1
ATOM 5327 O O . GLU C 1 103 ? 12.325 54.239 -8.692 1.00 24.73 97 GLU C O 1
ATOM 5333 N N . SER C 1 104 ? 11.606 52.199 -7.997 1.00 22.74 98 SER C N 1
ATOM 5334 C CA . SER C 1 104 ? 10.314 52.713 -7.495 1.00 20.35 98 SER C CA 1
ATOM 5335 C C . SER C 1 104 ? 9.954 51.965 -6.210 1.00 20.96 98 SER C C 1
ATOM 5336 O O . SER C 1 104 ? 9.962 50.727 -6.214 1.00 20.32 98 SER C O 1
ATOM 5339 N N . VAL C 1 105 ? 9.639 52.720 -5.176 1.00 20.26 99 VAL C N 1
ATOM 5340 C CA . VAL C 1 105 ? 9.086 52.214 -3.893 1.00 20.13 99 VAL C CA 1
ATOM 5341 C C . VAL C 1 105 ? 7.729 52.868 -3.735 1.00 22.30 99 VAL C C 1
ATOM 5342 O O . VAL C 1 105 ? 7.673 54.106 -3.732 1.00 22.28 99 VAL C O 1
ATOM 5346 N N . SER C 1 106 ? 6.690 52.035 -3.700 1.00 21.70 100 SER C N 1
ATOM 5347 C CA . SER C 1 106 ? 5.280 52.449 -3.599 1.00 21.45 100 SER C CA 1
ATOM 5348 C C . SER C 1 106 ? 4.628 51.742 -2.405 1.00 21.32 100 SER C C 1
ATOM 5349 O O . SER C 1 106 ? 5.165 50.709 -1.932 1.00 20.81 100 SER C O 1
ATOM 5352 N N . ILE C 1 107 ? 3.604 52.399 -1.864 1.00 21.35 101 ILE C N 1
ATOM 5353 C CA . ILE C 1 107 ? 2.717 51.871 -0.798 1.00 20.93 101 ILE C CA 1
ATOM 5354 C C . ILE C 1 107 ? 1.271 52.093 -1.206 1.00 20.34 101 ILE C C 1
ATOM 5355 O O . ILE C 1 107 ? 0.974 53.148 -1.808 1.00 22.99 101 ILE C O 1
ATOM 5360 N N . VAL C 1 108 ? 0.406 51.125 -0.938 1.00 19.93 102 VAL C N 1
ATOM 5361 C CA . VAL C 1 108 ? -1.053 51.343 -1.105 1.00 19.81 102 VAL C CA 1
ATOM 5362 C C . VAL C 1 108 ? -1.691 51.271 0.292 1.00 18.40 102 VAL C C 1
ATOM 5363 O O . VAL C 1 108 ? -1.413 50.308 1.050 1.00 20.42 102 VAL C O 1
ATOM 5367 N N . THR C 1 109 ? -2.523 52.247 0.648 1.00 18.35 103 THR C N 1
ATOM 5368 C CA . THR C 1 109 ? -3.069 52.384 2.030 1.00 20.55 103 THR C CA 1
ATOM 5369 C C . THR C 1 109 ? -4.529 52.802 1.999 1.00 19.43 103 THR C C 1
ATOM 5370 O O . THR C 1 109 ? -4.925 53.461 1.023 1.00 20.83 103 THR C O 1
ATOM 5374 N N . ASN C 1 110 ? -5.284 52.424 3.033 1.00 21.53 104 ASN C N 1
ATOM 5375 C CA . ASN C 1 110 ? -6.672 52.950 3.211 1.00 21.47 104 ASN C CA 1
ATOM 5376 C C . ASN C 1 110 ? -6.598 54.391 3.727 1.00 22.65 104 ASN C C 1
ATOM 5377 O O . ASN C 1 110 ? -7.625 55.035 3.739 1.00 25.46 104 ASN C O 1
ATOM 5382 N N . GLY C 1 111 ? -5.403 54.853 4.109 1.00 24.66 105 GLY C N 1
ATOM 5383 C CA . GLY C 1 111 ? -5.103 56.265 4.420 1.00 25.23 105 GLY C CA 1
ATOM 5384 C C . GLY C 1 111 ? -5.435 56.666 5.864 1.00 25.13 105 GLY C C 1
ATOM 5385 O O . GLY C 1 111 ? -4.919 57.751 6.321 1.00 25.47 105 GLY C O 1
ATOM 5386 N N . SER C 1 112 ? -6.187 55.843 6.605 1.00 25.88 106 SER C N 1
ATOM 5387 C CA . SER C 1 112 ? -6.734 56.203 7.945 1.00 27.86 106 SER C CA 1
ATOM 5388 C C . SER C 1 112 ? -5.601 56.414 8.974 1.00 28.16 106 SER C C 1
ATOM 5389 O O . SER C 1 112 ? -5.789 57.233 9.864 1.00 27.59 106 SER C O 1
ATOM 5392 N N . LEU C 1 113 ? -4.448 55.753 8.847 1.00 24.57 107 LEU C N 1
ATOM 5393 C CA . LEU C 1 113 ? -3.386 55.752 9.887 1.00 26.03 107 LEU C CA 1
ATOM 5394 C C . LEU C 1 113 ? -2.146 56.497 9.414 1.00 26.42 107 LEU C C 1
ATOM 5395 O O . LEU C 1 113 ? -1.179 56.491 10.146 1.00 33.90 107 LEU C O 1
ATOM 5400 N N . VAL C 1 114 ? -2.150 57.064 8.215 1.00 26.38 108 VAL C N 1
ATOM 5401 C CA . VAL C 1 114 ? -0.999 57.819 7.644 1.00 29.66 108 VAL C CA 1
ATOM 5402 C C . VAL C 1 114 ? -0.861 59.123 8.449 1.00 29.76 108 VAL C C 1
ATOM 5403 O O . VAL C 1 114 ? -1.849 59.836 8.519 1.00 28.75 108 VAL C O 1
ATOM 5407 N N . LYS C 1 115 ? 0.326 59.415 8.973 1.00 31.91 109 LYS C N 1
ATOM 5408 C CA . LYS C 1 115 ? 0.639 60.676 9.702 1.00 37.63 109 LYS C CA 1
ATOM 5409 C C . LYS C 1 115 ? 1.746 61.414 8.950 1.00 32.99 109 LYS C C 1
ATOM 5410 O O . LYS C 1 115 ? 2.613 60.729 8.330 1.00 29.85 109 LYS C O 1
ATOM 5416 N N . GLU C 1 116 ? 1.688 62.743 8.962 1.00 31.22 110 GLU C N 1
ATOM 5417 C CA . GLU C 1 116 ? 2.699 63.597 8.310 1.00 30.57 110 GLU C CA 1
ATOM 5418 C C . GLU C 1 116 ? 4.104 63.177 8.753 1.00 28.09 110 GLU C C 1
ATOM 5419 O O . GLU C 1 116 ? 4.986 63.183 7.894 1.00 29.56 110 GLU C O 1
ATOM 5425 N N . GLN C 1 117 ? 4.318 62.807 10.022 1.00 28.16 111 GLN C N 1
ATOM 5426 C CA . GLN C 1 117 ? 5.687 62.532 10.548 1.00 31.74 111 GLN C CA 1
ATOM 5427 C C . GLN C 1 117 ? 6.304 61.360 9.764 1.00 29.75 111 GLN C C 1
ATOM 5428 O O . GLN C 1 117 ? 7.532 61.348 9.550 1.00 28.94 111 GLN C O 1
ATOM 5434 N N . PHE C 1 118 ? 5.507 60.383 9.330 1.00 26.89 112 PHE C N 1
ATOM 5435 C CA . PHE C 1 118 ? 6.050 59.205 8.597 1.00 26.17 112 PHE C CA 1
ATOM 5436 C C . PHE C 1 118 ? 6.565 59.658 7.228 1.00 27.41 112 PHE C C 1
ATOM 5437 O O . PHE C 1 118 ? 7.642 59.232 6.801 1.00 26.59 112 PHE C O 1
ATOM 5445 N N . LEU C 1 119 ? 5.807 60.522 6.550 1.00 29.54 113 LEU C N 1
ATOM 5446 C CA . LEU C 1 119 ? 6.166 60.981 5.192 1.00 31.42 113 LEU C CA 1
ATOM 5447 C C . LEU C 1 119 ? 7.342 61.945 5.317 1.00 33.63 113 LEU C C 1
ATOM 5448 O O . LEU C 1 119 ? 8.207 61.917 4.451 1.00 31.54 113 LEU C O 1
ATOM 5453 N N . GLN C 1 120 ? 7.409 62.712 6.404 1.00 34.67 114 GLN C N 1
ATOM 5454 C CA . GLN C 1 120 ? 8.566 63.599 6.662 1.00 34.79 114 GLN C CA 1
ATOM 5455 C C . GLN C 1 120 ? 9.828 62.763 6.877 1.00 32.61 114 GLN C C 1
ATOM 5456 O O . GLN C 1 120 ? 10.880 63.154 6.356 1.00 32.37 114 GLN C O 1
ATOM 5462 N N A LYS C 1 121 ? 9.722 61.665 7.631 0.44 29.01 115 LYS C N 1
ATOM 5463 N N B LYS C 1 121 ? 9.753 61.667 7.646 0.56 29.50 115 LYS C N 1
ATOM 5464 C CA A LYS C 1 121 ? 10.877 60.816 8.019 0.44 29.04 115 LYS C CA 1
ATOM 5465 C CA B LYS C 1 121 ? 10.948 60.844 7.988 0.56 30.45 115 LYS C CA 1
ATOM 5466 C C A LYS C 1 121 ? 11.345 59.972 6.830 0.44 28.63 115 LYS C C 1
ATOM 5467 C C B LYS C 1 121 ? 11.366 60.005 6.778 0.56 29.59 115 LYS C C 1
ATOM 5468 O O A LYS C 1 121 ? 12.575 59.817 6.673 0.44 27.24 115 LYS C O 1
ATOM 5469 O O B LYS C 1 121 ? 12.589 59.885 6.551 0.56 28.00 115 LYS C O 1
ATOM 5480 N N . HIS C 1 122 ? 10.406 59.398 6.064 1.00 26.54 116 HIS C N 1
ATOM 5481 C CA . HIS C 1 122 ? 10.719 58.403 4.998 1.00 26.28 116 HIS C CA 1
ATOM 5482 C C . HIS C 1 122 ? 10.455 58.955 3.591 1.00 26.16 116 HIS C C 1
ATOM 5483 O O . HIS C 1 122 ? 10.774 58.224 2.614 1.00 25.82 116 HIS C O 1
ATOM 5490 N N . GLY C 1 123 ? 9.943 60.182 3.446 1.00 26.47 117 GLY C N 1
ATOM 5491 C CA . GLY C 1 123 ? 9.506 60.710 2.134 1.00 25.18 117 GLY C CA 1
ATOM 5492 C C . GLY C 1 123 ? 10.588 60.585 1.065 1.00 24.33 117 GLY C C 1
ATOM 5493 O O . GLY C 1 123 ? 10.282 60.251 -0.070 1.00 25.89 117 GLY C O 1
ATOM 5494 N N . ARG C 1 124 ? 11.837 60.867 1.395 1.00 28.97 118 ARG C N 1
ATOM 5495 C CA . ARG C 1 124 ? 12.911 60.872 0.379 1.00 30.67 118 ARG C CA 1
ATOM 5496 C C . ARG C 1 124 ? 12.985 59.480 -0.272 1.00 30.49 118 ARG C C 1
ATOM 5497 O O . ARG C 1 124 ? 13.496 59.385 -1.420 1.00 30.14 118 ARG C O 1
ATOM 5505 N N . ASN C 1 125 ? 12.472 58.432 0.394 1.00 27.14 119 ASN C N 1
ATOM 5506 C CA . ASN C 1 125 ? 12.606 57.030 -0.066 1.00 25.44 119 ASN C CA 1
ATOM 5507 C C . ASN C 1 125 ? 11.300 56.491 -0.687 1.00 25.73 119 ASN C C 1
ATOM 5508 O O . ASN C 1 125 ? 11.323 55.344 -1.175 1.00 28.85 119 ASN C O 1
ATOM 5513 N N . ILE C 1 126 ? 10.214 57.241 -0.639 1.00 24.88 120 ILE C N 1
ATOM 5514 C CA . ILE C 1 126 ? 8.869 56.831 -1.148 1.00 24.51 120 ILE C CA 1
ATOM 5515 C C . ILE C 1 126 ? 8.639 57.523 -2.494 1.00 25.91 120 ILE C C 1
ATOM 5516 O O . ILE C 1 126 ? 8.621 58.752 -2.533 1.00 25.09 120 ILE C O 1
ATOM 5521 N N . ASP C 1 127 ? 8.518 56.766 -3.576 1.00 23.99 121 ASP C N 1
ATOM 5522 C CA . ASP C 1 127 ? 8.292 57.348 -4.922 1.00 22.86 121 ASP C CA 1
ATOM 5523 C C . ASP C 1 127 ? 6.808 57.635 -5.061 1.00 22.51 121 ASP C C 1
ATOM 5524 O O . ASP C 1 127 ? 6.446 58.699 -5.599 1.00 25.80 121 ASP C O 1
ATOM 5529 N N . ILE C 1 128 ? 5.957 56.694 -4.637 1.00 20.57 122 ILE C N 1
ATOM 5530 C CA . ILE C 1 128 ? 4.494 56.751 -4.914 1.00 23.28 122 ILE C CA 1
ATOM 5531 C C . ILE C 1 128 ? 3.737 56.366 -3.645 1.00 22.36 122 ILE C C 1
ATOM 5532 O O . ILE C 1 128 ? 4.078 55.363 -3.022 1.00 21.11 122 ILE C O 1
ATOM 5537 N N . LEU C 1 129 ? 2.729 57.146 -3.291 1.00 20.82 123 LEU C N 1
ATOM 5538 C CA . LEU C 1 129 ? 1.786 56.773 -2.228 1.00 22.14 123 LEU C CA 1
ATOM 5539 C C . LEU C 1 129 ? 0.369 56.730 -2.836 1.00 21.67 123 LEU C C 1
ATOM 5540 O O . LEU C 1 129 ? -0.124 57.720 -3.412 1.00 21.59 123 LEU C O 1
ATOM 5545 N N . ALA C 1 130 ? -0.227 55.551 -2.798 1.00 21.57 124 ALA C N 1
ATOM 5546 C CA . ALA C 1 130 ? -1.583 55.288 -3.319 1.00 21.59 124 ALA C CA 1
ATOM 5547 C C . ALA C 1 130 ? -2.523 55.238 -2.132 1.00 20.50 124 ALA C C 1
ATOM 5548 O O . ALA C 1 130 ? -2.239 54.482 -1.166 1.00 19.64 124 ALA C O 1
ATOM 5550 N N . VAL C 1 131 ? -3.614 55.979 -2.208 1.00 19.98 125 VAL C N 1
ATOM 5551 C CA . VAL C 1 131 ? -4.700 55.895 -1.189 1.00 20.79 125 VAL C CA 1
ATOM 5552 C C . VAL C 1 131 ? -5.969 55.353 -1.841 1.00 19.78 125 VAL C C 1
ATOM 5553 O O . VAL C 1 131 ? -6.333 55.812 -2.922 1.00 20.28 125 VAL C O 1
ATOM 5557 N N . SER C 1 132 ? -6.603 54.365 -1.210 1.00 21.83 126 SER C N 1
ATOM 5558 C CA . SER C 1 132 ? -7.873 53.785 -1.679 1.00 22.91 126 SER C CA 1
ATOM 5559 C C . SER C 1 132 ? -9.022 54.688 -1.272 1.00 28.06 126 SER C C 1
ATOM 5560 O O . SER C 1 132 ? -9.124 55.009 -0.090 1.00 31.10 126 SER C O 1
ATOM 5563 N N . CYS C 1 133 ? -9.814 55.138 -2.234 1.00 28.10 127 CYS C N 1
ATOM 5564 C CA . CYS C 1 133 ? -11.063 55.871 -1.929 1.00 29.32 127 CYS C CA 1
ATOM 5565 C C . CYS C 1 133 ? -12.146 55.432 -2.898 1.00 24.48 127 CYS C C 1
ATOM 5566 O O . CYS C 1 133 ? -11.984 55.673 -4.084 1.00 25.90 127 CYS C O 1
ATOM 5569 N N . ASP C 1 134 ? -13.167 54.749 -2.400 1.00 25.76 128 ASP C N 1
ATOM 5570 C CA . ASP C 1 134 ? -14.217 54.142 -3.249 1.00 25.05 128 ASP C CA 1
ATOM 5571 C C . ASP C 1 134 ? -15.382 55.118 -3.429 1.00 31.17 128 ASP C C 1
ATOM 5572 O O . ASP C 1 134 ? -16.142 54.976 -4.390 1.00 33.26 128 ASP C O 1
ATOM 5577 N N . SER C 1 135 ? -15.511 56.110 -2.565 1.00 31.16 129 SER C N 1
ATOM 5578 C CA . SER C 1 135 ? -16.626 57.071 -2.664 1.00 32.09 129 SER C CA 1
ATOM 5579 C C . SER C 1 135 ? -16.226 58.356 -1.961 1.00 33.69 129 SER C C 1
ATOM 5580 O O . SER C 1 135 ? -15.413 58.293 -0.992 1.00 33.74 129 SER C O 1
ATOM 5583 N N . PHE C 1 136 ? -16.768 59.466 -2.461 1.00 36.15 130 PHE C N 1
ATOM 5584 C CA . PHE C 1 136 ? -16.679 60.799 -1.816 1.00 38.93 130 PHE C CA 1
ATOM 5585 C C . PHE C 1 136 ? -17.911 61.030 -0.925 1.00 42.45 130 PHE C C 1
ATOM 5586 O O . PHE C 1 136 ? -18.002 62.063 -0.282 1.00 44.39 130 PHE C O 1
ATOM 5594 N N . ASN C 1 137 ? -18.811 60.055 -0.865 1.00 40.60 131 ASN C N 1
ATOM 5595 C CA . ASN C 1 137 ? -20.120 60.169 -0.175 1.00 46.85 131 ASN C CA 1
ATOM 5596 C C . ASN C 1 137 ? -20.032 59.281 1.072 1.00 45.40 131 ASN C C 1
ATOM 5597 O O . ASN C 1 137 ? -19.839 58.065 0.910 1.00 41.68 131 ASN C O 1
ATOM 5602 N N . GLU C 1 138 ? -20.156 59.874 2.263 1.00 47.16 132 GLU C N 1
ATOM 5603 C CA . GLU C 1 138 ? -20.044 59.200 3.587 1.00 48.25 132 GLU C CA 1
ATOM 5604 C C . GLU C 1 138 ? -21.018 58.017 3.648 1.00 47.42 132 GLU C C 1
ATOM 5605 O O . GLU C 1 138 ? -20.636 56.948 4.124 1.00 42.42 132 GLU C O 1
ATOM 5611 N N . ALA C 1 139 ? -22.257 58.199 3.207 1.00 45.58 133 ALA C N 1
ATOM 5612 C CA . ALA C 1 139 ? -23.280 57.126 3.211 1.00 48.12 133 ALA C CA 1
ATOM 5613 C C . ALA C 1 139 ? -22.738 55.888 2.472 1.00 42.05 133 ALA C C 1
ATOM 5614 O O . ALA C 1 139 ? -22.777 54.797 3.064 1.00 42.16 133 ALA C O 1
ATOM 5616 N N . THR C 1 140 ? -22.249 56.055 1.232 1.00 38.11 134 THR C N 1
ATOM 5617 C CA . THR C 1 140 ? -21.686 54.958 0.388 1.00 37.51 134 THR C CA 1
ATOM 5618 C C . THR C 1 140 ? -20.481 54.322 1.103 1.00 33.84 134 THR C C 1
ATOM 5619 O O . THR C 1 140 ? -20.426 53.080 1.169 1.00 36.96 134 THR C O 1
ATOM 5623 N N . ASN C 1 141 ? -19.572 55.117 1.663 1.00 33.47 135 ASN C N 1
ATOM 5624 C CA . ASN C 1 141 ? -18.386 54.597 2.394 1.00 38.29 135 ASN C CA 1
ATOM 5625 C C . ASN C 1 141 ? -18.836 53.725 3.568 1.00 38.74 135 ASN C C 1
ATOM 5626 O O . ASN C 1 141 ? -18.202 52.697 3.800 1.00 35.37 135 ASN C O 1
ATOM 5631 N N . ILE C 1 142 ? -19.905 54.114 4.268 1.00 44.27 136 ILE C N 1
ATOM 5632 C CA . ILE C 1 142 ? -20.448 53.320 5.406 1.00 43.99 136 ILE C CA 1
ATOM 5633 C C . ILE C 1 142 ? -21.003 51.998 4.873 1.00 38.53 136 ILE C C 1
ATOM 5634 O O . ILE C 1 142 ? -20.684 50.988 5.475 1.00 42.01 136 ILE C O 1
ATOM 5639 N N . LYS C 1 143 ? -21.781 52.015 3.785 1.00 39.86 137 LYS C N 1
ATOM 5640 C CA . LYS C 1 143 ? -22.365 50.804 3.149 1.00 39.17 137 LYS C CA 1
ATOM 5641 C C . LYS C 1 143 ? -21.249 49.853 2.661 1.00 42.16 137 LYS C C 1
ATOM 5642 O O . LYS C 1 143 ? -21.416 48.623 2.812 1.00 41.73 137 LYS C O 1
ATOM 5648 N N . ILE C 1 144 ? -20.165 50.381 2.083 1.00 35.31 138 ILE C N 1
ATOM 5649 C CA . ILE C 1 144 ? -19.018 49.566 1.553 1.00 36.07 138 ILE C CA 1
ATOM 5650 C C . ILE C 1 144 ? -18.267 48.885 2.703 1.00 30.99 138 ILE C C 1
ATOM 5651 O O . ILE C 1 144 ? -17.707 47.786 2.505 1.00 31.43 138 ILE C O 1
ATOM 5656 N N . GLY C 1 145 ? -18.156 49.535 3.848 1.00 33.02 139 GLY C N 1
ATOM 5657 C CA . GLY C 1 145 ? -17.368 49.008 4.983 1.00 30.51 139 GLY C CA 1
ATOM 5658 C C . GLY C 1 145 ? -16.077 49.762 5.158 1.00 30.30 139 GLY C C 1
ATOM 5659 O O . GLY C 1 145 ? -15.255 49.323 5.979 1.00 29.13 139 GLY C O 1
ATOM 5660 N N . ARG C 1 146 ? -15.880 50.845 4.394 1.00 30.70 140 ARG C N 1
ATOM 5661 C CA . ARG C 1 146 ? -14.703 51.733 4.558 1.00 37.21 140 ARG C CA 1
ATOM 5662 C C . ARG C 1 146 ? -14.844 52.537 5.860 1.00 41.45 140 ARG C C 1
ATOM 5663 O O . ARG C 1 146 ? -13.850 53.154 6.282 1.00 41.54 140 ARG C O 1
ATOM 5671 N N . GLY C 1 147 ? -16.036 52.531 6.468 1.00 49.34 141 GLY C N 1
ATOM 5672 C CA . GLY C 1 147 ? -16.267 53.142 7.789 1.00 48.75 141 GLY C CA 1
ATOM 5673 C C . GLY C 1 147 ? -16.803 54.542 7.645 1.00 50.43 141 GLY C C 1
ATOM 5674 O O . GLY C 1 147 ? -16.645 55.139 6.559 1.00 57.30 141 GLY C O 1
ATOM 5675 N N . SER C 1 148 ? -17.469 55.026 8.691 1.00 61.10 142 SER C N 1
ATOM 5676 C CA . SER C 1 148 ? -17.971 56.418 8.807 1.00 65.28 142 SER C CA 1
ATOM 5677 C C . SER C 1 148 ? -16.790 57.263 9.260 1.00 66.02 142 SER C C 1
ATOM 5678 O O . SER C 1 148 ? -16.165 56.923 10.281 1.00 78.69 142 SER C O 1
ATOM 5681 N N . GLY C 1 149 ? -16.460 58.288 8.500 1.00 57.34 143 GLY C N 1
ATOM 5682 C CA . GLY C 1 149 ? -15.210 59.022 8.725 1.00 57.34 143 GLY C CA 1
ATOM 5683 C C . GLY C 1 149 ? -15.153 60.203 7.799 1.00 55.67 143 GLY C C 1
ATOM 5684 O O . GLY C 1 149 ? -15.981 60.271 6.859 1.00 56.49 143 GLY C O 1
ATOM 5685 N N . ASP C 1 150 ? -14.226 61.112 8.052 1.00 49.31 144 ASP C N 1
ATOM 5686 C CA . ASP C 1 150 ? -13.888 62.115 7.025 1.00 58.20 144 ASP C CA 1
ATOM 5687 C C . ASP C 1 150 ? -12.697 61.521 6.271 1.00 49.01 144 ASP C C 1
ATOM 5688 O O . ASP C 1 150 ? -11.623 62.151 6.263 1.00 46.65 144 ASP C O 1
ATOM 5693 N N . ASN C 1 151 ? -12.925 60.323 5.702 1.00 53.98 145 ASN C N 1
ATOM 5694 C CA . ASN C 1 151 ? -12.093 59.680 4.647 1.00 53.22 145 ASN C CA 1
ATOM 5695 C C . ASN C 1 151 ? -11.662 60.795 3.700 1.00 45.55 145 ASN C C 1
ATOM 5696 O O . ASN C 1 151 ? -10.456 60.957 3.455 1.00 44.31 145 ASN C O 1
ATOM 5701 N N . VAL C 1 152 ? -12.632 61.569 3.218 1.00 42.79 146 VAL C N 1
ATOM 5702 C CA . VAL C 1 152 ? -12.398 62.568 2.141 1.00 43.45 146 VAL C CA 1
ATOM 5703 C C . VAL C 1 152 ? -11.472 63.678 2.654 1.00 44.34 146 VAL C C 1
ATOM 5704 O O . VAL C 1 152 ? -10.601 64.080 1.876 1.00 36.55 146 VAL C O 1
ATOM 5708 N N . GLN C 1 153 ? -11.628 64.181 3.892 1.00 46.05 147 GLN C N 1
ATOM 5709 C CA . GLN C 1 153 ? -10.692 65.215 4.421 1.00 45.25 147 GLN C CA 1
ATOM 5710 C C . GLN C 1 153 ? -9.281 64.624 4.566 1.00 37.72 147 GLN C C 1
ATOM 5711 O O . GLN C 1 153 ? -8.314 65.335 4.284 1.00 34.29 147 GLN C O 1
ATOM 5717 N N . LYS C 1 154 ? -9.174 63.382 5.029 1.00 36.10 148 LYS C N 1
ATOM 5718 C CA . LYS C 1 154 ? -7.866 62.688 5.190 1.00 37.19 148 LYS C CA 1
ATOM 5719 C C . LYS C 1 154 ? -7.180 62.588 3.827 1.00 35.16 148 LYS C C 1
ATOM 5720 O O . LYS C 1 154 ? -5.962 62.734 3.743 1.00 35.71 148 LYS C O 1
ATOM 5726 N N . LEU C 1 155 ? -7.964 62.329 2.781 1.00 39.71 149 LEU C N 1
ATOM 5727 C CA . LEU C 1 155 ? -7.456 62.124 1.401 1.00 34.77 149 LEU C CA 1
ATOM 5728 C C . LEU C 1 155 ? -6.820 63.416 0.899 1.00 33.33 149 LEU C C 1
ATOM 5729 O O . LEU C 1 155 ? -5.700 63.343 0.384 1.00 34.74 149 LEU C O 1
ATOM 5734 N N . TYR C 1 156 ? -7.494 64.573 1.052 1.00 34.28 150 TYR C N 1
ATOM 5735 C CA . TYR C 1 156 ? -6.945 65.900 0.653 1.00 33.26 150 TYR C CA 1
ATOM 5736 C C . TYR C 1 156 ? -5.696 66.193 1.506 1.00 33.28 150 TYR C C 1
ATOM 5737 O O . TYR C 1 156 ? -4.686 66.684 0.979 1.00 34.10 150 TYR C O 1
ATOM 5746 N N . GLU C 1 157 ? -5.731 65.861 2.794 1.00 36.64 151 GLU C N 1
ATOM 5747 C CA . GLU C 1 157 ? -4.550 66.060 3.687 1.00 39.81 151 GLU C CA 1
ATOM 5748 C C . GLU C 1 157 ? -3.362 65.247 3.145 1.00 34.67 151 GLU C C 1
ATOM 5749 O O . GLU C 1 157 ? -2.265 65.809 2.964 1.00 29.96 151 GLU C O 1
ATOM 5755 N N . ILE C 1 158 ? -3.589 63.968 2.804 1.00 31.61 152 ILE C N 1
ATOM 5756 C CA . ILE C 1 158 ? -2.491 63.098 2.283 1.00 29.95 152 ILE C CA 1
ATOM 5757 C C . ILE C 1 158 ? -1.985 63.673 0.961 1.00 28.28 152 ILE C C 1
ATOM 5758 O O . ILE C 1 158 ? -0.765 63.753 0.768 1.00 24.99 152 ILE C O 1
ATOM 5763 N N . GLY C 1 159 ? -2.887 64.105 0.081 1.00 30.77 153 GLY C N 1
ATOM 5764 C CA . GLY C 1 159 ? -2.480 64.707 -1.198 1.00 33.63 153 GLY C CA 1
ATOM 5765 C C . GLY C 1 159 ? -1.544 65.885 -0.974 1.00 34.12 153 GLY C C 1
ATOM 5766 O O . GLY C 1 159 ? -0.537 65.992 -1.657 1.00 33.63 153 GLY C O 1
ATOM 5767 N N . SER C 1 160 ? -1.869 66.747 -0.018 1.00 38.11 154 SER C N 1
ATOM 5768 C CA . SER C 1 160 ? -1.061 67.945 0.332 1.00 39.75 154 SER C CA 1
ATOM 5769 C C . SER C 1 160 ? 0.306 67.513 0.871 1.00 33.07 154 SER C C 1
ATOM 5770 O O . SER C 1 160 ? 1.312 68.054 0.423 1.00 31.87 154 SER C O 1
ATOM 5773 N N . TRP C 1 161 ? 0.347 66.485 1.725 1.00 33.32 155 TRP C N 1
ATOM 5774 C CA . TRP C 1 161 ? 1.621 65.959 2.288 1.00 32.39 155 TRP C CA 1
ATOM 5775 C C . TRP C 1 161 ? 2.490 65.387 1.176 1.00 33.71 155 TRP C C 1
ATOM 5776 O O . TRP C 1 161 ? 3.706 65.542 1.242 1.00 32.02 155 TRP C O 1
ATOM 5787 N N . CY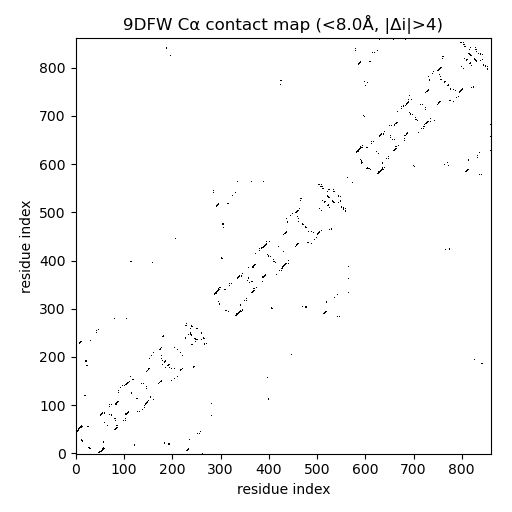S C 1 162 ? 1.898 64.708 0.192 1.00 32.36 156 CYS C N 1
ATOM 5788 C CA . CYS C 1 162 ? 2.685 64.140 -0.943 1.00 31.94 156 CYS C CA 1
ATOM 5789 C C . CYS C 1 162 ? 3.362 65.270 -1.709 1.00 32.70 156 CYS C C 1
ATOM 5790 O O . CYS C 1 162 ? 4.550 65.130 -2.063 1.00 28.30 156 CYS C O 1
ATOM 5793 N N . GLN C 1 163 ? 2.629 66.363 -1.948 1.00 36.19 157 GLN C N 1
ATOM 5794 C CA . GLN C 1 163 ? 3.207 67.553 -2.625 1.00 41.05 157 GLN C CA 1
ATOM 5795 C C . GLN C 1 163 ? 4.324 68.149 -1.749 1.00 39.43 157 GLN C C 1
ATOM 5796 O O . GLN C 1 163 ? 5.439 68.334 -2.276 1.00 37.11 157 GLN C O 1
ATOM 5802 N N . LYS C 1 164 ? 4.058 68.342 -0.450 1.00 41.17 158 LYS C N 1
ATOM 5803 C CA . LYS C 1 164 ? 5.049 68.895 0.527 1.00 42.88 158 LYS C CA 1
ATOM 5804 C C . LYS C 1 164 ? 6.322 68.032 0.568 1.00 42.08 158 LYS C C 1
ATOM 5805 O O . LYS C 1 164 ? 7.382 68.632 0.627 1.00 35.24 158 LYS C O 1
ATOM 5811 N N . TYR C 1 165 ? 6.256 66.686 0.561 1.00 40.38 159 TYR C N 1
ATOM 5812 C CA . TYR C 1 165 ? 7.472 65.830 0.688 1.00 37.00 159 TYR C CA 1
ATOM 5813 C C . TYR C 1 165 ? 7.869 65.166 -0.633 1.00 36.50 159 TYR C C 1
ATOM 5814 O O . TYR C 1 165 ? 8.699 64.265 -0.587 1.00 35.68 159 TYR C O 1
ATOM 5823 N N . ASP C 1 166 ? 7.350 65.621 -1.775 1.00 33.04 160 ASP C N 1
ATOM 5824 C CA . ASP C 1 166 ? 7.878 65.220 -3.105 1.00 37.49 160 ASP C CA 1
ATOM 5825 C C . ASP C 1 166 ? 7.527 63.748 -3.390 1.00 32.87 160 ASP C C 1
ATOM 5826 O O . ASP C 1 166 ? 8.370 62.981 -3.854 1.00 31.21 160 ASP C O 1
ATOM 5831 N N . ILE C 1 167 ? 6.320 63.337 -3.055 1.00 32.37 161 ILE C N 1
ATOM 5832 C CA . ILE C 1 167 ? 5.872 61.938 -3.308 1.00 29.36 161 ILE C CA 1
ATOM 5833 C C . ILE C 1 167 ? 4.791 62.018 -4.392 1.00 28.27 161 ILE C C 1
ATOM 5834 O O . ILE C 1 167 ? 3.911 62.868 -4.296 1.00 27.05 161 ILE C O 1
ATOM 5839 N N . LYS C 1 168 ? 4.822 61.110 -5.356 1.00 25.71 162 LYS C N 1
ATOM 5840 C CA . LYS C 1 168 ? 3.766 61.043 -6.394 1.00 27.76 162 LYS C CA 1
ATOM 5841 C C . LYS C 1 168 ? 2.498 60.478 -5.769 1.00 25.11 162 LYS C C 1
ATOM 5842 O O . LYS C 1 168 ? 2.569 59.442 -5.110 1.00 25.74 162 LYS C O 1
ATOM 5848 N N . PHE C 1 169 ? 1.378 61.159 -5.981 1.00 24.55 163 PHE C N 1
ATOM 5849 C CA . PHE C 1 169 ? 0.087 60.865 -5.324 1.00 24.03 163 PHE C CA 1
ATOM 5850 C C . PHE C 1 169 ? -0.809 60.087 -6.288 1.00 22.48 163 PHE C C 1
ATOM 5851 O O . PHE C 1 169 ? -1.080 60.539 -7.424 1.00 22.12 163 PHE C O 1
ATOM 5859 N N . LYS C 1 170 ? -1.264 58.915 -5.849 1.00 21.98 164 LYS C N 1
ATOM 5860 C CA . LYS C 1 170 ? -2.077 57.999 -6.675 1.00 20.59 164 LYS C CA 1
ATOM 5861 C C . LYS C 1 170 ? -3.351 57.658 -5.905 1.00 19.72 164 LYS C C 1
ATOM 5862 O O . LYS C 1 170 ? -3.296 57.538 -4.681 1.00 20.57 164 LYS C O 1
ATOM 5868 N N . LEU C 1 171 ? -4.450 57.459 -6.615 1.00 20.22 165 LEU C N 1
ATOM 5869 C CA . LEU C 1 171 ? -5.770 57.100 -6.040 1.00 22.39 165 LEU C CA 1
ATOM 5870 C C . LEU C 1 171 ? -6.215 55.750 -6.618 1.00 19.98 165 LEU C C 1
ATOM 5871 O O . LEU C 1 171 ? -6.051 55.537 -7.821 1.00 21.04 165 LEU C O 1
ATOM 5876 N N . ASN C 1 172 ? -6.756 54.887 -5.775 1.00 21.73 166 ASN C N 1
ATOM 5877 C CA . ASN C 1 172 ? -7.291 53.547 -6.121 1.00 20.86 166 ASN C CA 1
ATOM 5878 C C . ASN C 1 172 ? -8.779 53.548 -5.773 1.00 21.66 166 ASN C C 1
ATOM 5879 O O . ASN C 1 172 ? -9.104 53.821 -4.604 1.00 21.27 166 ASN C O 1
ATOM 5884 N N . THR C 1 173 ? -9.624 53.197 -6.740 1.00 20.11 167 THR C N 1
ATOM 5885 C CA . THR C 1 173 ? -11.088 53.075 -6.567 1.00 21.09 167 THR C CA 1
ATOM 5886 C C . THR C 1 173 ? -11.553 51.684 -6.991 1.00 21.00 167 THR C C 1
ATOM 5887 O O . THR C 1 173 ? -11.238 51.251 -8.113 1.00 25.34 167 THR C O 1
ATOM 5891 N N . VAL C 1 174 ? -12.287 51.000 -6.126 1.00 20.90 168 VAL C N 1
ATOM 5892 C CA . VAL C 1 174 ? -12.995 49.756 -6.489 1.00 20.90 168 VAL C CA 1
ATOM 5893 C C . VAL C 1 174 ? -14.400 50.137 -6.972 1.00 23.34 168 VAL C C 1
ATOM 5894 O O . VAL C 1 174 ? -15.183 50.659 -6.174 1.00 23.84 168 VAL C O 1
ATOM 5898 N N . VAL C 1 175 ? -14.705 49.833 -8.222 1.00 22.34 169 VAL C N 1
ATOM 5899 C CA . VAL C 1 175 ? -16.044 50.089 -8.809 1.00 23.31 169 VAL C CA 1
ATOM 5900 C C . VAL C 1 175 ? -16.915 48.873 -8.522 1.00 23.55 169 VAL C C 1
ATOM 5901 O O . VAL C 1 175 ? -16.555 47.757 -8.924 1.00 24.76 169 VAL C O 1
ATOM 5905 N N . ASN C 1 176 ? -17.992 49.096 -7.779 1.00 24.81 170 ASN C N 1
ATOM 5906 C CA . ASN C 1 176 ? -18.844 48.028 -7.230 1.00 26.81 170 ASN C CA 1
ATOM 5907 C C . ASN C 1 176 ? -20.293 48.496 -7.345 1.00 27.72 170 ASN C C 1
ATOM 5908 O O . ASN C 1 176 ? -20.516 49.639 -7.790 1.00 29.33 170 ASN C O 1
ATOM 5913 N N . LYS C 1 177 ? -21.213 47.665 -6.862 1.00 32.16 171 LYS C N 1
ATOM 5914 C CA . LYS C 1 177 ? -22.688 47.863 -6.963 1.00 36.13 171 LYS C CA 1
ATOM 5915 C C . LYS C 1 177 ? -23.077 49.208 -6.354 1.00 36.92 171 LYS C C 1
ATOM 5916 O O . LYS C 1 177 ? -24.074 49.797 -6.820 1.00 37.37 171 LYS C O 1
ATOM 5922 N N . PHE C 1 178 ? -22.349 49.667 -5.334 1.00 35.60 172 PHE C N 1
ATOM 5923 C CA . PHE C 1 178 ? -22.770 50.823 -4.497 1.00 37.30 172 PHE C CA 1
ATOM 5924 C C . PHE C 1 178 ? -22.216 52.141 -5.016 1.00 37.76 172 PHE C C 1
ATOM 5925 O O . PHE C 1 178 ? -22.762 53.194 -4.601 1.00 34.39 172 PHE C O 1
ATOM 5933 N N . ASN C 1 179 ? -21.185 52.131 -5.873 1.00 31.21 173 ASN C N 1
ATOM 5934 C CA . ASN C 1 179 ? -20.634 53.409 -6.380 1.00 29.68 173 ASN C CA 1
ATOM 5935 C C . ASN C 1 179 ? -20.661 53.478 -7.908 1.00 29.41 173 ASN C C 1
ATOM 5936 O O . ASN C 1 179 ? -20.165 54.462 -8.397 1.00 30.48 173 ASN C O 1
ATOM 5941 N N . HIS C 1 180 ? -21.117 52.447 -8.647 1.00 31.97 174 HIS C N 1
ATOM 5942 C CA . HIS C 1 180 ? -20.921 52.352 -10.127 1.00 31.89 174 HIS C CA 1
ATOM 5943 C C . HIS C 1 180 ? -21.613 53.517 -10.844 1.00 33.59 174 HIS C C 1
ATOM 5944 O O . HIS C 1 180 ? -21.179 53.827 -11.974 1.00 30.09 174 HIS C O 1
ATOM 5951 N N . LEU C 1 181 ? -22.627 54.141 -10.230 1.00 33.13 175 LEU C N 1
ATOM 5952 C CA . LEU C 1 181 ? -23.339 55.294 -10.849 1.00 35.39 175 LEU C CA 1
ATOM 5953 C C . LEU C 1 181 ? -22.727 56.609 -10.369 1.00 32.88 175 LEU C C 1
ATOM 5954 O O . LEU C 1 181 ? -23.120 57.653 -10.896 1.00 36.23 175 LEU C O 1
ATOM 5959 N N . GLU C 1 182 ? -21.685 56.570 -9.533 1.00 32.99 176 GLU C N 1
ATOM 5960 C CA . GLU C 1 182 ? -21.129 57.805 -8.912 1.00 31.23 176 GLU C CA 1
ATOM 5961 C C . GLU C 1 182 ? -20.352 58.619 -9.954 1.00 32.64 176 GLU C C 1
ATOM 5962 O O . GLU C 1 182 ? -19.682 58.044 -10.830 1.00 31.99 176 GLU C O 1
ATOM 5968 N N . ASP C 1 183 ? -20.395 59.937 -9.818 1.00 31.08 177 ASP C N 1
ATOM 5969 C CA . ASP C 1 183 ? -19.631 60.904 -10.653 1.00 32.76 177 ASP C CA 1
ATOM 5970 C C . ASP C 1 183 ? -18.586 61.559 -9.751 1.00 33.29 177 ASP C C 1
ATOM 5971 O O . ASP C 1 183 ? -18.977 62.356 -8.882 1.00 34.69 177 ASP C O 1
ATOM 5976 N N . MET C 1 184 ? -17.298 61.266 -9.967 1.00 29.58 178 MET C N 1
ATOM 5977 C CA . MET C 1 184 ? -16.208 61.714 -9.070 1.00 30.34 178 MET C CA 1
ATOM 5978 C C . MET C 1 184 ? -15.350 62.784 -9.733 1.00 27.01 178 MET C C 1
ATOM 5979 O O . MET C 1 184 ? -14.311 63.118 -9.142 1.00 29.34 178 MET C O 1
ATOM 5984 N N . ASN C 1 185 ? -15.714 63.277 -10.920 1.00 27.15 179 ASN C N 1
ATOM 5985 C CA . ASN C 1 185 ? -14.846 64.224 -11.681 1.00 28.99 179 ASN C CA 1
ATOM 5986 C C . ASN C 1 185 ? -14.414 65.450 -10.842 1.00 31.63 179 ASN C C 1
ATOM 5987 O O . ASN C 1 185 ? -13.241 65.894 -10.990 1.00 27.67 179 ASN C O 1
ATOM 5992 N N . ASP C 1 186 ? -15.294 66.057 -10.044 1.00 35.46 180 ASP C N 1
ATOM 5993 C CA . ASP C 1 186 ? -14.937 67.330 -9.339 1.00 39.86 180 ASP C CA 1
ATOM 5994 C C . ASP C 1 186 ? -13.795 67.085 -8.341 1.00 37.83 180 ASP C C 1
ATOM 5995 O O . ASP C 1 186 ? -12.874 67.902 -8.257 1.00 32.41 180 ASP C O 1
ATOM 6000 N N . HIS C 1 187 ? -13.867 65.980 -7.609 1.00 37.15 181 HIS C N 1
ATOM 6001 C CA . HIS C 1 187 ? -12.830 65.590 -6.622 1.00 39.72 181 HIS C CA 1
ATOM 6002 C C . HIS C 1 187 ? -11.528 65.211 -7.329 1.00 33.62 181 HIS C C 1
ATOM 6003 O O . HIS C 1 187 ? -10.444 65.600 -6.843 1.00 33.71 181 HIS C O 1
ATOM 6010 N N . LEU C 1 188 ? -11.615 64.461 -8.429 1.00 34.02 182 LEU C N 1
ATOM 6011 C CA . LEU C 1 188 ? -10.411 64.098 -9.232 1.00 31.90 182 LEU C CA 1
ATOM 6012 C C . LEU C 1 188 ? -9.749 65.376 -9.774 1.00 31.52 182 LEU C C 1
ATOM 6013 O O . LEU C 1 188 ? -8.495 65.474 -9.720 1.00 29.86 182 LEU C O 1
ATOM 6018 N N . ASN C 1 189 ? -10.541 66.354 -10.231 1.00 31.62 183 ASN C N 1
ATOM 6019 C CA . ASN C 1 189 ? -9.995 67.634 -10.769 1.00 32.66 183 ASN C CA 1
ATOM 6020 C C . ASN C 1 189 ? -9.276 68.391 -9.637 1.00 33.75 183 ASN C C 1
ATOM 6021 O O . ASN C 1 189 ? -8.300 69.052 -9.933 1.00 35.09 183 ASN C O 1
ATOM 6026 N N . ALA C 1 190 ? -9.741 68.289 -8.387 1.00 35.52 184 ALA C N 1
ATOM 6027 C CA . ALA C 1 190 ? -9.125 68.957 -7.211 1.00 36.28 184 ALA C CA 1
ATOM 6028 C C . ALA C 1 190 ? -7.898 68.158 -6.734 1.00 37.94 184 ALA C C 1
ATOM 6029 O O . ALA C 1 190 ? -6.828 68.756 -6.509 1.00 35.97 184 ALA C O 1
ATOM 6031 N N . LEU C 1 191 ? -8.027 66.837 -6.601 1.00 34.95 185 LEU C N 1
ATOM 6032 C CA . LEU C 1 191 ? -6.947 65.984 -6.033 1.00 35.66 185 LEU C CA 1
ATOM 6033 C C . LEU C 1 191 ? -5.781 65.854 -7.006 1.00 32.67 185 LEU C C 1
ATOM 6034 O O . LEU C 1 191 ? -4.621 65.850 -6.522 1.00 31.54 185 LEU C O 1
ATOM 6039 N N . GLN C 1 192 ? -6.060 65.734 -8.307 1.00 30.36 186 GLN C N 1
ATOM 6040 C CA . GLN C 1 192 ? -5.027 65.694 -9.379 1.00 34.40 186 GLN C CA 1
ATOM 6041 C C . GLN C 1 192 ? -4.015 64.586 -9.104 1.00 34.00 186 GLN C C 1
ATOM 6042 O O . GLN C 1 192 ? -2.807 64.789 -9.190 1.00 31.26 186 GLN C O 1
ATOM 6048 N N . PRO C 1 193 ? -4.460 63.336 -8.875 1.00 27.95 187 PRO C N 1
ATOM 6049 C CA . PRO C 1 193 ? -3.503 62.238 -8.788 1.00 27.83 187 PRO C CA 1
ATOM 6050 C C . PRO C 1 193 ? -2.862 62.069 -10.166 1.00 27.10 187 PRO C C 1
ATOM 6051 O O . PRO C 1 193 ? -3.532 62.261 -11.185 1.00 25.76 187 PRO C O 1
ATOM 6055 N N . PHE C 1 194 ? -1.594 61.656 -10.221 1.00 24.35 188 PHE C N 1
ATOM 6056 C CA . PHE C 1 194 ? -0.968 61.340 -11.524 1.00 26.82 188 PHE C CA 1
ATOM 6057 C C . PHE C 1 194 ? -1.475 59.989 -12.079 1.00 27.07 188 PHE C C 1
ATOM 6058 O O . PHE C 1 194 ? -1.248 59.719 -13.254 1.00 26.71 188 PHE C O 1
ATOM 6066 N N . ARG C 1 195 ? -2.146 59.175 -11.256 1.00 25.39 189 ARG C N 1
ATOM 6067 C CA . ARG C 1 195 ? -2.533 57.782 -11.577 1.00 22.16 189 ARG C CA 1
ATOM 6068 C C . ARG C 1 195 ? -3.755 57.467 -10.738 1.00 22.01 189 ARG C C 1
ATOM 6069 O O . ARG C 1 195 ? -3.693 57.699 -9.511 1.00 20.66 189 ARG C O 1
ATOM 6077 N N . TRP C 1 196 ? -4.826 57.032 -11.393 1.00 18.91 190 TRP C N 1
ATOM 6078 C CA . TRP C 1 196 ? -6.122 56.730 -10.771 1.00 20.68 190 TRP C CA 1
ATOM 6079 C C . TRP C 1 196 ? -6.558 55.338 -11.221 1.00 21.03 190 TRP C C 1
ATOM 6080 O O . TRP C 1 196 ? -7.062 55.232 -12.309 1.00 19.96 190 TRP C O 1
ATOM 6091 N N . LYS C 1 197 ? -6.280 54.316 -10.431 1.00 19.96 191 LYS C N 1
ATOM 6092 C CA . LYS C 1 197 ? -6.712 52.946 -10.761 1.00 20.17 191 LYS C CA 1
ATOM 6093 C C . LYS C 1 197 ? -8.193 52.824 -10.478 1.00 20.52 191 LYS C C 1
ATOM 6094 O O . LYS C 1 197 ? -8.594 53.101 -9.351 1.00 22.17 191 LYS C O 1
ATOM 6100 N N . CYS C 1 198 ? -8.958 52.346 -11.452 1.00 20.54 192 CYS C N 1
ATOM 6101 C CA . CYS C 1 198 ? -10.372 51.968 -11.288 1.00 22.04 192 CYS C CA 1
ATOM 6102 C C . CYS C 1 198 ? -10.480 50.452 -11.499 1.00 21.49 192 CYS C C 1
ATOM 6103 O O . CYS C 1 198 ? -10.371 50.012 -12.654 1.00 21.64 192 CYS C O 1
ATOM 6106 N N . PHE C 1 199 ? -10.619 49.703 -10.411 1.00 18.68 193 PHE C N 1
ATOM 6107 C CA . PHE C 1 199 ? -10.699 48.224 -10.428 1.00 21.74 193 PHE C CA 1
ATOM 6108 C C . PHE C 1 199 ? -12.150 47.804 -10.525 1.00 20.59 193 PHE C C 1
ATOM 6109 O O . PHE C 1 199 ? -12.933 48.253 -9.704 1.00 24.31 193 PHE C O 1
ATOM 6117 N N . GLN C 1 200 ? -12.476 46.903 -11.441 1.00 20.37 194 GLN C N 1
ATOM 6118 C CA . GLN C 1 200 ? -13.769 46.184 -11.327 1.00 22.78 194 GLN C CA 1
ATOM 6119 C C . GLN C 1 200 ? -13.628 45.288 -10.095 1.00 21.17 194 GLN C C 1
ATOM 6120 O O . GLN C 1 200 ? -12.564 44.644 -9.927 1.00 22.02 194 GLN C O 1
ATOM 6126 N N A VAL C 1 201 ? -14.636 45.238 -9.232 0.55 20.23 195 VAL C N 1
ATOM 6127 N N B VAL C 1 201 ? -14.652 45.237 -9.238 0.45 20.04 195 VAL C N 1
ATOM 6128 C CA A VAL C 1 201 ? -14.559 44.334 -8.053 0.55 20.97 195 VAL C CA 1
ATOM 6129 C CA B VAL C 1 201 ? -14.724 44.237 -8.132 0.45 20.21 195 VAL C CA 1
ATOM 6130 C C A VAL C 1 201 ? -14.342 42.898 -8.561 0.55 21.25 195 VAL C C 1
ATOM 6131 C C B VAL C 1 201 ? -14.267 42.888 -8.690 0.45 20.67 195 VAL C C 1
ATOM 6132 O O A VAL C 1 201 ? -15.088 42.437 -9.466 0.55 21.75 195 VAL C O 1
ATOM 6133 O O B VAL C 1 201 ? -14.810 42.460 -9.750 0.45 20.64 195 VAL C O 1
ATOM 6140 N N . LEU C 1 202 ? -13.314 42.238 -8.012 1.00 20.17 196 LEU C N 1
ATOM 6141 C CA . LEU C 1 202 ? -12.837 40.892 -8.384 1.00 21.02 196 LEU C CA 1
ATOM 6142 C C . LEU C 1 202 ? -13.186 39.873 -7.306 1.00 21.99 196 LEU C C 1
ATOM 6143 O O . LEU C 1 202 ? -12.910 40.139 -6.103 1.00 21.20 196 LEU C O 1
ATOM 6148 N N . ILE C 1 203 ? -13.728 38.725 -7.711 1.00 24.77 197 ILE C N 1
ATOM 6149 C CA . ILE C 1 203 ? -14.003 37.568 -6.801 1.00 23.17 197 ILE C CA 1
ATOM 6150 C C . ILE C 1 203 ? -12.778 36.629 -6.751 1.00 23.83 197 ILE C C 1
ATOM 6151 O O . ILE C 1 203 ? -12.255 36.222 -7.809 1.00 22.79 197 ILE C O 1
ATOM 6156 N N . ILE C 1 204 ? -12.297 36.296 -5.560 1.00 21.17 198 ILE C N 1
ATOM 6157 C CA . ILE C 1 204 ? -11.163 35.356 -5.404 1.00 24.23 198 ILE C CA 1
ATOM 6158 C C . ILE C 1 204 ? -11.579 34.244 -4.436 1.00 23.67 198 ILE C C 1
ATOM 6159 O O . ILE C 1 204 ? -11.916 34.570 -3.263 1.00 23.32 198 ILE C O 1
ATOM 6164 N N . GLU C 1 205 ? -11.474 32.988 -4.880 1.00 27.13 199 GLU C N 1
ATOM 6165 C CA . GLU C 1 205 ? -11.737 31.780 -4.035 1.00 30.97 199 GLU C CA 1
ATOM 6166 C C . GLU C 1 205 ? -10.879 31.818 -2.758 1.00 30.32 199 GLU C C 1
ATOM 6167 O O . GLU C 1 205 ? -9.672 32.090 -2.834 1.00 30.72 199 GLU C O 1
ATOM 6173 N N . GLY C 1 206 ? -11.495 31.539 -1.612 1.00 28.93 200 GLY C N 1
ATOM 6174 C CA . GLY C 1 206 ? -10.853 31.542 -0.286 1.00 30.65 200 GLY C CA 1
ATOM 6175 C C . GLY C 1 206 ? -10.774 32.919 0.355 1.00 30.33 200 GLY C C 1
ATOM 6176 O O . GLY C 1 206 ? -10.326 32.977 1.526 1.00 31.40 200 GLY C O 1
ATOM 6177 N N . GLU C 1 207 ? -11.148 33.999 -0.353 1.00 25.78 201 GLU C N 1
ATOM 6178 C CA . GLU C 1 207 ? -11.053 35.372 0.193 1.00 25.46 201 GLU C CA 1
ATOM 6179 C C . GLU C 1 207 ? -12.463 35.955 0.327 1.00 24.25 201 GLU C C 1
ATOM 6180 O O . GLU C 1 207 ? -12.866 36.384 1.447 1.00 23.70 201 GLU C O 1
ATOM 6186 N N . ASN C 1 208 ? -13.192 36.069 -0.781 1.00 23.37 202 ASN C N 1
ATOM 6187 C CA . ASN C 1 208 ? -14.414 36.892 -0.767 1.00 21.57 202 ASN C CA 1
ATOM 6188 C C . ASN C 1 208 ? -15.532 36.179 -1.546 1.00 22.59 202 ASN C C 1
ATOM 6189 O O . ASN C 1 208 ? -16.399 36.884 -2.022 1.00 21.20 202 ASN C O 1
ATOM 6194 N N . ASP C 1 209 ? -15.526 34.843 -1.628 1.00 23.87 203 ASP C N 1
ATOM 6195 C CA . ASP C 1 209 ? -16.372 34.137 -2.636 1.00 26.96 203 ASP C CA 1
ATOM 6196 C C . ASP C 1 209 ? -17.582 33.446 -2.006 1.00 26.67 203 ASP C C 1
ATOM 6197 O O . ASP C 1 209 ? -18.455 33.001 -2.776 1.00 28.09 203 ASP C O 1
ATOM 6202 N N . SER C 1 210 ? -17.669 33.337 -0.685 1.00 27.62 204 SER C N 1
ATOM 6203 C CA . SER C 1 210 ? -18.730 32.511 -0.043 1.00 29.18 204 SER C CA 1
ATOM 6204 C C . SER C 1 210 ? -18.988 32.976 1.378 1.00 31.39 204 SER C C 1
ATOM 6205 O O . SER C 1 210 ? -18.412 33.985 1.792 1.00 31.44 204 SER C O 1
ATOM 6208 N N . ASP C 1 211 ? -19.880 32.272 2.078 1.00 32.67 205 ASP C N 1
ATOM 6209 C CA . ASP C 1 211 ? -20.250 32.585 3.474 1.00 33.65 205 ASP C CA 1
ATOM 6210 C C . ASP C 1 211 ? -19.232 31.914 4.398 1.00 30.62 205 ASP C C 1
ATOM 6211 O O . ASP C 1 211 ? -19.288 32.224 5.597 1.00 33.95 205 ASP C O 1
ATOM 6216 N N . LYS C 1 212 ? -18.361 31.047 3.872 1.00 29.19 206 LYS C N 1
ATOM 6217 C CA . LYS C 1 212 ? -17.269 30.348 4.622 1.00 32.31 206 LYS C CA 1
ATOM 6218 C C . LYS C 1 212 ? -16.029 31.261 4.777 1.00 31.61 206 LYS C C 1
ATOM 6219 O O . LYS C 1 212 ? -15.240 31.032 5.698 1.00 34.36 206 LYS C O 1
ATOM 6225 N N . THR C 1 213 ? -15.845 32.233 3.877 1.00 28.88 207 THR C N 1
ATOM 6226 C CA . THR C 1 213 ? -14.673 33.155 3.854 1.00 27.20 207 THR C CA 1
ATOM 6227 C C . THR C 1 213 ? -14.950 34.340 4.781 1.00 24.92 207 THR C C 1
ATOM 6228 O O . THR C 1 213 ? -16.073 34.487 5.248 1.00 25.87 207 THR C O 1
ATOM 6232 N N . LEU C 1 214 ? -13.974 35.218 5.015 1.00 25.58 208 LEU C N 1
ATOM 6233 C CA . LEU C 1 214 ? -14.187 36.405 5.900 1.00 25.90 208 LEU C CA 1
ATOM 6234 C C . LEU C 1 214 ? -15.043 37.472 5.210 1.00 25.07 208 LEU C C 1
ATOM 6235 O O . LEU C 1 214 ? -15.515 38.396 5.904 1.00 27.00 208 LEU C O 1
ATOM 6240 N N . ARG C 1 215 ? -15.177 37.427 3.887 1.00 23.45 209 ARG C N 1
ATOM 6241 C CA . ARG C 1 215 ? -16.045 38.355 3.138 1.00 23.36 209 ARG C CA 1
ATOM 6242 C C . ARG C 1 215 ? -16.796 37.557 2.073 1.00 21.82 209 ARG C C 1
ATOM 6243 O O . ARG C 1 215 ? -16.318 36.496 1.664 1.00 22.79 209 ARG C O 1
ATOM 6251 N N . ASN C 1 216 ? -17.908 38.125 1.634 1.00 23.44 210 ASN C N 1
ATOM 6252 C CA . ASN C 1 216 ? -18.696 37.643 0.466 1.00 24.12 210 ASN C CA 1
ATOM 6253 C C . ASN C 1 216 ? -18.972 38.823 -0.454 1.00 24.05 210 ASN C C 1
ATOM 6254 O O . ASN C 1 216 ? -19.821 39.643 -0.122 1.00 23.61 210 ASN C O 1
ATOM 6259 N N . ALA C 1 217 ? -18.212 38.944 -1.541 1.00 23.20 211 ALA C N 1
ATOM 6260 C CA . ALA C 1 217 ? -18.310 40.119 -2.432 1.00 24.70 211 ALA C CA 1
ATOM 6261 C C . ALA C 1 217 ? -19.381 39.898 -3.500 1.00 24.55 211 ALA C C 1
ATOM 6262 O O . ALA C 1 217 ? -19.561 40.791 -4.306 1.00 26.37 211 ALA C O 1
ATOM 6264 N N . HIS C 1 218 ? -20.022 38.731 -3.561 1.00 27.03 212 HIS C N 1
ATOM 6265 C CA . HIS C 1 218 ? -20.966 38.392 -4.681 1.00 27.99 212 HIS C CA 1
ATOM 6266 C C . HIS C 1 218 ? -22.046 39.454 -4.875 1.00 28.75 212 HIS C C 1
ATOM 6267 O O . HIS C 1 218 ? -22.352 39.749 -6.042 1.00 28.98 212 HIS C O 1
ATOM 6274 N N A SER C 1 219 ? -22.575 40.042 -3.796 0.65 29.88 213 SER C N 1
ATOM 6275 N N B SER C 1 219 ? -22.560 40.043 -3.789 0.35 29.70 213 SER C N 1
ATOM 6276 C CA A SER C 1 219 ? -23.647 41.073 -3.868 0.65 31.48 213 SER C CA 1
ATOM 6277 C CA B SER C 1 219 ? -23.633 41.075 -3.819 0.35 30.84 213 SER C CA 1
ATOM 6278 C C A SER C 1 219 ? -23.108 42.388 -4.436 0.65 31.65 213 SER C C 1
ATOM 6279 C C B SER C 1 219 ? -23.060 42.472 -4.068 0.35 31.57 213 SER C C 1
ATOM 6280 O O A SER C 1 219 ? -23.918 43.215 -4.901 0.65 28.62 213 SER C O 1
ATOM 6281 O O B SER C 1 219 ? -23.803 43.459 -3.863 0.35 30.93 213 SER C O 1
ATOM 6286 N N . LEU C 1 220 ? -21.790 42.573 -4.461 1.00 32.12 214 LEU C N 1
ATOM 6287 C CA . LEU C 1 220 ? -21.196 43.879 -4.852 1.00 33.56 214 LEU C CA 1
ATOM 6288 C C . LEU C 1 220 ? -20.672 43.842 -6.290 1.00 28.19 214 LEU C C 1
ATOM 6289 O O . LEU C 1 220 ? -20.259 44.912 -6.750 1.00 29.06 214 LEU C O 1
ATOM 6294 N N . THR C 1 221 ? -20.729 42.699 -6.991 1.00 30.70 215 THR C N 1
ATOM 6295 C CA . THR C 1 221 ? -20.204 42.582 -8.381 1.00 29.06 215 THR C CA 1
ATOM 6296 C C . THR C 1 221 ? -21.050 43.385 -9.377 1.00 32.49 215 THR C C 1
ATOM 6297 O O . THR C 1 221 ? -22.247 43.667 -9.111 1.00 30.81 215 THR C O 1
ATOM 6301 N N . ILE C 1 222 ? -20.412 43.784 -10.471 1.00 32.97 216 ILE C N 1
ATOM 6302 C CA . ILE C 1 222 ? -21.061 44.551 -11.566 1.00 32.65 216 ILE C CA 1
ATOM 6303 C C . ILE C 1 222 ? -20.765 43.872 -12.893 1.00 30.66 216 ILE C C 1
ATOM 6304 O O . ILE C 1 222 ? -19.803 43.061 -13.002 1.00 28.46 216 ILE C O 1
ATOM 6309 N N . SER C 1 223 ? -21.601 44.178 -13.874 1.00 35.19 217 SER C N 1
ATOM 6310 C CA . SER C 1 223 ? -21.465 43.722 -15.284 1.00 34.07 217 SER C CA 1
ATOM 6311 C C . SER C 1 223 ? -20.370 44.531 -15.968 1.00 34.27 217 SER C C 1
ATOM 6312 O O . SER C 1 223 ? -20.120 45.692 -15.536 1.00 32.48 217 SER C O 1
ATOM 6315 N N . ASP C 1 224 ? -19.815 43.965 -17.041 1.00 35.69 218 ASP C N 1
ATOM 6316 C CA . ASP C 1 224 ? -18.924 44.656 -17.999 1.00 38.82 218 ASP C CA 1
ATOM 6317 C C . ASP C 1 224 ? -19.524 46.021 -18.339 1.00 40.95 218 ASP C C 1
ATOM 6318 O O . ASP C 1 224 ? -18.776 46.996 -18.273 1.00 42.03 218 ASP C O 1
ATOM 6323 N N . ASP C 1 225 ? -20.809 46.061 -18.721 1.00 38.28 219 ASP C N 1
ATOM 6324 C CA . ASP C 1 225 ? -21.555 47.292 -19.117 1.00 44.92 219 ASP C CA 1
ATOM 6325 C C . ASP C 1 225 ? -21.517 48.364 -18.010 1.00 37.18 219 ASP C C 1
ATOM 6326 O O . ASP C 1 225 ? -21.289 49.532 -18.330 1.00 36.88 219 ASP C O 1
ATOM 6331 N N . GLU C 1 226 ? -21.819 47.992 -16.770 1.00 33.95 220 GLU C N 1
ATOM 6332 C CA . GLU C 1 226 ? -21.833 48.898 -15.590 1.00 31.37 220 GLU C CA 1
ATOM 6333 C C . GLU C 1 226 ? -20.428 49.495 -15.371 1.00 29.74 220 GLU C C 1
ATOM 6334 O O . GLU C 1 226 ? -20.305 50.719 -15.161 1.00 28.83 220 GLU C O 1
ATOM 6340 N N . PHE C 1 227 ? -19.387 48.671 -15.473 1.00 28.52 221 PHE C N 1
ATOM 6341 C CA . PHE C 1 227 ? -17.975 49.101 -15.269 1.00 29.50 221 PHE C CA 1
ATOM 6342 C C . PHE C 1 227 ? -17.596 50.058 -16.403 1.00 29.94 221 PHE C C 1
ATOM 6343 O O . PHE C 1 227 ? -17.012 51.110 -16.167 1.00 27.94 221 PHE C O 1
ATOM 6351 N N . ASP C 1 228 ? -17.992 49.715 -17.626 1.00 30.26 222 ASP C N 1
ATOM 6352 C CA . ASP C 1 228 ? -17.646 50.530 -18.821 1.00 34.24 222 ASP C CA 1
ATOM 6353 C C . ASP C 1 228 ? -18.316 51.894 -18.732 1.00 31.69 222 ASP C C 1
ATOM 6354 O O . ASP C 1 228 ? -17.672 52.885 -19.100 1.00 32.59 222 ASP C O 1
ATOM 6359 N N A ARG C 1 229 ? -19.566 51.935 -18.265 0.46 32.77 223 ARG C N 1
ATOM 6360 N N B ARG C 1 229 ? -19.546 51.969 -18.211 0.54 33.57 223 ARG C N 1
ATOM 6361 C CA A ARG C 1 229 ? -20.307 53.209 -18.090 0.46 30.78 223 ARG C CA 1
ATOM 6362 C CA B ARG C 1 229 ? -20.280 53.262 -18.125 0.54 31.78 223 ARG C CA 1
ATOM 6363 C C A ARG C 1 229 ? -19.554 54.078 -17.077 0.46 28.71 223 ARG C C 1
ATOM 6364 C C B ARG C 1 229 ? -19.720 54.109 -16.973 0.54 29.64 223 ARG C C 1
ATOM 6365 O O A ARG C 1 229 ? -19.310 55.262 -17.373 0.46 25.59 223 ARG C O 1
ATOM 6366 O O B ARG C 1 229 ? -19.813 55.340 -17.037 0.54 28.08 223 ARG C O 1
ATOM 6381 N N . PHE C 1 230 ? -19.111 53.497 -15.963 1.00 28.09 224 PHE C N 1
ATOM 6382 C CA . PHE C 1 230 ? -18.360 54.251 -14.933 1.00 28.69 224 PHE C CA 1
ATOM 6383 C C . PHE C 1 230 ? -17.139 54.903 -15.597 1.00 25.35 224 PHE C C 1
ATOM 6384 O O . PHE C 1 230 ? -16.928 56.126 -15.425 1.00 27.92 224 PHE C O 1
ATOM 6392 N N . CYS C 1 231 ? -16.319 54.140 -16.321 1.00 27.08 225 CYS C N 1
ATOM 6393 C CA . CYS C 1 231 ? -15.067 54.686 -16.910 1.00 27.69 225 CYS C CA 1
ATOM 6394 C C . CYS C 1 231 ? -15.421 55.815 -17.898 1.00 29.53 225 CYS C C 1
ATOM 6395 O O . CYS C 1 231 ? -14.701 56.852 -17.896 1.00 30.38 225 CYS C O 1
ATOM 6398 N N . GLU C 1 232 ? -16.492 55.637 -18.676 1.00 30.04 226 GLU C N 1
ATOM 6399 C CA . GLU C 1 232 ? -16.925 56.571 -19.764 1.00 33.87 226 GLU C CA 1
ATOM 6400 C C . GLU C 1 232 ? -17.389 57.897 -19.150 1.00 29.31 226 GLU C C 1
ATOM 6401 O O . GLU C 1 232 ? -17.078 58.950 -19.703 1.00 28.47 226 GLU C O 1
ATOM 6407 N N . ARG C 1 233 ? -18.038 57.838 -17.994 1.00 29.47 227 ARG C N 1
ATOM 6408 C CA . ARG C 1 233 ? -18.490 59.029 -17.227 1.00 31.54 227 ARG C CA 1
ATOM 6409 C C . ARG C 1 233 ? -17.256 59.825 -16.766 1.00 31.39 227 ARG C C 1
ATOM 6410 O O . ARG C 1 233 ? -17.404 61.029 -16.499 1.00 31.23 227 ARG C O 1
ATOM 6418 N N . HIS C 1 234 ? -16.059 59.215 -16.711 1.00 25.65 228 HIS C N 1
ATOM 6419 C CA . HIS C 1 234 ? -14.804 59.879 -16.261 1.00 26.24 228 HIS C CA 1
ATOM 6420 C C . HIS C 1 234 ? -13.775 59.968 -17.404 1.00 30.30 228 HIS C C 1
ATOM 6421 O O . HIS C 1 234 ? -12.556 60.006 -17.108 1.00 26.32 228 HIS C O 1
ATOM 6428 N N . SER C 1 235 ? -14.241 60.021 -18.660 1.00 29.50 229 SER C N 1
ATOM 6429 C CA . SER C 1 235 ? -13.378 60.033 -19.876 1.00 34.65 229 SER C CA 1
ATOM 6430 C C . SER C 1 235 ? -12.491 61.298 -19.935 1.00 31.58 229 SER C C 1
ATOM 6431 O O . SER C 1 235 ? -11.467 61.259 -20.628 1.00 31.15 229 SER C O 1
ATOM 6434 N N . SER C 1 236 ? -12.806 62.365 -19.198 1.00 30.86 230 SER C N 1
ATOM 6435 C CA . SER C 1 236 ? -11.968 63.597 -19.136 1.00 32.58 230 SER C CA 1
ATOM 6436 C C . SER C 1 236 ? -10.728 63.380 -18.261 1.00 34.27 230 SER C C 1
ATOM 6437 O O . SER C 1 236 ? -9.807 64.217 -18.303 1.00 37.24 230 SER C O 1
ATOM 6440 N N . GLN C 1 237 ? -10.705 62.326 -17.453 1.00 28.08 231 GLN C N 1
ATOM 6441 C CA . GLN C 1 237 ? -9.593 62.100 -16.495 1.00 29.05 231 GLN C CA 1
ATOM 6442 C C . GLN C 1 237 ? -8.510 61.338 -17.239 1.00 30.72 231 GLN C C 1
ATOM 6443 O O . GLN C 1 237 ? -8.665 60.095 -17.420 1.00 31.63 231 GLN C O 1
ATOM 6449 N N . THR C 1 238 ? -7.434 62.025 -17.586 1.00 27.77 232 THR C N 1
ATOM 6450 C CA . THR C 1 238 ? -6.301 61.418 -18.314 1.00 31.69 232 THR C CA 1
ATOM 6451 C C . THR C 1 238 ? -5.525 60.490 -17.378 1.00 28.87 232 THR C C 1
ATOM 6452 O O . THR C 1 238 ? -4.773 59.664 -17.888 1.00 34.39 232 THR C O 1
ATOM 6456 N N . CYS C 1 239 ? -5.703 60.600 -16.072 1.00 27.26 233 CYS C N 1
ATOM 6457 C CA . CYS C 1 239 ? -4.997 59.741 -15.092 1.00 27.72 233 CYS C CA 1
ATOM 6458 C C . CYS C 1 239 ? -5.685 58.358 -14.964 1.00 24.41 233 CYS C C 1
ATOM 6459 O O . CYS C 1 239 ? -5.129 57.507 -14.225 1.00 21.41 233 CYS C O 1
ATOM 6462 N N . LEU C 1 240 ? -6.871 58.151 -15.551 1.00 23.88 234 LEU C N 1
ATOM 6463 C CA . LEU C 1 240 ? -7.724 56.944 -15.348 1.00 24.23 234 LEU C CA 1
ATOM 6464 C C . LEU C 1 240 ? -7.039 55.707 -15.950 1.00 25.94 234 LEU C C 1
ATOM 6465 O O . LEU C 1 240 ? -6.677 55.716 -17.129 1.00 23.60 234 LEU C O 1
ATOM 6470 N N . VAL C 1 241 ? -6.876 54.669 -15.129 1.00 24.67 235 VAL C N 1
ATOM 6471 C CA . VAL C 1 241 ? -6.270 53.363 -15.508 1.00 22.37 235 VAL C CA 1
ATOM 6472 C C . VAL C 1 241 ? -7.327 52.338 -15.174 1.00 24.09 235 VAL C C 1
ATOM 6473 O O . VAL C 1 241 ? -7.444 51.894 -14.029 1.00 22.92 235 VAL C O 1
ATOM 6477 N N . PRO C 1 242 ? -8.132 51.945 -16.164 1.00 25.08 236 PRO C N 1
ATOM 6478 C CA . PRO C 1 242 ? -9.237 51.020 -15.918 1.00 25.74 236 PRO C CA 1
ATOM 6479 C C . PRO C 1 242 ? -8.693 49.598 -15.806 1.00 23.82 236 PRO C C 1
ATOM 6480 O O . PRO C 1 242 ? -7.817 49.220 -16.619 1.00 23.70 236 PRO C O 1
ATOM 6484 N N . GLU C 1 243 ? -9.210 48.818 -14.858 1.00 22.70 237 GLU C N 1
ATOM 6485 C CA . GLU C 1 243 ? -8.799 47.388 -14.744 1.00 21.03 237 GLU C CA 1
ATOM 6486 C C . GLU C 1 243 ? -10.022 46.506 -14.596 1.00 20.61 237 GLU C C 1
ATOM 6487 O O . GLU C 1 243 ? -10.423 46.188 -13.474 1.00 19.75 237 GLU C O 1
ATOM 6493 N N . PRO C 1 244 ? -10.649 46.118 -15.730 1.00 20.43 238 PRO C N 1
ATOM 6494 C CA . PRO C 1 244 ? -11.704 45.111 -15.690 1.00 22.56 238 PRO C CA 1
ATOM 6495 C C . PRO C 1 244 ? -11.090 43.793 -15.204 1.00 20.17 238 PRO C C 1
ATOM 6496 O O . PRO C 1 244 ? -9.895 43.722 -15.199 1.00 18.34 238 PRO C O 1
ATOM 6500 N N . ASN C 1 245 ? -11.901 42.804 -14.818 1.00 21.49 239 ASN C N 1
ATOM 6501 C CA . ASN C 1 245 ? -11.398 41.517 -14.257 1.00 22.85 239 ASN C CA 1
ATOM 6502 C C . ASN C 1 245 ? -10.412 40.883 -15.244 1.00 23.52 239 ASN C C 1
ATOM 6503 O O . ASN C 1 245 ? -9.361 40.392 -14.793 1.00 22.70 239 ASN C O 1
ATOM 6508 N N . ARG C 1 246 ? -10.712 40.945 -16.545 1.00 23.91 240 ARG C N 1
ATOM 6509 C CA . ARG C 1 246 ? -9.828 40.362 -17.599 1.00 25.10 240 ARG C CA 1
ATOM 6510 C C . ARG C 1 246 ? -8.370 40.834 -17.411 1.00 23.95 240 ARG C C 1
ATOM 6511 O O . ARG C 1 246 ? -7.440 40.056 -17.633 1.00 24.35 240 ARG C O 1
ATOM 6519 N N . LEU C 1 247 ? -8.152 42.110 -17.128 1.00 19.20 241 LEU C N 1
ATOM 6520 C CA . LEU C 1 247 ? -6.791 42.687 -17.024 1.00 20.37 241 LEU C CA 1
ATOM 6521 C C . LEU C 1 247 ? -6.224 42.568 -15.598 1.00 20.88 241 LEU C C 1
ATOM 6522 O O . LEU C 1 247 ? -4.998 42.545 -15.458 1.00 21.95 241 LEU C O 1
ATOM 6527 N N . MET C 1 248 ? -7.052 42.578 -14.568 1.00 18.74 242 MET C N 1
ATOM 6528 C CA . MET C 1 248 ? -6.560 42.621 -13.162 1.00 20.26 242 MET C CA 1
ATOM 6529 C C . MET C 1 248 ? -6.164 41.222 -12.665 1.00 19.61 242 MET C C 1
ATOM 6530 O O . MET C 1 248 ? -5.227 41.133 -11.869 1.00 20.09 242 MET C O 1
ATOM 6535 N N . ALA C 1 249 ? -6.919 40.185 -13.006 1.00 19.72 243 ALA C N 1
ATOM 6536 C CA . ALA C 1 249 ? -6.933 38.938 -12.194 1.00 21.98 243 ALA C CA 1
ATOM 6537 C C . ALA C 1 249 ? -5.542 38.323 -12.102 1.00 20.94 243 ALA C C 1
ATOM 6538 O O . ALA C 1 249 ? -5.142 37.928 -10.964 1.00 20.16 243 ALA C O 1
ATOM 6540 N N . LYS C 1 250 ? -4.854 38.181 -13.239 1.00 19.47 244 LYS C N 1
ATOM 6541 C CA . LYS C 1 250 ? -3.580 37.425 -13.263 1.00 20.50 244 LYS C CA 1
ATOM 6542 C C . LYS C 1 250 ? -2.385 38.273 -13.719 1.00 18.86 244 LYS C C 1
ATOM 6543 O O . LYS C 1 250 ? -1.360 37.657 -14.071 1.00 19.46 244 LYS C O 1
ATOM 6549 N N . SER C 1 251 ? -2.445 39.599 -13.653 1.00 17.35 245 SER C N 1
ATOM 6550 C CA . SER C 1 251 ? -1.419 40.508 -14.219 1.00 17.71 245 SER C CA 1
ATOM 6551 C C . SER C 1 251 ? -0.484 41.019 -13.106 1.00 17.83 245 SER C C 1
ATOM 6552 O O . SER C 1 251 ? 0.360 41.848 -13.415 1.00 18.32 245 SER C O 1
ATOM 6555 N N . TYR C 1 252 ? -0.626 40.544 -11.861 1.00 16.77 246 TYR C N 1
ATOM 6556 C CA . TYR C 1 252 ? 0.197 40.983 -10.711 1.00 17.76 246 TYR C CA 1
ATOM 6557 C C . TYR C 1 252 ? 1.125 39.845 -10.294 1.00 20.16 246 TYR C C 1
ATOM 6558 O O . TYR C 1 252 ? 0.774 38.648 -10.402 1.00 18.90 246 TYR C O 1
ATOM 6567 N N . LEU C 1 253 ? 2.308 40.252 -9.839 1.00 19.90 247 LEU C N 1
ATOM 6568 C CA . LEU C 1 253 ? 3.224 39.404 -9.047 1.00 20.24 247 LEU C CA 1
ATOM 6569 C C . LEU C 1 253 ? 2.963 39.690 -7.565 1.00 20.16 247 LEU C C 1
ATOM 6570 O O . LEU C 1 253 ? 3.252 40.832 -7.083 1.00 18.81 247 LEU C O 1
ATOM 6575 N N . ILE C 1 254 ? 2.352 38.726 -6.882 1.00 17.51 248 ILE C N 1
ATOM 6576 C CA . ILE C 1 254 ? 1.824 38.913 -5.507 1.00 19.04 248 ILE C CA 1
ATOM 6577 C C . ILE C 1 254 ? 2.587 38.014 -4.542 1.00 18.23 248 ILE C C 1
ATOM 6578 O O . ILE C 1 254 ? 2.450 36.795 -4.671 1.00 20.47 248 ILE C O 1
ATOM 6583 N N . LEU C 1 255 ? 3.361 38.604 -3.639 1.00 18.64 249 LEU C N 1
ATOM 6584 C CA . LEU C 1 255 ? 4.041 37.872 -2.536 1.00 21.74 249 LEU C CA 1
ATOM 6585 C C . LEU C 1 255 ? 3.158 38.003 -1.296 1.00 20.05 249 LEU C C 1
ATOM 6586 O O . LEU C 1 255 ? 2.792 39.116 -0.923 1.00 19.62 249 LEU C O 1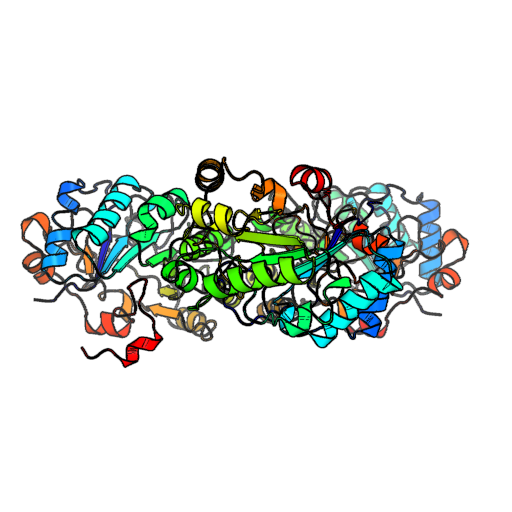
ATOM 6591 N N . ASP C 1 256 ? 2.907 36.902 -0.625 1.00 19.17 250 ASP C N 1
ATOM 6592 C CA . ASP C 1 256 ? 2.101 36.897 0.610 1.00 18.74 250 ASP C CA 1
ATOM 6593 C C . ASP C 1 256 ? 2.995 37.139 1.826 1.00 19.22 250 ASP C C 1
ATOM 6594 O O . ASP C 1 256 ? 4.192 37.487 1.660 1.00 19.52 250 ASP C O 1
ATOM 6599 N N . GLU C 1 257 ? 2.436 36.959 3.015 1.00 18.42 251 GLU C N 1
ATOM 6600 C CA . GLU C 1 257 ? 3.116 37.317 4.281 1.00 19.11 251 GLU C CA 1
ATOM 6601 C C . GLU C 1 257 ? 4.272 36.349 4.575 1.00 20.52 251 GLU C C 1
ATOM 6602 O O . GLU C 1 257 ? 5.112 36.727 5.433 1.00 21.24 251 GLU C O 1
ATOM 6608 N N . TYR C 1 258 ? 4.351 35.194 3.896 1.00 18.97 252 TYR C N 1
ATOM 6609 C CA . TYR C 1 258 ? 5.469 34.218 3.992 1.00 21.30 252 TYR C CA 1
ATOM 6610 C C . TYR C 1 258 ? 6.390 34.343 2.777 1.00 19.30 252 TYR C C 1
ATOM 6611 O O . TYR C 1 258 ? 7.266 33.490 2.615 1.00 21.25 252 TYR C O 1
ATOM 6620 N N . MET C 1 259 ? 6.214 35.372 1.953 1.00 20.02 253 MET C N 1
ATOM 6621 C CA . MET C 1 259 ? 6.997 35.611 0.707 1.00 20.83 253 MET C CA 1
ATOM 6622 C C . MET C 1 259 ? 6.854 34.427 -0.260 1.00 20.50 253 MET C C 1
ATOM 6623 O O . MET C 1 259 ? 7.802 34.018 -0.927 1.00 19.76 253 MET C O 1
ATOM 6628 N N . ARG C 1 260 ? 5.630 33.956 -0.420 1.00 21.14 254 ARG C N 1
ATOM 6629 C CA . ARG C 1 260 ? 5.250 32.978 -1.456 1.00 21.22 254 ARG C CA 1
ATOM 6630 C C . ARG C 1 260 ? 4.512 33.740 -2.561 1.00 21.44 254 ARG C C 1
ATOM 6631 O O . ARG C 1 260 ? 3.708 34.606 -2.194 1.00 18.31 254 ARG C O 1
ATOM 6639 N N . PHE C 1 261 ? 4.705 33.373 -3.826 1.00 21.07 255 PHE C N 1
ATOM 6640 C CA . PHE C 1 261 ? 3.948 33.977 -4.957 1.00 18.74 255 PHE C CA 1
ATOM 6641 C C . PHE C 1 261 ? 2.556 33.349 -4.938 1.00 19.76 255 PHE C C 1
ATOM 6642 O O . PHE C 1 261 ? 2.447 32.141 -4.685 1.00 19.41 255 PHE C O 1
ATOM 6650 N N . LEU C 1 262 ? 1.510 34.155 -5.089 1.00 17.98 256 LEU C N 1
ATOM 6651 C CA . LEU C 1 262 ? 0.133 33.642 -5.179 1.00 19.25 256 LEU C CA 1
ATOM 6652 C C . LEU C 1 262 ? -0.249 33.502 -6.648 1.00 19.93 256 LEU C C 1
ATOM 6653 O O . LEU C 1 262 ? -0.117 34.433 -7.449 1.00 20.19 256 LEU C O 1
ATOM 6658 N N . ASN C 1 263 ? -0.687 32.304 -6.994 1.00 20.08 257 ASN C N 1
ATOM 6659 C CA . ASN C 1 263 ? -1.170 31.973 -8.339 1.00 20.52 257 ASN C CA 1
ATOM 6660 C C . ASN C 1 263 ? -2.671 32.242 -8.370 1.00 21.68 257 ASN C C 1
ATOM 6661 O O . ASN C 1 263 ? -3.425 31.662 -7.529 1.00 21.33 257 ASN C O 1
ATOM 6666 N N . CYS C 1 264 ? -3.099 33.068 -9.320 1.00 22.48 258 CYS C N 1
ATOM 6667 C CA . CYS C 1 264 ? -4.520 33.487 -9.431 1.00 23.28 258 CYS C CA 1
ATOM 6668 C C . CYS C 1 264 ? -5.196 32.789 -10.621 1.00 25.44 258 CYS C C 1
ATOM 6669 O O . CYS C 1 264 ? -6.351 33.135 -10.937 1.00 25.57 258 CYS C O 1
ATOM 6672 N N . THR C 1 265 ? -4.554 31.773 -11.188 1.00 24.12 259 THR C N 1
ATOM 6673 C CA . THR C 1 265 ? -5.206 30.838 -12.130 1.00 25.10 259 THR C CA 1
ATOM 6674 C C . THR C 1 265 ? -6.543 30.354 -11.540 1.00 26.98 259 THR C C 1
ATOM 6675 O O . THR C 1 265 ? -6.623 30.120 -10.296 1.00 24.07 259 THR C O 1
ATOM 6679 N N . GLY C 1 266 ? -7.591 30.302 -12.367 1.00 28.43 260 GLY C N 1
ATOM 6680 C CA . GLY C 1 266 ? -8.883 29.711 -11.955 1.00 28.14 260 GLY C CA 1
ATOM 6681 C C . GLY C 1 266 ? -9.641 30.538 -10.909 1.00 30.92 260 GLY C C 1
ATOM 6682 O O . GLY C 1 266 ? -10.553 29.975 -10.266 1.00 32.37 260 GLY C O 1
ATOM 6683 N N . GLY C 1 267 ? -9.320 31.813 -10.720 1.00 25.61 261 GLY C N 1
ATOM 6684 C CA . GLY C 1 267 ? -10.015 32.671 -9.746 1.00 28.10 261 GLY C CA 1
ATOM 6685 C C . GLY C 1 267 ? -9.646 32.333 -8.301 1.00 26.39 261 GLY C C 1
ATOM 6686 O O . GLY C 1 267 ? -10.446 32.651 -7.408 1.00 24.91 261 GLY C O 1
ATOM 6687 N N . ARG C 1 268 ? -8.439 31.793 -8.076 1.00 25.63 262 ARG C N 1
ATOM 6688 C CA . ARG C 1 268 ? -7.941 31.351 -6.744 1.00 24.80 262 ARG C CA 1
ATOM 6689 C C . ARG C 1 268 ? -6.766 32.224 -6.288 1.00 24.98 262 ARG C C 1
ATOM 6690 O O . ARG C 1 268 ? -6.425 33.180 -7.000 1.00 23.98 262 ARG C O 1
ATOM 6698 N N . LYS C 1 269 ? -6.184 31.919 -5.127 1.00 23.22 263 LYS C N 1
ATOM 6699 C CA . LYS C 1 269 ? -4.960 32.597 -4.615 1.00 21.91 263 LYS C CA 1
ATOM 6700 C C . LYS C 1 269 ? -4.084 31.550 -3.936 1.00 24.43 263 LYS C C 1
ATOM 6701 O O . LYS C 1 269 ? -3.976 31.560 -2.702 1.00 27.04 263 LYS C O 1
ATOM 6707 N N . ASP C 1 270 ? -3.539 30.624 -4.722 1.00 22.98 264 ASP C N 1
ATOM 6708 C CA . ASP C 1 270 ? -2.814 29.446 -4.196 1.00 22.31 264 ASP C CA 1
ATOM 6709 C C . ASP C 1 270 ? -1.322 29.742 -4.176 1.00 21.95 264 ASP C C 1
ATOM 6710 O O . ASP C 1 270 ? -0.720 30.124 -5.187 1.00 21.50 264 ASP C O 1
ATOM 6715 N N . PRO C 1 271 ? -0.685 29.596 -3.002 1.00 21.71 265 PRO C N 1
ATOM 6716 C CA . PRO C 1 271 ? 0.731 29.960 -2.878 1.00 20.94 265 PRO C CA 1
ATOM 6717 C C . PRO C 1 271 ? 1.724 28.933 -3.436 1.00 21.61 265 PRO C C 1
ATOM 6718 O O . PRO C 1 271 ? 1.517 27.708 -3.310 1.00 23.17 265 PRO C O 1
ATOM 6722 N N . SER C 1 272 ? 2.815 29.445 -3.967 1.00 20.19 266 SER C N 1
ATOM 6723 C CA . SER C 1 272 ? 4.057 28.695 -4.268 1.00 20.09 266 SER C CA 1
ATOM 6724 C C . SER C 1 272 ? 4.766 28.372 -2.942 1.00 20.43 266 SER C C 1
ATOM 6725 O O . SER C 1 272 ? 4.305 28.760 -1.847 1.00 19.01 266 SER C O 1
ATOM 6728 N N . LYS C 1 273 ? 5.934 27.769 -3.046 1.00 21.45 267 LYS C N 1
ATOM 6729 C CA . LYS C 1 273 ? 6.882 27.737 -1.925 1.00 24.42 267 LYS C CA 1
ATOM 6730 C C . LYS C 1 273 ? 7.449 29.142 -1.721 1.00 22.42 267 LYS C C 1
ATOM 6731 O O . LYS C 1 273 ? 7.493 29.912 -2.668 1.00 22.82 267 LYS C O 1
ATOM 6737 N N . SER C 1 274 ? 7.942 29.417 -0.536 1.00 22.20 268 SER C N 1
ATOM 6738 C CA . SER C 1 274 ? 8.524 30.734 -0.228 1.00 22.04 268 SER C CA 1
ATOM 6739 C C . SER C 1 274 ? 9.763 30.955 -1.097 1.00 25.34 268 SER C C 1
ATOM 6740 O O . SER C 1 274 ? 10.585 29.985 -1.277 1.00 23.80 268 SER C O 1
ATOM 6743 N N . ILE C 1 275 ? 9.951 32.192 -1.557 1.00 22.34 269 ILE C N 1
ATOM 6744 C CA . ILE C 1 275 ? 11.215 32.580 -2.240 1.00 24.80 269 ILE C CA 1
ATOM 6745 C C . ILE C 1 275 ? 12.381 32.377 -1.261 1.00 26.70 269 ILE C C 1
ATOM 6746 O O . ILE C 1 275 ? 13.517 32.116 -1.750 1.00 24.56 269 ILE C O 1
ATOM 6751 N N . LEU C 1 276 ? 12.133 32.499 0.046 1.00 24.08 270 LEU C N 1
ATOM 6752 C CA . LEU C 1 276 ? 13.181 32.305 1.092 1.00 24.40 270 LEU C CA 1
ATOM 6753 C C . LEU C 1 276 ? 13.638 30.843 1.091 1.00 27.97 270 LEU C C 1
ATOM 6754 O O . LEU C 1 276 ? 14.758 30.595 1.545 1.00 28.56 270 LEU C O 1
ATOM 6759 N N . GLU C 1 277 ? 12.775 29.909 0.685 1.00 24.22 271 GLU C N 1
ATOM 6760 C CA . GLU C 1 277 ? 13.034 28.435 0.739 1.00 27.83 271 GLU C CA 1
ATOM 6761 C C . GLU C 1 277 ? 13.598 27.929 -0.598 1.00 28.57 271 GLU C C 1
ATOM 6762 O O . GLU C 1 277 ? 14.500 27.068 -0.554 1.00 28.01 271 GLU C O 1
ATOM 6768 N N . VAL C 1 278 ? 13.078 28.396 -1.737 1.00 23.81 272 VAL C N 1
ATOM 6769 C CA . VAL C 1 278 ? 13.418 27.833 -3.083 1.00 25.61 272 VAL C CA 1
ATOM 6770 C C . VAL C 1 278 ? 14.033 28.886 -4.003 1.00 23.66 272 VAL C C 1
ATOM 6771 O O . VAL C 1 278 ? 14.467 28.502 -5.066 1.00 24.19 272 VAL C O 1
ATOM 6775 N N . GLY C 1 279 ? 14.070 30.165 -3.625 1.00 23.48 273 GLY C N 1
ATOM 6776 C CA . GLY C 1 279 ? 14.542 31.254 -4.496 1.00 23.57 273 GLY C CA 1
ATOM 6777 C C . GLY C 1 279 ? 13.446 31.779 -5.423 1.00 21.80 273 GLY C C 1
ATOM 6778 O O . GLY C 1 279 ? 12.414 31.126 -5.584 1.00 22.56 273 GLY C O 1
ATOM 6779 N N . VAL C 1 280 ? 13.720 32.896 -6.073 1.00 25.45 274 VAL C N 1
ATOM 6780 C CA . VAL C 1 280 ? 12.720 33.640 -6.875 1.00 23.91 274 VAL C CA 1
ATOM 6781 C C . VAL C 1 280 ? 12.365 32.835 -8.127 1.00 26.34 274 VAL C C 1
ATOM 6782 O O . VAL C 1 280 ? 11.158 32.663 -8.436 1.00 22.91 274 VAL C O 1
ATOM 6786 N N . GLN C 1 281 ? 13.355 32.346 -8.854 1.00 26.30 275 GLN C N 1
ATOM 6787 C CA . GLN C 1 281 ? 13.085 31.692 -10.157 1.00 29.05 275 GLN C CA 1
ATOM 6788 C C . GLN C 1 281 ? 12.197 30.453 -9.971 1.00 26.17 275 GLN C C 1
ATOM 6789 O O . GLN C 1 281 ? 11.240 30.311 -10.750 1.00 25.35 275 GLN C O 1
ATOM 6795 N N . GLN C 1 282 ? 12.450 29.596 -8.979 1.00 26.31 276 GLN C N 1
ATOM 6796 C CA . GLN C 1 282 ? 11.650 28.354 -8.777 1.00 26.89 276 GLN C CA 1
ATOM 6797 C C . GLN C 1 282 ? 10.229 28.729 -8.335 1.00 25.83 276 GLN C C 1
ATOM 6798 O O . GLN C 1 282 ? 9.248 28.145 -8.855 1.00 25.17 276 GLN C O 1
ATOM 6804 N N . ALA C 1 283 ? 10.086 29.695 -7.428 1.00 23.89 277 ALA C N 1
ATOM 6805 C CA . ALA C 1 283 ? 8.760 30.106 -6.921 1.00 23.19 277 ALA C CA 1
ATOM 6806 C C . ALA C 1 283 ? 7.967 30.779 -8.058 1.00 25.62 277 ALA C C 1
ATOM 6807 O O . ALA C 1 283 ? 6.747 30.476 -8.229 1.00 24.03 277 ALA C O 1
ATOM 6809 N N . LEU C 1 284 ? 8.599 31.675 -8.820 1.00 22.68 278 LEU C N 1
ATOM 6810 C CA . LEU C 1 284 ? 7.932 32.397 -9.926 1.00 22.97 278 LEU C CA 1
ATOM 6811 C C . LEU C 1 284 ? 7.513 31.408 -11.015 1.00 24.02 278 LEU C C 1
ATOM 6812 O O . LEU C 1 284 ? 6.393 31.536 -11.513 1.00 21.49 278 LEU C O 1
ATOM 6817 N N . GLN C 1 285 ? 8.372 30.465 -11.386 1.00 22.73 279 GLN C N 1
ATOM 6818 C CA . GLN C 1 285 ? 8.025 29.491 -12.453 1.00 25.48 279 GLN C CA 1
ATOM 6819 C C . GLN C 1 285 ? 6.831 28.628 -12.026 1.00 23.29 279 GLN C C 1
ATOM 6820 O O . GLN C 1 285 ? 6.085 28.184 -12.912 1.00 24.73 279 GLN C O 1
ATOM 6826 N N . ALA C 1 286 ? 6.569 28.474 -10.731 1.00 23.38 280 ALA C N 1
ATOM 6827 C CA . ALA C 1 286 ? 5.463 27.625 -10.240 1.00 23.54 280 ALA C CA 1
ATOM 6828 C C . ALA C 1 286 ? 4.118 28.329 -10.426 1.00 23.82 280 ALA C C 1
ATOM 6829 O O . ALA C 1 286 ? 3.092 27.624 -10.382 1.00 23.55 280 ALA C O 1
ATOM 6831 N N . VAL C 1 287 ? 4.088 29.654 -10.616 1.00 22.43 281 VAL C N 1
ATOM 6832 C CA . VAL C 1 287 ? 2.808 30.408 -10.742 1.00 20.61 281 VAL C CA 1
ATOM 6833 C C . VAL C 1 287 ? 2.662 30.945 -12.178 1.00 22.21 281 VAL C C 1
ATOM 6834 O O . VAL C 1 287 ? 3.592 30.819 -12.979 1.00 22.09 281 VAL C O 1
ATOM 6838 N N . PHE C 1 288 ? 1.467 31.443 -12.502 1.00 20.57 282 PHE C N 1
ATOM 6839 C CA . PHE C 1 288 ? 1.131 32.104 -13.775 1.00 20.95 282 PHE C CA 1
ATOM 6840 C C . PHE C 1 288 ? 1.157 33.602 -13.568 1.00 18.67 282 PHE C C 1
ATOM 6841 O O . PHE C 1 288 ? 0.571 34.106 -12.581 1.00 20.77 282 PHE C O 1
ATOM 6849 N N . TRP C 1 289 ? 1.837 34.294 -14.464 1.00 20.42 283 TRP C N 1
ATOM 6850 C CA . TRP C 1 289 ? 1.855 35.784 -14.516 1.00 18.98 283 TRP C CA 1
ATOM 6851 C C . TRP C 1 289 ? 1.578 36.211 -15.958 1.00 19.42 283 TRP C C 1
ATOM 6852 O O . TRP C 1 289 ? 2.367 35.802 -16.855 1.00 20.21 283 TRP C O 1
ATOM 6863 N N . ASP C 1 290 ? 0.418 36.837 -16.188 1.00 19.70 284 ASP C N 1
ATOM 6864 C CA . ASP C 1 290 ? 0.010 37.290 -17.544 1.00 20.44 284 ASP C CA 1
ATOM 6865 C C . ASP C 1 290 ? 0.720 38.617 -17.844 1.00 18.67 284 ASP C C 1
ATOM 6866 O O . ASP C 1 290 ? 0.199 39.711 -17.488 1.00 19.19 284 ASP C O 1
ATOM 6871 N N . GLU C 1 291 ? 1.901 38.513 -18.408 1.00 19.53 285 GLU C N 1
ATOM 6872 C CA . GLU C 1 291 ? 2.772 39.676 -18.729 1.00 21.74 285 GLU C CA 1
ATOM 6873 C C . GLU C 1 291 ? 2.135 40.572 -19.793 1.00 20.28 285 GLU C C 1
ATOM 6874 O O . GLU C 1 291 ? 2.346 41.772 -19.721 1.00 20.82 285 GLU C O 1
ATOM 6880 N N . GLU C 1 292 ? 1.404 40.018 -20.758 1.00 19.63 286 GLU C N 1
ATOM 6881 C CA . GLU C 1 292 ? 0.690 40.848 -21.763 1.00 21.65 286 GLU C CA 1
ATOM 6882 C C . GLU C 1 292 ? -0.407 41.688 -21.081 1.00 19.42 286 GLU C C 1
ATOM 6883 O O . GLU C 1 292 ? -0.530 42.891 -21.403 1.00 18.56 286 GLU C O 1
ATOM 6889 N N . ALA C 1 293 ? -1.179 41.120 -20.163 1.00 18.48 287 ALA C N 1
ATOM 6890 C CA . ALA C 1 293 ? -2.162 41.881 -19.362 1.00 18.56 287 ALA C CA 1
ATOM 6891 C C . ALA C 1 293 ? -1.416 42.933 -18.527 1.00 19.81 287 ALA C C 1
ATOM 6892 O O . ALA C 1 293 ? -1.865 44.097 -18.440 1.00 19.01 287 ALA C O 1
ATOM 6894 N N . PHE C 1 294 ? -0.272 42.572 -17.978 1.00 18.63 288 PHE C N 1
ATOM 6895 C CA . PHE C 1 294 ? 0.507 43.482 -17.110 1.00 19.38 288 PHE C CA 1
ATOM 6896 C C . PHE C 1 294 ? 0.905 44.711 -17.931 1.00 21.60 288 PHE C C 1
ATOM 6897 O O . PHE C 1 294 ? 0.635 45.856 -17.486 1.00 19.25 288 PHE C O 1
ATOM 6905 N N . VAL C 1 295 ? 1.467 44.513 -19.119 1.00 18.29 289 VAL C N 1
ATOM 6906 C CA . VAL C 1 295 ? 1.827 45.672 -19.999 1.00 19.43 289 VAL C CA 1
ATOM 6907 C C . VAL C 1 295 ? 0.561 46.423 -20.417 1.00 20.71 289 VAL C C 1
ATOM 6908 O O . VAL C 1 295 ? 0.527 47.650 -20.314 1.00 20.58 289 VAL C O 1
ATOM 6912 N N . GLU C 1 296 ? -0.486 45.723 -20.823 1.00 19.50 290 GLU C N 1
ATOM 6913 C CA . GLU C 1 296 ? -1.713 46.381 -21.348 1.00 20.65 290 GLU C CA 1
ATOM 6914 C C . GLU C 1 296 ? -2.391 47.264 -20.296 1.00 22.75 290 GLU C C 1
ATOM 6915 O O . GLU C 1 296 ? -2.928 48.296 -20.672 1.00 20.25 290 GLU C O 1
ATOM 6921 N N . ARG C 1 297 ? -2.407 46.883 -19.014 1.00 22.39 291 ARG C N 1
ATOM 6922 C CA . ARG C 1 297 ? -3.055 47.716 -17.969 1.00 21.47 291 ARG C CA 1
ATOM 6923 C C . ARG C 1 297 ? -2.154 48.901 -17.610 1.00 22.72 291 ARG C C 1
ATOM 6924 O O . ARG C 1 297 ? -2.592 49.748 -16.831 1.00 26.30 291 ARG C O 1
ATOM 6932 N N . GLY C 1 298 ? -0.925 48.939 -18.111 1.00 22.60 292 GLY C N 1
ATOM 6933 C CA . GLY C 1 298 ? -0.004 50.047 -17.818 1.00 24.19 292 GLY C CA 1
ATOM 6934 C C . GLY C 1 298 ? 0.937 49.722 -16.678 1.00 23.40 292 GLY C C 1
ATOM 6935 O O . GLY C 1 298 ? 1.390 50.655 -16.017 1.00 23.92 292 GLY C O 1
ATOM 6936 N N . GLY C 1 299 ? 1.338 48.457 -16.499 1.00 21.82 293 GLY C N 1
ATOM 6937 C CA . GLY C 1 299 ? 2.223 48.098 -15.369 1.00 20.78 293 GLY C CA 1
ATOM 6938 C C . GLY C 1 299 ? 3.652 48.638 -15.464 1.00 20.42 293 GLY C C 1
ATOM 6939 O O . GLY C 1 299 ? 4.304 48.749 -14.417 1.00 20.37 293 GLY C O 1
ATOM 6940 N N . ILE C 1 300 ? 4.119 49.031 -16.644 1.00 21.97 294 ILE C N 1
ATOM 6941 C CA . ILE C 1 300 ? 5.420 49.735 -16.791 1.00 24.13 294 ILE C CA 1
ATOM 6942 C C . ILE C 1 300 ? 5.132 51.205 -17.114 1.00 24.34 294 ILE C C 1
ATOM 6943 O O . ILE C 1 300 ? 4.406 51.500 -18.090 1.00 24.05 294 ILE C O 1
ATOM 6948 N N . TYR C 1 301 ? 5.537 52.099 -16.221 1.00 23.92 295 TYR C N 1
ATOM 6949 C CA . TYR C 1 301 ? 5.236 53.535 -16.345 1.00 23.41 295 TYR C CA 1
ATOM 6950 C C . TYR C 1 301 ? 6.362 54.347 -15.722 1.00 24.40 295 TYR C C 1
ATOM 6951 O O . TYR C 1 301 ? 7.306 53.790 -15.195 1.00 22.85 295 TYR C O 1
ATOM 6960 N N A ASP C 1 302 ? 6.218 55.664 -15.775 0.50 26.57 296 ASP C N 1
ATOM 6961 N N B ASP C 1 302 ? 6.247 55.674 -15.803 0.50 27.85 296 ASP C N 1
ATOM 6962 C CA A ASP C 1 302 ? 7.162 56.627 -15.150 0.50 29.26 296 ASP C CA 1
ATOM 6963 C CA B ASP C 1 302 ? 7.176 56.623 -15.126 0.50 31.49 296 ASP C CA 1
ATOM 6964 C C A ASP C 1 302 ? 6.931 56.585 -13.631 0.50 26.39 296 ASP C C 1
ATOM 6965 C C B ASP C 1 302 ? 6.915 56.569 -13.621 0.50 27.43 296 ASP C C 1
ATOM 6966 O O A ASP C 1 302 ? 6.195 57.435 -13.098 0.50 26.41 296 ASP C O 1
ATOM 6967 O O B ASP C 1 302 ? 6.169 57.412 -13.093 0.50 27.13 296 ASP C O 1
ATOM 6976 N N . TRP C 1 303 ? 7.534 55.597 -12.971 1.00 26.45 297 TRP C N 1
ATOM 6977 C CA . TRP C 1 303 ? 7.238 55.254 -11.563 1.00 26.00 297 TRP C CA 1
ATOM 6978 C C . TRP C 1 303 ? 8.197 55.928 -10.561 1.00 26.50 297 TRP C C 1
ATOM 6979 O O . TRP C 1 303 ? 8.152 55.573 -9.386 1.00 23.90 297 TRP C O 1
ATOM 6990 N N . ASN C 1 304 ? 8.946 56.962 -10.945 1.00 27.73 298 ASN C N 1
ATOM 6991 C CA . ASN C 1 304 ? 9.678 57.800 -9.951 1.00 33.94 298 ASN C CA 1
ATOM 6992 C C . ASN C 1 304 ? 9.690 59.264 -10.416 1.00 39.16 298 ASN C C 1
ATOM 6993 O O . ASN C 1 304 ? 9.186 59.508 -11.503 1.00 36.02 298 ASN C O 1
ATOM 6998 N N . LYS C 1 305 ? 10.205 60.203 -9.610 1.00 51.15 299 LYS C N 1
ATOM 6999 C CA . LYS C 1 305 ? 10.355 61.636 -10.003 1.00 57.16 299 LYS C CA 1
ATOM 7000 C C . LYS C 1 305 ? 11.423 61.754 -11.099 1.00 62.28 299 LYS C C 1
ATOM 7001 O O . LYS C 1 305 ? 11.240 62.580 -12.010 1.00 60.75 299 LYS C O 1
ATOM 7007 N N . SER C 1 306 ? 12.505 60.976 -11.007 1.00 71.99 300 SER C N 1
ATOM 7008 C CA . SER C 1 306 ? 13.456 60.720 -12.123 1.00 80.27 300 SER C CA 1
ATOM 7009 C C . SER C 1 306 ? 14.520 59.703 -11.692 1.00 80.77 300 SER C C 1
ATOM 7010 O O . SER C 1 306 ? 15.024 58.947 -12.524 1.00 69.23 300 SER C O 1
#

Radius of gyration: 32.56 Å; Cα contacts (8 Å, |Δi|>4): 1839; chains: 3; bounding box: 92×88×46 Å

InterPro domains:
  IPR006638 Elp3/MiaA/NifB-like, radical SAM core domain [SM00729] (21-225)
  IPR007197 Radical SAM [PF04055] (27-182)
  IPR007197 Radical SAM [PS51918] (15-233)
  IPR007197 Radical SAM [SFLDS00029] (15-303)
  IPR013785 Aldolase-type TIM barrel [G3DSA:3.20.20.70] (16-272)
  IPR051196 RSAD2 and Viperin antiviral [PTHR21339] (15-300)
  IPR058240 Radical SAM superfamily [SSF102114] (17-224)

Solvent-accessible surface area: 36209 Å² total; per-residue (Å²): 110,70,88,1,20,12,0,19,0,20,1,2,20,99,56,62,36,117,12,77,13,33,61,6,4,57,75,51,83,66,35,17,119,51,122,49,0,68,125,0,0,39,34,0,75,131,36,28,3,93,12,0,11,0,4,10,20,6,2,9,44,45,68,167,15,0,1,60,0,0,33,37,0,45,93,90,15,133,4,73,0,0,0,0,30,3,13,1,41,58,0,124,66,128,20,0,105,133,10,4,168,4,4,21,0,0,0,4,15,2,0,0,12,17,31,23,14,0,93,78,0,19,21,22,107,23,99,17,20,137,38,1,73,78,0,14,50,28,1,141,121,56,88,5,31,19,11,0,11,0,23,0,0,95,79,2,15,32,9,14,0,25,100,30,2,89,67,21,136,6,71,17,0,9,0,24,5,5,20,47,8,42,47,10,0,28,10,54,110,36,95,46,56,0,52,42,5,46,13,58,89,94,36,8,78,110,0,20,115,16,0,89,87,18,142,22,29,20,57,0,9,52,176,24,15,24,76,0,39,2,18,0,2,3,77,0,70,0,6,25,11,74,31,33,82,25,54,65,26,120,18,1,43,122,47,25,11,116,115,4,9,132,91,10,94,7,43,76,152,9,8,100,131,17,25,4,95,42,98,11,26,121,114,76,114,68,90,2,18,14,1,21,0,18,0,0,18,108,54,69,44,120,13,76,17,34,62,5,5,58,78,49,94,62,33,20,136,43,117,53,0,68,121,0,0,37,50,0,74,136,36,29,4,91,14,0,12,0,4,10,22,4,0,9,50,55,66,163,14,0,1,62,0,0,28,37,0,39,98,87,13,135,4,75,0,0,0,0,30,3,19,0,46,63,2,125,48,118,20,0,108,130,20,0,144,4,0,1,0,0,0,5,22,3,1,0,9,20,27,36,15,5,96,99,0,17,36,34,77,52,44,48,30,82,42,2,75,68,0,7,42,39,1,58,60,39,88,11,31,18,12,1,14,2,22,0,0,96,57,1,23,131,14,35,1,22,21,17,2,74,35,15,94,8,64,18,0,8,0,21,17,8,22,45,7,80,48,11,0,40,35,118,179,30,102,57,63,0,95,69,1,54,26,57,101,97,47,5,65,115,0,18,115,97,0,91,86,14,144,18,28,21,57,0,44,57,177,19,15,24,73,0,44,2,19,0,2,4,78,0,69,1,9,30,11,60,66,29,95,24,65,64,13,151,13,1,32,142,58,26,10,135,88,2,7,129,59,15,93,6,42,75,150,10,8,70,108,18,26,3,53,38,30,15,39,41,97,38,74,80,90,51,78,172,107,105,169,217,90,40,85,0,20,13,0,19,0,19,0,3,18,98,55,68,33,120,13,75,14,34,61,6,4,54,74,50,77,62,36,19,130,45,105,36,0,63,120,0,0,42,56,0,74,137,29,26,4,91,12,0,10,0,4,10,21,6,2,10,62,48,68,165,16,0,2,59,0,0,31,35,0,48,95,88,13,134,3,72,0,0,0,0,29,3,17,1,44,65,1,139,58,134,15,0,121,140,11,4,163,5,4,18,0,0,0,5,19,5,0,0,28,78,99,58,16,4,90,112,0,13,22,32,85,35,84,33,29,128,42,3,77,85,0,12,61,28,1,153,131,44,82,10,49,18,12,0,13,0,22,0,0,87,75,2,14,125,34,88,0,25,118,59,2,83,62,18,137,7,72,18,0,9,0,22,10,5,20,44,6,70,34,9,0,34,28,85,119,32,101,60,34,0,36,59,3,32,16,56,108,99,27,4,67,106,0,19,116,72,0,95,86,18,142,19,29,21,60,0,38,53,175,18,15,21,74,0,41,3,18,0,2,4,80,0,70,1,8,13,10,63,67,38,55,22,30,46,14,104,17,1,41,120,37,25,9,74,85,1,0,48,19,4,76,8,40,72,149,9,7,92,110,18,25,4,103,42,127,15,37,158,138

Nearest PDB structures (foldseek):
  6q2q-assembly1_A  TM=9.921E-01  e=1.283E-45  Mus musculus
  6q2q-assembly2_B  TM=9.875E-01  e=1.411E-44  Mus musculus
  7n7h-assembly1_A  TM=9.820E-01  e=1.934E-44  Nematostella vectensis
  6b4c-assembly8_H  TM=8.947E-01  e=5.307E-44  Trichoderma virens Gv29-8
  6b4c-assembly1_A  TM=9.062E-01  e=2.265E-43  Trichoderma virens Gv29-8

B-factor: mean 29.42, std 10.25, range [14.29, 95.49]

Sequence (861 aa):
GQVPVSVNYHFSRKCNKKECLFCFHTATTSHVEKPENAKRGLTLLKQAGMKKINFAGGEPFLYPKFLGEMIDFCKETLQLESVSIVTNGSLVKEQFLQKHGRNIDILAVSCDSFNEATNIKIGRGSGDNVQKLYEIGSWCQKYDIKFKLNTVVNKFNHLEDMNDHLNALQPFRWKCFQVLIIEGENDSDKTLRNAHSLTISDDEFDRFCERHSSQTCLLVPEPNRLMAKSYLILDEYMRFLNCTGGRKDPSKSILEVGVQQALQAVFWDEEAFVERGGIYDWNKSSGQVPVSVNYHFSSRKCNKECLFCFHTATTSHVEKPENAKRRGLTLLKQAGMKKINFAGGEPFLYPKFLGEMIDFCKETLQLESVSIVTNGSSLVKEQFLQKHGRNIDILAVSCDSFNEATNIKIGRGSGDNVQKLYEIGSWCQKYDIKFKLNTVVNKFNHLEDMNDHLNALQPFRWKCFQVLIIEGENDSDKTLRNAHSLTISDDEFDRFCERRHSSQTCLVPEPNRLMAKSYLILDEYMRFLNCTGGRKDPSKSILEVGVQQALQAVFWDEEAFVERGGIYDWNKSSCSSDSKDLEWGQVPVSVNYHFSSRKCNKECLFCFHTATTSHVEKPENAKRGLTLLKQAGMKKINFAGGEPFLYPKFLGEMIDFCKETLQLESVSIVTNGSLVKEQFLQKKHGRNIDILAVSCDSFNEATNIKIGRGSGDNVQKLYEIGSWCQKYDIKFKLNTVVNKFNHLEDMNDHLNALQPFRWKCFQVVLIIEGENDSDKTLRNAHSSLTISDDEFDRRFCERHSSQTCLVPEPNRLMAKSYLILDEYMRFLNCTGGRKDPSKSILEVGVQQALQAVFWDEEAFVERGGIYDDWNKS

Foldseek 3Di:
DDQQAAAEEQQAAAAPWQQQLDQQHRPDGFGDDLVLVLVLLLLNLVSNHQYYEYHHHACLVPLVSLLSVLCCCCPVSVRNAYEYEHCQPNDDLVSCVVRVVSHFAYEHEDADPDQVLCVVRTSDDRCSNVSLQVVLVSCVVSVHQYEYEHEQWQSPLPPQCQVVCVVSVHLAYEYEQRAQAPQDAPDPPHSHPRVNTGDDPVSLVVSCVSNVVNPRYQYHYCVLPQAAHFYQHSQQFTFACPVSYRHTFPHCSVVNDCRRCVPHGHDNVSCVVSPVDDPRGDVD/DDQQAAAEEQQAAAAPWQFQLDQAHHPDGFGDDLVLVLVQLLLSLVSNYQEYEYHHHACLVPLVSVQSNLCCCCVPSVRQAYEYEHCQPNDDLVSCVSRVLSHAAYEHEDADCDQVLCVVRGSHNDNSLVSLLVVLVSCVVSLHQYEYEHECWPRPLPPDCQVVCVVSVHQAYEYEQRAAAPQDAPDPPHSHPRPRTHDDPVSSVVSCVSNVVPPRYQYHYCVLPQQAHFYQYSQQFTFAQVVRYRHTFPHCSPVNDVRRPVPHGHDNVSCVVSPVDAQRHSVGDRVCPVVDDD/DDQQAAAEEQQAAAAPWQQQLDQQHRPDGFGDDLVLVLVLLLLNLVSHYQEYEYHHHACLVPLVSVLSVLCCCCPVSVHNAYEYEHCLPNDDLVSCVVRVVSHFAYEHEDADCDQVLCCVRGSDRDCSVVSLLVVLVSCVVSVHQYEYEHEQWPSCLPPQCQVVCVVSVHLAYEYEQRAAAPQDAPDPPHSHPCPNTGDDPVSLVVSVVSNVVRPRYQYHYCVLPQQAHQYQYSQQFTFACPPRYGHTFPHCSVVNDVRRVVVHGHPNVSNVVSPVDDSRGPD